Protein 4A2A (pdb70)

Organism: Thermotoga maritima (strain ATCC 43589 / DSM 3109 / JCM 10099 / NBRC 100826 / MSB8) (NCBI:txid243274)

Nearest PDB structures (foldseek):
  4a2a-assembly1_C  TM=1.077E+00  e=4.559E-01  Thermotoga maritima
  4a2a-assembly2_B  TM=1.003E+00  e=1.695E-87  Thermotoga maritima
  1e4f-assembly1_T  TM=9.667E-01  e=2.352E-77  Thermotoga maritima
  3wqt-assembly3_C  TM=9.026E-01  e=4.898E-34  Staphylococcus aureus subsp. aureus MRSA252
  3wqu-assembly2_B  TM=8.959E-01  e=2.141E-33  Staphylococcus aureus subsp. aureus MRSA252

Solvent-accessible surface area: 35206 Å² total; per-residue (Å²): 144,80,84,64,0,0,0,7,2,12,22,37,89,0,22,0,0,3,0,2,141,87,74,3,53,1,39,18,56,18,111,9,105,16,20,51,92,19,66,1,40,29,4,46,7,2,72,84,4,0,64,78,0,20,151,67,0,65,105,74,46,143,134,74,25,206,19,93,6,16,0,0,0,38,17,67,41,12,64,84,40,68,27,72,3,117,64,96,34,40,188,132,120,130,42,0,58,126,100,23,34,66,106,0,70,61,55,0,49,113,110,6,108,90,121,44,45,10,16,28,21,35,38,42,95,86,40,26,0,29,99,134,97,109,21,193,95,2,62,112,45,122,0,28,82,1,13,2,45,4,3,1,1,0,0,34,66,137,24,51,69,21,1,75,61,36,0,96,84,7,2,166,30,104,34,114,5,25,0,10,19,0,2,5,0,17,0,0,0,25,75,75,24,27,59,159,5,2,2,0,1,27,1,17,41,11,29,0,2,2,0,0,1,76,118,28,13,2,30,66,19,43,82,10,91,11,0,21,46,28,1,9,94,2,0,4,54,31,16,56,0,7,57,99,27,0,27,93,0,16,119,77,66,5,24,0,30,31,120,96,42,180,136,84,125,10,111,14,103,3,10,19,36,86,69,100,66,74,10,16,6,61,72,0,0,0,0,0,18,0,5,0,57,5,0,1,45,95,2,60,116,5,11,131,79,9,107,78,174,50,80,21,0,1,0,0,0,9,41,2,6,105,16,67,72,3,44,95,2,0,63,103,16,5,164,19,90,25,58,41,0,4,6,42,85,11,71,64,108,107,12,115,91,1,123,133,3,10,94,24,7,23,11,1,3,0,0,0,2,26,31,89,141,45,63,56,16,0,1,6,3,12,26,41,74,0,22,0,0,7,0,8,62,85,155,133,18,53,6,53,2,45,23,53,18,138,16,112,18,22,62,99,27,82,30,125,66,50,135,14,0,90,86,3,1,53,66,0,26,142,70,4,89,106,78,46,155,120,131,87,65,23,10,0,0,0,38,19,70,38,10,76,97,38,52,18,66,7,100,53,92,33,40,191,141,113,121,54,0,57,121,102,10,31,68,87,0,73,60,74,0,51,109,110,0,102,86,125,53,61,9,18,26,19,38,40,42,79,73,35,32,0,38,89,145,66,86,4,118,36,0,32,73,5,110,0,20,51,0,8,2,40,3,1,0,0,1,0,34,77,179,29,49,77,53,2,71,89,24,0,99,125,10,9,203,30,100,31,122,8,18,0,11,17,1,1,4,0,16,0,0,0,5,83,27,2,25,70,62,0,1,1,0,0,25,1,17,45,19,34,0,2,2,0,0,0,32,103,36,18,1,34,68,19,42,81,10,89,8,0,21,47,26,1,9,76,0,0,18,62,29,14,68,7,38,68,127,25,0,20,94,0,14,125,77,86,6,23,0,20,34,112,88,46,157,135,91,145,7,123,12,136,4,119,95,41,116,70,117,54,76,7,16,10,57,65,0,0,0,0,0,15,0,0,1,58,4,0,0,48,91,1,58,122,8,11,126,70,0,58,70,158,12,96,173,69,14,38,11,0,1,0,0,0,9,38,2,6,104,14,64,74,3,42,97,4,0,60,100,16,3,160,12,94,25,37,42,0,5,6,48,59,13,77,63,65,109,20,89,102,1,109,136,4,8,85,24,6,24,15,0,3,0,0,0,1,14,23,75,118,101,16,0,0,95,108,79,51,36,82,77,68,70,108,60,104,19,0,0,96,102,81,54,38,79,78,68,62

InterPro domains:
  IPR003494 SHS2 domain inserted in FtsA [PF02491] (102-163)
  IPR003494 SHS2 domain inserted in FtsA [SM00842] (10-198)
  IPR020823 Cell division protein FtsA [MF_02033] (6-418)
  IPR020823 Cell division protein FtsA [cd24048] (9-389)
  IPR043129 ATPase, nucleotide binding domain [SSF53067] (8-198)
  IPR043129 ATPase, nucleotide binding domain [SSF53067] (202-387)
  IPR050696 Bacterial cell division protein FtsA/MreB [PTHR32432] (6-417)

GO terms:
  GO:0042802 identical protein binding (F, IPI)
  GO:0005515 protein binding (F, IPI)

Sequence (778 aa):
TVFYTSIDIGSRYIKGLVLGKWEALAFSSVKSRGLDEGEIKDAIAFKESVNTLLKELEEQLQKSLRSDFVISFSSVSFEREDTVIERDFGEEKRSITLDILSEMQSEALEKLKENGKTPLHIFSKRYLLDDERIVFNPLDMKASKIAIEYTSIVVPLKVYEMFYNFLQDTVKSPFQLKSSLVSTAEGVLTTPEKDRGVVVVNLGYNFTGLIAYKNGVPIKISYVPVGMKHVIKDVSAVLDTSFEESERLIITHGNAVYNDLKEEEIQYRGLDGNTIKTTTAKKLSVIIHARLREIMSKSKKFFREVEAKIPGGVVLTGGGAKIPRINELATEVFKSPVRTGCYANSDRPSIINADEVANDPSFAAAFGNVFATVFYTSIDIGSRYIKGLVLGKDQEWEALAFSSVKSRGLDEGEIKDAIAFKESVNTLLKELEEQLQKSSDFVISFSSVSFEREDTVIERDFGEEKRSITLDILSEMQSEALEKLKENGKTPLHIFSKRYLLDDERIVFNPLDMKASKIAIEYTSIVVPLKVYEMFYNFLQDTVKSPFQLKSSLVSTAEGVLTTPEKDRGVVVVNLGYNFTGLIAYKNGVPIKISYVPVGMKHVIKDVSAVLDTSFEESERLIITHGNAVYNDLKEEEIQYRGLDGNTIKTTTAKKLSVIIHARLREIMSKSKKFFREVEAKIVEGIPGGVVLTGGGAKIPRINELATEVFKSPVRTGCYANSDRPSIINADEVANDPSFAAAFGNVFADIPAIYRYGLEGLLGDIPAIYRYGLEGLL

Structure (mmCIF, N/CA/C/O backbone):
data_4A2A
#
_entry.id   4A2A
#
_cell.length_a   56.719
_cell.length_b   75.718
_cell.length_c   100.265
_cell.angle_alpha   90.00
_cell.angle_beta   93.64
_cell.angle_gamma   90.00
#
_symmetry.space_group_name_H-M   'P 1 21 1'
#
loop_
_entity.id
_entity.type
_entity.pdbx_description
1 polymer 'CELL DIVISION PROTEIN FTSA, PUTATIVE'
2 polymer 'CELL DIVISION PROTEIN FTSZ'
3 non-polymer "ADENOSINE-5'-TRIPHOSPHATE"
4 water water
#
loop_
_atom_site.group_PDB
_atom_site.id
_atom_site.type_symbol
_atom_site.label_atom_id
_atom_site.label_alt_id
_atom_site.label_comp_id
_atom_site.label_asym_id
_atom_site.label_entity_id
_atom_site.label_seq_id
_atom_site.pdbx_PDB_ins_code
_atom_site.Cartn_x
_atom_site.Cartn_y
_atom_site.Cartn_z
_atom_site.occupancy
_atom_site.B_iso_or_equiv
_atom_site.auth_seq_id
_atom_site.auth_comp_id
_atom_site.auth_asym_id
_atom_site.auth_atom_id
_atom_site.pdbx_PDB_model_num
ATOM 1 N N . THR A 1 7 ? 18.533 19.514 89.727 1.00 55.41 7 THR A N 1
ATOM 2 C CA . THR A 1 7 ? 17.658 19.385 88.567 1.00 52.21 7 THR A CA 1
ATOM 3 C C . THR A 1 7 ? 17.913 18.069 87.835 1.00 51.44 7 THR A C 1
ATOM 4 O O . THR A 1 7 ? 19.052 17.759 87.464 1.00 49.72 7 THR A O 1
ATOM 8 N N . VAL A 1 8 ? 16.841 17.302 87.629 1.00 47.73 8 VAL A N 1
ATOM 9 C CA . VAL A 1 8 ? 16.934 15.979 87.015 1.00 44.94 8 VAL A CA 1
ATOM 10 C C . VAL A 1 8 ? 15.927 15.826 85.870 1.00 41.80 8 VAL A C 1
ATOM 11 O O . VAL A 1 8 ? 14.749 16.160 86.016 1.00 38.72 8 VAL A O 1
ATOM 15 N N . PHE A 1 9 ? 16.406 15.332 84.732 1.00 41.29 9 PHE A N 1
ATOM 16 C CA . PHE A 1 9 ? 15.556 15.189 83.551 1.00 39.93 9 PHE A CA 1
ATOM 17 C C . PHE A 1 9 ? 15.326 13.730 83.172 1.00 37.30 9 PHE A C 1
ATOM 18 O O . PHE A 1 9 ? 16.221 12.896 83.302 1.00 34.40 9 PHE A O 1
ATOM 26 N N . TYR A 1 10 ? 14.127 13.443 82.670 1.00 34.59 10 TYR A N 1
ATOM 27 C CA . TYR A 1 10 ? 13.784 12.110 82.192 1.00 34.82 10 TYR A CA 1
ATOM 28 C C . TYR A 1 10 ? 13.230 12.232 80.798 1.00 29.50 10 TYR A C 1
ATOM 29 O O . TYR A 1 10 ? 12.396 13.118 80.551 1.00 27.07 10 TYR A O 1
ATOM 38 N N . THR A 1 11 ? 13.691 11.359 79.899 1.00 30.09 11 THR A N 1
ATOM 39 C CA . THR A 1 11 ? 13.073 11.190 78.588 1.00 27.71 11 THR A CA 1
ATOM 40 C C . THR A 1 11 ? 12.345 9.850 78.572 1.00 25.65 11 THR A C 1
ATOM 41 O O . THR A 1 11 ? 12.956 8.792 78.766 1.00 28.69 11 THR A O 1
ATOM 45 N N . SER A 1 12 ? 11.038 9.894 78.365 1.00 26.29 12 SER A N 1
ATOM 46 C CA . SER A 1 12 ? 10.239 8.679 78.381 1.00 22.35 12 SER A CA 1
ATOM 47 C C . SER A 1 12 ? 9.682 8.462 76.992 1.00 20.90 12 SER A C 1
ATOM 48 O O . SER A 1 12 ? 9.079 9.365 76.420 1.00 22.50 12 SER A O 1
ATOM 51 N N . ILE A 1 13 ? 9.884 7.265 76.459 1.00 21.55 13 ILE A N 1
ATOM 52 C CA . ILE A 1 13 ? 9.347 6.917 75.136 1.00 19.84 13 ILE A CA 1
ATOM 53 C C . ILE A 1 13 ? 8.459 5.706 75.255 1.00 20.29 13 ILE A C 1
ATOM 54 O O . ILE A 1 13 ? 8.847 4.711 75.854 1.00 20.15 13 ILE A O 1
ATOM 59 N N . ASP A 1 14 ? 7.275 5.781 74.650 1.00 20.46 14 ASP A N 1
ATOM 60 C CA . ASP A 1 14 ? 6.353 4.648 74.636 1.00 20.89 14 ASP A CA 1
ATOM 61 C C . ASP A 1 14 ? 6.135 4.239 73.203 1.00 23.26 14 ASP A C 1
ATOM 62 O O . ASP A 1 14 ? 5.536 4.978 72.413 1.00 21.92 14 ASP A O 1
ATOM 67 N N . ILE A 1 15 ? 6.635 3.062 72.865 1.00 22.48 15 ILE A N 1
ATOM 68 C CA . ILE A 1 15 ? 6.563 2.576 71.493 1.00 22.07 15 ILE A CA 1
ATOM 69 C C . ILE A 1 15 ? 5.309 1.762 71.285 1.00 25.01 15 ILE A C 1
ATOM 70 O O . ILE A 1 15 ? 5.207 0.647 71.795 1.00 27.87 15 ILE A O 1
ATOM 75 N N . GLY A 1 16 ? 4.369 2.321 70.525 1.00 26.57 16 GLY A N 1
ATOM 76 C CA . GLY A 1 16 ? 3.145 1.628 70.175 1.00 30.47 16 GLY A CA 1
ATOM 77 C C . GLY A 1 16 ? 3.225 1.228 68.721 1.00 27.02 16 GLY A C 1
ATOM 78 O O . GLY A 1 16 ? 4.128 1.666 68.005 1.00 25.36 16 GLY A O 1
ATOM 79 N N . SER A 1 17 ? 2.286 0.400 68.282 1.00 28.95 17 SER A N 1
ATOM 80 C CA . SER A 1 17 ? 2.263 -0.063 66.904 1.00 28.08 17 SER A CA 1
ATOM 81 C C . SER A 1 17 ? 1.758 0.988 65.917 1.00 32.28 17 SER A C 1
ATOM 82 O O . SER A 1 17 ? 2.005 0.888 64.708 1.00 29.62 17 SER A O 1
ATOM 85 N N . ARG A 1 18 ? 1.031 1.980 66.418 1.00 26.78 18 ARG A N 1
ATOM 86 C CA . ARG A 1 18 ? 0.484 3.009 65.542 1.00 30.69 18 ARG A CA 1
ATOM 87 C C . ARG A 1 18 ? 1.175 4.336 65.811 1.00 27.82 18 ARG A C 1
ATOM 88 O O . ARG A 1 18 ? 1.468 5.093 64.883 1.00 23.25 18 ARG A O 1
ATOM 96 N N . TYR A 1 19 ? 1.472 4.601 67.085 1.00 25.57 19 TYR A N 1
ATOM 97 C CA . TYR A 1 19 ? 2.117 5.850 67.461 1.00 22.82 19 TYR A CA 1
ATOM 98 C C . TYR A 1 19 ? 3.262 5.608 68.437 1.00 23.91 19 TYR A C 1
ATOM 99 O O . TYR A 1 19 ? 3.173 4.731 69.289 1.00 24.55 19 TYR A O 1
ATOM 108 N N . ILE A 1 20 ? 4.332 6.387 68.300 1.00 23.64 20 ILE A N 1
ATOM 109 C CA . ILE A 1 20 ? 5.391 6.416 69.311 1.00 22.52 20 ILE A CA 1
ATOM 110 C C . ILE A 1 20 ? 5.244 7.716 70.101 1.00 24.26 20 ILE A C 1
ATOM 111 O O . ILE A 1 20 ? 5.257 8.807 69.520 1.00 25.98 20 ILE A O 1
ATOM 116 N N . LYS A 1 21 ? 5.093 7.606 71.421 1.00 23.83 21 LYS A N 1
ATOM 117 C CA . LYS A 1 21 ? 4.862 8.776 72.267 1.00 23.03 21 LYS A CA 1
ATOM 118 C C . LYS A 1 21 ? 6.145 9.124 72.998 1.00 22.20 21 LYS A C 1
ATOM 119 O O . LYS A 1 21 ? 6.879 8.231 73.439 1.00 23.45 21 LYS A O 1
ATOM 125 N N . GLY A 1 22 ? 6.433 10.418 73.083 1.00 23.51 22 GLY A N 1
ATOM 126 C CA . GLY A 1 22 ? 7.643 10.890 73.733 1.00 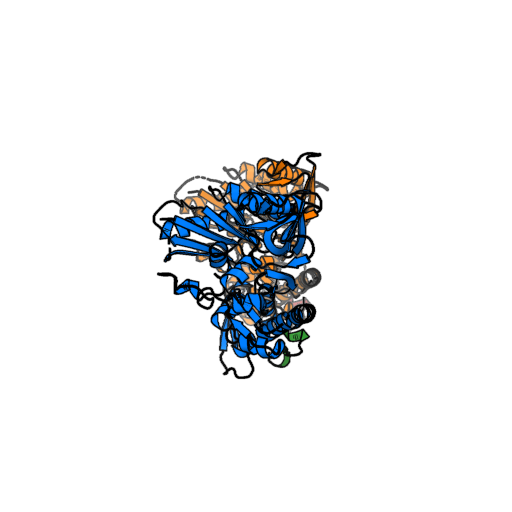22.12 22 GLY A CA 1
ATOM 127 C C . GLY A 1 22 ? 7.346 11.984 74.742 1.00 21.17 22 GLY A C 1
ATOM 128 O O . GLY A 1 22 ? 6.463 12.826 74.538 1.00 23.21 22 GLY A O 1
ATOM 129 N N . LEU A 1 23 ? 8.084 11.982 75.846 1.00 21.69 23 LEU A N 1
ATOM 130 C CA . LEU A 1 23 ? 7.802 12.931 76.899 1.00 26.67 23 LEU A CA 1
ATOM 131 C C . LEU A 1 23 ? 9.107 13.235 77.610 1.00 24.24 23 LEU A C 1
ATOM 132 O O . LEU A 1 23 ? 9.838 12.307 77.959 1.00 24.10 23 LEU A O 1
ATOM 137 N N . VAL A 1 24 ? 9.406 14.526 77.777 1.00 25.30 24 VAL A N 1
ATOM 138 C CA . VAL A 1 24 ? 10.557 14.960 78.569 1.00 26.26 24 VAL A CA 1
ATOM 139 C C . VAL A 1 24 ? 10.055 15.689 79.803 1.00 27.20 24 VAL A C 1
ATOM 140 O O . VAL A 1 24 ? 9.296 16.670 79.705 1.00 26.30 24 VAL A O 1
ATOM 144 N N . LEU A 1 25 ? 10.450 15.177 80.964 1.00 26.31 25 LEU A N 1
ATOM 145 C CA . LEU A 1 25 ? 9.994 15.731 82.215 1.00 28.97 25 LEU A CA 1
ATOM 146 C C . LEU A 1 25 ? 11.208 16.209 82.982 1.00 35.04 25 LEU A C 1
ATOM 147 O O . LEU A 1 25 ? 12.302 15.622 82.896 1.00 32.39 25 LEU A O 1
ATOM 152 N N . GLY A 1 26 ? 11.016 17.291 83.719 1.00 33.92 26 GLY A N 1
ATOM 153 C CA . GLY A 1 26 ? 12.091 17.821 84.530 1.00 38.29 26 GLY A CA 1
ATOM 154 C C . GLY A 1 26 ? 11.594 17.935 85.950 1.00 38.82 26 GLY A C 1
ATOM 155 O O . GLY A 1 26 ? 10.413 18.223 86.172 1.00 36.31 26 GLY A O 1
ATOM 156 N N . LYS A 1 27 ? 12.489 17.699 86.906 1.00 41.14 27 LYS A N 1
ATOM 157 C CA . LYS A 1 27 ? 12.186 17.919 88.315 1.00 47.69 27 LYS A CA 1
ATOM 158 C C . LYS A 1 27 ? 13.219 18.856 88.935 1.00 46.86 27 LYS A C 1
ATOM 159 O O . LYS A 1 27 ? 14.394 18.839 88.555 1.00 45.72 27 LYS A O 1
ATOM 165 N N . TRP A 1 32 ? 7.673 19.362 89.288 1.00 50.75 32 TRP A N 1
ATOM 166 C CA . TRP A 1 32 ? 7.558 18.651 88.016 1.00 35.78 32 TRP A CA 1
ATOM 167 C C . TRP A 1 32 ? 6.995 19.512 86.912 1.00 39.07 32 TRP A C 1
ATOM 168 O O . TRP A 1 32 ? 6.030 20.262 87.103 1.00 36.59 32 TRP A O 1
ATOM 179 N N . GLU A 1 33 ? 7.586 19.380 85.736 1.00 36.73 33 GLU A N 1
ATOM 180 C CA . GLU A 1 33 ? 7.054 20.060 84.578 1.00 38.78 33 GLU A CA 1
ATOM 181 C C . GLU A 1 33 ? 7.341 19.238 83.342 1.00 33.69 33 GLU A C 1
ATOM 182 O O . GLU A 1 33 ? 8.290 18.452 83.304 1.00 31.41 33 GLU A O 1
ATOM 188 N N . ALA A 1 34 ? 6.507 19.428 82.332 1.00 32.51 34 ALA A N 1
ATOM 189 C CA . ALA A 1 34 ? 6.728 18.794 81.044 1.00 32.15 34 ALA A CA 1
ATOM 190 C C . ALA A 1 34 ? 7.522 19.748 80.160 1.00 30.49 34 ALA A C 1
ATOM 191 O O . ALA A 1 34 ? 7.064 20.853 79.858 1.00 35.22 34 ALA A O 1
ATOM 193 N N . LEU A 1 35 ? 8.704 19.320 79.737 1.00 26.90 35 LEU A N 1
ATOM 194 C CA . LEU A 1 35 ? 9.566 20.165 78.914 1.00 26.46 35 LEU A CA 1
ATOM 195 C C . LEU A 1 35 ? 9.266 20.005 77.422 1.00 33.66 35 LEU A C 1
ATOM 196 O O . LEU A 1 35 ? 9.436 20.947 76.644 1.00 28.64 35 LEU A O 1
ATOM 201 N N . ALA A 1 36 ? 8.806 18.820 77.029 1.00 26.28 36 ALA A N 1
ATOM 202 C CA . ALA A 1 36 ? 8.538 18.547 75.629 1.00 27.86 36 ALA A CA 1
ATOM 203 C C . ALA A 1 36 ? 7.645 17.327 75.535 1.00 23.76 36 ALA A C 1
ATOM 204 O O . ALA A 1 36 ? 7.685 16.461 76.398 1.00 24.79 36 ALA A O 1
ATOM 206 N N . PHE A 1 37 ? 6.838 17.261 74.491 1.00 28.18 37 PHE A N 1
ATOM 207 C CA . PHE A 1 37 ? 6.046 16.064 74.272 1.00 27.04 37 PHE A CA 1
ATOM 208 C C . PHE A 1 37 ? 5.640 15.969 72.809 1.00 26.95 37 PHE A C 1
ATOM 209 O O . PHE A 1 37 ? 5.413 16.985 72.131 1.00 26.50 37 PHE A O 1
ATOM 217 N N . SER A 1 38 ? 5.580 14.741 72.308 1.00 27.28 38 SER A N 1
ATOM 218 C CA . SER A 1 38 ? 5.140 14.537 70.931 1.00 27.12 38 SER A CA 1
ATOM 219 C C . SER A 1 38 ? 4.681 13.115 70.687 1.00 26.81 38 SER A C 1
ATOM 220 O O . SER A 1 38 ? 4.969 12.207 71.452 1.00 23.87 38 SER A O 1
ATOM 223 N N . SER A 1 39 ? 3.976 12.939 69.584 1.00 25.20 39 SER A N 1
ATOM 224 C CA . SER A 1 39 ? 3.471 11.641 69.182 1.00 29.06 39 SER A CA 1
ATOM 225 C C . SER A 1 39 ? 3.812 11.595 67.708 1.00 29.40 39 SER A C 1
ATOM 226 O O . SER A 1 39 ? 3.538 12.554 66.983 1.00 31.98 39 SER A O 1
ATOM 229 N N . VAL A 1 40 ? 4.459 10.531 67.264 1.00 25.51 40 VAL A N 1
ATOM 230 C CA . VAL A 1 40 ? 4.789 10.415 65.847 1.00 29.51 40 VAL A CA 1
ATOM 231 C C . VAL A 1 40 ? 4.288 9.103 65.302 1.00 28.41 40 VAL A C 1
ATOM 232 O O . VAL A 1 40 ? 4.077 8.155 66.048 1.00 25.90 40 VAL A O 1
ATOM 236 N N . LYS A 1 41 ? 4.082 9.042 63.994 1.00 27.10 41 LYS A N 1
ATOM 237 C CA . LYS A 1 41 ? 3.620 7.801 63.403 1.00 26.93 41 LYS A CA 1
ATOM 238 C C . LYS A 1 41 ? 4.674 6.732 63.573 1.00 29.66 41 LYS A C 1
ATOM 239 O O . LYS A 1 41 ? 5.869 6.967 63.349 1.00 32.34 41 LYS A O 1
ATOM 245 N N . SER A 1 42 ? 4.219 5.563 63.992 1.00 26.59 42 SER A N 1
ATOM 246 C CA . SER A 1 42 ? 5.093 4.430 64.176 1.00 28.39 42 SER A CA 1
ATOM 247 C C . SER A 1 42 ? 5.134 3.673 62.850 1.00 33.35 42 SER A C 1
ATOM 248 O O . SER A 1 42 ? 4.091 3.384 62.260 1.00 33.52 42 SER A O 1
ATOM 251 N N . ARG A 1 43 ? 6.343 3.394 62.371 1.00 26.82 43 ARG A N 1
ATOM 252 C CA . ARG A 1 43 ? 6.529 2.637 61.139 1.00 32.08 43 ARG A CA 1
ATOM 253 C C . ARG A 1 43 ? 7.524 1.499 61.385 1.00 33.81 43 ARG A C 1
ATOM 254 O O . ARG A 1 43 ? 8.415 1.632 62.222 1.00 29.70 43 ARG A O 1
ATOM 262 N N . GLY A 1 44 ? 7.353 0.379 60.679 1.00 30.81 44 GLY A N 1
ATOM 263 C CA . GLY A 1 44 ? 8.305 -0.718 60.763 1.00 32.67 44 GLY A CA 1
ATOM 264 C C . GLY A 1 44 ? 7.981 -1.747 61.828 1.00 33.43 44 GLY A C 1
ATOM 265 O O . GLY A 1 44 ? 8.616 -2.809 61.902 1.00 34.56 44 GLY A O 1
ATOM 266 N N . LEU A 1 45 ? 6.998 -1.430 62.661 1.00 31.25 45 LEU A N 1
ATOM 267 C CA . LEU A 1 45 ? 6.473 -2.383 63.634 1.00 36.35 45 LEU A CA 1
ATOM 268 C C . LEU A 1 45 ? 5.186 -2.955 63.096 1.00 42.70 45 LEU A C 1
ATOM 269 O O . LEU A 1 45 ? 4.231 -2.224 62.807 1.00 41.26 45 LEU A O 1
ATOM 274 N N . ASP A 1 46 ? 5.162 -4.269 62.950 1.00 42.62 46 ASP A N 1
ATOM 275 C CA . ASP A 1 46 ? 3.978 -4.930 62.446 1.00 43.22 46 ASP A CA 1
ATOM 276 C C . ASP A 1 46 ? 3.637 -6.059 63.396 1.00 46.29 46 ASP A C 1
ATOM 277 O O . ASP A 1 46 ? 4.351 -7.056 63.469 1.00 47.70 46 ASP A O 1
ATOM 282 N N . GLU A 1 47 ? 2.556 -5.875 64.144 1.00 46.95 47 GLU A N 1
ATOM 283 C CA . GLU A 1 47 ? 2.131 -6.837 65.150 1.00 47.99 47 GLU A CA 1
ATOM 284 C C . GLU A 1 47 ? 3.225 -7.098 66.177 1.00 48.85 47 GLU A C 1
ATOM 285 O O . GLU A 1 47 ? 3.595 -8.248 66.418 1.00 55.23 47 GLU A O 1
ATOM 291 N N . GLY A 1 48 ? 3.740 -6.030 66.779 1.00 47.33 48 GLY A N 1
ATOM 292 C CA . GLY A 1 48 ? 4.701 -6.144 67.863 1.00 46.16 48 GLY A CA 1
ATOM 293 C C . GLY A 1 48 ? 6.080 -6.654 67.479 1.00 46.80 48 GLY A C 1
ATOM 294 O O . GLY A 1 48 ? 6.966 -6.796 68.327 1.00 44.87 48 GLY A O 1
ATOM 295 N N . GLU A 1 49 ? 6.275 -6.943 66.199 1.00 46.98 49 GLU A N 1
ATOM 296 C CA . GLU A 1 49 ? 7.591 -7.351 65.733 1.00 43.71 49 GLU A CA 1
ATOM 297 C C . GLU A 1 49 ? 8.180 -6.258 64.849 1.00 40.80 49 GLU A C 1
ATOM 298 O O . GLU A 1 49 ? 7.467 -5.642 64.049 1.00 38.74 49 GLU A O 1
ATOM 304 N N . ILE A 1 50 ? 9.474 -6.007 64.998 1.00 37.29 50 ILE A N 1
ATOM 305 C CA . ILE A 1 50 ? 10.151 -5.089 64.102 1.00 36.38 50 ILE A CA 1
ATOM 306 C C . ILE A 1 50 ? 10.363 -5.804 62.762 1.00 38.61 50 ILE A C 1
ATOM 307 O O . ILE A 1 50 ? 11.188 -6.718 62.662 1.00 34.92 50 ILE A O 1
ATOM 312 N N . LYS A 1 51 ? 9.599 -5.404 61.745 1.00 32.27 51 LYS A N 1
ATOM 313 C CA . LYS A 1 51 ? 9.667 -6.047 60.427 1.00 32.83 51 LYS A CA 1
ATOM 314 C C . LYS A 1 51 ? 10.367 -5.171 59.401 1.00 34.10 51 LYS A C 1
ATOM 315 O O . LYS A 1 51 ? 10.619 -5.587 58.265 1.00 32.68 51 LYS A O 1
ATOM 321 N N . ASP A 1 52 ? 10.671 -3.945 59.808 1.00 29.20 52 ASP A N 1
ATOM 322 C CA . ASP A 1 52 ? 11.457 -3.040 58.988 1.00 29.50 52 ASP A CA 1
ATOM 323 C C . ASP A 1 52 ? 12.257 -2.172 59.948 1.00 30.16 52 ASP A C 1
ATOM 324 O O . ASP A 1 52 ? 11.753 -1.168 60.460 1.00 28.62 52 ASP A O 1
ATOM 329 N N . ALA A 1 53 ? 13.500 -2.578 60.213 1.00 27.27 53 ALA A N 1
ATOM 330 C CA . ALA A 1 53 ? 14.335 -1.901 61.197 1.00 28.34 53 ALA A CA 1
ATOM 331 C C . ALA A 1 53 ? 14.723 -0.503 60.735 1.00 28.92 53 ALA A C 1
ATOM 332 O O . ALA A 1 53 ? 14.956 0.401 61.554 1.00 29.59 53 ALA A O 1
ATOM 334 N N . ILE A 1 54 ? 14.801 -0.333 59.419 1.00 29.28 54 ILE A N 1
ATOM 335 C CA . ILE A 1 54 ? 15.186 0.938 58.829 1.00 29.32 54 ILE A CA 1
ATOM 336 C C . ILE A 1 54 ? 14.085 1.959 59.085 1.00 33.34 54 ILE A C 1
ATOM 337 O O . ILE A 1 54 ? 14.361 3.072 59.543 1.00 31.31 54 ILE A O 1
ATOM 342 N N . ALA A 1 55 ? 12.847 1.576 58.768 1.00 31.20 55 ALA A N 1
ATOM 343 C CA . ALA A 1 55 ? 11.674 2.407 59.042 1.00 31.69 55 ALA A CA 1
ATOM 344 C C . ALA A 1 55 ? 11.528 2.686 60.537 1.00 29.53 55 ALA A C 1
ATOM 345 O O . ALA A 1 55 ? 11.279 3.828 60.932 1.00 28.63 55 ALA A O 1
ATOM 347 N N . PHE A 1 56 ? 11.647 1.638 61.355 1.00 28.66 56 PHE A N 1
ATOM 348 C CA . PHE A 1 56 ? 11.527 1.759 62.817 1.00 29.50 56 PHE A CA 1
ATOM 349 C C . PHE A 1 56 ? 12.504 2.787 63.369 1.00 28.27 56 PHE A C 1
ATOM 350 O O . PHE A 1 56 ? 12.132 3.637 64.200 1.00 23.57 56 PHE A O 1
ATOM 358 N N . LYS A 1 57 ? 13.753 2.700 62.922 1.00 26.89 57 LYS A N 1
ATOM 359 C CA . LYS A 1 57 ? 14.788 3.628 63.382 1.00 30.67 57 LYS A CA 1
ATOM 360 C C . LYS A 1 57 ? 14.454 5.043 62.937 1.00 28.65 57 LYS A C 1
ATOM 361 O O . LYS A 1 57 ? 14.696 6.005 63.670 1.00 25.75 57 LYS A O 1
ATOM 367 N N . GLU A 1 58 ? 13.906 5.170 61.733 1.00 29.32 58 GLU A N 1
ATOM 368 C CA . GLU A 1 58 ? 13.508 6.481 61.229 1.00 30.70 58 GLU A CA 1
ATOM 369 C C . GLU A 1 58 ? 12.429 7.098 62.102 1.00 29.44 58 GLU A C 1
ATOM 370 O O . GLU A 1 58 ? 12.488 8.291 62.416 1.00 28.80 58 GLU A O 1
ATOM 376 N N . SER A 1 59 ? 11.453 6.275 62.482 1.00 27.06 59 SER A N 1
ATOM 377 C CA . SER A 1 59 ? 10.315 6.715 63.280 1.00 27.25 59 SER A CA 1
ATOM 378 C C . SER A 1 59 ? 10.794 7.217 64.624 1.00 26.60 59 SER A C 1
ATOM 379 O O . SER A 1 59 ? 10.409 8.290 65.082 1.00 25.58 59 SER A O 1
ATOM 382 N N . VAL A 1 60 ? 11.621 6.417 65.277 1.00 25.43 60 VAL A N 1
ATOM 383 C CA . VAL A 1 60 ? 12.192 6.828 66.548 1.00 25.54 60 VAL A CA 1
ATOM 384 C C . VAL A 1 60 ? 13.004 8.113 66.410 1.00 26.25 60 VAL A C 1
ATOM 385 O O . VAL A 1 60 ? 12.842 9.038 67.192 1.00 25.16 60 VAL A O 1
ATOM 389 N N . ASN A 1 61 ? 13.862 8.185 65.403 1.00 20.91 61 ASN A N 1
ATOM 390 C CA . ASN A 1 61 ? 14.629 9.407 65.173 1.00 25.93 61 ASN A CA 1
ATOM 391 C C . ASN A 1 61 ? 13.753 10.630 64.948 1.00 26.64 61 ASN A C 1
ATOM 392 O O . ASN A 1 61 ? 14.113 11.742 65.357 1.00 26.50 61 ASN A O 1
ATOM 397 N N . THR A 1 62 ? 12.611 10.425 64.294 1.00 26.45 62 THR A N 1
ATOM 398 C CA . THR A 1 62 ? 11.678 11.518 64.063 1.00 25.95 62 THR A CA 1
ATOM 399 C C . THR A 1 62 ? 11.129 12.056 65.388 1.00 27.41 62 THR A C 1
ATOM 400 O O . THR A 1 62 ? 10.991 13.271 65.556 1.00 27.22 62 THR A O 1
ATOM 404 N N . LEU A 1 63 ? 10.854 11.161 66.335 1.00 25.81 63 LEU A N 1
ATOM 405 C CA . LEU A 1 63 ? 10.388 11.578 67.658 1.00 24.99 63 LEU A CA 1
ATOM 406 C C . LEU A 1 63 ? 11.510 12.296 68.412 1.00 25.21 63 LEU A C 1
ATOM 407 O O . LEU A 1 63 ? 11.300 13.357 69.000 1.00 25.18 63 LEU A O 1
ATOM 412 N N . LEU A 1 64 ? 12.710 11.729 68.382 1.00 23.23 64 LEU A N 1
ATOM 413 C CA . LEU A 1 64 ? 13.832 12.347 69.085 1.00 24.90 64 LEU A CA 1
ATOM 414 C C . LEU A 1 64 ? 14.102 13.764 68.571 1.00 26.25 64 LEU A C 1
ATOM 415 O O . LEU A 1 64 ? 14.298 14.694 69.357 1.00 27.29 64 LEU A O 1
ATOM 420 N N . LYS A 1 65 ? 14.115 13.921 67.254 1.00 26.39 65 LYS A N 1
ATOM 421 C CA . LYS A 1 65 ? 14.296 15.227 66.634 1.00 29.09 65 LYS A CA 1
ATOM 422 C C . LYS A 1 65 ? 13.225 16.237 67.063 1.00 29.00 65 LYS A C 1
ATOM 423 O O . LYS A 1 65 ? 13.540 17.406 67.322 1.00 30.20 65 LYS A O 1
ATOM 429 N N . GLU A 1 66 ? 11.966 15.803 67.119 1.00 27.25 66 GLU A N 1
ATOM 430 C CA . GLU A 1 66 ? 10.873 16.698 67.530 1.00 30.37 66 GLU A CA 1
ATOM 431 C C . GLU A 1 66 ? 11.031 17.115 68.997 1.00 29.42 66 GLU A C 1
ATOM 432 O O . GLU A 1 66 ? 10.839 18.284 69.347 1.00 31.41 66 GLU A O 1
ATOM 438 N N . LEU A 1 67 ? 11.381 16.160 69.852 1.00 26.19 67 LEU A N 1
ATOM 439 C CA . LEU A 1 67 ? 11.636 16.471 71.262 1.00 24.20 67 LEU A CA 1
ATOM 440 C C . LEU A 1 67 ? 12.791 17.460 71.430 1.00 29.75 67 LEU A C 1
ATOM 441 O O . LEU A 1 67 ? 12.696 18.398 72.224 1.00 30.68 67 LEU A O 1
ATOM 446 N N . GLU A 1 68 ? 13.869 17.265 70.675 1.00 30.96 68 GLU A N 1
ATOM 447 C CA . GLU A 1 68 ? 14.992 18.196 70.723 1.00 35.92 68 GLU A CA 1
ATOM 448 C C . GLU A 1 68 ? 14.600 19.574 70.192 1.00 35.38 68 GLU A C 1
ATOM 449 O O . GLU A 1 68 ? 14.995 20.596 70.755 1.00 36.98 68 GLU A O 1
ATOM 455 N N . GLU A 1 69 ? 13.833 19.600 69.108 1.00 32.17 69 GLU A N 1
ATOM 456 C CA . GLU A 1 69 ? 13.378 20.859 68.546 1.00 35.65 69 GLU A CA 1
ATOM 457 C C . GLU A 1 69 ? 12.604 21.673 69.591 1.00 39.86 69 GLU A C 1
ATOM 458 O O . GLU A 1 69 ? 12.821 22.880 69.726 1.00 40.35 69 GLU A O 1
ATOM 464 N N . GLN A 1 70 ? 11.732 21.009 70.349 1.00 31.32 70 GLN A N 1
ATOM 465 C CA . GLN A 1 70 ? 10.973 21.677 71.411 1.00 35.84 70 GLN A CA 1
ATOM 466 C C . GLN A 1 70 ? 11.855 22.170 72.549 1.00 36.75 70 GLN A C 1
ATOM 467 O O . GLN A 1 70 ? 11.648 23.260 73.080 1.00 40.14 70 GLN A O 1
ATOM 473 N N . LEU A 1 71 ? 12.825 21.355 72.938 1.00 34.60 71 LEU A N 1
ATOM 474 C CA . LEU A 1 71 ? 13.714 21.712 74.038 1.00 39.40 71 LEU A CA 1
ATOM 475 C C . LEU A 1 71 ? 14.667 22.839 73.656 1.00 43.65 71 LEU A C 1
ATOM 476 O O . LEU A 1 71 ? 14.942 23.723 74.469 1.00 42.92 71 LEU A O 1
ATOM 481 N N . GLN A 1 72 ? 15.164 22.806 72.421 1.00 39.10 72 GLN A N 1
ATOM 482 C CA . GLN A 1 72 ? 16.310 23.639 72.040 1.00 48.62 72 GLN A CA 1
ATOM 483 C C . GLN A 1 72 ? 17.568 23.251 72.821 1.00 47.98 72 GLN A C 1
ATOM 484 O O . GLN A 1 72 ? 18.334 24.114 73.250 1.00 54.91 72 GLN A O 1
ATOM 490 N N . LYS A 1 73 ? 17.777 21.949 72.990 1.00 50.53 73 LYS A N 1
ATOM 491 C CA . LYS A 1 73 ? 18.937 21.439 73.714 1.00 56.75 73 LYS A CA 1
ATOM 492 C C . LYS A 1 73 ? 19.046 19.930 73.500 1.00 61.57 73 LYS A C 1
ATOM 493 O O . LYS A 1 73 ? 18.028 19.243 73.366 1.00 57.28 73 LYS A O 1
ATOM 499 N N . SER A 1 74 ? 20.274 19.415 73.451 1.00 66.03 74 SER A N 1
ATOM 500 C CA . SER A 1 74 ? 20.489 17.981 73.225 1.00 63.09 74 SER A CA 1
ATOM 501 C C . SER A 1 74 ? 20.003 17.134 74.401 1.00 62.09 74 SER A C 1
ATOM 502 O O . SER A 1 74 ? 20.131 17.535 75.560 1.00 63.55 74 SER A O 1
ATOM 505 N N . LEU A 1 75 ? 19.444 15.966 74.090 1.00 58.56 75 LEU A N 1
ATOM 506 C CA . LEU A 1 75 ? 18.803 15.115 75.094 1.00 58.16 75 LEU A CA 1
ATOM 507 C C . LEU A 1 75 ? 19.779 14.523 76.114 1.00 63.49 75 LEU A C 1
ATOM 508 O O . LEU A 1 75 ? 20.421 13.503 75.846 1.00 64.33 75 LEU A O 1
ATOM 513 N N . ARG A 1 76 ? 19.880 15.167 77.281 1.00 63.52 76 ARG A N 1
ATOM 514 C CA . ARG A 1 76 ? 20.740 14.692 78.371 1.00 62.31 76 ARG A CA 1
ATOM 515 C C . ARG A 1 76 ? 19.934 14.233 79.592 1.00 57.22 76 ARG A C 1
ATOM 516 O O . ARG A 1 76 ? 19.721 14.993 80.543 1.00 55.06 76 ARG A O 1
ATOM 524 N N . SER A 1 77 ? 19.503 12.978 79.562 1.00 51.19 77 SER A N 1
ATOM 525 C CA . SER A 1 77 ? 18.677 12.415 80.620 1.00 43.66 77 SER A CA 1
ATOM 526 C C . SER A 1 77 ? 18.823 10.900 80.640 1.00 43.01 77 SER A C 1
ATOM 527 O O . SER A 1 77 ? 19.531 10.322 79.810 1.00 42.38 77 SER A O 1
ATOM 530 N N . ASP A 1 78 ? 18.162 10.246 81.585 1.00 38.66 78 ASP A N 1
ATOM 531 C CA . ASP A 1 78 ? 18.055 8.803 81.498 1.00 44.36 78 ASP A CA 1
ATOM 532 C C . ASP A 1 78 ? 16.791 8.485 80.710 1.00 37.00 78 ASP A C 1
ATOM 533 O O . ASP A 1 78 ? 15.730 9.073 80.950 1.00 41.38 78 ASP A O 1
ATOM 538 N N . PHE A 1 79 ? 16.920 7.593 79.737 1.00 35.57 79 PHE A N 1
ATOM 539 C CA . PHE A 1 79 ? 15.770 7.191 78.938 1.00 29.63 79 PHE A CA 1
ATOM 540 C C . PHE A 1 79 ? 15.084 6.000 79.585 1.00 30.17 79 PHE A C 1
ATOM 541 O O . PHE A 1 79 ? 15.743 5.076 80.082 1.00 28.12 79 PHE A O 1
ATOM 549 N N . VAL A 1 80 ? 13.758 6.036 79.604 1.00 22.38 80 VAL A N 1
ATOM 550 C CA . VAL A 1 80 ? 12.990 4.874 79.986 1.00 21.46 80 VAL A CA 1
ATOM 551 C C . VAL A 1 80 ? 12.082 4.634 78.800 1.00 20.72 80 VAL A C 1
ATOM 552 O O . VAL A 1 80 ? 11.427 5.563 78.326 1.00 22.21 80 VAL A O 1
ATOM 556 N N . ILE A 1 81 ? 12.081 3.413 78.289 1.00 19.68 81 ILE A N 1
ATOM 557 C CA . ILE A 1 81 ? 11.370 3.142 77.027 1.00 19.63 81 ILE A CA 1
ATOM 558 C C . ILE A 1 81 ? 10.481 1.919 77.150 1.00 20.55 81 ILE A C 1
ATOM 559 O O . ILE A 1 81 ? 10.953 0.834 77.503 1.00 24.66 81 ILE A O 1
ATOM 564 N N . SER A 1 82 ? 9.199 2.075 76.835 1.00 20.72 82 SER A N 1
ATOM 565 C CA . SER A 1 82 ? 8.274 0.973 77.015 1.00 24.69 82 SER A CA 1
ATOM 566 C C . SER A 1 82 ? 7.801 0.471 75.671 1.00 23.49 82 SER A C 1
ATOM 567 O O . SER A 1 82 ? 7.792 1.223 74.696 1.00 20.69 82 SER A O 1
ATOM 570 N N . PHE A 1 83 ? 7.414 -0.801 75.623 1.00 21.27 83 PHE A N 1
ATOM 571 C CA . PHE A 1 83 ? 6.850 -1.381 74.403 1.00 24.11 83 PHE A CA 1
ATOM 572 C C . PHE A 1 83 ? 5.751 -2.387 74.739 1.00 26.41 83 PHE A C 1
ATOM 573 O O . PHE A 1 83 ? 5.635 -2.834 75.888 1.00 22.63 83 PHE A O 1
ATOM 581 N N . SER A 1 84 ? 4.922 -2.706 73.743 1.00 24.36 84 SER A N 1
ATOM 582 C CA . SER A 1 84 ? 3.822 -3.664 73.889 1.00 28.20 84 SER A CA 1
ATOM 583 C C . SER A 1 84 ? 4.164 -5.004 73.277 1.00 27.94 84 SER A C 1
ATOM 584 O O . SER A 1 84 ? 4.813 -5.080 72.234 1.00 28.46 84 SER A O 1
ATOM 587 N N . SER A 1 85 ? 3.706 -6.065 73.922 1.00 27.41 85 SER A N 1
ATOM 588 C CA . SER A 1 85 ? 3.881 -7.405 73.375 1.00 30.26 85 SER A CA 1
ATOM 589 C C . SER A 1 85 ? 2.838 -8.323 73.973 1.00 30.40 85 SER A C 1
ATOM 590 O O . SER A 1 85 ? 2.483 -8.183 75.142 1.00 29.10 85 SER A O 1
ATOM 593 N N . VAL A 1 86 ? 2.339 -9.264 73.174 1.00 23.99 86 VAL A N 1
ATOM 594 C CA . VAL A 1 86 ? 1.384 -10.224 73.693 1.00 28.06 86 VAL A CA 1
ATOM 595 C C . VAL A 1 86 ? 2.074 -11.244 74.598 1.00 27.20 86 VAL A C 1
ATOM 596 O O . VAL A 1 86 ? 1.411 -12.047 75.258 1.00 28.72 86 VAL A O 1
ATOM 600 N N . SER A 1 87 ? 3.403 -11.197 74.644 1.00 26.84 87 SER A N 1
ATOM 601 C CA . SER A 1 87 ? 4.177 -12.235 75.330 1.00 28.63 87 SER A CA 1
ATOM 602 C C . SER A 1 87 ? 4.549 -11.917 76.764 1.00 27.93 87 SER A C 1
ATOM 603 O O . SER A 1 87 ? 5.205 -12.739 77.409 1.00 25.88 87 SER A O 1
ATOM 606 N N . PHE A 1 88 ? 4.167 -10.735 77.255 1.00 24.81 88 PHE A N 1
ATOM 607 C CA . PHE A 1 88 ? 4.408 -10.429 78.672 1.00 26.51 88 PHE A CA 1
ATOM 608 C C . PHE A 1 88 ? 3.625 -11.394 79.542 1.00 26.89 88 PHE A C 1
ATOM 609 O O . PHE A 1 88 ? 2.460 -11.705 79.270 1.00 26.38 88 PHE A O 1
ATOM 617 N N . GLU A 1 89 ? 4.252 -11.867 80.606 1.00 27.26 89 GLU A N 1
ATOM 618 C CA . GLU A 1 89 ? 3.520 -12.716 81.522 1.00 28.98 89 GLU A CA 1
ATOM 619 C C . GLU A 1 89 ? 4.004 -12.567 82.942 1.00 25.86 89 GLU A C 1
ATOM 620 O O . GLU A 1 89 ? 5.071 -12.001 83.190 1.00 23.54 89 GLU A O 1
ATOM 626 N N . ARG A 1 90 ? 3.189 -13.055 83.865 1.00 27.57 90 ARG A N 1
ATOM 627 C CA . ARG A 1 90 ? 3.499 -12.967 85.282 1.00 28.33 90 ARG A CA 1
ATOM 628 C C . ARG A 1 90 ? 4.330 -14.169 85.695 1.00 29.83 90 ARG A C 1
ATOM 629 O O . ARG A 1 90 ? 4.029 -15.295 85.300 1.00 29.02 90 ARG A O 1
ATOM 637 N N . GLU A 1 91 ? 5.381 -13.925 86.472 1.00 28.09 91 GLU A N 1
ATOM 638 C CA . GLU A 1 91 ? 6.169 -15.011 87.029 1.00 30.33 91 GLU A CA 1
ATOM 639 C C . GLU A 1 91 ? 6.588 -14.669 88.439 1.00 31.96 91 GLU A C 1
ATOM 640 O O . GLU A 1 91 ? 6.932 -13.525 88.731 1.00 27.21 91 GLU A O 1
ATOM 646 N N . ASP A 1 92 ? 6.575 -15.673 89.305 1.00 34.78 92 ASP A N 1
ATOM 647 C CA . ASP A 1 92 ? 6.833 -15.455 90.716 1.00 29.32 92 ASP A CA 1
ATOM 648 C C . ASP A 1 92 ? 8.066 -16.215 91.157 1.00 33.78 92 ASP A C 1
ATOM 649 O O . ASP A 1 92 ? 8.438 -17.218 90.548 1.00 33.81 92 ASP A O 1
ATOM 654 N N . THR A 1 93 ? 8.700 -15.726 92.216 1.00 30.44 93 THR A N 1
ATOM 655 C CA . THR A 1 93 ? 9.767 -16.473 92.861 1.00 33.89 93 THR A CA 1
ATOM 656 C C . THR A 1 93 ? 9.926 -16.053 94.321 1.00 35.40 93 THR A C 1
ATOM 657 O O . THR A 1 93 ? 9.490 -14.968 94.732 1.00 33.57 93 THR A O 1
ATOM 661 N N . VAL A 1 94 ? 10.556 -16.921 95.102 1.00 32.24 94 VAL A N 1
ATOM 662 C CA . VAL A 1 94 ? 10.766 -16.654 96.516 1.00 33.26 94 VAL A CA 1
ATOM 663 C C . VAL A 1 94 ? 12.246 -16.705 96.798 1.00 35.56 94 VAL A C 1
ATOM 664 O O . VAL A 1 94 ? 12.947 -17.597 96.313 1.00 35.41 94 VAL A O 1
ATOM 668 N N . ILE A 1 95 ? 12.728 -15.735 97.562 1.00 32.16 95 ILE A N 1
ATOM 669 C CA . ILE A 1 95 ? 14.104 -15.738 98.002 1.00 31.80 95 ILE A CA 1
ATOM 670 C C . ILE A 1 95 ? 14.097 -15.818 99.521 1.00 33.43 95 ILE A C 1
ATOM 671 O O . ILE A 1 95 ? 13.280 -15.179 100.187 1.00 26.85 95 ILE A O 1
ATOM 676 N N . GLU A 1 96 ? 14.991 -16.629 100.070 1.00 36.94 96 GLU A N 1
ATOM 677 C CA . GLU A 1 96 ? 15.039 -16.787 101.514 1.00 33.39 96 GLU A CA 1
ATOM 678 C C . GLU A 1 96 ? 16.439 -16.558 102.027 1.00 37.03 96 GLU A C 1
ATOM 679 O O . GLU A 1 96 ? 17.427 -16.812 101.325 1.00 34.28 96 GLU A O 1
ATOM 685 N N . ARG A 1 97 ? 16.510 -16.052 103.253 1.00 31.39 97 ARG A N 1
ATOM 686 C CA . ARG A 1 97 ? 17.761 -15.975 103.993 1.00 37.55 97 ARG A CA 1
ATOM 687 C C . ARG A 1 97 ? 17.549 -16.742 105.281 1.00 37.51 97 ARG A C 1
ATOM 688 O O . ARG A 1 97 ? 16.468 -16.684 105.876 1.00 35.65 97 ARG A O 1
ATOM 696 N N . ASP A 1 98 ? 18.570 -17.488 105.687 1.00 39.33 98 ASP A N 1
ATOM 697 C CA . ASP A 1 98 ? 18.526 -18.232 106.926 1.00 36.98 98 ASP A CA 1
ATOM 698 C C . ASP A 1 98 ? 19.842 -17.886 107.612 1.00 37.62 98 ASP A C 1
ATOM 699 O O . ASP A 1 98 ? 20.917 -18.238 107.126 1.00 33.24 98 ASP A O 1
ATOM 704 N N . PHE A 1 99 ? 19.755 -17.136 108.701 1.00 39.43 99 PHE A N 1
ATOM 705 C CA . PHE A 1 99 ? 20.949 -16.572 109.318 1.00 40.93 99 PHE A CA 1
ATOM 706 C C . PHE A 1 99 ? 21.584 -17.524 110.327 1.00 48.15 99 PHE A C 1
ATOM 707 O O . PHE A 1 99 ? 22.677 -17.271 110.845 1.00 48.22 99 PHE A O 1
ATOM 715 N N . GLY A 1 100 ? 20.901 -18.631 110.590 1.00 45.86 100 GLY A N 1
ATOM 716 C CA . GLY A 1 100 ? 21.399 -19.609 111.537 1.00 51.36 100 GLY A CA 1
ATOM 717 C C . GLY A 1 100 ? 20.816 -19.400 112.920 1.00 57.15 100 GLY A C 1
ATOM 718 O O . GLY A 1 100 ? 19.703 -18.890 113.070 1.00 53.29 100 GLY A O 1
ATOM 719 N N . GLU A 1 101 ? 21.574 -19.791 113.940 1.00 64.24 101 GLU A N 1
ATOM 720 C CA . GLU A 1 101 ? 21.078 -19.757 115.312 1.00 66.19 101 GLU A CA 1
ATOM 721 C C . GLU A 1 101 ? 21.208 -18.368 115.934 1.00 64.64 101 GLU A C 1
ATOM 722 O O . GLU A 1 101 ? 21.139 -18.220 117.156 1.00 68.57 101 GLU A O 1
ATOM 728 N N . GLU A 1 102 ? 21.390 -17.356 115.090 1.00 55.35 102 GLU A N 1
ATOM 729 C CA . GLU A 1 102 ? 21.452 -15.977 115.559 1.00 55.17 102 GLU A CA 1
ATOM 730 C C . GLU A 1 102 ? 20.480 -15.103 114.759 1.00 53.42 102 GLU A C 1
ATOM 731 O O . GLU A 1 102 ? 20.214 -15.372 113.584 1.00 55.62 102 GLU A O 1
ATOM 737 N N . LYS A 1 103 ? 19.926 -14.082 115.409 1.00 46.92 103 LYS A N 1
ATOM 738 C CA . LYS A 1 103 ? 19.026 -13.143 114.751 1.00 47.56 103 LYS A CA 1
ATOM 739 C C . LYS A 1 103 ? 19.818 -11.981 114.162 1.00 47.67 103 LYS A C 1
ATOM 740 O O . LYS A 1 103 ? 20.812 -11.546 114.744 1.00 46.94 103 LYS A O 1
ATOM 746 N N . ARG A 1 104 ? 19.380 -11.476 113.009 1.00 39.53 104 ARG A N 1
ATOM 747 C CA . ARG A 1 104 ? 20.069 -10.357 112.378 1.00 38.34 104 ARG A CA 1
ATOM 748 C C . ARG A 1 104 ? 19.101 -9.287 111.903 1.00 36.06 104 ARG A C 1
ATOM 749 O O . ARG A 1 104 ? 17.940 -9.575 111.590 1.00 36.60 104 ARG A O 1
ATOM 757 N N . SER A 1 105 ? 19.568 -8.045 111.872 1.00 32.97 105 SER A N 1
ATOM 758 C CA . SER A 1 105 ? 18.741 -6.972 111.349 1.00 32.81 105 SER A CA 1
ATOM 759 C C . SER A 1 105 ? 18.592 -7.142 109.840 1.00 32.36 105 SER A C 1
ATOM 760 O O . SER A 1 105 ? 19.551 -7.503 109.141 1.00 31.34 105 SER A O 1
ATOM 763 N N . ILE A 1 106 ? 17.385 -6.887 109.349 1.00 30.09 106 ILE A N 1
ATOM 764 C CA . ILE A 1 106 ? 17.144 -6.870 107.916 1.00 31.80 106 ILE A CA 1
ATOM 765 C C . ILE A 1 106 ? 17.490 -5.479 107.418 1.00 30.26 106 ILE A C 1
ATOM 766 O O . ILE A 1 106 ? 16.805 -4.512 107.738 1.00 33.77 106 ILE A O 1
ATOM 771 N N . THR A 1 107 ? 18.559 -5.390 106.635 1.00 27.66 107 THR A N 1
ATOM 772 C CA . THR A 1 107 ? 19.100 -4.111 106.191 1.00 28.47 107 THR A CA 1
ATOM 773 C C . THR A 1 107 ? 18.716 -3.835 104.741 1.00 30.10 107 THR A C 1
ATOM 774 O O . THR A 1 107 ? 18.191 -4.713 104.062 1.00 30.12 107 THR A O 1
ATOM 778 N N . LEU A 1 108 ? 18.984 -2.622 104.266 1.00 31.93 108 LEU A N 1
ATOM 779 C CA . LEU A 1 108 ? 18.823 -2.304 102.842 1.00 34.43 108 LEU A CA 1
ATOM 780 C C . LEU A 1 108 ? 19.728 -3.181 101.985 1.00 37.78 108 LEU A C 1
ATOM 781 O O . LEU A 1 108 ? 19.318 -3.674 100.926 1.00 37.60 108 LEU A O 1
ATOM 786 N N . ASP A 1 109 ? 20.966 -3.365 102.436 1.00 33.61 109 ASP A N 1
ATOM 787 C CA . ASP A 1 109 ? 21.905 -4.234 101.738 1.00 36.69 109 ASP A CA 1
ATOM 788 C C . ASP A 1 109 ? 21.347 -5.644 101.588 1.00 33.44 109 ASP A C 1
ATOM 789 O O . ASP A 1 109 ? 21.481 -6.265 100.535 1.00 37.12 109 ASP A O 1
ATOM 794 N N . ILE A 1 110 ? 20.706 -6.153 102.633 1.00 31.63 110 ILE A N 1
ATOM 795 C CA . ILE A 1 110 ? 20.131 -7.489 102.560 1.00 27.22 110 ILE A CA 1
ATOM 796 C C . ILE A 1 110 ? 18.972 -7.515 101.562 1.00 30.58 110 ILE A C 1
ATOM 797 O O . ILE A 1 110 ? 18.831 -8.466 100.797 1.00 28.98 110 ILE A O 1
ATOM 802 N N . LEU A 1 111 ? 18.142 -6.480 101.572 1.00 28.46 111 LEU A N 1
ATOM 803 C CA . LEU A 1 111 ? 16.974 -6.473 100.689 1.00 32.16 111 LEU A CA 1
ATOM 804 C C . LEU A 1 111 ? 17.392 -6.278 99.240 1.00 29.92 111 LEU A C 1
ATOM 805 O O . LEU A 1 111 ? 16.804 -6.868 98.316 1.00 29.42 111 LEU A O 1
ATOM 810 N N . SER A 1 112 ? 18.407 -5.439 99.051 1.00 32.50 112 SER A N 1
ATOM 811 C CA . SER A 1 112 ? 18.946 -5.167 97.725 1.00 34.13 112 SER A CA 1
ATOM 812 C C . SER A 1 112 ? 19.520 -6.450 97.165 1.00 34.88 112 SER A C 1
ATOM 813 O O . SER A 1 112 ? 19.238 -6.826 96.022 1.00 36.32 112 SER A O 1
ATOM 816 N N . GLU A 1 113 ? 20.310 -7.132 97.987 1.00 32.99 113 GLU A N 1
ATOM 817 C CA . GLU A 1 113 ? 20.874 -8.420 97.617 1.00 36.67 113 GLU A CA 1
ATOM 818 C C . GLU A 1 113 ? 19.804 -9.451 97.259 1.00 34.65 113 GLU A C 1
ATOM 819 O O . GLU A 1 113 ? 19.942 -10.171 96.267 1.00 33.46 113 GLU A O 1
ATOM 825 N N . MET A 1 114 ? 18.739 -9.532 98.054 1.00 29.41 114 MET A N 1
ATOM 826 C CA . MET A 1 114 ? 17.714 -10.550 97.803 1.00 27.32 114 MET A CA 1
ATOM 827 C C . MET A 1 114 ? 16.956 -10.254 96.510 1.00 26.73 114 MET A C 1
ATOM 828 O O . MET A 1 114 ? 16.645 -11.159 95.747 1.00 26.52 114 MET A O 1
ATOM 833 N N . GLN A 1 115 ? 16.676 -8.984 96.268 1.00 29.75 115 GLN A N 1
ATOM 834 C CA . GLN A 1 115 ? 15.998 -8.602 95.033 1.00 30.21 115 GLN A CA 1
ATOM 835 C C . GLN A 1 115 ? 16.866 -8.843 93.796 1.00 32.79 115 GLN A C 1
ATOM 836 O O . GLN A 1 115 ? 16.380 -9.390 92.800 1.00 28.79 115 GLN A O 1
ATOM 842 N N . SER A 1 116 ? 18.136 -8.435 93.855 1.00 34.56 116 SER A N 1
ATOM 843 C CA . SER A 1 116 ? 19.083 -8.743 92.778 1.00 34.43 116 SER A CA 1
ATOM 844 C C . SER A 1 116 ? 19.086 -10.233 92.487 1.00 32.00 116 SER A C 1
ATOM 845 O O . SER A 1 116 ? 19.147 -10.659 91.328 1.00 35.67 116 SER A O 1
ATOM 848 N N . GLU A 1 117 ? 19.001 -11.030 93.546 1.00 32.49 117 GLU A N 1
ATOM 849 C CA . GLU A 1 117 ? 19.004 -12.485 93.409 1.00 26.38 117 GLU A CA 1
ATOM 850 C C . GLU A 1 117 ? 17.719 -12.999 92.771 1.00 34.66 117 GLU A C 1
ATOM 851 O O . GLU A 1 117 ? 17.728 -13.952 91.988 1.00 34.50 117 GLU A O 1
ATOM 857 N N . ALA A 1 118 ? 16.603 -12.367 93.110 1.00 31.23 118 ALA A N 1
ATOM 858 C CA . ALA A 1 118 ? 15.330 -12.718 92.503 1.00 33.43 118 ALA A CA 1
ATOM 859 C C . ALA A 1 118 ? 15.416 -12.438 91.006 1.00 29.47 118 ALA A C 1
ATOM 860 O O . ALA A 1 118 ? 14.953 -13.233 90.189 1.00 28.52 118 ALA A O 1
ATOM 862 N N . LEU A 1 119 ? 16.022 -11.308 90.650 1.00 32.30 119 LEU A N 1
ATOM 863 C CA . LEU A 1 119 ? 16.046 -10.886 89.250 1.00 33.29 119 LEU A CA 1
ATOM 864 C C . LEU A 1 119 ? 16.865 -11.864 88.438 1.00 36.47 119 LEU A C 1
ATOM 865 O O . LEU A 1 119 ? 16.490 -12.231 87.314 1.00 31.36 119 LEU A O 1
ATOM 870 N N . GLU A 1 120 ? 17.981 -12.293 89.016 1.00 32.53 120 GLU A N 1
ATOM 871 C CA . GLU A 1 120 ? 18.846 -13.253 88.355 1.00 34.01 120 GLU A CA 1
ATOM 872 C C . GLU A 1 120 ? 18.135 -14.588 88.237 1.00 32.36 120 GLU A C 1
ATOM 873 O O . GLU A 1 120 ? 18.235 -15.259 87.210 1.00 35.78 120 GLU A O 1
ATOM 879 N N . LYS A 1 121 ? 17.374 -14.958 89.262 1.00 32.40 121 LYS A N 1
ATOM 880 C CA . LYS A 1 121 ? 16.584 -16.185 89.203 1.00 29.35 121 LYS A CA 1
ATOM 881 C C . LYS A 1 121 ? 15.444 -16.147 88.177 1.00 34.57 121 LYS A C 1
ATOM 882 O O . LYS A 1 121 ? 15.046 -17.188 87.658 1.00 33.21 121 LYS A O 1
ATOM 888 N N . LEU A 1 122 ? 14.906 -14.963 87.893 1.00 29.20 122 LEU A N 1
ATOM 889 C CA . LEU A 1 122 ? 13.799 -14.877 86.931 1.00 30.37 122 LEU A CA 1
ATOM 890 C C . LEU A 1 122 ? 14.277 -14.878 85.489 1.00 29.24 122 LEU A C 1
ATOM 891 O O . LEU A 1 122 ? 13.475 -15.040 84.564 1.00 31.49 122 LEU A O 1
ATOM 896 N N . LYS A 1 123 ? 15.578 -14.695 85.298 1.00 30.09 123 LYS A N 1
ATOM 897 C CA . LYS A 1 123 ? 16.162 -14.780 83.968 1.00 31.88 123 LYS A CA 1
ATOM 898 C C . LYS A 1 123 ? 16.426 -16.240 83.629 1.00 35.55 123 LYS A C 1
ATOM 899 O O . LYS A 1 123 ? 17.551 -16.726 83.761 1.00 36.65 123 LYS A O 1
ATOM 905 N N . GLU A 1 124 ? 15.379 -16.944 83.215 1.00 33.92 124 GLU A N 1
ATOM 906 C CA . GLU A 1 124 ? 15.513 -18.353 82.876 1.00 35.34 124 GLU A CA 1
ATOM 907 C C . GLU A 1 124 ? 14.377 -18.801 81.978 1.00 36.01 124 GLU A C 1
ATOM 908 O O . GLU A 1 124 ? 13.432 -18.048 81.734 1.00 35.01 124 GLU A O 1
ATOM 914 N N . ASN A 1 125 ? 14.480 -20.026 81.477 1.00 37.53 125 ASN A N 1
ATOM 915 C CA . ASN A 1 125 ? 13.511 -20.552 80.531 1.00 37.35 125 ASN A CA 1
ATOM 916 C C . ASN A 1 125 ? 13.276 -19.595 79.360 1.00 36.19 125 ASN A C 1
ATOM 917 O O . ASN A 1 125 ? 12.162 -19.500 78.847 1.00 32.83 125 ASN A O 1
ATOM 922 N N . GLY A 1 126 ? 14.329 -18.892 78.944 1.00 35.08 126 GLY A N 1
ATOM 923 C CA . GLY A 1 126 ? 14.260 -18.024 77.778 1.00 34.22 126 GLY A CA 1
ATOM 924 C C . GLY A 1 126 ? 13.504 -16.726 77.995 1.00 32.16 126 GLY A C 1
ATOM 925 O O . GLY A 1 126 ? 13.083 -16.081 77.034 1.00 29.19 126 GLY A O 1
ATOM 926 N N . LYS A 1 127 ? 13.339 -16.338 79.257 1.00 28.41 127 LYS A N 1
ATOM 927 C CA . LYS A 1 127 ? 12.624 -15.112 79.607 1.00 28.66 127 LYS A CA 1
ATOM 928 C C . LYS A 1 127 ? 13.475 -14.198 80.471 1.00 31.16 127 LYS A C 1
ATOM 929 O O . LYS A 1 127 ? 14.476 -14.638 81.054 1.00 31.97 127 LYS A O 1
ATOM 935 N N . THR A 1 128 ? 13.081 -12.928 80.553 1.00 25.60 128 THR A N 1
ATOM 936 C CA . THR A 1 128 ? 13.823 -11.946 81.349 1.00 27.03 128 THR A CA 1
ATOM 937 C C . THR A 1 128 ? 12.852 -10.923 81.988 1.00 25.31 128 THR A C 1
ATOM 938 O O . THR A 1 128 ? 11.920 -10.460 81.344 1.00 25.17 128 THR A O 1
ATOM 942 N N . PRO A 1 129 ? 13.075 -10.563 83.266 1.00 27.13 129 PRO A N 1
ATOM 943 C CA . PRO A 1 129 ? 12.101 -9.698 83.957 1.00 25.29 129 PRO A CA 1
ATOM 944 C C . PRO A 1 129 ? 12.237 -8.210 83.617 1.00 25.04 129 PRO A C 1
ATOM 945 O O . PRO A 1 129 ? 13.355 -7.705 83.556 1.00 26.95 129 PRO A O 1
ATOM 949 N N . LEU A 1 130 ? 11.119 -7.515 83.414 1.00 22.55 130 LEU A N 1
ATOM 950 C CA . LEU A 1 130 ? 11.145 -6.070 83.189 1.00 24.58 130 LEU A CA 1
ATOM 951 C C . LEU A 1 130 ? 10.644 -5.306 84.405 1.00 22.07 130 LEU A C 1
ATOM 952 O O . LEU A 1 130 ? 11.005 -4.141 84.603 1.00 25.41 130 LEU A O 1
ATOM 957 N N . HIS A 1 131 ? 9.818 -5.962 85.215 1.00 23.40 131 HIS A N 1
ATOM 958 C CA . HIS A 1 131 ? 9.285 -5.349 86.429 1.00 24.58 131 HIS A CA 1
ATOM 959 C C . HIS A 1 131 ? 9.301 -6.369 87.537 1.00 24.96 131 HIS A C 1
ATOM 960 O O . HIS A 1 131 ? 9.007 -7.527 87.295 1.00 26.11 131 HIS A O 1
ATOM 967 N N . ILE A 1 132 ? 9.626 -5.944 88.754 1.00 24.40 132 ILE A N 1
ATOM 968 C CA . ILE A 1 132 ? 9.595 -6.864 89.898 1.00 24.03 132 ILE A CA 1
ATOM 969 C C . ILE A 1 132 ? 8.950 -6.155 91.093 1.00 23.65 132 ILE A C 1
ATOM 970 O O . ILE A 1 132 ? 9.173 -4.965 91.322 1.00 26.53 132 ILE A O 1
ATOM 975 N N . PHE A 1 133 ? 8.131 -6.886 91.829 1.00 23.82 133 PHE A N 1
ATOM 976 C CA . PHE A 1 133 ? 7.427 -6.319 92.961 1.00 26.11 133 PHE A CA 1
ATOM 977 C C . PHE A 1 133 ? 7.583 -7.273 94.133 1.00 26.81 133 PHE A C 1
ATOM 978 O O . PHE A 1 133 ? 7.441 -8.484 93.968 1.00 24.91 133 PHE A O 1
ATOM 986 N N . SER A 1 134 ? 7.856 -6.729 95.313 1.00 26.00 134 SER A N 1
ATOM 987 C CA . SER A 1 134 ? 7.878 -7.531 96.530 1.00 25.40 134 SER A CA 1
ATOM 988 C C . SER A 1 134 ? 6.447 -7.753 96.973 1.00 29.01 134 SER A C 1
ATOM 989 O O . SER A 1 134 ? 5.730 -6.794 97.274 1.00 37.00 134 SER A O 1
ATOM 992 N N . LYS A 1 135 ? 6.025 -9.010 97.009 1.00 26.13 135 LYS A N 1
ATOM 993 C CA . LYS A 1 135 ? 4.615 -9.332 97.209 1.00 32.98 135 LYS A CA 1
ATOM 994 C C . LYS A 1 135 ? 4.301 -9.694 98.663 1.00 32.41 135 LYS A C 1
ATOM 995 O O . LYS A 1 135 ? 3.306 -9.231 99.226 1.00 34.53 135 LYS A O 1
ATOM 1001 N N . ARG A 1 136 ? 5.142 -10.524 99.269 1.00 27.98 136 ARG A N 1
ATOM 1002 C CA . ARG A 1 136 ? 4.929 -10.920 100.661 1.00 29.58 136 ARG A CA 1
ATOM 1003 C C . ARG A 1 136 ? 6.246 -11.036 101.427 1.00 28.10 136 ARG A C 1
ATOM 1004 O O . ARG A 1 136 ? 7.259 -11.463 100.879 1.00 24.45 136 ARG A O 1
ATOM 1012 N N . TYR A 1 137 ? 6.214 -10.670 102.705 1.00 26.37 137 TYR A N 1
ATOM 1013 C CA . TYR A 1 137 ? 7.382 -10.793 103.566 1.00 22.75 137 TYR A CA 1
ATOM 1014 C C . TYR A 1 137 ? 7.050 -11.682 104.763 1.00 27.29 137 TYR A C 1
ATOM 1015 O O . TYR A 1 137 ? 6.064 -11.429 105.465 1.00 28.01 137 TYR A O 1
ATOM 1024 N N . LEU A 1 138 ? 7.861 -12.715 104.985 1.00 27.58 138 LEU A N 1
ATOM 1025 C CA . LEU A 1 138 ? 7.608 -13.687 106.046 1.00 30.48 138 LEU A CA 1
ATOM 1026 C C . LEU A 1 138 ? 8.862 -13.825 106.887 1.00 30.62 138 LEU A C 1
ATOM 1027 O O . LEU A 1 138 ? 9.928 -14.183 106.372 1.00 30.94 138 LEU A O 1
ATOM 1032 N N . LEU A 1 139 ? 8.733 -13.534 108.178 1.00 30.21 139 LEU A N 1
ATOM 1033 C CA . LEU A 1 139 ? 9.852 -13.678 109.101 1.00 33.82 139 LEU A CA 1
ATOM 1034 C C . LEU A 1 139 ? 9.727 -14.913 109.982 1.00 36.53 139 LEU A C 1
ATOM 1035 O O . LEU A 1 139 ? 8.630 -15.296 110.396 1.00 38.52 139 LEU A O 1
ATOM 1040 N N . ASP A 1 140 ? 10.869 -15.524 110.275 1.00 42.05 140 ASP A N 1
ATOM 1041 C CA . ASP A 1 140 ? 10.930 -16.655 111.198 1.00 45.71 140 ASP A CA 1
ATOM 1042 C C . ASP A 1 140 ? 9.804 -17.661 110.949 1.00 47.14 140 ASP A C 1
ATOM 1043 O O . ASP A 1 140 ? 9.276 -18.276 111.883 1.00 46.68 140 ASP A O 1
ATOM 1048 N N . ASP A 1 141 ? 9.437 -17.811 109.677 1.00 45.44 141 ASP A N 1
ATOM 1049 C CA . ASP A 1 141 ? 8.485 -18.833 109.259 1.00 41.20 141 ASP A CA 1
ATOM 1050 C C . ASP A 1 141 ? 7.098 -18.695 109.866 1.00 40.66 141 ASP A C 1
ATOM 1051 O O . ASP A 1 141 ? 6.329 -19.652 109.860 1.00 47.52 141 ASP A O 1
ATOM 1056 N N . GLU A 1 142 ? 6.760 -17.527 110.398 1.00 43.11 142 GLU A N 1
ATOM 1057 C CA . GLU A 1 142 ? 5.434 -17.379 111.001 1.00 46.03 142 GLU A CA 1
ATOM 1058 C C . GLU A 1 142 ? 4.905 -15.949 110.987 1.00 44.36 142 GLU A C 1
ATOM 1059 O O . GLU A 1 142 ? 3.693 -15.736 111.043 1.00 47.70 142 GLU A O 1
ATOM 1065 N N . ARG A 1 143 ? 5.801 -14.971 110.918 1.00 38.53 143 ARG A N 1
ATOM 1066 C CA . ARG A 1 143 ? 5.388 -13.580 111.067 1.00 37.84 143 ARG A CA 1
ATOM 1067 C C . ARG A 1 143 ? 5.292 -12.853 109.725 1.00 36.12 143 ARG A C 1
ATOM 1068 O O . ARG A 1 143 ? 6.316 -12.569 109.102 1.00 32.19 143 ARG A O 1
ATOM 1076 N N . ILE A 1 144 ? 4.073 -12.531 109.300 1.00 35.54 144 ILE A N 1
ATOM 1077 C CA . ILE A 1 144 ? 3.878 -11.763 108.075 1.00 34.66 144 ILE A CA 1
ATOM 1078 C C . ILE A 1 144 ? 3.950 -10.276 108.370 1.00 32.82 144 ILE A C 1
ATOM 1079 O O . ILE A 1 144 ? 3.201 -9.756 109.197 1.00 37.13 144 ILE A O 1
ATOM 1084 N N . VAL A 1 145 ? 4.846 -9.581 107.683 1.00 28.58 145 VAL A N 1
ATOM 1085 C CA . VAL A 1 145 ? 5.001 -8.153 107.905 1.00 32.08 145 VAL A CA 1
ATOM 1086 C C . VAL A 1 145 ? 4.810 -7.373 106.606 1.00 33.79 145 VAL A C 1
ATOM 1087 O O . VAL A 1 145 ? 4.891 -7.939 105.518 1.00 31.41 145 VAL A O 1
ATOM 1091 N N . PHE A 1 146 ? 4.531 -6.083 106.726 1.00 31.47 146 PHE A N 1
ATOM 1092 C CA . PHE A 1 146 ? 4.308 -5.232 105.565 1.00 34.54 146 PHE A CA 1
ATOM 1093 C C . PHE A 1 146 ? 5.618 -4.647 105.043 1.00 33.45 146 PHE A C 1
ATOM 1094 O O . PHE A 1 146 ? 5.752 -4.338 103.858 1.00 33.40 146 PHE A O 1
ATOM 1102 N N . ASN A 1 147 ? 6.590 -4.501 105.936 1.00 33.50 147 ASN A N 1
ATOM 1103 C CA . ASN A 1 147 ? 7.891 -3.939 105.585 1.00 29.16 147 ASN A CA 1
ATOM 1104 C C . ASN A 1 147 ? 8.923 -4.564 106.509 1.00 29.00 147 ASN A C 1
ATOM 1105 O O . ASN A 1 147 ? 8.847 -4.383 107.720 1.00 34.71 147 ASN A O 1
ATOM 1110 N N . PRO A 1 148 ? 9.875 -5.325 105.949 1.00 29.85 148 PRO A N 1
ATOM 1111 C CA . PRO A 1 148 ? 10.842 -6.062 106.780 1.00 31.66 148 PRO A CA 1
ATOM 1112 C C . PRO A 1 148 ? 11.993 -5.204 107.315 1.00 33.49 148 PRO A C 1
ATOM 1113 O O . PRO A 1 148 ? 12.696 -5.624 108.252 1.00 33.91 148 PRO A O 1
ATOM 1117 N N . LEU A 1 149 ? 12.186 -4.026 106.728 1.00 34.40 149 LEU A N 1
ATOM 1118 C CA . LEU A 1 149 ? 13.350 -3.193 107.028 1.00 32.23 149 LEU A CA 1
ATOM 1119 C C . LEU A 1 149 ? 13.476 -2.852 108.510 1.00 37.41 149 LEU A C 1
ATOM 1120 O O . LEU A 1 149 ? 12.513 -2.394 109.139 1.00 32.10 149 LEU A O 1
ATOM 1125 N N . ASP A 1 150 ? 14.680 -3.080 109.042 1.00 34.61 150 ASP A N 1
ATOM 1126 C CA . ASP A 1 150 ? 15.022 -2.797 110.440 1.00 35.48 150 ASP A CA 1
ATOM 1127 C C . ASP A 1 150 ? 14.464 -3.821 111.410 1.00 39.28 150 ASP A C 1
ATOM 1128 O O . ASP A 1 150 ? 14.644 -3.705 112.625 1.00 40.79 150 ASP A O 1
ATOM 1133 N N . MET A 1 151 ? 13.785 -4.833 110.888 1.00 34.52 151 MET A N 1
ATOM 1134 C CA . MET A 1 151 ? 13.318 -5.881 111.766 1.00 36.72 151 MET A CA 1
ATOM 1135 C C . MET A 1 151 ? 14.418 -6.916 111.938 1.00 36.10 151 MET A C 1
ATOM 1136 O O . MET A 1 151 ? 15.321 -7.021 111.101 1.00 34.24 151 MET A O 1
ATOM 1141 N N . LYS A 1 152 ? 14.366 -7.642 113.048 1.00 38.81 152 LYS A N 1
ATOM 1142 C CA . LYS A 1 152 ? 15.375 -8.643 113.347 1.00 35.81 152 LYS A CA 1
ATOM 1143 C C . LYS A 1 152 ? 14.723 -10.006 113.211 1.00 36.14 152 LYS A C 1
ATOM 1144 O O . LYS A 1 152 ? 13.580 -10.200 113.635 1.00 37.57 152 LYS A O 1
ATOM 1150 N N . ALA A 1 153 ? 15.443 -10.947 112.612 1.00 36.57 153 ALA A N 1
ATOM 1151 C CA . ALA A 1 153 ? 14.878 -12.259 112.332 1.00 36.63 153 ALA A CA 1
ATOM 1152 C C . ALA A 1 153 ? 15.974 -13.282 112.111 1.00 37.11 153 ALA A C 1
ATOM 1153 O O . ALA A 1 153 ? 17.077 -12.934 111.693 1.00 39.76 153 ALA A O 1
ATOM 1155 N N . SER A 1 154 ? 15.660 -14.547 112.378 1.00 35.52 154 SER A N 1
ATOM 1156 C CA . SER A 1 154 ? 16.580 -15.637 112.097 1.00 39.49 154 SER A CA 1
ATOM 1157 C C . SER A 1 154 ? 16.436 -16.111 110.653 1.00 37.19 154 SER A C 1
ATOM 1158 O O . SER A 1 154 ? 17.378 -16.654 110.068 1.00 36.04 154 SER A O 1
ATOM 1161 N N . LYS A 1 155 ? 15.240 -15.919 110.095 1.00 38.32 155 LYS A N 1
ATOM 1162 C CA . LYS A 1 155 ? 14.947 -16.300 108.715 1.00 37.48 155 LYS A CA 1
ATOM 1163 C C . LYS A 1 155 ? 14.052 -15.248 108.074 1.00 34.25 155 LYS A C 1
ATOM 1164 O O . LYS A 1 155 ? 13.160 -14.701 108.728 1.00 30.59 155 LYS A O 1
ATOM 1170 N N . ILE A 1 156 ? 14.285 -14.969 106.796 1.00 31.34 156 ILE A N 1
ATOM 1171 C CA . ILE A 1 156 ? 13.354 -14.134 106.051 1.00 28.41 156 ILE A CA 1
ATOM 1172 C C . ILE A 1 156 ? 13.049 -14.787 104.704 1.00 26.87 156 ILE A C 1
ATOM 1173 O O . ILE A 1 156 ? 13.921 -15.389 104.072 1.00 27.15 156 ILE A O 1
ATOM 1178 N N . ALA A 1 157 ? 11.795 -14.704 104.290 1.00 27.19 157 ALA A N 1
ATOM 1179 C CA . ALA A 1 157 ? 11.409 -15.226 102.990 1.00 27.28 157 ALA A CA 1
ATOM 1180 C C . ALA A 1 157 ? 10.624 -14.130 102.304 1.00 25.33 157 ALA A C 1
ATOM 1181 O O . ALA A 1 157 ? 9.678 -13.592 102.888 1.00 26.25 157 ALA A O 1
ATOM 1183 N N . ILE A 1 158 ? 11.003 -13.796 101.071 1.00 26.62 158 ILE A N 1
ATOM 1184 C CA . ILE A 1 158 ? 10.271 -12.779 100.323 1.00 20.38 158 ILE A CA 1
ATOM 1185 C C . ILE A 1 158 ? 9.752 -13.383 99.035 1.00 24.03 158 ILE A C 1
ATOM 1186 O O . ILE A 1 158 ? 10.527 -13.976 98.267 1.00 23.21 158 ILE A O 1
ATOM 1191 N N . GLU A 1 159 ? 8.442 -13.262 98.835 1.00 23.96 159 GLU A N 1
ATOM 1192 C CA . GLU A 1 159 ? 7.799 -13.641 97.582 1.00 27.71 159 GLU A CA 1
ATOM 1193 C C . GLU A 1 159 ? 7.817 -12.442 96.653 1.00 22.52 159 GLU A C 1
ATOM 1194 O O . GLU A 1 159 ? 7.378 -11.361 97.040 1.00 24.66 159 GLU A O 1
ATOM 1200 N N . TYR A 1 160 ? 8.303 -12.643 95.425 1.00 24.77 160 TYR A N 1
ATOM 1201 C CA . TYR A 1 160 ? 8.323 -11.585 94.427 1.00 23.97 160 TYR A CA 1
ATOM 1202 C C . TYR A 1 160 ? 7.396 -11.985 93.300 1.00 27.08 160 TYR A C 1
ATOM 1203 O O . TYR A 1 160 ? 7.250 -13.169 92.989 1.00 26.68 160 TYR A O 1
ATOM 1212 N N . THR A 1 161 ? 6.742 -10.997 92.712 1.00 24.97 161 THR A N 1
ATOM 1213 C CA . THR A 1 161 ? 6.017 -11.236 91.480 1.00 27.64 161 THR A CA 1
ATOM 1214 C C . THR A 1 161 ? 6.627 -10.321 90.413 1.00 24.78 161 THR A C 1
ATOM 1215 O O . THR A 1 161 ? 7.026 -9.192 90.703 1.00 22.09 161 THR A O 1
ATOM 1219 N N . SER A 1 162 ? 6.758 -10.822 89.189 1.00 27.14 162 SER A N 1
ATOM 1220 C CA . SER A 1 162 ? 7.424 -10.036 88.157 1.00 21.54 162 SER A CA 1
ATOM 1221 C C . SER A 1 162 ? 6.650 -10.113 86.869 1.00 22.01 162 SER A C 1
ATOM 1222 O O . SER A 1 162 ? 5.761 -10.959 86.706 1.00 23.14 162 SER A O 1
ATOM 1225 N N . ILE A 1 163 ? 6.983 -9.200 85.968 1.00 22.47 163 ILE A N 1
ATOM 1226 C CA . ILE A 1 163 ? 6.437 -9.237 84.622 1.00 21.38 163 ILE A CA 1
ATOM 1227 C C . ILE A 1 163 ? 7.628 -9.494 83.706 1.00 23.28 163 ILE A C 1
ATOM 1228 O O . ILE A 1 163 ? 8.562 -8.689 83.655 1.00 23.37 163 ILE A O 1
ATOM 1233 N N . VAL A 1 164 ? 7.609 -10.633 83.011 1.00 22.20 164 VAL A N 1
ATOM 1234 C CA . VAL A 1 164 ? 8.743 -11.045 82.196 1.00 22.80 164 VAL A CA 1
ATOM 1235 C C . VAL A 1 164 ? 8.362 -11.045 80.715 1.00 21.72 164 VAL A C 1
ATOM 1236 O O . VAL A 1 164 ? 7.190 -10.984 80.379 1.00 23.35 164 VAL A O 1
ATOM 1240 N N . VAL A 1 165 ? 9.374 -11.121 79.852 1.00 25.40 165 VAL A N 1
ATOM 1241 C CA . VAL A 1 165 ? 9.175 -11.153 78.405 1.00 26.11 165 VAL A CA 1
ATOM 1242 C C . VAL A 1 165 ? 10.230 -12.083 77.814 1.00 24.88 165 VAL A C 1
ATOM 1243 O O . VAL A 1 165 ? 11.302 -12.241 78.390 1.00 27.66 165 VAL A O 1
ATOM 1247 N N . PRO A 1 166 ? 9.926 -12.727 76.670 1.00 26.94 166 PRO A N 1
ATOM 1248 C CA . PRO A 1 166 ? 10.939 -13.591 76.057 1.00 27.61 166 PRO A CA 1
ATOM 1249 C C . PRO A 1 166 ? 12.224 -12.808 75.769 1.00 30.50 166 PRO A C 1
ATOM 1250 O O . PRO A 1 166 ? 12.162 -11.627 75.398 1.00 27.18 166 PRO A O 1
ATOM 1254 N N . LEU A 1 167 ? 13.378 -13.446 75.973 1.00 28.10 167 LEU A N 1
ATOM 1255 C CA . LEU A 1 167 ? 14.668 -12.808 75.705 1.00 28.90 167 LEU A CA 1
ATOM 1256 C C . LEU A 1 167 ? 14.769 -12.333 74.247 1.00 32.21 167 LEU A C 1
ATOM 1257 O O . LEU A 1 167 ? 15.328 -11.270 73.963 1.00 31.58 167 LEU A O 1
ATOM 1262 N N . LYS A 1 168 ? 14.215 -13.119 73.330 1.00 33.65 168 LYS A N 1
ATOM 1263 C CA . LYS A 1 168 ? 14.286 -12.788 71.910 1.00 32.92 168 LYS A CA 1
ATOM 1264 C C . LYS A 1 168 ? 13.562 -11.490 71.613 1.00 34.04 168 LYS A C 1
ATOM 1265 O O . LYS A 1 168 ? 14.057 -10.670 70.833 1.00 32.26 168 LYS A O 1
ATOM 1271 N N . VAL A 1 169 ? 12.396 -11.303 72.234 1.00 30.70 169 VAL A N 1
ATOM 1272 C CA . VAL A 1 169 ? 11.646 -10.054 72.083 1.00 28.28 169 VAL A CA 1
ATOM 1273 C C . VAL A 1 169 ? 12.456 -8.904 72.699 1.00 30.24 169 VAL A C 1
ATOM 1274 O O . VAL A 1 169 ? 12.673 -7.881 72.069 1.00 28.16 169 VAL A O 1
ATOM 1278 N N . TYR A 1 170 ? 12.914 -9.091 73.933 1.00 26.45 170 TYR A N 1
ATOM 1279 C CA . TYR A 1 170 ? 13.735 -8.088 74.605 1.00 28.61 170 TYR A CA 1
ATOM 1280 C C . TYR A 1 170 ? 14.939 -7.670 73.766 1.00 26.53 170 TYR A C 1
ATOM 1281 O O . TYR A 1 170 ? 15.218 -6.475 73.606 1.00 26.49 170 TYR A O 1
ATOM 1290 N N . GLU A 1 171 ? 15.659 -8.654 73.242 1.00 27.55 171 GLU A N 1
ATOM 1291 C CA . GLU A 1 171 ? 16.873 -8.387 72.486 1.00 32.34 171 GLU A CA 1
ATOM 1292 C C . GLU A 1 171 ? 16.576 -7.645 71.185 1.00 29.24 171 GLU A C 1
ATOM 1293 O O . GLU A 1 171 ? 17.359 -6.785 70.767 1.00 31.87 171 GLU A O 1
ATOM 1299 N N . MET A 1 172 ? 15.453 -7.980 70.560 1.00 30.11 172 MET A N 1
ATOM 1300 C CA . MET A 1 172 ? 15.005 -7.301 69.343 1.00 31.68 172 MET A CA 1
ATOM 1301 C C . MET A 1 172 ? 14.940 -5.796 69.604 1.00 32.20 172 MET A C 1
ATOM 1302 O O . MET A 1 172 ? 15.637 -5.007 68.956 1.00 31.79 172 MET A O 1
ATOM 1307 N N . PHE A 1 173 ? 14.133 -5.393 70.579 1.00 28.33 173 PHE A N 1
ATOM 1308 C CA . PHE A 1 173 ? 14.032 -3.971 70.903 1.00 29.39 173 PHE A CA 1
ATOM 1309 C C . PHE A 1 173 ? 15.351 -3.376 71.384 1.00 29.02 173 PHE A C 1
ATOM 1310 O O . PHE A 1 173 ? 15.773 -2.324 70.915 1.00 31.62 173 PHE A O 1
ATOM 1318 N N . TYR A 1 174 ? 16.002 -4.043 72.326 1.00 30.16 174 TYR A N 1
ATOM 1319 C CA . TYR A 1 174 ? 17.227 -3.512 72.915 1.00 28.14 174 TYR A CA 1
ATOM 1320 C C . TYR A 1 174 ? 18.298 -3.213 71.857 1.00 31.72 174 TYR A C 1
ATOM 1321 O O . TYR A 1 174 ? 18.857 -2.120 71.820 1.00 30.82 174 TYR A O 1
ATOM 1330 N N . ASN A 1 175 ? 18.581 -4.180 70.992 1.00 31.34 175 ASN A N 1
ATOM 1331 C CA . ASN A 1 175 ? 19.620 -3.979 69.984 1.00 35.48 175 ASN A CA 1
ATOM 1332 C C . ASN A 1 175 ? 19.335 -2.801 69.052 1.00 36.45 175 ASN A C 1
ATOM 1333 O O . ASN A 1 175 ? 20.207 -1.958 68.813 1.00 36.07 175 ASN A O 1
ATOM 1338 N N . PHE A 1 176 ? 18.111 -2.710 68.542 1.00 31.39 176 PHE A N 1
ATOM 1339 C CA . PHE A 1 176 ? 17.795 -1.605 67.637 1.00 34.99 176 PHE A CA 1
ATOM 1340 C C . PHE A 1 176 ? 17.797 -0.245 68.341 1.00 35.38 176 PHE A C 1
ATOM 1341 O O . PHE A 1 176 ? 18.292 0.731 67.790 1.00 37.29 176 PHE A O 1
ATOM 1349 N N . LEU A 1 177 ? 17.266 -0.186 69.557 1.00 33.09 177 LEU A N 1
ATOM 1350 C CA . LEU A 1 177 ? 17.249 1.069 70.317 1.00 32.05 177 LEU A CA 1
ATOM 1351 C C . LEU A 1 177 ? 18.639 1.564 70.712 1.00 34.54 177 LEU A C 1
ATOM 1352 O O . LEU A 1 177 ? 18.899 2.762 70.738 1.00 33.98 177 LEU A O 1
ATOM 1357 N N . GLN A 1 178 ? 19.536 0.648 71.025 1.00 33.60 178 GLN A N 1
ATOM 1358 C CA . GLN A 1 178 ? 20.857 1.083 71.464 1.00 38.49 178 GLN A CA 1
ATOM 1359 C C . GLN A 1 178 ? 21.646 1.590 70.265 1.00 40.54 178 GLN A C 1
ATOM 1360 O O . GLN A 1 178 ? 22.653 2.275 70.416 1.00 40.60 178 GLN A O 1
ATOM 1366 N N . ASP A 1 179 ? 21.145 1.286 69.072 1.00 37.64 179 ASP A N 1
ATOM 1367 C CA . ASP A 1 179 ? 21.769 1.753 67.845 1.00 41.78 179 ASP A CA 1
ATOM 1368 C C . ASP A 1 179 ? 21.162 3.090 67.407 1.00 41.48 179 ASP A C 1
ATOM 1369 O O . ASP A 1 179 ? 21.676 3.753 66.503 1.00 47.30 179 ASP A O 1
ATOM 1374 N N . THR A 1 180 ? 20.084 3.493 68.074 1.00 39.60 180 THR A N 1
ATOM 1375 C CA . THR A 1 180 ? 19.348 4.695 67.701 1.00 36.22 180 THR A CA 1
ATOM 1376 C C . THR A 1 180 ? 19.311 5.737 68.822 1.00 35.66 180 THR A C 1
ATOM 1377 O O . THR A 1 180 ? 19.498 6.935 68.584 1.00 34.29 180 THR A O 1
ATOM 1381 N N . VAL A 1 181 ? 19.037 5.284 70.040 1.00 33.52 181 VAL A N 1
ATOM 1382 C CA . VAL A 1 181 ? 19.053 6.168 71.197 1.00 34.83 181 VAL A CA 1
ATOM 1383 C C . VAL A 1 181 ? 20.495 6.208 71.670 1.00 37.79 181 VAL A C 1
ATOM 1384 O O . VAL A 1 181 ? 21.086 5.176 71.996 1.00 41.27 181 VAL A O 1
ATOM 1388 N N . LYS A 1 182 ? 21.088 7.389 71.677 1.00 35.66 182 LYS A N 1
ATOM 1389 C CA . LYS A 1 182 ? 22.529 7.452 71.915 1.00 40.55 182 LYS A CA 1
ATOM 1390 C C . LYS A 1 182 ? 22.801 7.661 73.395 1.00 39.82 182 LYS A C 1
ATOM 1391 O O . LYS A 1 182 ? 23.610 8.508 73.770 1.00 42.62 182 LYS A O 1
ATOM 1397 N N . SER A 1 183 ? 22.120 6.871 74.223 1.00 37.95 183 SER A N 1
ATOM 1398 C CA . SER A 1 183 ? 22.073 7.085 75.668 1.00 36.13 183 SER A CA 1
ATOM 1399 C C . SER A 1 183 ? 21.716 5.790 76.371 1.00 36.07 183 SER A C 1
ATOM 1400 O O . SER A 1 183 ? 21.076 4.920 75.792 1.00 34.70 183 SER A O 1
ATOM 1403 N N . PRO A 1 184 ? 22.107 5.667 77.641 1.00 35.65 184 PRO A N 1
ATOM 1404 C CA . PRO A 1 184 ? 21.681 4.504 78.427 1.00 36.74 184 PRO A CA 1
ATOM 1405 C C . PRO A 1 184 ? 20.162 4.518 78.566 1.00 31.86 184 PRO A C 1
ATOM 1406 O O . PRO A 1 184 ? 19.550 5.593 78.561 1.00 31.01 184 PRO A O 1
ATOM 1410 N N . PHE A 1 185 ? 19.565 3.338 78.675 1.00 28.83 185 PHE A N 1
ATOM 1411 C CA . PHE A 1 185 ? 18.111 3.241 78.766 1.00 30.20 185 PHE A CA 1
ATOM 1412 C C . PHE A 1 185 ? 17.672 1.943 79.433 1.00 31.23 185 PHE A C 1
ATOM 1413 O O . PHE A 1 185 ? 18.426 0.960 79.483 1.00 29.92 185 PHE A O 1
ATOM 1421 N N . GLN A 1 186 ? 16.442 1.950 79.935 1.00 30.45 186 GLN A N 1
ATOM 1422 C CA . GLN A 1 186 ? 15.830 0.788 80.558 1.00 27.99 186 GLN A CA 1
ATOM 1423 C C . GLN A 1 186 ? 14.544 0.475 79.804 1.00 25.64 186 GLN A C 1
ATOM 1424 O O . GLN A 1 186 ? 13.793 1.397 79.483 1.00 25.22 186 GLN A O 1
ATOM 1430 N N . LEU A 1 187 ? 14.281 -0.802 79.521 1.00 24.10 187 LEU A N 1
ATOM 1431 C CA . LEU A 1 187 ? 13.029 -1.191 78.863 1.00 24.08 187 LEU A CA 1
ATOM 1432 C C . LEU A 1 187 ? 11.965 -1.624 79.869 1.00 24.67 187 LEU A C 1
ATOM 1433 O O . LEU A 1 187 ? 12.273 -2.246 80.887 1.00 23.94 187 LEU A O 1
ATOM 1438 N N . LYS A 1 188 ? 10.713 -1.284 79.571 1.00 19.98 188 LYS A N 1
ATOM 1439 C CA . LYS A 1 188 ? 9.578 -1.603 80.419 1.00 19.34 188 LYS A CA 1
ATOM 1440 C C . LYS A 1 188 ? 8.421 -2.084 79.572 1.00 22.26 188 LYS A C 1
ATOM 1441 O O . LYS A 1 188 ? 8.404 -1.869 78.357 1.00 21.10 188 LYS A O 1
ATOM 1447 N N . SER A 1 189 ? 7.459 -2.733 80.226 1.00 20.18 189 SER A N 1
ATOM 1448 C CA . SER A 1 189 ? 6.199 -3.101 79.599 1.00 23.67 189 SER A CA 1
ATOM 1449 C C . SER A 1 189 ? 5.277 -1.891 79.501 1.00 21.23 189 SER A C 1
ATOM 1450 O O . SER A 1 189 ? 4.981 -1.242 80.510 1.00 21.27 189 SER A O 1
ATOM 1453 N N . SER A 1 190 ? 4.814 -1.585 78.293 1.00 18.65 190 SER A N 1
ATOM 1454 C CA . SER A 1 190 ? 3.901 -0.458 78.111 1.00 22.91 190 SER A CA 1
ATOM 1455 C C . SER A 1 190 ? 2.595 -0.683 78.889 1.00 22.51 190 SER A C 1
ATOM 1456 O O . SER A 1 190 ? 1.977 0.259 79.404 1.00 22.13 190 SER A O 1
ATOM 1459 N N . LEU A 1 191 ? 2.184 -1.939 79.014 1.00 22.75 191 LEU A N 1
ATOM 1460 C CA . LEU A 1 191 ? 0.944 -2.215 79.718 1.00 23.13 191 LEU A CA 1
ATOM 1461 C C . LEU A 1 191 ? 1.099 -1.994 81.215 1.00 23.25 191 LEU A C 1
ATOM 1462 O O . LEU A 1 191 ? 0.211 -1.432 81.864 1.00 20.71 191 LEU A O 1
ATOM 1467 N N . VAL A 1 192 ? 2.242 -2.386 81.766 1.00 22.88 192 VAL A N 1
ATOM 1468 C CA . VAL A 1 192 ? 2.517 -2.137 83.176 1.00 25.13 192 VAL A CA 1
ATOM 1469 C C . VAL A 1 192 ? 2.646 -0.637 83.458 1.00 24.13 192 VAL A C 1
ATOM 1470 O O . VAL A 1 192 ? 2.055 -0.124 84.406 1.00 23.71 192 VAL A O 1
ATOM 1474 N N . SER A 1 193 ? 3.408 0.067 82.623 1.00 19.92 193 SER A N 1
ATOM 1475 C CA . SER A 1 193 ? 3.577 1.498 82.771 1.00 20.43 193 SER A CA 1
ATOM 1476 C C . SER A 1 193 ? 2.251 2.240 82.619 1.00 23.00 193 SER A C 1
ATOM 1477 O O . SER A 1 193 ? 2.015 3.260 83.265 1.00 22.19 193 SER A O 1
ATOM 1480 N N . THR A 1 194 ? 1.385 1.739 81.743 1.00 19.48 194 THR A N 1
ATOM 1481 C CA . THR A 1 194 ? 0.071 2.333 81.583 1.00 20.26 194 THR A CA 1
ATOM 1482 C C . THR A 1 194 ? -0.685 2.265 82.898 1.00 21.12 194 THR A C 1
ATOM 1483 O O . THR A 1 194 ? -1.248 3.257 83.359 1.00 23.45 194 THR A O 1
ATOM 1487 N N . ALA A 1 195 ? -0.679 1.098 83.511 1.00 21.43 195 ALA A N 1
ATOM 1488 C CA . ALA A 1 195 ? -1.377 0.920 84.773 1.00 27.32 195 ALA A CA 1
ATOM 1489 C C . ALA A 1 195 ? -0.751 1.817 85.837 1.00 25.81 195 ALA A C 1
ATOM 1490 O O . ALA A 1 195 ? -1.461 2.502 86.578 1.00 27.42 195 ALA A O 1
ATOM 1492 N N . GLU A 1 196 ? 0.576 1.850 85.881 1.00 25.59 196 GLU A N 1
ATOM 1493 C CA . GLU A 1 196 ? 1.265 2.673 86.875 1.00 26.92 196 GLU A CA 1
ATOM 1494 C C . GLU A 1 196 ? 0.963 4.155 86.640 1.00 31.45 196 GLU A C 1
ATOM 1495 O O . GLU A 1 196 ? 0.927 4.950 87.579 1.00 32.24 196 GLU A O 1
ATOM 1501 N N . GLY A 1 197 ? 0.720 4.530 85.388 1.00 24.00 197 GLY A N 1
ATOM 1502 C CA . GLY A 1 197 ? 0.425 5.913 85.065 1.00 21.72 197 GLY A CA 1
ATOM 1503 C C . GLY A 1 197 ? -0.988 6.376 85.389 1.00 27.83 197 GLY A C 1
ATOM 1504 O O . GLY A 1 197 ? -1.217 7.576 85.534 1.00 28.45 197 GLY A O 1
ATOM 1505 N N . VAL A 1 198 ? -1.938 5.447 85.496 1.00 25.40 198 VAL A N 1
ATOM 1506 C CA . VAL A 1 198 ? -3.344 5.844 85.666 1.00 25.32 198 VAL A CA 1
ATOM 1507 C C . VAL A 1 198 ? -4.019 5.425 86.975 1.00 26.17 198 VAL A C 1
ATOM 1508 O O . VAL A 1 198 ? -5.014 6.032 87.374 1.00 29.02 198 VAL A O 1
ATOM 1512 N N . LEU A 1 199 ? -3.526 4.383 87.625 1.00 27.18 199 LEU A N 1
ATOM 1513 C CA . LEU A 1 199 ? -4.249 3.871 88.779 1.00 27.85 199 LEU A CA 1
ATOM 1514 C C . LEU A 1 199 ? -3.975 4.693 90.045 1.00 34.08 199 LEU A C 1
ATOM 1515 O O . LEU A 1 199 ? -2.904 5.297 90.200 1.00 31.55 199 LEU A O 1
ATOM 1520 N N . THR A 1 200 ? -4.961 4.734 90.935 1.00 32.62 200 THR A N 1
ATOM 1521 C CA . THR A 1 200 ? -4.770 5.328 92.252 1.00 40.17 200 THR A CA 1
ATOM 1522 C C . THR A 1 200 ? -4.320 4.235 93.195 1.00 34.65 200 THR A C 1
ATOM 1523 O O . THR A 1 200 ? -4.501 3.056 92.916 1.00 32.22 200 THR A O 1
ATOM 1527 N N . THR A 1 201 ? -3.746 4.621 94.326 1.00 39.73 201 THR A N 1
ATOM 1528 C CA . THR A 1 201 ? -3.262 3.641 95.292 1.00 35.11 201 THR A CA 1
ATOM 1529 C C . THR A 1 201 ? -4.371 2.717 95.812 1.00 33.87 201 THR A C 1
ATOM 1530 O O . THR A 1 201 ? -4.189 1.499 95.877 1.00 34.80 201 THR A O 1
ATOM 1534 N N . PRO A 1 202 ? -5.531 3.285 96.174 1.00 36.51 202 PRO A N 1
ATOM 1535 C CA . PRO A 1 202 ? -6.639 2.427 96.613 1.00 37.65 202 PRO A CA 1
ATOM 1536 C C . PRO A 1 202 ? -7.125 1.486 95.521 1.00 38.55 202 PRO A C 1
ATOM 1537 O O . PRO A 1 202 ? -7.523 0.362 95.830 1.00 39.98 202 PRO A O 1
ATOM 1541 N N . GLU A 1 203 ? -7.104 1.930 94.267 1.00 34.28 203 GLU A N 1
ATOM 1542 C CA . GLU A 1 203 ? -7.469 1.039 93.167 1.00 36.25 203 GLU A CA 1
ATOM 1543 C C . GLU A 1 203 ? -6.509 -0.155 93.144 1.00 32.79 203 GLU A C 1
ATOM 1544 O O . GLU A 1 203 ? -6.933 -1.311 93.154 1.00 33.36 203 GLU A O 1
ATOM 1550 N N . LYS A 1 204 ? -5.211 0.121 93.140 1.00 29.92 204 LYS A N 1
ATOM 1551 C CA . LYS A 1 204 ? -4.215 -0.946 93.124 1.00 34.82 204 LYS A CA 1
ATOM 1552 C C . LYS A 1 204 ? -4.287 -1.874 94.344 1.00 35.19 204 LYS A C 1
ATOM 1553 O O . LYS A 1 204 ? -3.945 -3.059 94.256 1.00 31.92 204 LYS A O 1
ATOM 1559 N N . ASP A 1 205 ? -4.738 -1.336 95.476 1.00 38.80 205 ASP A N 1
ATOM 1560 C CA . ASP A 1 205 ? -4.847 -2.111 96.715 1.00 38.06 205 ASP A CA 1
ATOM 1561 C C . ASP A 1 205 ? -6.061 -3.032 96.728 1.00 37.80 205 ASP A C 1
ATOM 1562 O O . ASP A 1 205 ? -5.928 -4.247 96.886 1.00 38.28 205 ASP A O 1
ATOM 1567 N N . ARG A 1 206 ? -7.243 -2.440 96.557 1.00 39.73 206 ARG A N 1
ATOM 1568 C CA . ARG A 1 206 ? -8.506 -3.162 96.694 1.00 42.30 206 ARG A CA 1
ATOM 1569 C C . ARG A 1 206 ? -8.814 -4.063 95.496 1.00 41.94 206 ARG A C 1
ATOM 1570 O O . ARG A 1 206 ? -9.457 -5.107 95.648 1.00 38.12 206 ARG A O 1
ATOM 1578 N N . GLY A 1 207 ? -8.353 -3.664 94.310 1.00 36.91 207 GLY A N 1
ATOM 1579 C CA . GLY A 1 207 ? -8.581 -4.453 93.105 1.00 32.88 207 GLY A CA 1
ATOM 1580 C C . GLY A 1 207 ? -9.131 -3.614 91.967 1.00 35.86 207 GLY A C 1
ATOM 1581 O O . GLY A 1 207 ? -10.073 -2.843 92.152 1.00 32.82 207 GLY A O 1
ATOM 1582 N N . VAL A 1 208 ? -8.540 -3.762 90.783 1.00 28.94 208 VAL A N 1
ATOM 1583 C CA . VAL A 1 208 ? -8.931 -2.956 89.631 1.00 31.76 208 VAL A CA 1
ATOM 1584 C C . VAL A 1 208 ? -8.371 -3.612 88.379 1.00 27.18 208 VAL A C 1
ATOM 1585 O O . VAL A 1 208 ? -7.346 -4.289 88.450 1.00 27.71 208 VAL A O 1
ATOM 1589 N N . VAL A 1 209 ? -9.054 -3.434 87.249 1.00 27.16 209 VAL A N 1
ATOM 1590 C CA . VAL A 1 209 ? -8.597 -3.991 85.979 1.00 25.92 209 VAL A CA 1
ATOM 1591 C C . VAL A 1 209 ? -8.382 -2.861 84.977 1.00 27.00 209 VAL A C 1
ATOM 1592 O O . VAL A 1 209 ? -9.234 -1.980 84.827 1.00 27.26 209 VAL A O 1
ATOM 1596 N N . VAL A 1 210 ? -7.229 -2.873 84.318 1.00 24.43 210 VAL A N 1
ATOM 1597 C CA . VAL A 1 210 ? -6.955 -1.913 83.255 1.00 24.04 210 VAL A CA 1
ATOM 1598 C C . VAL A 1 210 ? -7.197 -2.607 81.921 1.00 23.12 210 VAL A C 1
ATOM 1599 O O . VAL A 1 210 ? -6.702 -3.716 81.679 1.00 23.60 210 VAL A O 1
ATOM 1603 N N . VAL A 1 211 ? -7.970 -1.949 81.066 1.00 24.08 211 VAL A N 1
ATOM 1604 C CA . VAL A 1 211 ? -8.192 -2.425 79.705 1.00 21.69 211 VAL A CA 1
ATOM 1605 C C . VAL A 1 211 ? -7.556 -1.405 78.768 1.00 23.79 211 VAL A C 1
ATOM 1606 O O . VAL A 1 211 ? -8.010 -0.255 78.676 1.00 24.62 211 VAL A O 1
ATOM 1610 N N . ASN A 1 212 ? -6.470 -1.811 78.111 1.00 22.25 212 ASN A N 1
ATOM 1611 C CA . ASN A 1 212 ? -5.748 -0.896 77.250 1.00 18.72 212 ASN A CA 1
ATOM 1612 C C . ASN A 1 212 ? -6.140 -1.113 75.799 1.00 22.55 212 ASN A C 1
ATOM 1613 O O . ASN A 1 212 ? -5.772 -2.116 75.195 1.00 20.66 212 ASN A O 1
ATOM 1618 N N . LEU A 1 213 ? -6.862 -0.149 75.248 1.00 20.47 213 LEU A N 1
ATOM 1619 C CA . LEU A 1 213 ? -7.429 -0.264 73.891 1.00 20.28 213 LEU A CA 1
ATOM 1620 C C . LEU A 1 213 ? -6.396 0.175 72.861 1.00 22.53 213 LEU A C 1
ATOM 1621 O O . LEU A 1 213 ? -6.500 1.265 72.276 1.00 25.96 213 LEU A O 1
ATOM 1626 N N . GLY A 1 214 ? -5.399 -0.686 72.655 1.00 20.71 214 GLY A N 1
ATOM 1627 C CA . GLY A 1 214 ? -4.286 -0.407 71.766 1.00 23.93 214 GLY A CA 1
ATOM 1628 C C . GLY A 1 214 ? -4.575 -0.808 70.326 1.00 26.06 214 GLY A C 1
ATOM 1629 O O . GLY A 1 214 ? -5.704 -1.154 69.967 1.00 22.41 214 GLY A O 1
ATOM 1630 N N . TYR A 1 215 ? -3.554 -0.771 69.488 1.00 27.05 215 TYR A N 1
ATOM 1631 C CA . TYR A 1 215 ? -3.798 -0.921 68.053 1.00 24.59 215 TYR A CA 1
ATOM 1632 C C . TYR A 1 215 ? -4.002 -2.388 67.634 1.00 25.66 215 TYR A C 1
ATOM 1633 O O . TYR A 1 215 ? -5.089 -2.777 67.194 1.00 22.88 215 TYR A O 1
ATOM 1642 N N . ASN A 1 216 ? -2.967 -3.210 67.771 1.00 26.61 216 ASN A N 1
ATOM 1643 C CA . ASN A 1 216 ? -3.058 -4.598 67.309 1.00 26.33 216 ASN A CA 1
ATOM 1644 C C . ASN A 1 216 ? -3.850 -5.504 68.223 1.00 27.55 216 ASN A C 1
ATOM 1645 O O . ASN A 1 216 ? -4.447 -6.481 67.780 1.00 26.93 216 ASN A O 1
ATOM 1650 N N . PHE A 1 217 ? -3.833 -5.204 69.514 1.00 26.07 217 PHE A N 1
ATOM 1651 C CA . PHE A 1 217 ? -4.568 -6.033 70.460 1.00 24.25 217 PHE A CA 1
ATOM 1652 C C . PHE A 1 217 ? -4.972 -5.218 71.671 1.00 23.35 217 PHE A C 1
ATOM 1653 O O . PHE A 1 217 ? -4.499 -4.090 71.863 1.00 25.29 217 PHE A O 1
ATOM 1661 N N . THR A 1 218 ? -5.841 -5.798 72.488 1.00 21.76 218 THR A N 1
ATOM 1662 C CA . THR A 1 218 ? -6.316 -5.140 73.697 1.00 21.25 218 THR A CA 1
ATOM 1663 C C . THR A 1 218 ? -5.616 -5.746 74.923 1.00 23.93 218 THR A C 1
ATOM 1664 O O . THR A 1 218 ? -5.756 -6.934 75.202 1.00 23.59 218 THR A O 1
ATOM 1668 N N . GLY A 1 219 ? -4.849 -4.915 75.631 1.00 21.47 219 GLY A N 1
ATOM 1669 C CA . GLY A 1 219 ? -4.034 -5.371 76.759 1.00 21.46 219 GLY A CA 1
ATOM 1670 C C . GLY A 1 219 ? -4.858 -5.392 78.036 1.00 23.60 219 GLY A C 1
ATOM 1671 O O . GLY A 1 219 ? -5.706 -4.514 78.242 1.00 22.60 219 GLY A O 1
ATOM 1672 N N . LEU A 1 220 ? -4.613 -6.386 78.896 1.00 20.52 220 LEU A N 1
ATOM 1673 C CA . LEU A 1 220 ? -5.435 -6.577 80.082 1.00 19.62 220 LEU A CA 1
ATOM 1674 C C . LEU A 1 220 ? -4.536 -6.793 81.287 1.00 22.58 220 LEU A C 1
ATOM 1675 O O . LEU A 1 220 ? -3.713 -7.705 81.278 1.00 24.86 220 LEU A O 1
ATOM 1680 N N . ILE A 1 221 ? -4.680 -5.961 82.310 1.00 20.79 221 ILE A N 1
ATOM 1681 C CA . ILE A 1 221 ? -3.854 -6.145 83.514 1.00 20.15 221 ILE A CA 1
ATOM 1682 C C . ILE A 1 221 ? -4.663 -5.870 84.770 1.00 24.36 221 ILE A C 1
ATOM 1683 O O . ILE A 1 221 ? -5.442 -4.928 84.816 1.00 24.90 221 ILE A O 1
ATOM 1688 N N . ALA A 1 222 ? -4.499 -6.715 85.783 1.00 24.83 222 ALA A N 1
ATOM 1689 C CA . ALA A 1 222 ? -5.280 -6.584 87.006 1.00 25.92 222 ALA A CA 1
ATOM 1690 C C . ALA A 1 222 ? -4.310 -6.372 88.143 1.00 25.29 222 ALA A C 1
ATOM 1691 O O . ALA A 1 222 ? -3.269 -7.009 88.193 1.00 24.35 222 ALA A O 1
ATOM 1693 N N . TYR A 1 223 ? -4.663 -5.473 89.050 1.00 26.99 223 TYR A N 1
ATOM 1694 C CA . TYR A 1 223 ? -3.867 -5.271 90.259 1.00 28.33 223 TYR A CA 1
ATOM 1695 C C . TYR A 1 223 ? -4.688 -5.646 91.480 1.00 30.85 223 TYR A C 1
ATOM 1696 O O . TYR A 1 223 ? -5.889 -5.398 91.521 1.00 28.72 223 TYR A O 1
ATOM 1705 N N . LYS A 1 224 ? -4.039 -6.243 92.475 1.00 30.09 224 LYS A N 1
ATOM 1706 C CA . LYS A 1 224 ? -4.632 -6.336 93.807 1.00 30.68 224 LYS A CA 1
ATOM 1707 C C . LYS A 1 224 ? -3.509 -6.326 94.848 1.00 32.46 224 LYS A C 1
ATOM 1708 O O . LYS A 1 224 ? -2.426 -6.848 94.587 1.00 30.81 224 LYS A O 1
ATOM 1714 N N . ASN A 1 225 ? -3.758 -5.691 95.994 1.00 35.40 225 ASN A N 1
ATOM 1715 C CA . ASN A 1 225 ? -2.757 -5.582 97.059 1.00 35.52 225 ASN A CA 1
ATOM 1716 C C . ASN A 1 225 ? -1.506 -4.814 96.612 1.00 36.73 225 ASN A C 1
ATOM 1717 O O . ASN A 1 225 ? -0.400 -5.048 97.107 1.00 37.07 225 ASN A O 1
ATOM 1722 N N . GLY A 1 226 ? -1.691 -3.902 95.665 1.00 32.05 226 GLY A N 1
ATOM 1723 C CA . GLY A 1 226 ? -0.627 -3.026 95.224 1.00 29.18 226 GLY A CA 1
ATOM 1724 C C . GLY A 1 226 ? 0.234 -3.533 94.075 1.00 29.61 226 GLY A C 1
ATOM 1725 O O . GLY A 1 226 ? 1.086 -2.790 93.585 1.00 32.68 226 GLY A O 1
ATOM 1726 N N . VAL A 1 227 ? 0.016 -4.779 93.647 1.00 31.58 227 VAL A N 1
ATOM 1727 C CA . VAL A 1 227 ? 0.819 -5.398 92.587 1.00 26.28 227 VAL A CA 1
ATOM 1728 C C . VAL A 1 227 ? -0.031 -6.043 91.479 1.00 29.03 227 VAL A C 1
ATOM 1729 O O . VAL A 1 227 ? -1.194 -6.373 91.684 1.00 26.48 227 VAL A O 1
ATOM 1733 N N . PRO A 1 228 ? 0.567 -6.236 90.297 1.00 30.03 228 PRO A N 1
ATOM 1734 C CA . PRO A 1 228 ? -0.141 -6.961 89.235 1.00 28.34 228 PRO A CA 1
ATOM 1735 C C . PRO A 1 228 ? -0.396 -8.405 89.651 1.00 27.63 228 PRO A C 1
ATOM 1736 O O . PRO A 1 228 ? 0.508 -9.039 90.191 1.00 32.42 228 PRO A O 1
ATOM 1740 N N . ILE A 1 229 ? -1.595 -8.919 89.394 1.00 28.34 229 ILE A N 1
ATOM 1741 C CA . ILE A 1 229 ? -1.906 -10.311 89.703 1.00 23.97 229 ILE A CA 1
ATOM 1742 C C . ILE A 1 229 ? -2.201 -11.142 88.460 1.00 31.89 229 ILE A C 1
ATOM 1743 O O . ILE A 1 229 ? -2.091 -12.372 88.485 1.00 30.48 229 ILE A O 1
ATOM 1748 N N . LYS A 1 230 ? -2.565 -10.471 87.369 1.00 28.39 230 LYS A N 1
ATOM 1749 C CA . LYS A 1 230 ? -2.828 -11.167 86.107 1.00 26.25 230 LYS A CA 1
ATOM 1750 C C . LYS A 1 230 ? -2.567 -10.204 84.952 1.00 27.61 230 LYS A C 1
ATOM 1751 O O . LYS A 1 230 ? -2.858 -9.009 85.064 1.00 24.47 230 LYS A O 1
ATOM 1757 N N . ILE A 1 231 ? -1.992 -10.727 83.870 1.00 28.03 231 ILE A N 1
ATOM 1758 C CA . ILE A 1 231 ? -1.699 -9.940 82.670 1.00 27.07 231 ILE A CA 1
ATOM 1759 C C . ILE A 1 231 ? -1.981 -10.806 81.444 1.00 26.40 231 ILE A C 1
ATOM 1760 O O . ILE A 1 231 ? -1.533 -11.957 81.356 1.00 27.72 231 ILE A O 1
ATOM 1765 N N . SER A 1 232 ? -2.739 -10.263 80.495 1.00 25.25 232 SER A N 1
ATOM 1766 C CA . SER A 1 232 ? -3.114 -11.035 79.313 1.00 25.47 232 SER A CA 1
ATOM 1767 C C . SER A 1 232 ? -3.543 -10.049 78.233 1.00 23.68 232 SER A C 1
ATOM 1768 O O . SER A 1 232 ? -3.187 -8.859 78.278 1.00 23.10 232 SER A O 1
ATOM 1771 N N . TYR A 1 233 ? -4.284 -10.532 77.254 1.00 28.22 233 TYR A N 1
ATOM 1772 C CA . TYR A 1 233 ? -4.674 -9.674 76.154 1.00 25.24 233 TYR A CA 1
ATOM 1773 C C . TYR A 1 233 ? -5.801 -10.332 75.379 1.00 28.81 233 TYR A C 1
ATOM 1774 O O . TYR A 1 233 ? -6.058 -11.526 75.543 1.00 28.90 233 TYR A O 1
ATOM 1783 N N . VAL A 1 234 ? -6.473 -9.542 74.550 1.00 24.50 234 VAL A N 1
ATOM 1784 C CA . VAL A 1 234 ? -7.432 -10.055 73.581 1.00 24.80 234 VAL A CA 1
ATOM 1785 C C . VAL A 1 234 ? -6.866 -9.670 72.222 1.00 26.74 234 VAL A C 1
ATOM 1786 O O . VAL A 1 234 ? -6.439 -8.526 72.036 1.00 25.29 234 VAL A O 1
ATOM 1790 N N . PRO A 1 235 ? -6.822 -10.625 71.275 1.00 27.81 235 PRO A N 1
ATOM 1791 C CA . PRO A 1 235 ? -6.125 -10.358 70.009 1.00 26.76 235 PRO A CA 1
ATOM 1792 C C . PRO A 1 235 ? -6.986 -9.545 69.043 1.00 30.03 235 PRO A C 1
ATOM 1793 O O . PRO A 1 235 ? -6.953 -9.777 67.836 1.00 29.08 235 PRO A O 1
ATOM 1797 N N . VAL A 1 236 ? -7.742 -8.595 69.587 1.00 25.44 236 VAL A N 1
ATOM 1798 C CA . VAL A 1 236 ? -8.614 -7.718 68.803 1.00 26.52 236 VAL A CA 1
ATOM 1799 C C . VAL A 1 236 ? -8.387 -6.325 69.358 1.00 27.78 236 VAL A C 1
ATOM 1800 O O . VAL A 1 236 ? -8.369 -6.143 70.587 1.00 22.77 236 VAL A O 1
ATOM 1804 N N . GLY A 1 237 ? -8.163 -5.359 68.474 1.00 24.09 237 GLY A N 1
ATOM 1805 C CA . GLY A 1 237 ? -7.851 -4.000 68.899 1.00 23.06 237 GLY A CA 1
ATOM 1806 C C . GLY A 1 237 ? -8.365 -2.955 67.934 1.00 26.12 237 GLY A C 1
ATOM 1807 O O . GLY A 1 237 ? -9.221 -3.237 67.090 1.00 22.77 237 GLY A O 1
ATOM 1808 N N . MET A 1 238 ? -7.841 -1.742 68.044 1.00 21.90 238 MET A N 1
ATOM 1809 C CA . MET A 1 238 ? -8.339 -0.650 67.214 1.00 24.19 238 MET A CA 1
ATOM 1810 C C . MET A 1 238 ? -8.009 -0.851 65.729 1.00 23.65 238 MET A C 1
ATOM 1811 O O . MET A 1 238 ? -8.692 -0.326 64.855 1.00 23.93 238 MET A O 1
ATOM 1816 N N . LYS A 1 239 ? -6.960 -1.608 65.434 1.00 22.05 239 LYS A N 1
ATOM 1817 C CA . LYS A 1 239 ? -6.690 -1.948 64.043 1.00 26.77 239 LYS A CA 1
ATOM 1818 C C . LYS A 1 239 ? -7.908 -2.617 63.400 1.00 27.44 239 LYS A C 1
ATOM 1819 O O . LYS A 1 239 ? -8.218 -2.373 62.219 1.00 25.03 239 LYS A O 1
ATOM 1825 N N . HIS A 1 240 ? -8.609 -3.453 64.164 1.00 23.01 240 HIS A N 1
ATOM 1826 C CA . HIS A 1 240 ? -9.772 -4.159 63.615 1.00 27.78 240 HIS A CA 1
ATOM 1827 C C . HIS A 1 240 ? -10.994 -3.253 63.500 1.00 24.31 240 HIS A C 1
ATOM 1828 O O . HIS A 1 240 ? -11.869 -3.469 62.642 1.00 23.77 240 HIS A O 1
ATOM 1835 N N . VAL A 1 241 ? -11.066 -2.240 64.354 1.00 24.27 241 VAL A N 1
ATOM 1836 C CA . VAL A 1 241 ? -12.111 -1.236 64.218 1.00 21.91 241 VAL A CA 1
ATOM 1837 C C . VAL A 1 241 ? -11.893 -0.482 62.903 1.00 25.65 241 VAL A C 1
ATOM 1838 O O . VAL A 1 241 ? -12.832 -0.304 62.122 1.00 26.14 241 VAL A O 1
ATOM 1842 N N . ILE A 1 242 ? -10.653 -0.066 62.647 1.00 23.08 242 ILE A N 1
ATOM 1843 C CA . ILE A 1 242 ? -10.314 0.643 61.417 1.00 26.37 242 ILE A CA 1
ATOM 1844 C C . ILE A 1 242 ? -10.527 -0.241 60.196 1.00 29.91 242 ILE A C 1
ATOM 1845 O O . ILE A 1 242 ? -11.086 0.200 59.184 1.00 28.35 242 ILE A O 1
ATOM 1850 N N . LYS A 1 243 ? -10.088 -1.490 60.289 1.00 26.92 243 LYS A N 1
ATOM 1851 C CA . LYS A 1 243 ? -10.313 -2.457 59.213 1.00 32.36 243 LYS A CA 1
ATOM 1852 C C . LYS A 1 243 ? -11.793 -2.634 58.877 1.00 30.69 243 LYS A C 1
ATOM 1853 O O . LYS A 1 243 ? -12.179 -2.641 57.692 1.00 33.56 243 LYS A O 1
ATOM 1859 N N . ASP A 1 244 ? -12.630 -2.782 59.900 1.00 24.83 244 ASP A N 1
ATOM 1860 C CA . ASP A 1 244 ? -14.071 -2.937 59.689 1.00 29.46 244 ASP A CA 1
ATOM 1861 C C . ASP A 1 244 ? -14.660 -1.751 58.941 1.00 28.36 244 ASP A C 1
ATOM 1862 O O . ASP A 1 244 ? -15.460 -1.918 58.008 1.00 28.00 244 ASP A O 1
ATOM 1867 N N . VAL A 1 245 ? -14.285 -0.550 59.355 1.00 25.07 245 VAL A N 1
ATOM 1868 C CA . VAL A 1 245 ? -14.779 0.648 58.678 1.00 29.29 245 VAL A CA 1
ATOM 1869 C C . VAL A 1 245 ? -14.306 0.703 57.221 1.00 28.58 245 VAL A C 1
ATOM 1870 O O . VAL A 1 245 ? -15.112 0.960 56.316 1.00 29.81 245 VAL A O 1
ATOM 1874 N N . SER A 1 246 ? -13.019 0.446 56.986 1.00 27.42 246 SER A N 1
ATOM 1875 C CA . SER A 1 246 ? -12.491 0.403 55.606 1.00 30.10 246 SER A CA 1
ATOM 1876 C C . SER A 1 246 ? -13.252 -0.618 54.768 1.00 32.88 246 SER A C 1
ATOM 1877 O O . SER A 1 246 ? -13.569 -0.376 53.596 1.00 32.86 246 SER A O 1
ATOM 1880 N N . ALA A 1 247 ? -13.547 -1.762 55.368 1.00 28.19 247 ALA A N 1
ATOM 1881 C CA . ALA A 1 247 ? -14.252 -2.816 54.648 1.00 31.49 247 ALA A CA 1
ATOM 1882 C C . ALA A 1 247 ? -15.685 -2.395 54.335 1.00 32.67 247 ALA A C 1
ATOM 1883 O O . ALA A 1 247 ? -16.113 -2.446 53.179 1.00 31.34 247 ALA A O 1
ATOM 1885 N N . VAL A 1 248 ? -16.430 -1.973 55.356 1.00 28.87 248 VAL A N 1
ATOM 1886 C CA . VAL A 1 248 ? -17.844 -1.659 55.156 1.00 32.56 248 VAL A CA 1
ATOM 1887 C C . VAL A 1 248 ? -18.052 -0.427 54.275 1.00 33.09 248 VAL A C 1
ATOM 1888 O O . VAL A 1 248 ? -18.954 -0.409 53.435 1.00 27.85 248 VAL A O 1
ATOM 1892 N N . LEU A 1 249 ? -17.230 0.601 54.460 1.00 28.98 249 LEU A N 1
ATOM 1893 C CA . LEU A 1 249 ? -17.409 1.844 53.711 1.00 32.95 249 LEU A CA 1
ATOM 1894 C C . LEU A 1 249 ? -16.621 1.808 52.401 1.00 34.22 249 LEU A C 1
ATOM 1895 O O . LEU A 1 249 ? -16.727 2.716 51.572 1.00 35.55 249 LEU A O 1
ATOM 1900 N N . ASP A 1 250 ? -15.843 0.742 52.218 1.00 34.29 250 ASP A N 1
ATOM 1901 C CA . ASP A 1 250 ? -15.014 0.560 51.026 1.00 37.51 250 ASP A CA 1
ATOM 1902 C C . ASP A 1 250 ? -14.057 1.732 50.789 1.00 40.43 250 ASP A C 1
ATOM 1903 O O . ASP A 1 250 ? -14.133 2.427 49.770 1.00 39.56 250 ASP A O 1
ATOM 1908 N N . THR A 1 251 ? -13.154 1.948 51.740 1.00 32.54 251 THR A N 1
ATOM 1909 C CA . THR A 1 251 ? -12.189 3.034 51.651 1.00 32.76 251 THR A CA 1
ATOM 1910 C C . THR A 1 251 ? -10.833 2.587 52.188 1.00 35.89 251 THR A C 1
ATOM 1911 O O . THR A 1 251 ? -10.664 1.431 52.576 1.00 34.90 251 THR A O 1
ATOM 1915 N N . SER A 1 252 ? -9.871 3.504 52.203 1.00 32.43 252 SER A N 1
ATOM 1916 C CA . SER A 1 252 ? -8.536 3.187 52.684 1.00 39.87 252 SER A CA 1
ATOM 1917 C C . SER A 1 252 ? -8.512 3.100 54.207 1.00 38.25 252 SER A C 1
ATOM 1918 O O . SER A 1 252 ? -9.453 3.537 54.885 1.00 32.90 252 SER A O 1
ATOM 1921 N N . PHE A 1 253 ? -7.430 2.530 54.725 1.00 40.93 253 PHE A N 1
ATOM 1922 C CA . PHE A 1 253 ? -7.173 2.453 56.158 1.00 39.86 253 PHE A CA 1
ATOM 1923 C C . PHE A 1 253 ? -7.104 3.854 56.778 1.00 38.12 253 PHE A C 1
ATOM 1924 O O . PHE A 1 253 ? -7.677 4.116 57.841 1.00 37.51 253 PHE A O 1
ATOM 1932 N N . GLU A 1 254 ? -6.406 4.760 56.099 1.00 37.45 254 GLU A N 1
ATOM 1933 C CA . GLU A 1 254 ? -6.221 6.124 56.593 1.00 38.66 254 GLU A CA 1
ATOM 1934 C C . GLU A 1 254 ? -7.480 7.001 56.558 1.00 36.43 254 GLU A C 1
ATOM 1935 O O . GLU A 1 254 ? -7.679 7.813 57.459 1.00 33.63 254 GLU A O 1
ATOM 1941 N N . GLU A 1 255 ? -8.321 6.862 55.529 1.00 34.91 255 GLU A N 1
ATOM 1942 C CA . GLU A 1 255 ? -9.608 7.556 55.526 1.00 35.11 255 GLU A CA 1
ATOM 1943 C C . GLU A 1 255 ? -10.506 7.010 56.624 1.00 32.26 255 GLU A C 1
ATOM 1944 O O . GLU A 1 255 ? -11.290 7.743 57.238 1.00 29.31 255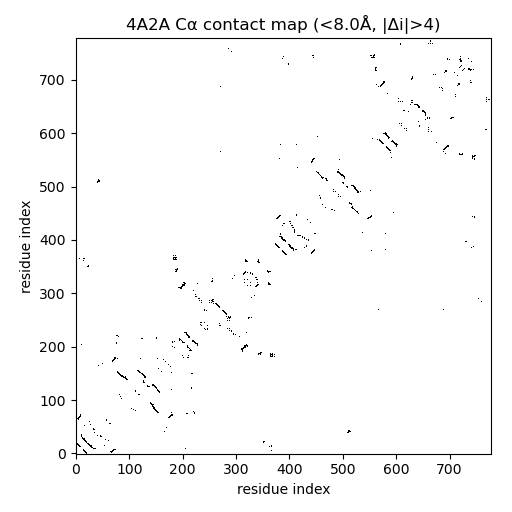 GLU A O 1
ATOM 1950 N N . SER A 1 256 ? -10.418 5.705 56.847 1.00 28.61 256 SER A N 1
ATOM 1951 C CA . SER A 1 256 ? -11.224 5.080 57.877 1.00 30.27 256 SER A CA 1
ATOM 1952 C C . SER A 1 256 ? -10.785 5.646 59.228 1.00 31.32 256 SER A C 1
ATOM 1953 O O . SER A 1 256 ? -11.608 6.067 60.054 1.00 25.02 256 SER A O 1
ATOM 1956 N N . GLU A 1 257 ? -9.476 5.716 59.433 1.00 31.87 257 GLU A N 1
ATOM 1957 C CA . GLU A 1 257 ? -8.967 6.256 60.683 1.00 32.09 257 GLU A CA 1
ATOM 1958 C C . GLU A 1 257 ? -9.426 7.695 60.882 1.00 31.02 257 GLU A C 1
ATOM 1959 O O . GLU A 1 257 ? -9.864 8.058 61.978 1.00 28.77 257 GLU A O 1
ATOM 1965 N N . ARG A 1 258 ? -9.339 8.514 59.831 1.00 33.01 258 ARG A N 1
ATOM 1966 C CA . ARG A 1 258 ? -9.820 9.901 59.916 1.00 33.04 258 ARG A CA 1
ATOM 1967 C C . ARG A 1 258 ? -11.280 9.983 60.354 1.00 32.04 258 ARG A C 1
ATOM 1968 O O . ARG A 1 258 ? -11.619 10.753 61.258 1.00 30.74 258 ARG A O 1
ATOM 1976 N N . LEU A 1 259 ? -12.147 9.197 59.711 1.00 29.49 259 LEU A N 1
ATOM 1977 C CA . LEU A 1 259 ? -13.567 9.190 60.063 1.00 27.19 259 LEU A CA 1
ATOM 1978 C C . LEU A 1 259 ? -13.786 8.836 61.532 1.00 27.78 259 LEU A C 1
ATOM 1979 O O . LEU A 1 259 ? -14.588 9.455 62.216 1.00 27.08 259 LEU A O 1
ATOM 1984 N N . ILE A 1 260 ? -13.064 7.835 62.018 1.00 29.30 260 ILE A N 1
ATOM 1985 C CA . ILE A 1 260 ? -13.306 7.356 63.365 1.00 26.04 260 ILE A CA 1
ATOM 1986 C C . ILE A 1 260 ? -12.896 8.412 64.371 1.00 31.17 260 ILE A C 1
ATOM 1987 O O . ILE A 1 260 ? -13.618 8.707 65.322 1.00 26.77 260 ILE A O 1
ATOM 1992 N N . ILE A 1 261 ? -11.727 8.992 64.155 1.00 30.93 261 ILE A N 1
ATOM 1993 C CA . ILE A 1 261 ? -11.251 10.011 65.073 1.00 30.24 261 ILE A CA 1
ATOM 1994 C C . ILE A 1 261 ? -12.131 11.240 65.034 1.00 34.65 261 ILE A C 1
ATOM 1995 O O . ILE A 1 261 ? -12.425 11.828 66.073 1.00 37.94 261 ILE A O 1
ATOM 2000 N N . THR A 1 262 ? -12.574 11.622 63.841 1.00 29.26 262 THR A N 1
ATOM 2001 C CA . THR A 1 262 ? -13.337 12.859 63.703 1.00 35.26 262 THR A CA 1
ATOM 2002 C C . THR A 1 262 ? -14.824 12.725 64.060 1.00 36.44 262 THR A C 1
ATOM 2003 O O . THR A 1 262 ? -15.385 13.610 64.709 1.00 39.09 262 THR A O 1
ATOM 2007 N N . HIS A 1 263 ? -15.465 11.624 63.662 1.00 32.49 263 HIS A N 1
ATOM 2008 C CA . HIS A 1 263 ? -16.923 11.513 63.815 1.00 33.85 263 HIS A CA 1
ATOM 2009 C C . HIS A 1 263 ? -17.417 10.271 64.572 1.00 33.43 263 HIS A C 1
ATOM 2010 O O . HIS A 1 263 ? -18.628 10.078 64.723 1.00 31.99 263 HIS A O 1
ATOM 2017 N N . GLY A 1 264 ? -16.499 9.425 65.034 1.00 27.20 264 GLY A N 1
ATOM 2018 C CA . GLY A 1 264 ? -16.879 8.165 65.659 1.00 29.14 264 GLY A CA 1
ATOM 2019 C C . GLY A 1 264 ? -17.543 8.328 67.016 1.00 27.81 264 GLY A C 1
ATOM 2020 O O . GLY A 1 264 ? -17.257 9.273 67.736 1.00 28.25 264 GLY A O 1
ATOM 2021 N N . ASN A 1 265 ? -18.444 7.410 67.356 1.00 24.28 265 ASN A N 1
ATOM 2022 C CA . ASN A 1 265 ? -19.072 7.367 68.682 1.00 24.68 265 ASN A CA 1
ATOM 2023 C C . ASN A 1 265 ? -19.272 5.897 69.022 1.00 25.80 265 ASN A C 1
ATOM 2024 O O . ASN A 1 265 ? -19.557 5.099 68.122 1.00 25.73 265 ASN A O 1
ATOM 2029 N N . ALA A 1 266 ? -19.124 5.528 70.293 1.00 21.56 266 ALA A N 1
ATOM 2030 C CA . ALA A 1 266 ? -19.310 4.131 70.706 1.00 23.43 266 ALA A CA 1
ATOM 2031 C C . ALA A 1 266 ? -20.790 3.763 70.814 1.00 27.29 266 ALA A C 1
ATOM 2032 O O . ALA A 1 266 ? -21.144 2.577 70.846 1.00 27.43 266 ALA A O 1
ATOM 2034 N N . VAL A 1 267 ? -21.638 4.788 70.892 1.00 27.32 267 VAL A N 1
ATOM 2035 C CA . VAL A 1 267 ? -23.076 4.627 71.102 1.00 30.06 267 VAL A CA 1
ATOM 2036 C C . VAL A 1 267 ? -23.778 5.241 69.898 1.00 30.42 267 VAL A C 1
ATOM 2037 O O . VAL A 1 267 ? -23.566 6.415 69.594 1.00 27.43 267 VAL A O 1
ATOM 2041 N N . TYR A 1 268 ? -24.611 4.462 69.216 1.00 26.40 268 TYR A N 1
ATOM 2042 C CA . TYR A 1 268 ? -25.202 4.934 67.959 1.00 27.78 268 TYR A CA 1
ATOM 2043 C C . TYR A 1 268 ? -26.705 5.170 68.012 1.00 32.83 268 TYR A C 1
ATOM 2044 O O . TYR A 1 268 ? -27.266 5.816 67.109 1.00 31.96 268 TYR A O 1
ATOM 2053 N N . ASN A 1 269 ? -27.378 4.630 69.022 1.00 31.07 269 ASN A N 1
ATOM 2054 C CA . ASN A 1 269 ? -28.841 4.566 68.925 1.00 35.74 269 ASN A CA 1
ATOM 2055 C C . ASN A 1 269 ? -29.483 5.944 68.881 1.00 36.89 269 ASN A C 1
ATOM 2056 O O . ASN A 1 269 ? -30.466 6.148 68.172 1.00 39.15 269 ASN A O 1
ATOM 2061 N N . ASP A 1 270 ? -28.921 6.894 69.622 1.00 33.59 270 ASP A N 1
ATOM 2062 C CA . ASP A 1 270 ? -29.547 8.199 69.760 1.00 31.70 270 ASP A CA 1
ATOM 2063 C C . ASP A 1 270 ? -28.963 9.247 68.811 1.00 33.08 270 ASP A C 1
ATOM 2064 O O . ASP A 1 270 ? -29.296 10.426 68.919 1.00 34.79 270 ASP A O 1
ATOM 2069 N N . LEU A 1 271 ? -28.127 8.822 67.863 1.00 29.36 271 LEU A N 1
ATOM 2070 C CA . LEU A 1 271 ? -27.450 9.770 66.974 1.00 31.39 271 LEU A CA 1
ATOM 2071 C C . LEU A 1 271 ? -28.360 10.421 65.930 1.00 33.96 271 LEU A C 1
ATOM 2072 O O . LEU A 1 271 ? -29.108 9.737 65.231 1.00 36.56 271 LEU A O 1
ATOM 2077 N N . LYS A 1 272 ? -28.267 11.743 65.825 1.00 35.71 272 LYS A N 1
ATOM 2078 C CA . LYS A 1 272 ? -28.973 12.507 64.801 1.00 39.59 272 LYS A CA 1
ATOM 2079 C C . LYS A 1 272 ? -28.486 12.147 63.401 1.00 42.24 272 LYS A C 1
ATOM 2080 O O . LYS A 1 272 ? -27.335 11.738 63.215 1.00 39.38 272 LYS A O 1
ATOM 2086 N N . GLU A 1 273 ? -29.364 12.305 62.413 1.00 41.45 273 GLU A N 1
ATOM 2087 C CA . GLU A 1 273 ? -28.980 12.139 61.014 1.00 41.97 273 GLU A CA 1
ATOM 2088 C C . GLU A 1 273 ? -27.863 13.128 60.688 1.00 43.57 273 GLU A C 1
ATOM 2089 O O . GLU A 1 273 ? -28.001 14.330 60.941 1.00 43.98 273 GLU A O 1
ATOM 2095 N N . GLU A 1 274 ? -26.744 12.628 60.165 1.00 39.91 274 GLU A N 1
ATOM 2096 C CA . GLU A 1 274 ? -25.591 13.480 59.872 1.00 36.23 274 GLU A CA 1
ATOM 2097 C C . GLU A 1 274 ? -24.755 12.861 58.760 1.00 35.80 274 GLU A C 1
ATOM 2098 O O . GLU A 1 274 ? -23.998 11.924 58.987 1.00 30.89 274 GLU A O 1
ATOM 2104 N N . GLU A 1 275 ? -24.906 13.375 57.548 1.00 33.92 275 GLU A N 1
ATOM 2105 C CA . GLU A 1 275 ? -24.115 12.880 56.432 1.00 34.67 275 GLU A CA 1
ATOM 2106 C C . GLU A 1 275 ? -22.659 13.329 56.540 1.00 37.71 275 GLU A C 1
ATOM 2107 O O . GLU A 1 275 ? -22.353 14.464 56.954 1.00 36.36 275 GLU A O 1
ATOM 2113 N N . ILE A 1 276 ? -21.757 12.413 56.210 1.00 31.11 276 ILE A N 1
ATOM 2114 C CA . ILE A 1 276 ? -20.347 12.732 56.225 1.00 30.69 276 ILE A CA 1
ATOM 2115 C C . ILE A 1 276 ? -19.683 12.177 54.972 1.00 31.64 276 ILE A C 1
ATOM 2116 O O . ILE A 1 276 ? -19.976 11.057 54.543 1.00 28.12 276 ILE A O 1
ATOM 2121 N N . GLN A 1 277 ? -18.779 12.966 54.401 1.00 31.24 277 GLN A N 1
ATOM 2122 C CA . GLN A 1 277 ? -18.106 12.586 53.169 1.00 32.41 277 GLN A CA 1
ATOM 2123 C C . GLN A 1 277 ? -16.738 11.969 53.423 1.00 30.08 277 GLN A C 1
ATOM 2124 O O . GLN A 1 277 ? -16.090 12.226 54.454 1.00 28.28 277 GLN A O 1
ATOM 2130 N N . TYR A 1 278 ? -16.315 11.119 52.491 1.00 28.19 278 TYR A N 1
ATOM 2131 C CA . TYR A 1 278 ? -14.995 10.510 52.547 1.00 30.80 278 TYR A CA 1
ATOM 2132 C C . TYR A 1 278 ? -14.549 10.084 51.147 1.00 34.00 278 TYR A C 1
ATOM 2133 O O . TYR A 1 278 ? -15.365 10.029 50.225 1.00 33.72 278 TYR A O 1
ATOM 2142 N N . ARG A 1 279 ? -13.259 9.783 50.997 1.00 32.26 279 ARG A N 1
ATOM 2143 C CA . ARG A 1 279 ? -12.696 9.393 49.701 1.00 36.51 279 ARG A CA 1
ATOM 2144 C C . ARG A 1 279 ? -12.656 7.881 49.504 1.00 38.50 279 ARG A C 1
ATOM 2145 O O . ARG A 1 279 ? -12.475 7.125 50.460 1.00 37.03 279 ARG A O 1
ATOM 2153 N N . GLY A 1 280 ? -12.819 7.439 48.259 1.00 38.78 280 GLY A N 1
ATOM 2154 C CA . GLY A 1 280 ? -12.622 6.036 47.926 1.00 38.66 280 GLY A CA 1
ATOM 2155 C C . GLY A 1 280 ? -11.143 5.679 47.850 1.00 39.47 280 GLY A C 1
ATOM 2156 O O . GLY A 1 280 ? -10.282 6.518 48.115 1.00 37.15 280 GLY A O 1
ATOM 2157 N N . LEU A 1 281 ? -10.850 4.430 47.487 1.00 36.92 281 LEU A N 1
ATOM 2158 C CA . LEU A 1 281 ? -9.473 3.956 47.385 1.00 36.82 281 LEU A CA 1
ATOM 2159 C C . LEU A 1 281 ? -8.656 4.713 46.342 1.00 37.98 281 LEU A C 1
ATOM 2160 O O . LEU A 1 281 ? -7.420 4.717 46.383 1.00 40.35 281 LEU A O 1
ATOM 2165 N N . ASP A 1 282 ? -9.352 5.349 45.409 1.00 41.50 282 ASP A N 1
ATOM 2166 C CA . ASP A 1 282 ? -8.722 6.116 44.340 1.00 43.29 282 ASP A CA 1
ATOM 2167 C C . ASP A 1 282 ? -8.253 7.459 44.879 1.00 41.96 282 ASP A C 1
ATOM 2168 O O . ASP A 1 282 ? -7.544 8.202 44.197 1.00 39.48 282 ASP A O 1
ATOM 2173 N N . GLY A 1 283 ? -8.681 7.776 46.101 1.00 42.66 283 GLY A N 1
ATOM 2174 C CA . GLY A 1 283 ? -8.321 9.024 46.752 1.00 42.83 283 GLY A CA 1
ATOM 2175 C C . GLY A 1 283 ? -9.002 10.270 46.206 1.00 46.61 283 GLY A C 1
ATOM 2176 O O . GLY A 1 283 ? -8.718 11.378 46.660 1.00 50.53 283 GLY A O 1
ATOM 2177 N N . ASN A 1 284 ? -9.901 10.109 45.242 1.00 44.39 284 ASN A N 1
ATOM 2178 C CA . ASN A 1 284 ? -10.572 11.270 44.646 1.00 50.38 284 ASN A CA 1
ATOM 2179 C C . ASN A 1 284 ? -12.098 11.171 44.632 1.00 47.17 284 ASN A C 1
ATOM 2180 O O . ASN A 1 284 ? -12.797 12.153 44.899 1.00 50.52 284 ASN A O 1
ATOM 2185 N N . THR A 1 285 ? -12.613 9.992 44.308 1.00 40.99 285 THR A N 1
ATOM 2186 C CA . THR A 1 285 ? -14.056 9.781 44.297 1.00 44.38 285 THR A CA 1
ATOM 2187 C C . THR A 1 285 ? -14.638 10.107 45.664 1.00 43.04 285 THR A C 1
ATOM 2188 O O . THR A 1 285 ? -14.273 9.487 46.653 1.00 35.34 285 THR A O 1
ATOM 2192 N N . ILE A 1 286 ? -15.553 11.069 45.720 1.00 41.14 286 ILE A N 1
ATOM 2193 C CA . ILE A 1 286 ? -16.221 11.382 46.983 1.00 37.43 286 ILE A CA 1
ATOM 2194 C C . ILE A 1 286 ? -17.390 10.427 47.242 1.00 35.41 286 ILE A C 1
ATOM 2195 O O . ILE A 1 286 ? -18.238 10.201 46.365 1.00 34.97 286 ILE A O 1
ATOM 2200 N N . LYS A 1 287 ? -17.390 9.833 48.434 1.00 30.85 287 LYS A N 1
ATOM 2201 C CA . LYS A 1 287 ? -18.475 8.977 48.906 1.00 31.26 287 LYS A CA 1
ATOM 2202 C C . LYS A 1 287 ? -19.086 9.570 50.176 1.00 27.97 287 LYS A C 1
ATOM 2203 O O . LYS A 1 287 ? -18.462 10.421 50.830 1.00 31.28 287 LYS A O 1
ATOM 2209 N N . THR A 1 288 ? -20.279 9.095 50.531 1.00 30.01 288 THR A N 1
ATOM 2210 C CA . THR A 1 288 ? -21.047 9.632 51.658 1.00 28.47 288 THR A CA 1
ATOM 2211 C C . THR A 1 288 ? -21.614 8.508 52.520 1.00 32.29 288 THR A C 1
ATOM 2212 O O . THR A 1 288 ? -22.133 7.512 52.002 1.00 29.90 288 THR A O 1
ATOM 2216 N N . THR A 1 289 ? -21.516 8.671 53.838 1.00 29.64 289 THR A N 1
ATOM 2217 C CA . THR A 1 289 ? -22.190 7.782 54.786 1.00 29.84 289 THR A CA 1
ATOM 2218 C C . THR A 1 289 ? -22.828 8.662 55.846 1.00 31.31 289 THR A C 1
ATOM 2219 O O . THR A 1 289 ? -22.992 9.868 55.630 1.00 30.01 289 THR A O 1
ATOM 2223 N N . THR A 1 290 ? -23.191 8.082 56.986 1.00 27.92 290 THR A N 1
ATOM 2224 C CA . THR A 1 290 ? -23.693 8.896 58.095 1.00 29.61 290 THR A CA 1
ATOM 2225 C C . THR A 1 290 ? -22.885 8.650 59.347 1.00 28.46 290 THR A C 1
ATOM 2226 O O . THR A 1 290 ? -22.266 7.598 59.484 1.00 25.83 290 THR A O 1
ATOM 2230 N N . ALA A 1 291 ? -22.891 9.616 60.263 1.00 27.28 291 ALA A N 1
ATOM 2231 C CA . ALA A 1 291 ? -22.245 9.425 61.564 1.00 31.77 291 ALA A CA 1
ATOM 2232 C C . ALA A 1 291 ? -22.817 8.209 62.295 1.00 27.75 291 ALA A C 1
ATOM 2233 O O . ALA A 1 291 ? -22.091 7.478 62.992 1.00 27.10 291 ALA A O 1
ATOM 2235 N N . LYS A 1 292 ? -24.120 7.990 62.140 1.00 28.15 292 LYS A N 1
ATOM 2236 C CA . LYS A 1 292 ? -24.776 6.849 62.780 1.00 26.88 292 LYS A CA 1
ATOM 2237 C C . LYS A 1 292 ? -24.285 5.520 62.225 1.00 25.94 292 LYS A C 1
ATOM 2238 O O . LYS A 1 292 ? -23.995 4.601 62.994 1.00 28.07 292 LYS A O 1
ATOM 2244 N N . LYS A 1 293 ? -24.198 5.406 60.899 1.00 26.13 293 LYS A N 1
ATOM 2245 C CA . LYS A 1 293 ? -23.727 4.158 60.299 1.00 26.20 293 LYS A CA 1
ATOM 2246 C C . LYS A 1 293 ? -22.257 3.902 60.676 1.00 25.88 293 LYS A C 1
ATOM 2247 O O . LYS A 1 293 ? -21.864 2.781 61.005 1.00 24.99 293 LYS A O 1
ATOM 2253 N N . LEU A 1 294 ? -21.450 4.949 60.641 1.00 22.95 294 LEU A N 1
ATOM 2254 C CA . LEU A 1 294 ? -20.069 4.824 61.072 1.00 25.49 294 LEU A CA 1
ATOM 2255 C C . LEU A 1 294 ? -20.020 4.269 62.494 1.00 25.68 294 LEU A C 1
ATOM 2256 O O . LEU A 1 294 ? -19.238 3.360 62.789 1.00 24.44 294 LEU A O 1
ATOM 2261 N N . SER A 1 295 ? -20.872 4.786 63.375 1.00 23.63 295 SER A N 1
ATOM 2262 C CA . SER A 1 295 ? -20.844 4.377 64.777 1.00 25.68 295 SER A CA 1
ATOM 2263 C C . SER A 1 295 ? -21.353 2.962 64.978 1.00 24.11 295 SER A C 1
ATOM 2264 O O . SER A 1 295 ? -20.944 2.270 65.914 1.00 22.99 295 SER A O 1
ATOM 2267 N N . VAL A 1 296 ? -22.266 2.519 64.124 1.00 24.61 296 VAL A N 1
ATOM 2268 C CA . VAL A 1 296 ? -22.714 1.147 64.261 1.00 26.09 296 VAL A CA 1
ATOM 2269 C C . VAL A 1 296 ? -21.553 0.197 64.009 1.00 21.61 296 VAL A C 1
ATOM 2270 O O . VAL A 1 296 ? -21.373 -0.781 64.751 1.00 27.35 296 VAL A O 1
ATOM 2274 N N . ILE A 1 297 ? -20.767 0.490 62.971 1.00 21.31 297 ILE A N 1
ATOM 2275 C CA . ILE A 1 297 ? -19.619 -0.349 62.607 1.00 20.38 297 ILE A CA 1
ATOM 2276 C C . ILE A 1 297 ? -18.620 -0.344 63.760 1.00 22.96 297 ILE A C 1
ATOM 2277 O O . ILE A 1 297 ? -18.109 -1.394 64.160 1.00 20.58 297 ILE A O 1
ATOM 2282 N N . ILE A 1 298 ? -18.337 0.837 64.297 1.00 21.79 298 ILE A N 1
ATOM 2283 C CA . ILE A 1 298 ? -17.423 0.944 65.457 1.00 20.76 298 ILE A CA 1
ATOM 2284 C C . ILE A 1 298 ? -17.973 0.222 66.688 1.00 22.46 298 ILE A C 1
ATOM 2285 O O . ILE A 1 298 ? -17.273 -0.579 67.317 1.00 22.62 298 ILE A O 1
ATOM 2290 N N . HIS A 1 299 ? -19.214 0.538 67.052 1.00 22.15 299 HIS A N 1
ATOM 2291 C CA . HIS A 1 299 ? -19.900 -0.089 68.205 1.00 24.53 299 HIS A CA 1
ATOM 2292 C C . HIS A 1 299 ? -19.780 -1.605 68.198 1.00 23.88 299 HIS A C 1
ATOM 2293 O O . HIS A 1 299 ? -19.504 -2.227 69.235 1.00 25.52 299 HIS A O 1
ATOM 2300 N N . ALA A 1 300 ? -20.000 -2.215 67.039 1.00 24.43 300 ALA A N 1
ATOM 2301 C CA . ALA A 1 300 ? -20.022 -3.681 66.988 1.00 26.68 300 ALA A CA 1
ATOM 2302 C C . ALA A 1 300 ? -18.653 -4.251 67.335 1.00 26.79 300 ALA A C 1
ATOM 2303 O O . ALA A 1 300 ? -18.554 -5.220 68.101 1.00 25.34 300 ALA A O 1
ATOM 2305 N N . ARG A 1 301 ? -17.600 -3.653 66.781 1.00 23.70 301 ARG A N 1
ATOM 2306 C CA . ARG A 1 301 ? -16.255 -4.179 67.023 1.00 24.03 301 ARG A CA 1
ATOM 2307 C C . ARG A 1 301 ? -15.826 -3.873 68.462 1.00 25.64 301 ARG A C 1
ATOM 2308 O O . ARG A 1 301 ? -15.190 -4.700 69.119 1.00 24.95 301 ARG A O 1
ATOM 2316 N N . LEU A 1 302 ? -16.202 -2.704 68.964 1.00 24.02 302 LEU A N 1
ATOM 2317 C CA . LEU A 1 302 ? -15.903 -2.357 70.361 1.00 25.32 302 LEU A CA 1
ATOM 2318 C C . LEU A 1 302 ? -16.632 -3.294 71.332 1.00 27.62 302 LEU A C 1
ATOM 2319 O O . LEU A 1 302 ? -16.096 -3.678 72.375 1.00 24.41 302 LEU A O 1
ATOM 2324 N N . ARG A 1 303 ? -17.866 -3.655 70.992 1.00 25.58 303 ARG A N 1
ATOM 2325 C CA . ARG A 1 303 ? -18.644 -4.578 71.804 1.00 25.84 303 ARG A CA 1
ATOM 2326 C C . ARG A 1 303 ? -17.955 -5.937 71.818 1.00 28.85 303 ARG A C 1
ATOM 2327 O O . ARG A 1 303 ? -17.943 -6.634 72.834 1.00 26.25 303 ARG A O 1
ATOM 2335 N N . GLU A 1 304 ? -17.393 -6.327 70.680 1.00 23.44 304 GLU A N 1
ATOM 2336 C CA . GLU A 1 304 ? -16.676 -7.593 70.606 1.00 27.01 304 GLU A CA 1
ATOM 2337 C C . GLU A 1 304 ? -15.448 -7.587 71.508 1.00 28.82 304 GLU A C 1
ATOM 2338 O O . GLU A 1 304 ? -15.214 -8.529 72.287 1.00 27.06 304 GLU A O 1
ATOM 2344 N N . ILE A 1 305 ? -14.663 -6.521 71.402 1.00 22.99 305 ILE A N 1
ATOM 2345 C CA . ILE A 1 305 ? -13.470 -6.370 72.239 1.00 26.93 305 ILE A CA 1
ATOM 2346 C C . ILE A 1 305 ? -13.793 -6.513 73.722 1.00 25.27 305 ILE A C 1
ATOM 2347 O O . ILE A 1 305 ? -13.100 -7.238 74.456 1.00 27.49 305 ILE A O 1
ATOM 2352 N N . MET A 1 306 ? -14.841 -5.828 74.167 1.00 26.26 306 MET A N 1
ATOM 2353 C CA . MET A 1 306 ? -15.205 -5.856 75.584 1.00 26.81 306 MET A CA 1
ATOM 2354 C C . MET A 1 306 ? -15.796 -7.193 76.018 1.00 27.84 306 MET A C 1
ATOM 2355 O O . MET A 1 306 ? -15.517 -7.679 77.116 1.00 28.71 306 MET A O 1
ATOM 2360 N N . SER A 1 307 ? -16.619 -7.792 75.170 1.00 25.91 307 SER A N 1
ATOM 2361 C CA . SER A 1 307 ? -17.181 -9.088 75.507 1.00 28.69 307 SER A CA 1
ATOM 2362 C C . SER A 1 307 ? -16.060 -10.103 75.685 1.00 27.47 307 SER A C 1
ATOM 2363 O O . SER A 1 307 ? -16.105 -10.956 76.574 1.00 29.81 307 SER A O 1
ATOM 2366 N N . LYS A 1 308 ? -15.043 -10.019 74.838 1.00 28.98 308 LYS A N 1
ATOM 2367 C CA . LYS A 1 308 ? -13.934 -10.953 74.949 1.00 30.21 308 LYS A CA 1
ATOM 2368 C C . LYS A 1 308 ? -13.087 -10.671 76.186 1.00 29.87 308 LYS A C 1
ATOM 2369 O O . LYS A 1 308 ? -12.556 -11.600 76.809 1.00 31.75 308 LYS A O 1
ATOM 2375 N N . SER A 1 309 ? -12.980 -9.397 76.555 1.00 28.79 309 SER A N 1
ATOM 2376 C CA . SER A 1 309 ? -12.224 -9.019 77.753 1.00 29.86 309 SER A CA 1
ATOM 2377 C C . SER A 1 309 ? -12.934 -9.461 79.027 1.00 33.22 309 SER A C 1
ATOM 2378 O O . SER A 1 309 ? -12.311 -9.568 80.085 1.00 30.72 309 SER A O 1
ATOM 2381 N N . LYS A 1 310 ? -14.234 -9.717 78.934 1.00 31.51 310 LYS A N 1
ATOM 2382 C CA . LYS A 1 310 ? -15.009 -10.122 80.109 1.00 32.38 310 LYS A CA 1
ATOM 2383 C C . LYS A 1 310 ? -14.509 -11.448 80.666 1.00 33.75 310 LYS A C 1
ATOM 2384 O O . LYS A 1 310 ? -14.569 -11.682 81.875 1.00 33.24 310 LYS A O 1
ATOM 2390 N N . LYS A 1 311 ? -14.018 -12.321 79.793 1.00 30.75 311 LYS A N 1
ATOM 2391 C CA . LYS A 1 311 ? -13.464 -13.594 80.258 1.00 35.22 311 LYS A CA 1
ATOM 2392 C C . LYS A 1 311 ? -12.320 -13.372 81.258 1.00 36.74 311 LYS A C 1
ATOM 2393 O O . LYS A 1 311 ? -12.253 -14.017 82.309 1.00 37.82 311 LYS A O 1
ATOM 2399 N N . PHE A 1 312 ? -11.427 -12.446 80.929 1.00 30.20 312 PHE A N 1
ATOM 2400 C CA . PHE A 1 312 ? -10.326 -12.070 81.823 1.00 34.30 312 PHE A CA 1
ATOM 2401 C C . PHE A 1 312 ? -10.883 -11.573 83.153 1.00 36.10 312 PHE A C 1
ATOM 2402 O O . PHE A 1 312 ? -10.464 -12.008 84.222 1.00 36.57 312 PHE A O 1
ATOM 2410 N N . PHE A 1 313 ? -11.831 -10.650 83.056 1.00 36.17 313 PHE A N 1
ATOM 2411 C CA . PHE A 1 313 ? -12.499 -10.048 84.199 1.00 40.12 313 PHE A CA 1
ATOM 2412 C C . PHE A 1 313 ? -13.033 -11.138 85.132 1.00 44.43 313 PHE A C 1
ATOM 2413 O O . PHE A 1 313 ? -12.876 -11.064 86.348 1.00 48.78 313 PHE A O 1
ATOM 2421 N N . ARG A 1 314 ? -13.644 -12.166 84.550 1.00 45.49 314 ARG A N 1
ATOM 2422 C CA . ARG A 1 314 ? -14.178 -13.279 85.334 1.00 47.82 314 ARG A CA 1
ATOM 2423 C C . ARG A 1 314 ? -13.102 -14.219 85.899 1.00 47.48 314 ARG A C 1
ATOM 2424 O O . ARG A 1 314 ? -13.271 -14.763 86.994 1.00 50.36 314 ARG A O 1
ATOM 2432 N N . GLU A 1 315 ? -12.004 -14.417 85.170 1.00 45.44 315 GLU A N 1
ATOM 2433 C CA . GLU A 1 315 ? -10.886 -15.201 85.711 1.00 46.99 315 GLU A CA 1
ATOM 2434 C C . GLU A 1 315 ? -10.231 -14.494 86.882 1.00 48.69 315 GLU A C 1
ATOM 2435 O O . GLU A 1 315 ? -9.740 -15.141 87.806 1.00 56.08 315 GLU A O 1
ATOM 2441 N N . VAL A 1 316 ? -10.205 -13.166 86.836 1.00 45.84 316 VAL A N 1
ATOM 2442 C CA . VAL A 1 316 ? -9.693 -12.387 87.958 1.00 49.25 316 VAL A CA 1
ATOM 2443 C C . VAL A 1 316 ? -10.704 -12.419 89.103 1.00 54.35 316 VAL A C 1
ATOM 2444 O O . VAL A 1 316 ? -10.332 -12.514 90.272 1.00 55.45 316 VAL A O 1
ATOM 2448 N N . GLU A 1 317 ? -11.986 -12.346 88.753 1.00 54.63 317 GLU A N 1
ATOM 2449 C CA . GLU A 1 317 ? -13.062 -12.407 89.736 1.00 55.94 317 GLU A CA 1
ATOM 2450 C C . GLU A 1 317 ? -13.082 -13.786 90.396 1.00 58.32 317 GLU A C 1
ATOM 2451 O O . GLU A 1 317 ? -14.122 -14.437 90.485 1.00 64.09 317 GLU A O 1
ATOM 2457 N N . ALA A 1 318 ? -11.910 -14.220 90.852 1.00 63.38 318 ALA A N 1
ATOM 2458 C CA . ALA A 1 318 ? -11.759 -15.468 91.587 1.00 63.15 318 ALA A CA 1
ATOM 2459 C C . ALA A 1 318 ? -10.550 -15.341 92.501 1.00 64.83 318 ALA A C 1
ATOM 2460 O O . ALA A 1 318 ? -10.337 -16.156 93.399 1.00 66.62 318 ALA A O 1
ATOM 2462 N N . LYS A 1 319 ? -9.765 -14.294 92.267 1.00 65.61 319 LYS A N 1
ATOM 2463 C CA . LYS A 1 319 ? -8.536 -14.062 93.015 1.00 63.16 319 LYS A CA 1
ATOM 2464 C C . LYS A 1 319 ? -8.514 -12.663 93.630 1.00 61.05 319 LYS A C 1
ATOM 2465 O O . LYS A 1 319 ? -9.404 -11.843 93.382 1.00 57.48 319 LYS A O 1
ATOM 2471 N N . ILE A 1 328 ? -14.773 -6.858 92.073 1.00 51.89 328 ILE A N 1
ATOM 2472 C CA . ILE A 1 328 ? -13.691 -5.956 91.680 1.00 51.84 328 ILE A CA 1
ATOM 2473 C C . ILE A 1 328 ? -14.020 -4.511 92.042 1.00 49.22 328 ILE A C 1
ATOM 2474 O O . ILE A 1 328 ? -14.530 -3.757 91.214 1.00 47.91 328 ILE A O 1
ATOM 2479 N N . PRO A 1 329 ? -13.709 -4.124 93.287 1.00 48.98 329 PRO A N 1
ATOM 2480 C CA . PRO A 1 329 ? -14.044 -2.802 93.821 1.00 48.72 329 PRO A CA 1
ATOM 2481 C C . PRO A 1 329 ? -13.762 -1.688 92.819 1.00 46.25 329 PRO A C 1
ATOM 2482 O O . PRO A 1 329 ? -14.665 -0.919 92.489 1.00 49.30 329 PRO A O 1
ATOM 2486 N N . GLY A 1 330 ? -12.523 -1.618 92.339 1.00 42.53 330 GLY A N 1
ATOM 2487 C CA . GLY A 1 330 ? -12.044 -0.465 91.595 1.00 38.59 330 GLY A CA 1
ATOM 2488 C C . GLY A 1 330 ? -12.626 -0.325 90.208 1.00 39.82 330 GLY A C 1
ATOM 2489 O O . GLY A 1 330 ? -12.411 0.694 89.540 1.00 41.10 330 GLY A O 1
ATOM 2490 N N . GLY A 1 331 ? -13.368 -1.338 89.774 1.00 35.84 331 GLY A N 1
ATOM 2491 C CA . GLY A 1 331 ? -13.984 -1.306 88.466 1.00 39.78 331 GLY A CA 1
ATOM 2492 C C . GLY A 1 331 ? -12.949 -1.414 87.368 1.00 35.50 331 GLY A C 1
ATOM 2493 O O . GLY A 1 331 ? -11.876 -2.011 87.556 1.00 33.85 331 GLY A O 1
ATOM 2494 N N . VAL A 1 332 ? -13.284 -0.830 86.222 1.00 34.37 332 VAL A N 1
ATOM 2495 C CA . VAL A 1 332 ? -12.479 -0.945 85.022 1.00 26.85 332 VAL A CA 1
ATOM 2496 C C . VAL A 1 332 ? -11.935 0.426 84.680 1.00 27.70 332 VAL A C 1
ATOM 2497 O O . VAL A 1 332 ? -12.638 1.431 84.792 1.00 29.58 332 VAL A O 1
ATOM 2501 N N . VAL A 1 333 ? -10.670 0.479 84.284 1.00 23.55 333 VAL A N 1
ATOM 2502 C CA . VAL A 1 333 ? -10.090 1.735 83.832 1.00 22.49 333 VAL A CA 1
ATOM 2503 C C . VAL A 1 333 ? -9.694 1.510 82.383 1.00 23.24 333 VAL A C 1
ATOM 2504 O O . VAL A 1 333 ? -8.869 0.637 82.113 1.00 24.85 333 VAL A O 1
ATOM 2508 N N . LEU A 1 334 ? -10.288 2.259 81.455 1.00 21.89 334 LEU A N 1
ATOM 2509 C CA . LEU A 1 334 ? -9.914 2.128 80.048 1.00 23.62 334 LEU A CA 1
ATOM 2510 C C . LEU A 1 334 ? -8.756 3.054 79.718 1.00 23.98 334 LEU A C 1
ATOM 2511 O O . LEU A 1 334 ? -8.777 4.227 80.084 1.00 22.72 334 LEU A O 1
ATOM 2516 N N . THR A 1 335 ? -7.784 2.549 78.961 1.00 21.49 335 THR A N 1
ATOM 2517 C CA . THR A 1 335 ? -6.641 3.356 78.545 1.00 20.41 335 THR A CA 1
ATOM 2518 C C . THR A 1 335 ? -6.343 3.171 77.070 1.00 23.70 335 THR A C 1
ATOM 2519 O O . THR A 1 335 ? -7.017 2.397 76.381 1.00 22.58 335 THR A O 1
ATOM 2523 N N . GLY A 1 336 ? -5.321 3.871 76.586 1.00 24.34 336 GLY A N 1
ATOM 2524 C CA . GLY A 1 336 ? -4.925 3.755 75.192 1.00 25.38 336 GLY A CA 1
ATOM 2525 C C . GLY A 1 336 ? -5.789 4.552 74.229 1.00 26.89 336 GLY A C 1
ATOM 2526 O O . GLY A 1 336 ? -6.763 5.196 74.609 1.00 24.57 336 GLY A O 1
ATOM 2527 N N . GLY A 1 337 ? -5.431 4.508 72.953 1.00 29.10 337 GLY A N 1
ATOM 2528 C CA . GLY A 1 337 ? -6.099 5.344 71.964 1.00 30.49 337 GLY A CA 1
ATOM 2529 C C . GLY A 1 337 ? -7.608 5.179 71.902 1.00 29.92 337 GLY A C 1
ATOM 2530 O O . GLY A 1 337 ? -8.346 6.159 71.749 1.00 26.67 337 GLY A O 1
ATOM 2531 N N . GLY A 1 338 ? -8.060 3.935 72.012 1.00 25.67 338 GLY A N 1
ATOM 2532 C CA . GLY A 1 338 ? -9.469 3.619 71.961 1.00 25.99 338 GLY A CA 1
ATOM 2533 C C . GLY A 1 338 ? -10.282 4.223 73.088 1.00 22.99 338 GLY A C 1
ATOM 2534 O O . GLY A 1 338 ? -11.480 4.431 72.940 1.00 22.66 338 GLY A O 1
ATOM 2535 N N . ALA A 1 339 ? -9.640 4.502 74.222 1.00 21.22 339 ALA A N 1
ATOM 2536 C CA . ALA A 1 339 ? -10.359 5.062 75.359 1.00 20.20 339 ALA A CA 1
ATOM 2537 C C . ALA A 1 339 ? -10.869 6.455 75.033 1.00 21.16 339 ALA A C 1
ATOM 2538 O O . ALA A 1 339 ? -11.667 7.009 75.786 1.00 24.25 339 ALA A O 1
ATOM 2540 N N . LYS A 1 340 ? -10.405 7.024 73.920 1.00 21.97 340 LYS A N 1
ATOM 2541 C CA . LYS A 1 340 ? -10.821 8.373 73.522 1.00 20.24 340 LYS A CA 1
ATOM 2542 C C . LYS A 1 340 ? -12.071 8.399 72.649 1.00 24.73 340 LYS A C 1
ATOM 2543 O O . LYS A 1 340 ? -12.587 9.472 72.335 1.00 24.18 340 LYS A O 1
ATOM 2549 N N . ILE A 1 341 ? -12.565 7.233 72.254 1.00 23.84 341 ILE A N 1
ATOM 2550 C CA . ILE A 1 341 ? -13.788 7.217 71.460 1.00 22.30 341 ILE A CA 1
ATOM 2551 C C . ILE A 1 341 ? -14.930 7.732 72.334 1.00 23.00 341 ILE A C 1
ATOM 2552 O O . ILE A 1 341 ? -15.157 7.214 73.433 1.00 22.59 341 ILE A O 1
ATOM 2557 N N . PRO A 1 342 ? -15.647 8.765 71.858 1.00 25.42 342 PRO A N 1
ATOM 2558 C CA . PRO A 1 342 ? -16.766 9.319 72.627 1.00 26.29 342 PRO A CA 1
ATOM 2559 C C . PRO A 1 342 ? -17.719 8.233 73.118 1.00 25.89 342 PRO A C 1
ATOM 2560 O O . PRO A 1 342 ? -18.105 7.339 72.347 1.00 24.16 342 PRO A O 1
ATOM 2564 N N . ARG A 1 343 ? -18.050 8.312 74.405 1.00 24.91 343 ARG A N 1
ATOM 2565 C CA . ARG A 1 343 ? -19.039 7.456 75.048 1.00 26.79 343 ARG A CA 1
ATOM 2566 C C . ARG A 1 343 ? -18.662 5.983 75.174 1.00 27.06 343 ARG A C 1
ATOM 2567 O O . ARG A 1 343 ? -19.508 5.145 75.498 1.00 26.53 343 ARG A O 1
ATOM 2575 N N . ILE A 1 344 ? -17.394 5.658 74.951 1.00 26.07 344 ILE A N 1
ATOM 2576 C CA . ILE A 1 344 ? -16.977 4.275 75.121 1.00 25.21 344 ILE A CA 1
ATOM 2577 C C . ILE A 1 344 ? -17.212 3.789 76.560 1.00 26.57 344 ILE A C 1
ATOM 2578 O O . ILE A 1 344 ? -17.420 2.595 76.791 1.00 27.30 344 ILE A O 1
ATOM 2583 N N . ASN A 1 345 ? -17.190 4.708 77.524 1.00 24.61 345 ASN A N 1
ATOM 2584 C CA . ASN A 1 345 ? -17.388 4.322 78.915 1.00 26.74 345 ASN A CA 1
ATOM 2585 C C . ASN A 1 345 ? -18.799 3.822 79.155 1.00 28.09 345 ASN A C 1
ATOM 2586 O O . ASN A 1 345 ? -19.015 2.950 79.993 1.00 27.28 345 ASN A O 1
ATOM 2591 N N . GLU A 1 346 ? -19.754 4.375 78.409 1.00 30.17 346 GLU A N 1
ATOM 2592 C CA . GLU A 1 346 ? -21.142 3.929 78.488 1.00 34.66 346 GLU A CA 1
ATOM 2593 C C . GLU A 1 346 ? -21.257 2.498 78.016 1.00 32.63 346 GLU A C 1
ATOM 2594 O O . GLU A 1 346 ? -21.869 1.654 78.675 1.00 31.89 346 GLU A O 1
ATOM 2600 N N . LEU A 1 347 ? -20.685 2.237 76.848 1.00 31.39 347 LEU A N 1
ATOM 2601 C CA . LEU A 1 347 ? -20.689 0.898 76.289 1.00 28.03 347 LEU A CA 1
ATOM 2602 C C . LEU A 1 347 ? -20.041 -0.078 77.256 1.00 30.89 347 LEU A C 1
ATOM 2603 O O . LEU A 1 347 ? -20.623 -1.109 77.584 1.00 32.16 347 LEU A O 1
ATOM 2608 N N . ALA A 1 348 ? -18.844 0.255 77.739 1.00 30.03 348 ALA A N 1
ATOM 2609 C CA . ALA A 1 348 ? -18.135 -0.622 78.673 1.00 30.32 348 ALA A CA 1
ATOM 2610 C C . ALA A 1 348 ? -18.946 -0.929 79.938 1.00 30.45 348 ALA A C 1
ATOM 2611 O O . ALA A 1 348 ? -18.980 -2.068 80.416 1.00 30.56 348 ALA A O 1
ATOM 2613 N N . THR A 1 349 ? -19.572 0.094 80.494 1.00 29.95 349 THR A N 1
ATOM 2614 C CA . THR A 1 349 ? -20.354 -0.084 81.706 1.00 32.60 349 THR A CA 1
ATOM 2615 C C . THR A 1 349 ? -21.458 -1.110 81.459 1.00 34.22 349 THR A C 1
ATOM 2616 O O . THR A 1 349 ? -21.723 -1.970 82.298 1.00 36.79 349 THR A O 1
ATOM 2620 N N . GLU A 1 350 ? -22.077 -1.027 80.286 1.00 33.32 350 GLU A N 1
ATOM 2621 C CA . GLU A 1 350 ? -23.131 -1.953 79.907 1.00 35.13 350 GLU A CA 1
ATOM 2622 C C . GLU A 1 350 ? -22.595 -3.365 79.698 1.00 37.62 350 GLU A C 1
ATOM 2623 O O . GLU A 1 350 ? -23.228 -4.344 80.104 1.00 40.76 350 GLU A O 1
ATOM 2629 N N . VAL A 1 351 ? -21.418 -3.491 79.089 1.00 31.89 351 VAL A N 1
ATOM 2630 C CA . VAL A 1 351 ? -20.862 -4.830 78.880 1.00 32.86 351 VAL A CA 1
ATOM 2631 C C . VAL A 1 351 ? -20.241 -5.419 80.143 1.00 33.58 351 VAL A C 1
ATOM 2632 O O . VAL A 1 351 ? -20.492 -6.574 80.470 1.00 35.06 351 VAL A O 1
ATOM 2636 N N . PHE A 1 352 ? -19.427 -4.638 80.848 1.00 35.02 352 PHE A N 1
ATOM 2637 C CA . PHE A 1 352 ? -18.727 -5.153 82.028 1.00 36.79 352 PHE A CA 1
ATOM 2638 C C . PHE A 1 352 ? -19.607 -5.223 83.272 1.00 39.26 352 PHE A C 1
ATOM 2639 O O . PHE A 1 352 ? -19.283 -5.933 84.220 1.00 39.22 352 PHE A O 1
ATOM 2647 N N . LYS A 1 353 ? -20.703 -4.470 83.281 1.00 39.85 353 LYS A N 1
ATOM 2648 C CA . LYS A 1 353 ? -21.565 -4.428 84.458 1.00 43.25 353 LYS A CA 1
ATOM 2649 C C . LYS A 1 353 ? -20.764 -4.044 85.698 1.00 44.16 353 LYS A C 1
ATOM 2650 O O . LYS A 1 353 ? -20.799 -4.730 86.729 1.00 42.65 353 LYS A O 1
ATOM 2656 N N . SER A 1 354 ? -20.036 -2.941 85.592 1.00 39.31 354 SER A N 1
ATOM 2657 C CA . SER A 1 354 ? -19.251 -2.448 86.709 1.00 42.45 354 SER A CA 1
ATOM 2658 C C . SER A 1 354 ? -18.845 -1.020 86.411 1.00 39.92 354 SER A C 1
ATOM 2659 O O . SER A 1 354 ? -18.933 -0.576 85.266 1.00 39.89 354 SER A O 1
ATOM 2662 N N . PRO A 1 355 ? -18.399 -0.292 87.443 1.00 38.69 355 PRO A N 1
ATOM 2663 C CA . PRO A 1 355 ? -17.899 1.065 87.217 1.00 39.50 355 PRO A CA 1
ATOM 2664 C C . PRO A 1 355 ? -16.807 1.050 86.150 1.00 35.11 355 PRO A C 1
ATOM 2665 O O . PRO A 1 355 ? -16.046 0.084 86.033 1.00 33.59 355 PRO A O 1
ATOM 2669 N N . VAL A 1 356 ? -16.766 2.108 85.355 1.00 35.43 356 VAL A N 1
ATOM 2670 C CA . VAL A 1 356 ? -15.759 2.254 84.319 1.00 31.61 356 VAL A CA 1
ATOM 2671 C C . VAL A 1 356 ? -15.335 3.717 84.323 1.00 34.93 356 VAL A C 1
ATOM 2672 O O . VAL A 1 356 ? -16.172 4.604 84.493 1.00 33.03 356 VAL A O 1
ATOM 2676 N N . ARG A 1 357 ? -14.039 3.977 84.167 1.00 28.72 357 ARG A N 1
ATOM 2677 C CA . ARG A 1 357 ? -13.563 5.348 84.033 1.00 30.00 357 ARG A CA 1
ATOM 2678 C C . ARG A 1 357 ? -12.442 5.393 83.011 1.00 28.07 357 ARG A C 1
ATOM 2679 O O . ARG A 1 357 ? -11.853 4.365 82.691 1.00 26.87 357 ARG A O 1
ATOM 2687 N N . THR A 1 358 ? -12.164 6.584 82.498 1.00 25.24 358 THR A N 1
ATOM 2688 C CA . THR A 1 358 ? -11.052 6.791 81.579 1.00 28.41 358 THR A CA 1
ATOM 2689 C C . THR A 1 358 ? -9.762 7.019 82.357 1.00 28.57 358 THR A C 1
ATOM 2690 O O . THR A 1 358 ? -9.704 7.901 83.219 1.00 29.35 358 THR A O 1
ATOM 2694 N N . GLY A 1 359 ? -8.722 6.241 82.055 1.00 22.62 359 GLY A N 1
ATOM 2695 C CA . GLY A 1 359 ? -7.442 6.447 82.710 1.00 25.76 359 GLY A CA 1
ATOM 2696 C C . GLY A 1 359 ? -6.534 7.436 81.998 1.00 27.54 359 GLY A C 1
ATOM 2697 O O . GLY A 1 359 ? -6.335 7.341 80.790 1.00 24.41 359 GLY A O 1
ATOM 2698 N N . CYS A 1 360 ? -5.990 8.390 82.751 1.00 26.80 360 CYS A N 1
ATOM 2699 C CA . CYS A 1 360 ? -4.978 9.314 82.249 1.00 23.71 360 CYS A CA 1
ATOM 2700 C C . CYS A 1 360 ? -4.164 9.786 83.445 1.00 28.85 360 CYS A C 1
ATOM 2701 O O . CYS A 1 360 ? -4.577 9.610 84.596 1.00 28.30 360 CYS A O 1
ATOM 2704 N N . TYR A 1 361 ? -2.990 10.353 83.198 1.00 27.06 361 TYR A N 1
ATOM 2705 C CA . TYR A 1 361 ? -2.149 10.716 84.329 1.00 29.44 361 TYR A CA 1
ATOM 2706 C C . TYR A 1 361 ? -2.889 11.646 85.298 1.00 31.94 361 TYR A C 1
ATOM 2707 O O . TYR A 1 361 ? -2.804 11.473 86.520 1.00 35.94 361 TYR A O 1
ATOM 2716 N N . ALA A 1 362 ? -3.621 12.610 84.747 1.00 32.61 362 ALA A N 1
ATOM 2717 C CA . ALA A 1 362 ? -4.295 13.637 85.543 1.00 33.75 362 ALA A CA 1
ATOM 2718 C C . ALA A 1 362 ? -5.247 13.066 86.593 1.00 40.52 362 ALA A C 1
ATOM 2719 O O . ALA A 1 362 ? -5.386 13.627 87.685 1.00 41.36 362 ALA A O 1
ATOM 2721 N N . ASN A 1 363 ? -5.910 11.961 86.265 1.00 34.43 363 ASN A N 1
ATOM 2722 C CA . ASN A 1 363 ? -6.870 11.375 87.187 1.00 38.77 363 ASN A CA 1
ATOM 2723 C C . ASN A 1 363 ? -6.286 10.246 88.017 1.00 36.39 363 ASN A C 1
ATOM 2724 O O . ASN A 1 363 ? -7.026 9.503 88.666 1.00 39.92 363 ASN A O 1
ATOM 2729 N N . SER A 1 364 ? -4.963 10.112 87.992 1.00 36.98 364 SER A N 1
ATOM 2730 C CA . SER A 1 364 ? -4.269 9.266 88.957 1.00 34.13 364 SER A CA 1
ATOM 2731 C C . SER A 1 364 ? -4.214 10.054 90.260 1.00 42.26 364 SER A C 1
ATOM 2732 O O . SER A 1 364 ? -4.739 11.168 90.328 1.00 43.25 364 SER A O 1
ATOM 2735 N N . ASP A 1 365 ? -3.602 9.498 91.298 1.00 41.35 365 ASP A N 1
ATOM 2736 C CA . ASP A 1 365 ? -3.513 10.259 92.545 1.00 53.55 365 ASP A CA 1
ATOM 2737 C C . ASP A 1 365 ? -2.139 10.908 92.713 1.00 55.72 365 ASP A C 1
ATOM 2738 O O . ASP A 1 365 ? -1.381 10.552 93.615 1.00 59.97 365 ASP A O 1
ATOM 2743 N N . ARG A 1 366 ? -1.829 11.870 91.845 1.00 56.96 366 ARG A N 1
ATOM 2744 C CA . ARG A 1 366 ? -0.517 12.518 91.846 1.00 55.24 366 ARG A CA 1
ATOM 2745 C C . ARG A 1 366 ? -0.591 14.000 91.457 1.00 58.16 366 ARG A C 1
ATOM 2746 O O . ARG A 1 366 ? -1.506 14.416 90.739 1.00 54.01 366 ARG A O 1
ATOM 2754 N N . PRO A 1 367 ? 0.370 14.804 91.950 1.00 57.17 367 PRO A N 1
ATOM 2755 C CA . PRO A 1 367 ? 0.354 16.263 91.771 1.00 55.25 367 PRO A CA 1
ATOM 2756 C C . PRO A 1 367 ? 0.367 16.691 90.307 1.00 54.44 367 PRO A C 1
ATOM 2757 O O . PRO A 1 367 ? 1.010 16.046 89.475 1.00 52.23 367 PRO A O 1
ATOM 2761 N N . SER A 1 368 ? -0.341 17.774 90.003 1.00 48.61 368 SER A N 1
ATOM 2762 C CA . SER A 1 368 ? -0.369 18.292 88.647 1.00 51.29 368 SER A CA 1
ATOM 2763 C C . SER A 1 368 ? 1.053 18.543 88.174 1.00 49.85 368 SER A C 1
ATOM 2764 O O . SER A 1 368 ? 1.961 18.743 88.980 1.00 48.95 368 SER A O 1
ATOM 2767 N N . ILE A 1 369 ? 1.245 18.523 86.863 1.00 44.06 369 ILE A N 1
ATOM 2768 C CA . ILE A 1 369 ? 2.553 18.785 86.290 1.00 40.44 369 ILE A CA 1
ATOM 2769 C C . ILE A 1 369 ? 2.471 20.001 85.382 1.00 41.68 369 ILE A C 1
ATOM 2770 O O . ILE A 1 369 ? 1.581 20.093 84.532 1.00 38.68 369 ILE A O 1
ATOM 2775 N N . ILE A 1 370 ? 3.391 20.945 85.574 1.00 37.67 370 ILE A N 1
ATOM 2776 C CA . ILE A 1 370 ? 3.350 22.201 84.826 1.00 37.55 370 ILE A CA 1
ATOM 2777 C C . ILE A 1 370 ? 3.489 21.982 83.327 1.00 37.45 370 ILE A C 1
ATOM 2778 O O . ILE A 1 370 ? 4.429 21.326 82.877 1.00 37.09 370 ILE A O 1
ATOM 2783 N N . ASN A 1 371 ? 2.556 22.547 82.565 1.00 36.05 371 ASN A N 1
ATOM 2784 C CA . ASN A 1 371 ? 2.608 22.524 81.101 1.00 38.28 371 ASN A CA 1
ATOM 2785 C C . ASN A 1 371 ? 2.172 21.184 80.520 1.00 41.70 371 ASN A C 1
ATOM 2786 O O . ASN A 1 371 ? 2.258 20.967 79.306 1.00 42.21 371 ASN A O 1
ATOM 2791 N N . ALA A 1 372 ? 1.681 20.298 81.383 1.00 36.95 372 ALA A N 1
ATOM 2792 C CA . ALA A 1 372 ? 1.212 18.983 80.946 1.00 38.64 372 ALA A CA 1
ATOM 2793 C C . ALA A 1 372 ? -0.274 18.921 80.566 1.00 41.60 372 ALA A C 1
ATOM 2794 O O . ALA A 1 372 ? -0.781 17.846 80.257 1.00 41.09 372 ALA A O 1
ATOM 2796 N N . ASP A 1 373 ? -0.974 20.052 80.581 1.00 43.51 373 ASP A N 1
ATOM 2797 C CA . ASP A 1 373 ? -2.420 20.027 80.337 1.00 47.82 373 ASP A CA 1
ATOM 2798 C C . ASP A 1 373 ? -2.800 19.135 79.153 1.00 43.21 373 ASP A C 1
ATOM 2799 O O . ASP A 1 373 ? -3.655 18.254 79.271 1.00 46.17 373 ASP A O 1
ATOM 2804 N N . GLU A 1 374 ? -2.144 19.352 78.022 1.00 40.92 374 GLU A N 1
ATOM 2805 C CA . GLU A 1 374 ? -2.512 18.670 76.789 1.00 43.32 374 GLU A CA 1
ATOM 2806 C C . GLU A 1 374 ? -2.256 17.159 76.826 1.00 44.20 374 GLU A C 1
ATOM 2807 O O . GLU A 1 374 ? -2.967 16.391 76.174 1.00 40.02 374 GLU A O 1
ATOM 2813 N N . VAL A 1 375 ? -1.250 16.722 77.576 1.00 35.56 375 VAL A N 1
ATOM 2814 C CA . VAL A 1 375 ? -0.912 15.294 77.579 1.00 35.32 375 VAL A CA 1
ATOM 2815 C C . VAL A 1 375 ? -1.312 14.572 78.858 1.00 32.55 375 VAL A C 1
ATOM 2816 O O . VAL A 1 375 ? -1.498 13.356 78.841 1.00 31.20 375 VAL A O 1
ATOM 2820 N N . ALA A 1 376 ? -1.453 15.307 79.961 1.00 32.57 376 ALA A N 1
ATOM 2821 C CA . ALA A 1 376 ? -1.798 14.680 81.240 1.00 34.36 376 ALA A CA 1
ATOM 2822 C C . ALA A 1 376 ? -3.214 14.101 81.226 1.00 32.20 376 ALA A C 1
ATOM 2823 O O . ALA A 1 376 ? -3.537 13.184 81.998 1.00 29.87 376 ALA A O 1
ATOM 2825 N N . ASN A 1 377 ? -4.047 14.647 80.351 1.00 30.49 377 ASN A N 1
ATOM 2826 C CA . ASN A 1 377 ? -5.427 14.214 80.235 1.00 33.10 377 ASN A CA 1
ATOM 2827 C C . ASN A 1 377 ? -5.642 13.276 79.051 1.00 31.74 377 ASN A C 1
ATOM 2828 O O . ASN A 1 377 ? -6.785 12.932 78.713 1.00 32.80 377 ASN A O 1
ATOM 2833 N N . ASP A 1 378 ? -4.541 12.856 78.430 1.00 25.98 378 ASP A N 1
ATOM 2834 C CA . ASP A 1 378 ? -4.597 12.016 77.234 1.00 29.41 378 ASP A CA 1
ATOM 2835 C C . ASP A 1 378 ? -4.324 10.559 77.603 1.00 26.38 378 ASP A C 1
ATOM 2836 O O . ASP A 1 378 ? -3.219 10.227 78.010 1.00 25.79 378 ASP A O 1
ATOM 2841 N N . PRO A 1 379 ? -5.331 9.681 77.463 1.00 25.48 379 PRO A N 1
ATOM 2842 C CA . PRO A 1 379 ? -5.127 8.264 77.802 1.00 24.48 379 PRO A CA 1
ATOM 2843 C C . PRO A 1 379 ? -4.008 7.627 76.990 1.00 25.19 379 PRO A C 1
ATOM 2844 O O . PRO A 1 379 ? -3.485 6.594 77.409 1.00 24.45 379 PRO A O 1
ATOM 2848 N N . SER A 1 380 ? -3.673 8.219 75.846 1.00 24.92 380 SER A N 1
ATOM 2849 C CA . SER A 1 380 ? -2.579 7.732 75.003 1.00 25.84 380 SER A CA 1
ATOM 2850 C C . SER A 1 380 ? -1.204 7.932 75.586 1.00 24.72 380 SER A C 1
ATOM 2851 O O . SER A 1 380 ? -0.265 7.235 75.197 1.00 25.29 380 SER A O 1
ATOM 2854 N N . PHE A 1 381 ? -1.065 8.908 76.482 1.00 23.71 381 PHE A N 1
ATOM 2855 C CA . PHE A 1 381 ? 0.240 9.213 77.088 1.00 24.53 381 PHE A CA 1
ATOM 2856 C C . PHE A 1 381 ? 0.427 8.573 78.469 1.00 26.37 381 PHE A C 1
ATOM 2857 O O . PHE A 1 381 ? 1.405 8.841 79.158 1.00 23.33 381 PHE A O 1
ATOM 2865 N N . ALA A 1 382 ? -0.486 7.687 78.847 1.00 23.13 382 ALA A N 1
ATOM 2866 C CA . ALA A 1 382 ? -0.440 7.076 80.171 1.00 26.64 382 ALA A CA 1
ATOM 2867 C C . ALA A 1 382 ? 0.874 6.358 80.451 1.00 24.73 382 ALA A C 1
ATOM 2868 O O . ALA A 1 382 ? 1.490 6.558 81.504 1.00 23.99 382 ALA A O 1
ATOM 2870 N N . ALA A 1 383 ? 1.312 5.525 79.508 1.00 22.87 383 ALA A N 1
ATOM 2871 C CA . ALA A 1 383 ? 2.539 4.753 79.700 1.00 22.68 383 ALA A CA 1
ATOM 2872 C C . ALA A 1 383 ? 3.746 5.682 79.750 1.00 22.82 383 ALA A C 1
ATOM 2873 O O . ALA A 1 383 ? 4.687 5.501 80.552 1.00 23.52 383 ALA A O 1
ATOM 2875 N N . ALA A 1 384 ? 3.728 6.700 78.898 1.00 22.73 384 ALA A N 1
ATOM 2876 C CA . ALA A 1 384 ? 4.841 7.645 78.894 1.00 23.85 384 ALA A CA 1
ATOM 2877 C C . ALA A 1 384 ? 5.044 8.225 80.292 1.00 25.36 384 ALA A C 1
ATOM 2878 O O . ALA A 1 384 ? 6.183 8.336 80.749 1.00 26.78 384 ALA A O 1
ATOM 2880 N N . PHE A 1 385 ? 3.952 8.586 80.972 1.00 25.73 385 PHE A N 1
ATOM 2881 C CA . PHE A 1 385 ? 4.051 9.116 82.338 1.00 23.91 385 PHE A CA 1
ATOM 2882 C C . PHE A 1 385 ? 4.459 8.026 83.309 1.00 28.93 385 PHE A C 1
ATOM 2883 O O . PHE A 1 385 ? 5.342 8.229 84.153 1.00 30.35 385 PHE A O 1
ATOM 2891 N N . GLY A 1 386 ? 3.820 6.867 83.184 1.00 24.68 386 GLY A N 1
ATOM 2892 C CA . GLY A 1 386 ? 4.058 5.747 84.076 1.00 22.99 386 GLY A CA 1
ATOM 2893 C C . GLY A 1 386 ? 5.481 5.245 84.040 1.00 27.45 386 GLY A C 1
ATOM 2894 O O . GLY A 1 386 ? 5.999 4.749 85.053 1.00 26.76 386 GLY A O 1
ATOM 2895 N N . ASN A 1 387 ? 6.135 5.365 82.885 1.00 23.34 387 ASN A N 1
ATOM 2896 C CA . ASN A 1 387 ? 7.520 4.907 82.785 1.00 22.93 387 ASN A CA 1
ATOM 2897 C C . ASN A 1 387 ? 8.360 5.609 83.824 1.00 27.66 387 ASN A C 1
ATOM 2898 O O . ASN A 1 387 ? 9.357 5.071 84.303 1.00 26.18 387 ASN A O 1
ATOM 2903 N N . VAL A 1 388 ? 7.980 6.846 84.111 1.00 24.96 388 VAL A N 1
ATOM 2904 C CA . VAL A 1 388 ? 8.770 7.681 85.001 1.00 31.91 388 VAL A CA 1
ATOM 2905 C C . VAL A 1 388 ? 8.300 7.545 86.441 1.00 35.14 388 VAL A C 1
ATOM 2906 O O . VAL A 1 388 ? 9.107 7.366 87.364 1.00 40.39 388 VAL A O 1
ATOM 2910 N N . PHE A 1 389 ? 6.990 7.627 86.632 1.00 36.25 389 PHE A N 1
ATOM 2911 C CA . PHE A 1 389 ? 6.416 7.599 87.975 1.00 38.72 389 PHE A CA 1
ATOM 2912 C C . PHE A 1 389 ? 6.087 6.185 88.413 1.00 41.07 389 PHE A C 1
ATOM 2913 O O . PHE A 1 389 ? 4.942 5.874 88.742 1.00 51.45 389 PHE A O 1
ATOM 2921 N N . ALA A 1 390 ? 7.096 5.325 88.409 1.00 42.23 390 ALA A N 1
ATOM 2922 C CA . ALA A 1 390 ? 6.918 3.956 88.867 1.00 44.12 390 ALA A CA 1
ATOM 2923 C C . ALA A 1 390 ? 7.510 3.806 90.265 1.00 52.25 390 ALA A C 1
ATOM 2924 O O . ALA A 1 390 ? 7.378 2.760 90.902 1.00 58.75 390 ALA A O 1
ATOM 2926 N N . THR B 1 7 ? 20.494 17.452 42.031 1.00 45.69 7 THR B N 1
ATOM 2927 C CA . THR B 1 7 ? 19.609 17.392 40.866 1.00 45.40 7 THR B CA 1
ATOM 2928 C C . THR B 1 7 ? 19.905 16.172 39.990 1.00 41.29 7 THR B C 1
ATOM 2929 O O . THR B 1 7 ? 21.057 15.877 39.674 1.00 32.73 7 THR B O 1
ATOM 2933 N N . VAL B 1 8 ? 18.858 15.456 39.595 1.00 47.00 8 VAL B N 1
ATOM 2934 C CA . VAL B 1 8 ? 19.033 14.332 38.686 1.00 42.87 8 VAL B CA 1
ATOM 2935 C C . VAL B 1 8 ? 18.038 14.449 37.541 1.00 40.62 8 VAL B C 1
ATOM 2936 O O . VAL B 1 8 ? 16.983 15.088 37.673 1.00 40.12 8 VAL B O 1
ATOM 2940 N N . PHE B 1 9 ? 18.399 13.874 36.401 1.00 37.06 9 PHE B N 1
ATOM 2941 C CA . PHE B 1 9 ? 17.542 13.958 35.227 1.00 35.44 9 PHE B CA 1
ATOM 2942 C C . PHE B 1 9 ? 17.267 12.572 34.666 1.00 33.37 9 PHE B C 1
ATOM 2943 O O . PHE B 1 9 ? 18.092 11.665 34.782 1.00 31.22 9 PHE B O 1
ATOM 2951 N N . TYR B 1 10 ? 16.092 12.413 34.062 1.00 35.93 10 TYR B N 1
ATOM 2952 C CA . TYR B 1 10 ? 15.725 11.144 33.457 1.00 33.58 10 TYR B CA 1
ATOM 2953 C C . TYR B 1 10 ? 15.081 11.439 32.130 1.00 25.91 10 TYR B C 1
ATOM 2954 O O . TYR B 1 10 ? 14.303 12.372 32.025 1.00 26.75 10 TYR B O 1
ATOM 2963 N N . THR B 1 11 ? 15.434 10.668 31.108 1.00 25.45 11 THR B N 1
ATOM 2964 C CA . THR B 1 11 ? 14.694 10.704 29.860 1.00 27.72 11 THR B CA 1
ATOM 2965 C C . THR B 1 11 ? 13.944 9.382 29.782 1.00 25.81 11 THR B C 1
ATOM 2966 O O . THR B 1 11 ? 14.543 8.309 29.934 1.00 26.01 11 THR B O 1
ATOM 2970 N N . SER B 1 12 ? 12.632 9.466 29.576 1.00 27.63 12 SER B N 1
ATOM 2971 C CA . SER B 1 12 ? 11.788 8.282 29.564 1.00 24.49 12 SER B CA 1
ATOM 2972 C C . SER B 1 12 ? 11.181 8.151 28.193 1.00 24.32 12 SER B C 1
ATOM 2973 O O . SER B 1 12 ? 10.590 9.098 27.666 1.00 25.72 12 SER B O 1
ATOM 2976 N N . ILE B 1 13 ? 11.351 6.977 27.599 1.00 21.95 13 ILE B N 1
ATOM 2977 C CA . ILE B 1 13 ? 10.828 6.718 26.274 1.00 21.35 13 ILE B CA 1
ATOM 2978 C C . ILE B 1 13 ? 9.908 5.524 26.406 1.00 22.48 13 ILE B C 1
ATOM 2979 O O . ILE B 1 13 ? 10.295 4.494 26.952 1.00 21.69 13 ILE B O 1
ATOM 2984 N N . ASP B 1 14 ? 8.678 5.674 25.928 1.00 20.58 14 ASP B N 1
ATOM 2985 C CA . ASP B 1 14 ? 7.750 4.563 25.927 1.00 22.02 14 ASP B CA 1
ATOM 2986 C C . ASP B 1 14 ? 7.436 4.232 24.483 1.00 19.21 14 ASP B C 1
ATOM 2987 O O . ASP B 1 14 ? 6.759 4.985 23.802 1.00 20.49 14 ASP B O 1
ATOM 2992 N N . ILE B 1 15 ? 7.966 3.109 24.018 1.00 21.02 15 ILE B N 1
ATOM 2993 C CA . ILE B 1 15 ? 7.774 2.678 22.651 1.00 21.91 15 ILE B CA 1
ATOM 2994 C C . ILE B 1 15 ? 6.454 1.947 22.487 1.00 24.62 15 ILE B C 1
ATOM 2995 O O . ILE B 1 15 ? 6.300 0.815 22.957 1.00 23.44 15 ILE B O 1
ATOM 3000 N N . GLY B 1 16 ? 5.517 2.573 21.785 1.00 25.64 16 GLY B N 1
ATOM 3001 C CA . GLY B 1 16 ? 4.264 1.912 21.451 1.00 24.72 16 GLY B CA 1
ATOM 3002 C C . GLY B 1 16 ? 4.249 1.526 19.982 1.00 29.73 16 GLY B C 1
ATOM 3003 O O . GLY B 1 16 ? 5.108 1.950 19.210 1.00 26.81 16 GLY B O 1
ATOM 3004 N N . SER B 1 17 ? 3.272 0.724 19.592 1.00 29.58 17 SER B N 1
ATOM 3005 C CA . SER B 1 17 ? 3.186 0.296 18.212 1.00 33.34 17 SER B CA 1
ATOM 3006 C C . SER B 1 17 ? 2.607 1.399 17.312 1.00 33.96 17 SER B C 1
ATOM 3007 O O . SER B 1 17 ? 2.727 1.343 16.092 1.00 34.03 17 SER B O 1
ATOM 3010 N N . ARG B 1 18 ? 1.989 2.406 17.915 1.00 29.97 18 ARG B N 1
ATOM 3011 C CA . ARG B 1 18 ? 1.410 3.494 17.136 1.00 32.33 18 ARG B CA 1
ATOM 3012 C C . ARG B 1 18 ? 2.190 4.780 17.367 1.00 33.11 18 ARG B C 1
ATOM 3013 O O . ARG B 1 18 ? 2.471 5.539 16.431 1.00 29.72 18 ARG B O 1
ATOM 3021 N N . TYR B 1 19 ? 2.563 5.016 18.620 1.00 26.41 19 TYR B N 1
ATOM 3022 C CA . TYR B 1 19 ? 3.351 6.194 18.947 1.00 27.89 19 TYR B CA 1
ATOM 3023 C C . TYR B 1 19 ? 4.504 5.839 19.872 1.00 26.31 19 TYR B C 1
ATOM 3024 O O . TYR B 1 19 ? 4.411 4.910 20.687 1.00 25.89 19 TYR B O 1
ATOM 3033 N N . ILE B 1 20 ? 5.581 6.602 19.756 1.00 26.48 20 ILE B N 1
ATOM 3034 C CA . ILE B 1 20 ? 6.643 6.572 20.759 1.00 23.29 20 ILE B CA 1
ATOM 3035 C C . ILE B 1 20 ? 6.518 7.848 21.583 1.00 26.89 20 ILE B C 1
ATOM 3036 O O . ILE B 1 20 ? 6.501 8.947 21.022 1.00 26.87 20 ILE B O 1
ATOM 3041 N N . LYS B 1 21 ? 6.411 7.714 22.904 1.00 25.60 21 LYS B N 1
ATOM 3042 C CA . LYS B 1 21 ? 6.251 8.877 23.768 1.00 25.24 21 LYS B CA 1
ATOM 3043 C C . LYS B 1 21 ? 7.579 9.155 24.438 1.00 27.03 21 LYS B C 1
ATOM 3044 O O . LYS B 1 21 ? 8.328 8.229 24.759 1.00 25.11 21 LYS B O 1
ATOM 3050 N N . GLY B 1 22 ? 7.872 10.432 24.639 1.00 27.31 22 GLY B N 1
ATOM 3051 C CA . GLY B 1 22 ? 9.107 10.839 25.275 1.00 25.02 22 GLY B CA 1
ATOM 3052 C C . GLY B 1 22 ? 8.841 11.862 26.360 1.00 26.17 22 GLY B C 1
ATOM 3053 O O . GLY B 1 22 ? 8.012 12.770 26.193 1.00 27.35 22 GLY B O 1
ATOM 3054 N N . LEU B 1 23 ? 9.542 11.719 27.471 1.00 26.18 23 LEU B N 1
ATOM 3055 C CA . LEU B 1 23 ? 9.362 12.602 28.610 1.00 29.64 23 LEU B CA 1
ATOM 3056 C C . LEU B 1 23 ? 10.715 12.839 29.250 1.00 29.06 23 LEU B C 1
ATOM 3057 O O . LEU B 1 23 ? 11.488 11.895 29.453 1.00 29.36 23 LEU B O 1
ATOM 3062 N N . VAL B 1 24 ? 11.027 14.096 29.556 1.00 30.21 24 VAL B N 1
ATOM 3063 C CA . VAL B 1 24 ? 12.242 14.391 30.301 1.00 27.60 24 VAL B CA 1
ATOM 3064 C C . VAL B 1 24 ? 11.899 15.020 31.638 1.00 30.95 24 VAL B C 1
ATOM 3065 O O . VAL B 1 24 ? 11.270 16.077 31.698 1.00 31.89 24 VAL B O 1
ATOM 3069 N N . LEU B 1 25 ? 12.312 14.361 32.708 1.00 29.54 25 LEU B N 1
ATOM 3070 C CA . LEU B 1 25 ? 11.986 14.833 34.039 1.00 34.37 25 LEU B CA 1
ATOM 3071 C C . LEU B 1 25 ? 13.257 15.234 34.748 1.00 36.31 25 LEU B C 1
ATOM 3072 O O . LEU B 1 25 ? 14.293 14.572 34.616 1.00 34.02 25 LEU B O 1
ATOM 3077 N N . GLY B 1 26 ? 13.172 16.318 35.508 1.00 39.87 26 GLY B N 1
ATOM 3078 C CA . GLY B 1 26 ? 14.250 16.696 36.397 1.00 36.51 26 GLY B CA 1
ATOM 3079 C C . GLY B 1 26 ? 13.761 16.656 37.830 1.00 45.43 26 GLY B C 1
ATOM 3080 O O . GLY B 1 26 ? 12.627 17.070 38.113 1.00 42.06 26 GLY B O 1
ATOM 3081 N N . LYS B 1 27 ? 14.597 16.131 38.723 1.00 46.43 27 LYS B N 1
ATOM 3082 C CA . LYS B 1 27 ? 14.323 16.176 40.158 1.00 49.67 27 LYS B CA 1
ATOM 3083 C C . LYS B 1 27 ? 15.448 16.905 40.897 1.00 55.06 27 LYS B C 1
ATOM 3084 O O . LYS B 1 27 ? 16.444 16.294 41.302 1.00 57.22 27 LYS B O 1
ATOM 3090 N N . ASP B 1 29 ? 16.185 17.970 44.268 1.00 67.78 29 ASP B N 1
ATOM 3091 C CA . ASP B 1 29 ? 15.482 16.722 44.552 1.00 67.15 29 ASP B CA 1
ATOM 3092 C C . ASP B 1 29 ? 14.220 16.940 45.391 1.00 70.35 29 ASP B C 1
ATOM 3093 O O . ASP B 1 29 ? 14.160 17.853 46.221 1.00 70.73 29 ASP B O 1
ATOM 3098 N N . GLN B 1 30 ? 13.221 16.087 45.157 1.00 70.14 30 GLN B N 1
ATOM 3099 C CA . GLN B 1 30 ? 11.916 16.160 45.822 1.00 68.71 30 GLN B CA 1
ATOM 3100 C C . GLN B 1 30 ? 11.056 17.317 45.304 1.00 65.73 30 GLN B C 1
ATOM 3101 O O . GLN B 1 30 ? 10.080 17.715 45.940 1.00 69.46 30 GLN B O 1
ATOM 3107 N N . GLU B 1 31 ? 11.434 17.856 44.150 1.00 64.75 31 GLU B N 1
ATOM 3108 C CA . GLU B 1 31 ? 10.542 18.719 43.381 1.00 63.82 31 GLU B CA 1
ATOM 3109 C C . GLU B 1 31 ? 10.803 18.477 41.893 1.00 58.32 31 GLU B C 1
ATOM 3110 O O . GLU B 1 31 ? 11.854 18.845 41.358 1.00 53.75 31 GLU B O 1
ATOM 3116 N N . TRP B 1 32 ? 9.842 17.833 41.240 1.00 50.81 32 TRP B N 1
ATOM 3117 C CA . TRP B 1 32 ? 10.010 17.396 39.869 1.00 45.08 32 TRP B CA 1
ATOM 3118 C C . TRP B 1 32 ? 9.490 18.432 38.901 1.00 45.35 32 TRP B C 1
ATOM 3119 O O . TRP B 1 32 ? 8.540 19.158 39.202 1.00 43.36 32 TRP B O 1
ATOM 3130 N N . GLU B 1 33 ? 10.084 18.472 37.718 1.00 40.10 33 GLU B N 1
ATOM 3131 C CA . GLU B 1 33 ? 9.544 19.284 36.653 1.00 44.15 33 GLU B CA 1
ATOM 3132 C C . GLU B 1 33 ? 9.508 18.492 35.358 1.00 40.80 33 GLU B C 1
ATOM 3133 O O . GLU B 1 33 ? 10.376 17.657 35.102 1.00 40.63 33 GLU B O 1
ATOM 3139 N N . ALA B 1 34 ? 8.494 18.758 34.548 1.00 44.48 34 ALA B N 1
ATOM 3140 C CA . ALA B 1 34 ? 8.457 18.234 33.196 1.00 40.08 34 ALA B CA 1
ATOM 3141 C C . ALA B 1 34 ? 9.213 19.217 32.307 1.00 43.39 34 ALA B C 1
ATOM 3142 O O . ALA B 1 34 ? 8.744 20.328 32.052 1.00 45.15 34 ALA B O 1
ATOM 3144 N N . LEU B 1 35 ? 10.401 18.816 31.867 1.00 38.46 35 LEU B N 1
ATOM 3145 C CA . LEU B 1 35 ? 11.268 19.697 31.099 1.00 38.21 35 LEU B CA 1
ATOM 3146 C C . LEU B 1 35 ? 10.930 19.602 29.626 1.00 39.54 35 LEU B C 1
ATOM 3147 O O . LEU B 1 35 ? 11.001 20.591 28.895 1.00 38.73 35 LEU B O 1
ATOM 3152 N N . ALA B 1 36 ? 10.544 18.406 29.190 1.00 31.34 36 ALA B N 1
ATOM 3153 C CA . ALA B 1 36 ? 10.195 18.206 27.794 1.00 34.73 36 ALA B CA 1
ATOM 3154 C C . ALA B 1 36 ? 9.289 16.996 27.636 1.00 29.42 36 ALA B C 1
ATOM 3155 O O . ALA B 1 36 ? 9.314 16.085 28.471 1.00 31.60 36 ALA B O 1
ATOM 3157 N N . PHE B 1 37 ? 8.520 16.986 26.555 1.00 30.83 37 PHE B N 1
ATOM 3158 C CA . PHE B 1 37 ? 7.684 15.838 26.217 1.00 28.34 37 PHE B CA 1
ATOM 3159 C C . PHE B 1 37 ? 7.177 15.939 24.799 1.00 30.83 37 PHE B C 1
ATOM 3160 O O . PHE B 1 37 ? 6.916 17.033 24.281 1.00 31.43 37 PHE B O 1
ATOM 3168 N N . SER B 1 38 ? 7.042 14.789 24.157 1.00 28.73 38 SER B N 1
ATOM 3169 C CA . SER B 1 38 ? 6.513 14.747 22.801 1.00 31.75 38 SER B CA 1
ATOM 3170 C C . SER B 1 38 ? 6.123 13.325 22.478 1.00 28.47 38 SER B C 1
ATOM 3171 O O . SER B 1 38 ? 6.335 12.406 23.281 1.00 26.96 38 SER B O 1
ATOM 3174 N N . SER B 1 39 ? 5.558 13.147 21.296 1.00 31.62 39 SER B N 1
ATOM 3175 C CA . SER B 1 39 ? 5.269 11.824 20.799 1.00 34.22 39 SER B CA 1
ATOM 3176 C C . SER B 1 39 ? 5.431 11.896 19.303 1.00 36.10 39 SER B C 1
ATOM 3177 O O . SER B 1 39 ? 5.161 12.938 18.696 1.00 38.94 39 SER B O 1
ATOM 3180 N N . VAL B 1 40 ? 5.883 10.801 18.708 1.00 32.55 40 VAL B N 1
ATOM 3181 C CA . VAL B 1 40 ? 6.066 10.737 17.269 1.00 34.26 40 VAL B CA 1
ATOM 3182 C C . VAL B 1 40 ? 5.389 9.486 16.758 1.00 37.48 40 VAL B C 1
ATOM 3183 O O . VAL B 1 40 ? 5.176 8.536 17.520 1.00 35.01 40 VAL B O 1
ATOM 3187 N N . LYS B 1 41 ? 5.052 9.480 15.473 1.00 36.83 41 LYS B N 1
ATOM 3188 C CA . LYS B 1 41 ? 4.534 8.281 14.852 1.00 38.75 41 LYS B CA 1
ATOM 3189 C C . LYS B 1 41 ? 5.582 7.204 14.943 1.00 33.44 41 LYS B C 1
ATOM 3190 O O . LYS B 1 41 ? 6.758 7.431 14.653 1.00 36.06 41 LYS B O 1
ATOM 3196 N N . SER B 1 42 ? 5.154 6.026 15.355 1.00 31.40 42 SER B N 1
ATOM 3197 C CA . SER B 1 42 ? 6.050 4.901 15.465 1.00 31.94 42 SER B CA 1
ATOM 3198 C C . SER B 1 42 ? 6.139 4.240 14.090 1.00 42.25 42 SER B C 1
ATOM 3199 O O . SER B 1 42 ? 5.120 3.826 13.528 1.00 44.99 42 SER B O 1
ATOM 3202 N N . ARG B 1 43 ? 7.345 4.191 13.533 1.00 37.29 43 ARG B N 1
ATOM 3203 C CA . ARG B 1 43 ? 7.569 3.567 12.229 1.00 41.80 43 ARG B CA 1
ATOM 3204 C C . ARG B 1 43 ? 8.540 2.413 12.354 1.00 40.34 43 ARG B C 1
ATOM 3205 O O . ARG B 1 43 ? 9.413 2.415 13.232 1.00 39.67 43 ARG B O 1
ATOM 3213 N N . GLY B 1 44 ? 8.392 1.420 11.483 1.00 37.60 44 GLY B N 1
ATOM 3214 C CA . GLY B 1 44 ? 9.330 0.309 11.438 1.00 36.32 44 GLY B CA 1
ATOM 3215 C C . GLY B 1 44 ? 8.960 -0.758 12.436 1.00 36.10 44 GLY B C 1
ATOM 3216 O O . GLY B 1 44 ? 9.588 -1.816 12.527 1.00 36.20 44 GLY B O 1
ATOM 3217 N N . LEU B 1 45 ? 7.925 -0.467 13.206 1.00 36.00 45 LEU B N 1
ATOM 3218 C CA . LEU B 1 45 ? 7.438 -1.421 14.178 1.00 39.55 45 LEU B CA 1
ATOM 3219 C C . LEU B 1 45 ? 6.116 -1.979 13.672 1.00 40.18 45 LEU B C 1
ATOM 3220 O O . LEU B 1 45 ? 5.194 -1.225 13.354 1.00 46.17 45 LEU B O 1
ATOM 3225 N N . ASP B 1 46 ? 6.040 -3.300 13.558 1.00 41.66 46 ASP B N 1
ATOM 3226 C CA . ASP B 1 46 ? 4.821 -3.962 13.108 1.00 45.02 46 ASP B CA 1
ATOM 3227 C C . ASP B 1 46 ? 4.558 -5.206 13.949 1.00 44.66 46 ASP B C 1
ATOM 3228 O O . ASP B 1 46 ? 5.417 -6.083 14.068 1.00 42.18 46 ASP B O 1
ATOM 3233 N N . GLU B 1 47 ? 3.370 -5.267 14.546 1.00 48.18 47 GLU B N 1
ATOM 3234 C CA . GLU B 1 47 ? 2.975 -6.393 15.392 1.00 42.94 47 GLU B CA 1
ATOM 3235 C C . GLU B 1 47 ? 3.962 -6.677 16.521 1.00 46.42 47 GLU B C 1
ATOM 3236 O O . GLU B 1 47 ? 4.170 -7.834 16.889 1.00 48.80 47 GLU B O 1
ATOM 3242 N N . GLY B 1 48 ? 4.571 -5.628 17.063 1.00 38.68 48 GLY B N 1
ATOM 3243 C C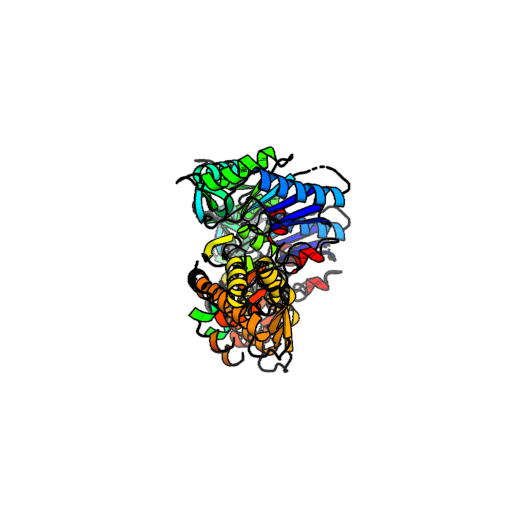A . GLY B 1 48 ? 5.442 -5.778 18.212 1.00 40.90 48 GLY B CA 1
ATOM 3244 C C . GLY B 1 48 ? 6.910 -6.002 17.902 1.00 43.30 48 GLY B C 1
ATOM 3245 O O . GLY B 1 48 ? 7.747 -5.982 18.808 1.00 45.45 48 GLY B O 1
ATOM 3246 N N . GLU B 1 49 ? 7.243 -6.211 16.635 1.00 40.15 49 GLU B N 1
ATOM 3247 C CA . GLU B 1 49 ? 8.637 -6.473 16.287 1.00 42.20 49 GLU B CA 1
ATOM 3248 C C . GLU B 1 49 ? 9.212 -5.440 15.323 1.00 35.49 49 GLU B C 1
ATOM 3249 O O . GLU B 1 49 ? 8.487 -4.865 14.510 1.00 38.52 49 GLU B O 1
ATOM 3255 N N . ILE B 1 50 ? 10.515 -5.203 15.433 1.00 34.26 50 ILE B N 1
ATOM 3256 C CA . ILE B 1 50 ? 11.207 -4.272 14.550 1.00 36.80 50 ILE B CA 1
ATOM 3257 C C . ILE B 1 50 ? 11.363 -4.920 13.164 1.00 37.61 50 ILE B C 1
ATOM 3258 O O . ILE B 1 50 ? 12.173 -5.824 12.981 1.00 37.91 50 ILE B O 1
ATOM 3263 N N . LYS B 1 51 ? 10.563 -4.466 12.204 1.00 37.90 51 LYS B N 1
ATOM 3264 C CA . LYS B 1 51 ? 10.618 -4.998 10.840 1.00 39.88 51 LYS B CA 1
ATOM 3265 C C . LYS B 1 51 ? 11.393 -4.090 9.889 1.00 38.24 51 LYS B C 1
ATOM 3266 O O . LYS B 1 51 ? 11.777 -4.503 8.789 1.00 34.52 51 LYS B O 1
ATOM 3272 N N . ASP B 1 52 ? 11.615 -2.854 10.323 1.00 34.63 52 ASP B N 1
ATOM 3273 C CA . ASP B 1 52 ? 12.442 -1.905 9.587 1.00 33.11 52 ASP B CA 1
ATOM 3274 C C . ASP B 1 52 ? 13.223 -1.036 10.584 1.00 34.65 52 ASP B C 1
ATOM 3275 O O . ASP B 1 52 ? 12.708 -0.029 11.086 1.00 35.72 52 ASP B O 1
ATOM 3280 N N . ALA B 1 53 ? 14.463 -1.428 10.860 1.00 37.67 53 ALA B N 1
ATOM 3281 C CA . ALA B 1 53 ? 15.283 -0.771 11.876 1.00 37.24 53 ALA B CA 1
ATOM 3282 C C . ALA B 1 53 ? 15.758 0.619 11.457 1.00 37.41 53 ALA B C 1
ATOM 3283 O O . ALA B 1 53 ? 16.066 1.463 12.309 1.00 36.62 53 ALA B O 1
ATOM 3285 N N . ILE B 1 54 ? 15.830 0.849 10.149 1.00 35.35 54 ILE B N 1
ATOM 3286 C CA . ILE B 1 54 ? 16.173 2.171 9.629 1.00 38.88 54 ILE B CA 1
ATOM 3287 C C . ILE B 1 54 ? 15.036 3.146 9.909 1.00 38.03 54 ILE B C 1
ATOM 3288 O O . ILE B 1 54 ? 15.260 4.262 10.373 1.00 35.77 54 ILE B O 1
ATOM 3293 N N . ALA B 1 55 ? 13.810 2.720 9.612 1.00 36.64 55 ALA B N 1
ATOM 3294 C CA . ALA B 1 55 ? 12.635 3.549 9.870 1.00 37.34 55 ALA B CA 1
ATOM 3295 C C . ALA B 1 55 ? 12.454 3.780 11.372 1.00 35.42 55 ALA B C 1
ATOM 3296 O O . ALA B 1 55 ? 12.132 4.887 11.806 1.00 38.80 55 ALA B O 1
ATOM 3298 N N . PHE B 1 56 ? 12.653 2.726 12.153 1.00 33.58 56 PHE B N 1
ATOM 3299 C CA . PHE B 1 56 ? 12.498 2.796 13.605 1.00 36.47 56 PHE B CA 1
ATOM 3300 C C . PHE B 1 56 ? 13.529 3.744 14.210 1.00 37.93 56 PHE B C 1
ATOM 3301 O O . PHE B 1 56 ? 13.187 4.604 15.025 1.00 32.86 56 PHE B O 1
ATOM 3309 N N . LYS B 1 57 ? 14.787 3.587 13.805 1.00 36.76 57 LYS B N 1
ATOM 3310 C CA . LYS B 1 57 ? 15.835 4.486 14.265 1.00 39.00 57 LYS B CA 1
ATOM 3311 C C . LYS B 1 57 ? 15.464 5.925 13.943 1.00 35.31 57 LYS B C 1
ATOM 3312 O O . LYS B 1 57 ? 15.591 6.812 14.782 1.00 39.50 57 LYS B O 1
ATOM 3318 N N . GLU B 1 58 ? 14.985 6.158 12.730 1.00 40.39 58 GLU B N 1
ATOM 3319 C CA . GLU B 1 58 ? 14.589 7.506 12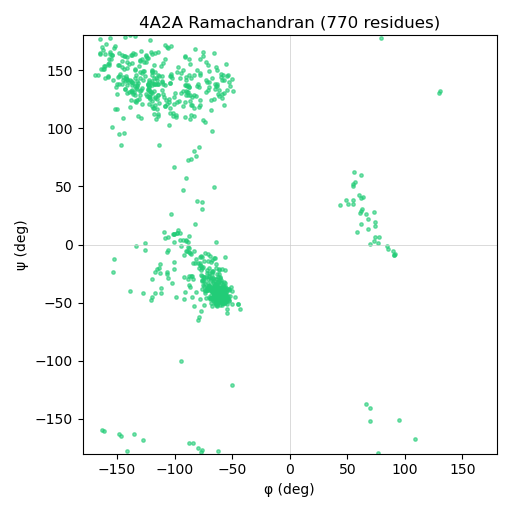.358 1.00 40.90 58 GLU B CA 1
ATOM 3320 C C . GLU B 1 58 ? 13.423 8.002 13.221 1.00 37.53 58 GLU B C 1
ATOM 3321 O O . GLU B 1 58 ? 13.383 9.174 13.584 1.00 36.03 58 GLU B O 1
ATOM 3327 N N . SER B 1 59 ? 12.494 7.113 13.573 1.00 35.88 59 SER B N 1
ATOM 3328 C CA . SER B 1 59 ? 11.384 7.509 14.440 1.00 34.86 59 SER B CA 1
ATOM 3329 C C . SER B 1 59 ? 11.915 7.922 15.808 1.00 31.95 59 SER B C 1
ATOM 3330 O O . SER B 1 59 ? 11.600 9.002 16.308 1.00 31.14 59 SER B O 1
ATOM 3333 N N . VAL B 1 60 ? 12.725 7.057 16.408 1.00 30.71 60 VAL B N 1
ATOM 3334 C CA . VAL B 1 60 ? 13.290 7.346 17.719 1.00 30.20 60 VAL B CA 1
ATOM 3335 C C . VAL B 1 60 ? 14.114 8.633 17.685 1.00 33.09 60 VAL B C 1
ATOM 3336 O O . VAL B 1 60 ? 13.953 9.496 18.545 1.00 30.55 60 VAL B O 1
ATOM 3340 N N . ASN B 1 61 ? 14.978 8.775 16.685 1.00 29.13 61 ASN B N 1
ATOM 3341 C CA . ASN B 1 61 ? 15.755 10.004 16.551 1.00 33.52 61 ASN B CA 1
ATOM 3342 C C . ASN B 1 61 ? 14.893 11.249 16.398 1.00 33.15 61 ASN B C 1
ATOM 3343 O O . ASN B 1 61 ? 15.246 12.304 16.912 1.00 35.53 61 ASN B O 1
ATOM 3348 N N . THR B 1 62 ? 13.768 11.137 15.700 1.00 31.77 62 THR B N 1
ATOM 3349 C CA . THR B 1 62 ? 12.879 12.283 15.551 1.00 32.53 62 THR B CA 1
ATOM 3350 C C . THR B 1 62 ? 12.390 12.722 16.927 1.00 30.72 62 THR B C 1
ATOM 3351 O O . THR B 1 62 ? 12.431 13.904 17.256 1.00 31.30 62 THR B O 1
ATOM 3355 N N . LEU B 1 63 ? 11.950 11.763 17.737 1.00 28.26 63 LEU B N 1
ATOM 3356 C CA . LEU B 1 63 ? 11.575 12.036 19.129 1.00 31.52 63 LEU B CA 1
ATOM 3357 C C . LEU B 1 63 ? 12.696 12.659 19.978 1.00 29.91 63 LEU B C 1
ATOM 3358 O O . LEU B 1 63 ? 12.476 13.651 20.683 1.00 29.54 63 LEU B O 1
ATOM 3363 N N . LEU B 1 64 ? 13.893 12.073 19.936 1.00 29.65 64 LEU B N 1
ATOM 3364 C CA . LEU B 1 64 ? 15.013 12.606 20.705 1.00 29.13 64 LEU B CA 1
ATOM 3365 C C . LEU B 1 64 ? 15.339 14.039 20.297 1.00 32.83 64 LEU B C 1
ATOM 3366 O O . LEU B 1 64 ? 15.637 14.879 21.143 1.00 29.34 64 LEU B O 1
ATOM 3371 N N . LYS B 1 65 ? 15.281 14.313 19.000 1.00 32.00 65 LYS B N 1
ATOM 3372 C CA . LYS B 1 65 ? 15.544 15.659 18.511 1.00 34.13 65 LYS B CA 1
ATOM 3373 C C . LYS B 1 65 ? 14.503 16.653 19.018 1.00 35.93 65 LYS B C 1
ATOM 3374 O O . LYS B 1 65 ? 14.849 17.742 19.487 1.00 32.63 65 LYS B O 1
ATOM 3380 N N . GLU B 1 66 ? 13.227 16.281 18.933 1.00 33.06 66 GLU B N 1
ATOM 3381 C CA . GLU B 1 66 ? 12.177 17.166 19.419 1.00 34.89 66 GLU B CA 1
ATOM 3382 C C . GLU B 1 66 ? 12.371 17.435 20.912 1.00 33.37 66 GLU B C 1
ATOM 3383 O O . GLU B 1 66 ? 12.213 18.576 21.362 1.00 36.32 66 GLU B O 1
ATOM 3389 N N . LEU B 1 67 ? 12.744 16.407 21.678 1.00 29.99 67 LEU B N 1
ATOM 3390 C CA . LEU B 1 67 ? 12.996 16.595 23.109 1.00 30.77 67 LEU B CA 1
ATOM 3391 C C . LEU B 1 67 ? 14.139 17.588 23.361 1.00 34.25 67 LEU B C 1
ATOM 3392 O O . LEU B 1 67 ? 14.011 18.501 24.178 1.00 33.73 67 LEU B O 1
ATOM 3397 N N . GLU B 1 68 ? 15.250 17.396 22.655 1.00 28.72 68 GLU B N 1
ATOM 3398 C CA . GLU B 1 68 ? 16.401 18.293 22.750 1.00 35.53 68 GLU B CA 1
ATOM 3399 C C . GLU B 1 68 ? 16.055 19.730 22.365 1.00 37.02 68 GLU B C 1
ATOM 3400 O O . GLU B 1 68 ? 16.590 20.672 22.945 1.00 40.08 68 GLU B O 1
ATOM 3406 N N . GLU B 1 69 ? 15.185 19.896 21.370 1.00 37.16 69 GLU B N 1
ATOM 3407 C CA . GLU B 1 69 ? 14.738 21.233 20.975 1.00 44.58 69 GLU B CA 1
ATOM 3408 C C . GLU B 1 69 ? 14.013 21.944 22.115 1.00 44.31 69 GLU B C 1
ATOM 3409 O O . GLU B 1 69 ? 14.166 23.151 22.301 1.00 43.71 69 GLU B O 1
ATOM 3415 N N . GLN B 1 70 ? 13.234 21.188 22.883 1.00 39.07 70 GLN B N 1
ATOM 3416 C CA . GLN B 1 70 ? 12.506 21.750 24.015 1.00 40.73 70 GLN B CA 1
ATOM 3417 C C . GLN B 1 70 ? 13.411 22.047 25.200 1.00 44.04 70 GLN B C 1
ATOM 3418 O O . GLN B 1 70 ? 13.110 22.935 26.001 1.00 44.14 70 GLN B O 1
ATOM 3424 N N . LEU B 1 71 ? 14.508 21.300 25.317 1.00 43.32 71 LEU B N 1
ATOM 3425 C CA . LEU B 1 71 ? 15.460 21.496 26.406 1.00 42.50 71 LEU B CA 1
ATOM 3426 C C . LEU B 1 71 ? 16.450 22.609 26.095 1.00 48.72 71 LEU B C 1
ATOM 3427 O O . LEU B 1 71 ? 16.957 23.268 27.008 1.00 51.27 71 LEU B O 1
ATOM 3432 N N . GLN B 1 72 ? 16.742 22.794 24.809 1.00 46.91 72 GLN B N 1
ATOM 3433 C CA . GLN B 1 72 ? 17.824 23.681 24.395 1.00 54.32 72 GLN B CA 1
ATOM 3434 C C . GLN B 1 72 ? 19.108 23.252 25.094 1.00 56.17 72 GLN B C 1
ATOM 3435 O O . GLN B 1 72 ? 19.925 24.080 25.499 1.00 57.49 72 GLN B O 1
ATOM 3441 N N . LYS B 1 73 ? 19.269 21.939 25.222 1.00 55.96 73 LYS B N 1
ATOM 3442 C CA . LYS B 1 73 ? 20.354 21.357 25.994 1.00 60.38 73 LYS B CA 1
ATOM 3443 C C . LYS B 1 73 ? 20.569 19.895 25.614 1.00 64.96 73 LYS B C 1
ATOM 3444 O O . LYS B 1 73 ? 19.635 19.202 25.198 1.00 59.71 73 LYS B O 1
ATOM 3450 N N . SER B 1 74 ? 21.807 19.434 25.758 1.00 68.70 74 SER B N 1
ATOM 3451 C CA . SER B 1 74 ? 22.150 18.040 25.505 1.00 70.45 74 SER B CA 1
ATOM 3452 C C . SER B 1 74 ? 21.200 17.090 26.234 1.00 66.26 74 SER B C 1
ATOM 3453 O O . SER B 1 74 ? 20.785 16.065 25.691 1.00 65.43 74 SER B O 1
ATOM 3456 N N . SER B 1 77 ? 21.969 12.362 30.712 1.00 42.82 77 SER B N 1
ATOM 3457 C CA . SER B 1 77 ? 21.526 11.651 31.907 1.00 42.81 77 SER B CA 1
ATOM 3458 C C . SER B 1 77 ? 21.000 10.248 31.573 1.00 38.22 77 SER B C 1
ATOM 3459 O O . SER B 1 77 ? 21.220 9.758 30.470 1.00 38.66 77 SER B O 1
ATOM 3462 N N . ASP B 1 78 ? 20.333 9.598 32.521 1.00 32.95 78 ASP B N 1
ATOM 3463 C CA . ASP B 1 78 ? 19.948 8.197 32.345 1.00 35.27 78 ASP B CA 1
ATOM 3464 C C . ASP B 1 78 ? 18.652 8.033 31.552 1.00 30.48 78 ASP B C 1
ATOM 3465 O O . ASP B 1 78 ? 17.752 8.866 31.643 1.00 30.98 78 ASP B O 1
ATOM 3470 N N . PHE B 1 79 ? 18.574 6.964 30.765 1.00 30.12 79 PHE B N 1
ATOM 3471 C CA . PHE B 1 79 ? 17.371 6.669 29.979 1.00 27.79 79 PHE B CA 1
ATOM 3472 C C . PHE B 1 79 ? 16.652 5.464 30.572 1.00 26.68 79 PHE B C 1
ATOM 3473 O O . PHE B 1 79 ? 17.293 4.480 30.971 1.00 26.68 79 PHE B O 1
ATOM 3481 N N . VAL B 1 80 ? 15.326 5.544 30.658 1.00 24.96 80 VAL B N 1
ATOM 3482 C CA . VAL B 1 80 ? 14.517 4.366 30.968 1.00 19.90 80 VAL B CA 1
ATOM 3483 C C . VAL B 1 80 ? 13.560 4.201 29.790 1.00 18.70 80 VAL B C 1
ATOM 3484 O O . VAL B 1 80 ? 12.942 5.170 29.352 1.00 22.88 80 VAL B O 1
ATOM 3488 N N . ILE B 1 81 ? 13.496 2.994 29.244 1.00 21.32 81 ILE B N 1
ATOM 3489 C CA . ILE B 1 81 ? 12.768 2.785 27.994 1.00 22.04 81 ILE B CA 1
ATOM 3490 C C . ILE B 1 81 ? 11.862 1.583 28.105 1.00 21.64 81 ILE B C 1
ATOM 3491 O O . ILE B 1 81 ? 12.317 0.474 28.415 1.00 24.39 81 ILE B O 1
ATOM 3496 N N . SER B 1 82 ? 10.578 1.795 27.839 1.00 21.87 82 SER B N 1
ATOM 3497 C CA . SER B 1 82 ? 9.609 0.715 27.942 1.00 20.50 82 SER B CA 1
ATOM 3498 C C . SER B 1 82 ? 9.088 0.295 26.585 1.00 22.44 82 SER B C 1
ATOM 3499 O O . SER B 1 82 ? 9.120 1.064 25.618 1.00 21.34 82 SER B O 1
ATOM 3502 N N . PHE B 1 83 ? 8.614 -0.943 26.518 1.00 22.01 83 PHE B N 1
ATOM 3503 C CA . PHE B 1 83 ? 7.950 -1.435 25.313 1.00 21.36 83 PHE B CA 1
ATOM 3504 C C . PHE B 1 83 ? 6.835 -2.410 25.663 1.00 24.27 83 PHE B C 1
ATOM 3505 O O . PHE B 1 83 ? 6.767 -2.914 26.791 1.00 25.40 83 PHE B O 1
ATOM 3513 N N . SER B 1 84 ? 5.949 -2.655 24.694 1.00 24.65 84 SER B N 1
ATOM 3514 C CA . SER B 1 84 ? 4.856 -3.600 24.861 1.00 25.54 84 SER B CA 1
ATOM 3515 C C . SER B 1 84 ? 5.133 -4.919 24.158 1.00 25.43 84 SER B C 1
ATOM 3516 O O . SER B 1 84 ? 5.767 -4.949 23.113 1.00 26.27 84 SER B O 1
ATOM 3519 N N . SER B 1 85 ? 4.635 -6.007 24.733 1.00 25.22 85 SER B N 1
ATOM 3520 C CA . SER B 1 85 ? 4.727 -7.315 24.092 1.00 26.84 85 SER B CA 1
ATOM 3521 C C . SER B 1 85 ? 3.703 -8.251 24.688 1.00 27.33 85 SER B C 1
ATOM 3522 O O . SER B 1 85 ? 3.452 -8.202 25.896 1.00 27.11 85 SER B O 1
ATOM 3525 N N . VAL B 1 86 ? 3.113 -9.114 23.857 1.00 21.40 86 VAL B N 1
ATOM 3526 C CA . VAL B 1 86 ? 2.168 -10.101 24.375 1.00 23.70 86 VAL B CA 1
ATOM 3527 C C . VAL B 1 86 ? 2.889 -11.185 25.178 1.00 25.34 86 VAL B C 1
ATOM 3528 O O . VAL B 1 86 ? 2.250 -11.963 25.886 1.00 27.52 86 VAL B O 1
ATOM 3532 N N . SER B 1 87 ? 4.210 -11.247 25.055 1.00 23.94 87 SER B N 1
ATOM 3533 C CA . SER B 1 87 ? 4.973 -12.329 25.677 1.00 28.87 87 SER B CA 1
ATOM 3534 C C . SER B 1 87 ? 5.412 -12.059 27.120 1.00 29.17 87 SER B C 1
ATOM 3535 O O . SER B 1 87 ? 6.100 -12.898 27.722 1.00 27.00 87 SER B O 1
ATOM 3538 N N . PHE B 1 88 ? 5.034 -10.921 27.697 1.00 27.13 88 PHE B N 1
ATOM 3539 C CA . PHE B 1 88 ? 5.388 -10.696 29.112 1.00 26.48 88 PHE B CA 1
ATOM 3540 C C . PHE B 1 88 ? 4.717 -11.728 30.039 1.00 27.96 88 PHE B C 1
ATOM 3541 O O . PHE B 1 88 ? 3.527 -12.035 29.903 1.00 25.33 88 PHE B O 1
ATOM 3549 N N . GLU B 1 89 ? 5.487 -12.253 30.990 1.00 26.25 89 GLU B N 1
ATOM 3550 C CA . GLU B 1 89 ? 4.992 -13.275 31.908 1.00 28.09 89 GLU B CA 1
ATOM 3551 C C . GLU B 1 89 ? 5.496 -13.036 33.321 1.00 27.63 89 GLU B C 1
ATOM 3552 O O . GLU B 1 89 ? 6.545 -12.427 33.510 1.00 28.54 89 GLU B O 1
ATOM 3558 N N . ARG B 1 90 ? 4.758 -13.536 34.305 1.00 24.64 90 ARG B N 1
ATOM 3559 C CA . ARG B 1 90 ? 5.239 -13.553 35.688 1.00 26.33 90 ARG B CA 1
ATOM 3560 C C . ARG B 1 90 ? 6.010 -14.842 35.979 1.00 31.02 90 ARG B C 1
ATOM 3561 O O . ARG B 1 90 ? 5.577 -15.931 35.601 1.00 25.95 90 ARG B O 1
ATOM 3569 N N . GLU B 1 91 ? 7.150 -14.726 36.661 1.00 27.21 91 GLU B N 1
ATOM 3570 C CA . GLU B 1 91 ? 7.924 -15.899 37.050 1.00 28.11 91 GLU B CA 1
ATOM 3571 C C . GLU B 1 91 ? 8.489 -15.611 38.423 1.00 31.90 91 GLU B C 1
ATOM 3572 O O . GLU B 1 91 ? 9.011 -14.520 38.650 1.00 25.12 91 GLU B O 1
ATOM 3578 N N . ASP B 1 92 ? 8.387 -16.573 39.335 1.00 31.56 92 ASP B N 1
ATOM 3579 C CA . ASP B 1 92 ? 8.920 -16.373 40.689 1.00 28.16 92 ASP B CA 1
ATOM 3580 C C . ASP B 1 92 ? 10.170 -17.194 40.922 1.00 33.69 92 ASP B C 1
ATOM 3581 O O . ASP B 1 92 ? 10.420 -18.183 40.227 1.00 30.75 92 ASP B O 1
ATOM 3586 N N . THR B 1 93 ? 10.962 -16.793 41.915 1.00 25.13 93 THR B N 1
ATOM 3587 C CA . THR B 1 93 ? 12.067 -17.627 42.321 1.00 27.88 93 THR B CA 1
ATOM 3588 C C . THR B 1 93 ? 12.399 -17.330 43.776 1.00 27.93 93 THR B C 1
ATOM 3589 O O . THR B 1 93 ? 11.941 -16.336 44.338 1.00 26.81 93 THR B O 1
ATOM 3593 N N . VAL B 1 94 ? 13.139 -18.232 44.395 1.00 27.28 94 VAL B N 1
ATOM 3594 C CA . VAL B 1 94 ? 13.568 -18.026 45.762 1.00 27.53 94 VAL B CA 1
ATOM 3595 C C . VAL B 1 94 ? 15.081 -18.111 45.789 1.00 29.85 94 VAL B C 1
ATOM 3596 O O . VAL B 1 94 ? 15.673 -18.975 45.126 1.00 27.06 94 VAL B O 1
ATOM 3600 N N . ILE B 1 95 ? 15.715 -17.213 46.542 1.00 25.95 95 ILE B N 1
ATOM 3601 C CA . ILE B 1 95 ? 17.152 -17.299 46.745 1.00 28.48 95 ILE B CA 1
ATOM 3602 C C . ILE B 1 95 ? 17.379 -17.422 48.231 1.00 27.76 95 ILE B C 1
ATOM 3603 O O . ILE B 1 95 ? 16.811 -16.662 49.018 1.00 24.41 95 ILE B O 1
ATOM 3608 N N . GLU B 1 96 ? 18.206 -18.386 48.613 1.00 28.25 96 GLU B N 1
ATOM 3609 C CA . GLU B 1 96 ? 18.458 -18.635 50.021 1.00 28.62 96 GLU B CA 1
ATOM 3610 C C . GLU B 1 96 ? 19.935 -18.509 50.341 1.00 29.90 96 GLU B C 1
ATOM 3611 O O . GLU B 1 96 ? 20.790 -18.908 49.549 1.00 30.15 96 GLU B O 1
ATOM 3617 N N . ARG B 1 97 ? 20.237 -17.936 51.501 1.00 26.15 97 ARG B N 1
ATOM 3618 C CA . ARG B 1 97 ? 21.615 -17.884 51.960 1.00 29.96 97 ARG B CA 1
ATOM 3619 C C . ARG B 1 97 ? 21.660 -18.413 53.390 1.00 25.00 97 ARG B C 1
ATOM 3620 O O . ARG B 1 97 ? 20.825 -18.050 54.227 1.00 23.80 97 ARG B O 1
ATOM 3628 N N . ASP B 1 98 ? 22.616 -19.303 53.655 1.00 31.93 98 ASP B N 1
ATOM 3629 C CA . ASP B 1 98 ? 22.762 -19.912 54.976 1.00 30.71 98 ASP B CA 1
ATOM 3630 C C . ASP B 1 98 ? 24.134 -19.531 55.534 1.00 31.51 98 ASP B C 1
ATOM 3631 O O . ASP B 1 98 ? 25.168 -19.852 54.936 1.00 32.30 98 ASP B O 1
ATOM 3636 N N . PHE B 1 99 ? 24.141 -18.810 56.652 1.00 28.64 99 PHE B N 1
ATOM 3637 C CA . PHE B 1 99 ? 25.399 -18.309 57.203 1.00 32.20 99 PHE B CA 1
ATOM 3638 C C . PHE B 1 99 ? 25.933 -19.262 58.260 1.00 35.59 99 PHE B C 1
ATOM 3639 O O . PHE B 1 99 ? 26.863 -18.932 58.995 1.00 36.59 99 PHE B O 1
ATOM 3647 N N . GLY B 1 100 ? 25.320 -20.433 58.343 1.00 36.07 100 GLY B N 1
ATOM 3648 C CA . GLY B 1 100 ? 25.736 -21.435 59.302 1.00 36.87 100 GLY B CA 1
ATOM 3649 C C . GLY B 1 100 ? 25.507 -21.036 60.744 1.00 38.91 100 GLY B C 1
ATOM 3650 O O . GLY B 1 100 ? 24.467 -20.475 61.099 1.00 36.68 100 GLY B O 1
ATOM 3651 N N . GLU B 1 101 ? 26.505 -21.327 61.578 1.00 40.25 101 GLU B N 1
ATOM 3652 C CA . GLU B 1 101 ? 26.348 -21.321 63.028 1.00 44.81 101 GLU B CA 1
ATOM 3653 C C . GLU B 1 101 ? 26.296 -19.932 63.697 1.00 44.56 101 GLU B C 1
ATOM 3654 O O . GLU B 1 101 ? 25.814 -19.807 64.822 1.00 48.65 101 GLU B O 1
ATOM 3660 N N . GLU B 1 102 ? 26.784 -18.894 63.022 1.00 40.06 102 GLU B N 1
ATOM 3661 C CA . GLU B 1 102 ? 26.764 -17.548 63.607 1.00 41.01 102 GLU B CA 1
ATOM 3662 C C . GLU B 1 102 ? 25.878 -16.590 62.797 1.00 34.95 102 GLU B C 1
ATOM 3663 O O . GLU B 1 102 ? 25.911 -16.603 61.567 1.00 39.83 102 GLU B O 1
ATOM 3669 N N . LYS B 1 103 ? 25.093 -15.760 63.479 1.00 32.55 103 LYS B N 1
ATOM 3670 C CA . LYS B 1 103 ? 24.207 -14.825 62.772 1.00 30.53 103 LYS B CA 1
ATOM 3671 C C . LYS B 1 103 ? 24.982 -13.676 62.119 1.00 33.91 103 LYS B C 1
ATOM 3672 O O . LYS B 1 103 ? 25.943 -13.163 62.689 1.00 37.88 103 LYS B O 1
ATOM 3678 N N . ARG B 1 104 ? 24.566 -13.273 60.921 1.00 31.75 104 ARG B N 1
ATOM 3679 C CA . ARG B 1 104 ? 25.246 -12.198 60.202 1.00 29.99 104 ARG B CA 1
ATOM 3680 C C . ARG B 1 104 ? 24.306 -11.018 60.012 1.00 35.37 104 ARG B C 1
ATOM 3681 O O . ARG B 1 104 ? 23.094 -11.199 59.877 1.00 31.92 104 ARG B O 1
ATOM 3689 N N . SER B 1 105 ? 24.858 -9.811 59.995 1.00 32.33 105 SER B N 1
ATOM 3690 C CA . SER B 1 105 ? 24.067 -8.651 59.616 1.00 34.52 105 SER B CA 1
ATOM 3691 C C . SER B 1 105 ? 23.782 -8.713 58.127 1.00 32.88 105 SER B C 1
ATOM 3692 O O . SER B 1 105 ? 24.685 -8.950 57.308 1.00 30.23 105 SER B O 1
ATOM 3695 N N . ILE B 1 106 ? 22.521 -8.493 57.781 1.00 30.46 106 ILE B N 1
ATOM 3696 C CA . ILE B 1 106 ? 22.123 -8.434 56.386 1.00 29.18 106 ILE B CA 1
ATOM 3697 C C . ILE B 1 106 ? 22.403 -7.042 55.839 1.00 26.04 106 ILE B C 1
ATOM 3698 O O . ILE B 1 106 ? 21.849 -6.044 56.303 1.00 32.59 106 ILE B O 1
ATOM 3703 N N . THR B 1 107 ? 23.290 -6.992 54.854 1.00 27.86 107 THR B N 1
ATOM 3704 C CA . THR B 1 107 ? 23.776 -5.739 54.314 1.00 31.58 107 THR B CA 1
ATOM 3705 C C . THR B 1 107 ? 23.216 -5.489 52.927 1.00 32.82 107 THR B C 1
ATOM 3706 O O . THR B 1 107 ? 22.583 -6.369 52.331 1.00 27.94 107 THR B O 1
ATOM 3710 N N . LEU B 1 108 ? 23.459 -4.289 52.410 1.00 31.29 108 LEU B N 1
ATOM 3711 C CA . LEU B 1 108 ? 23.095 -3.971 51.034 1.00 34.34 108 LEU B CA 1
ATOM 3712 C C . LEU B 1 108 ? 23.870 -4.856 50.051 1.00 35.87 108 LEU B C 1
ATOM 3713 O O . LEU B 1 108 ? 23.316 -5.294 49.040 1.00 35.21 108 LEU B O 1
ATOM 3718 N N . ASP B 1 109 ? 25.138 -5.133 50.351 1.00 34.11 109 ASP B N 1
ATOM 3719 C CA . ASP B 1 109 ? 25.946 -5.998 49.493 1.00 31.46 109 ASP B CA 1
ATOM 3720 C C . ASP B 1 109 ? 25.355 -7.394 49.438 1.00 34.58 109 ASP B C 1
ATOM 3721 O O . ASP B 1 109 ? 25.309 -8.025 48.381 1.00 33.71 109 ASP B O 1
ATOM 3726 N N . ILE B 1 110 ? 24.915 -7.884 50.588 1.00 28.58 110 ILE B N 1
ATOM 3727 C CA . ILE B 1 110 ? 24.276 -9.186 50.648 1.00 31.61 110 ILE B CA 1
ATOM 3728 C C . ILE B 1 110 ? 22.989 -9.207 49.831 1.00 30.42 110 ILE B C 1
ATOM 3729 O O . ILE B 1 110 ? 22.793 -10.110 49.003 1.00 27.88 110 ILE B O 1
ATOM 3734 N N . LEU B 1 111 ? 22.118 -8.221 50.044 1.00 28.13 111 LEU B N 1
ATOM 3735 C CA . LEU B 1 111 ? 20.856 -8.145 49.283 1.00 32.54 111 LEU B CA 1
ATOM 3736 C C . LEU B 1 111 ? 21.073 -7.970 47.788 1.00 33.44 111 LEU B C 1
ATOM 3737 O O . LEU B 1 111 ? 20.326 -8.523 46.963 1.00 30.20 111 LEU B O 1
ATOM 3742 N N . SER B 1 112 ? 22.082 -7.183 47.431 1.00 27.83 112 SER B N 1
ATOM 3743 C CA . SER B 1 112 ? 22.407 -6.948 46.029 1.00 32.54 112 SER B CA 1
ATOM 3744 C C . SER B 1 112 ? 22.897 -8.248 45.392 1.00 33.82 112 SER B C 1
ATOM 3745 O O . SER B 1 112 ? 22.487 -8.600 44.279 1.00 29.80 112 SER B O 1
ATOM 3748 N N . GLU B 1 113 ? 23.755 -8.974 46.105 1.00 30.24 113 GLU B N 1
ATOM 3749 C CA . GLU B 1 113 ? 24.268 -10.253 45.603 1.00 32.51 113 GLU B CA 1
ATOM 3750 C C . GLU B 1 113 ? 23.134 -11.264 45.392 1.00 31.75 113 GLU B C 1
ATOM 3751 O O . GLU B 1 113 ? 23.113 -11.993 44.397 1.00 29.59 113 GLU B O 1
ATOM 3757 N N . MET B 1 114 ? 22.191 -11.298 46.327 1.00 27.70 114 MET B N 1
ATOM 3758 C CA . MET B 1 114 ? 21.090 -12.251 46.245 1.00 30.03 114 MET B CA 1
ATOM 3759 C C . MET B 1 114 ? 20.160 -11.924 45.083 1.00 28.04 114 MET B C 1
ATOM 3760 O O . MET B 1 114 ? 19.705 -12.819 44.383 1.00 27.63 114 MET B O 1
ATOM 3765 N N . GLN B 1 115 ? 19.895 -10.642 44.860 1.00 26.82 115 GLN B N 1
ATOM 3766 C CA . GLN B 1 115 ? 19.044 -10.252 43.729 1.00 29.45 115 GLN B CA 1
ATOM 3767 C C . GLN B 1 115 ? 19.720 -10.568 42.401 1.00 31.10 115 GLN B C 1
ATOM 3768 O O . GLN B 1 115 ? 19.061 -10.979 41.446 1.00 27.05 115 GLN B O 1
ATOM 3774 N N . SER B 1 116 ? 21.032 -10.353 42.335 1.00 26.92 116 SER B N 1
ATOM 3775 C CA . SER B 1 116 ? 21.802 -10.728 41.152 1.00 30.54 116 SER B CA 1
ATOM 3776 C C . SER B 1 116 ? 21.716 -12.225 40.861 1.00 32.36 116 SER B C 1
ATOM 3777 O O . SER B 1 116 ? 21.589 -12.625 39.698 1.00 36.35 116 SER B O 1
ATOM 3780 N N . GLU B 1 117 ? 21.774 -13.041 41.911 1.00 31.25 117 GLU B N 1
ATOM 3781 C CA . GLU B 1 117 ? 21.556 -14.474 41.780 1.00 31.80 117 GLU B CA 1
ATOM 3782 C C . GLU B 1 117 ? 20.165 -14.772 41.227 1.00 29.03 117 GLU B C 1
ATOM 3783 O O . GLU B 1 117 ? 20.026 -15.601 40.330 1.00 31.32 117 GLU B O 1
ATOM 3789 N N . ALA B 1 118 ? 19.141 -14.118 41.776 1.00 29.32 118 ALA B N 1
ATOM 3790 C CA . ALA B 1 118 ? 17.770 -14.288 41.281 1.00 29.74 118 ALA B CA 1
ATOM 3791 C C . ALA B 1 118 ? 17.644 -13.958 39.800 1.00 31.71 118 ALA B C 1
ATOM 3792 O O . ALA B 1 118 ? 17.025 -14.706 39.024 1.00 32.35 118 ALA B O 1
ATOM 3794 N N . LEU B 1 119 ? 18.212 -12.829 39.404 1.00 30.82 119 LEU B N 1
ATOM 3795 C CA . LEU B 1 119 ? 18.139 -12.409 38.010 1.00 30.89 119 LEU B CA 1
ATOM 3796 C C . LEU B 1 119 ? 18.796 -13.439 37.099 1.00 37.12 119 LEU B C 1
ATOM 3797 O O . LEU B 1 119 ? 18.281 -13.744 36.026 1.00 35.06 119 LEU B O 1
ATOM 3802 N N . GLU B 1 120 ? 19.934 -13.979 37.529 1.00 34.97 120 GLU B N 1
ATOM 3803 C CA . GLU B 1 120 ? 20.606 -15.018 36.754 1.00 36.84 120 GLU B CA 1
ATOM 3804 C C . GLU B 1 120 ? 19.824 -16.329 36.738 1.00 35.60 120 GLU B C 1
ATOM 3805 O O . GLU B 1 120 ? 19.870 -17.062 35.755 1.00 41.62 120 GLU B O 1
ATOM 3811 N N . LYS B 1 121 ? 19.083 -16.612 37.803 1.00 30.95 121 LYS B N 1
ATOM 3812 C CA . LYS B 1 121 ? 18.263 -17.821 37.837 1.00 35.59 121 LYS B CA 1
ATOM 3813 C C . LYS B 1 121 ? 17.015 -17.693 36.970 1.00 38.63 121 LYS B C 1
ATOM 3814 O O . LYS B 1 121 ? 16.577 -18.668 36.355 1.00 37.75 121 LYS B O 1
ATOM 3820 N N . LEU B 1 122 ? 16.448 -16.490 36.932 1.00 33.07 122 LEU B N 1
ATOM 3821 C CA . LEU B 1 122 ? 15.222 -16.240 36.174 1.00 39.92 122 LEU B CA 1
ATOM 3822 C C . LEU B 1 122 ? 15.465 -16.313 34.670 1.00 39.37 122 LEU B C 1
ATOM 3823 O O . LEU B 1 122 ? 14.522 -16.307 33.874 1.00 41.69 122 LEU B O 1
ATOM 3828 N N . LYS B 1 123 ? 16.731 -16.385 34.284 1.00 32.61 123 LYS B N 1
ATOM 3829 C CA . LYS B 1 123 ? 17.094 -16.620 32.899 1.00 41.12 123 LYS B CA 1
ATOM 3830 C C . LYS B 1 123 ? 17.007 -18.110 32.570 1.00 47.64 123 LYS B C 1
ATOM 3831 O O . LYS B 1 123 ? 18.023 -18.813 32.487 1.00 49.61 123 LYS B O 1
ATOM 3837 N N . GLU B 1 124 ? 15.779 -18.584 32.397 1.00 44.89 124 GLU B N 1
ATOM 3838 C CA . GLU B 1 124 ? 15.550 -19.970 32.033 1.00 44.83 124 GLU B CA 1
ATOM 3839 C C . GLU B 1 124 ? 14.405 -20.108 31.031 1.00 49.35 124 GLU B C 1
ATOM 3840 O O . GLU B 1 124 ? 13.532 -19.238 30.937 1.00 41.97 124 GLU B O 1
ATOM 3846 N N . ASN B 1 125 ? 14.413 -21.215 30.292 1.00 48.25 125 ASN B N 1
ATOM 3847 C CA . ASN B 1 125 ? 13.394 -21.470 29.283 1.00 47.39 125 ASN B CA 1
ATOM 3848 C C . ASN B 1 125 ? 13.397 -20.400 28.186 1.00 49.10 125 ASN B C 1
ATOM 3849 O O . ASN B 1 125 ? 12.370 -20.142 27.551 1.00 49.21 125 ASN B O 1
ATOM 3854 N N . GLY B 1 126 ? 14.561 -19.787 27.966 1.00 45.73 126 GLY B N 1
ATOM 3855 C CA . GLY B 1 126 ? 14.728 -18.789 26.921 1.00 45.78 126 GLY B CA 1
ATOM 3856 C C . GLY B 1 126 ? 14.080 -17.440 27.205 1.00 43.25 126 GLY B C 1
ATOM 3857 O O . GLY B 1 126 ? 13.704 -16.722 26.274 1.00 42.28 126 GLY B O 1
ATOM 3858 N N . LYS B 1 127 ? 13.950 -17.097 28.485 1.00 41.86 127 LYS B N 1
ATOM 3859 C CA . LYS B 1 127 ? 13.334 -15.836 28.899 1.00 40.55 127 LYS B CA 1
ATOM 3860 C C . LYS B 1 127 ? 14.282 -15.055 29.800 1.00 40.68 127 LYS B C 1
ATOM 3861 O O . LYS B 1 127 ? 15.235 -15.630 30.334 1.00 37.09 127 LYS B O 1
ATOM 3867 N N . THR B 1 128 ? 14.021 -13.756 29.964 1.00 33.69 128 THR B N 1
ATOM 3868 C CA . THR B 1 128 ? 14.888 -12.870 30.760 1.00 34.08 128 THR B CA 1
ATOM 3869 C C . THR B 1 128 ? 14.083 -11.807 31.519 1.00 33.75 128 THR B C 1
ATOM 3870 O O . THR B 1 128 ? 13.089 -11.282 31.012 1.00 31.54 128 THR B O 1
ATOM 3874 N N . PRO B 1 129 ? 14.493 -11.495 32.757 1.00 33.18 129 PRO B N 1
ATOM 3875 C CA . PRO B 1 129 ? 13.681 -10.605 33.596 1.00 26.39 129 PRO B CA 1
ATOM 3876 C C . PRO B 1 129 ? 13.857 -9.107 33.301 1.00 32.50 129 PRO B C 1
ATOM 3877 O O . PRO B 1 129 ? 14.995 -8.662 33.134 1.00 33.22 129 PRO B O 1
ATOM 3881 N N . LEU B 1 130 ? 12.746 -8.358 33.245 1.00 30.64 130 LEU B N 1
ATOM 3882 C CA . LEU B 1 130 ? 12.755 -6.893 33.094 1.00 28.47 130 LEU B CA 1
ATOM 3883 C C . LEU B 1 130 ? 12.401 -6.165 34.394 1.00 28.36 130 LEU B C 1
ATOM 3884 O O . LEU B 1 130 ? 12.836 -5.032 34.628 1.00 31.18 130 LEU B O 1
ATOM 3889 N N . HIS B 1 131 ? 11.595 -6.811 35.231 1.00 25.87 131 HIS B N 1
ATOM 3890 C CA . HIS B 1 131 ? 11.239 -6.262 36.535 1.00 27.00 131 HIS B CA 1
ATOM 3891 C C . HIS B 1 131 ? 11.405 -7.349 37.571 1.00 27.64 131 HIS B C 1
ATOM 3892 O O . HIS B 1 131 ? 11.017 -8.491 37.335 1.00 28.30 131 HIS B O 1
ATOM 3899 N N . ILE B 1 132 ? 11.974 -7.009 38.719 1.00 26.97 132 ILE B N 1
ATOM 3900 C CA . ILE B 1 132 ? 12.009 -7.962 39.826 1.00 27.30 132 ILE B CA 1
ATOM 3901 C C . ILE B 1 132 ? 11.557 -7.255 41.092 1.00 24.99 132 ILE B C 1
ATOM 3902 O O . ILE B 1 132 ? 11.970 -6.117 41.356 1.00 30.53 132 ILE B O 1
ATOM 3907 N N . PHE B 1 133 ? 10.673 -7.909 41.839 1.00 24.31 133 PHE B N 1
ATOM 3908 C CA . PHE B 1 133 ? 10.193 -7.402 43.122 1.00 27.03 133 PHE B CA 1
ATOM 3909 C C . PHE B 1 133 ? 10.477 -8.439 44.213 1.00 29.15 133 PHE B C 1
ATOM 3910 O O . PHE B 1 133 ? 10.258 -9.632 44.010 1.00 26.73 133 PHE B O 1
ATOM 3918 N N . SER B 1 134 ? 10.946 -8.003 45.376 1.00 29.47 134 SER B N 1
ATOM 3919 C CA . SER B 1 134 ? 11.046 -8.934 46.496 1.00 32.36 134 SER B CA 1
ATOM 3920 C C . SER B 1 134 ? 9.653 -9.120 47.098 1.00 32.66 134 SER B C 1
ATOM 3921 O O . SER B 1 134 ? 9.030 -8.154 47.531 1.00 38.68 134 SER B O 1
ATOM 3924 N N . LYS B 1 135 ? 9.159 -10.359 47.106 1.00 29.37 135 LYS B N 1
ATOM 3925 C CA . LYS B 1 135 ? 7.794 -10.635 47.557 1.00 37.47 135 LYS B CA 1
ATOM 3926 C C . LYS B 1 135 ? 7.734 -10.953 49.039 1.00 37.03 135 LYS B C 1
ATOM 3927 O O . LYS B 1 135 ? 6.820 -10.506 49.743 1.00 38.15 135 LYS B O 1
ATOM 3933 N N . ARG B 1 136 ? 8.712 -11.728 49.506 1.00 33.28 136 ARG B N 1
ATOM 3934 C CA . ARG B 1 136 ? 8.739 -12.193 50.881 1.00 33.31 136 ARG B CA 1
ATOM 3935 C C . ARG B 1 136 ? 10.186 -12.330 51.357 1.00 25.49 136 ARG B C 1
ATOM 3936 O O . ARG B 1 136 ? 11.060 -12.789 50.618 1.00 26.07 136 ARG B O 1
ATOM 3944 N N . TYR B 1 137 ? 10.426 -11.901 52.584 1.00 26.37 137 TYR B N 1
ATOM 3945 C CA . TYR B 1 137 ? 11.715 -12.095 53.240 1.00 28.89 137 TYR B CA 1
ATOM 3946 C C . TYR B 1 137 ? 11.514 -13.019 54.437 1.00 27.19 137 TYR B C 1
ATOM 3947 O O . TYR B 1 137 ? 10.694 -12.724 55.311 1.00 30.90 137 TYR B O 1
ATOM 3956 N N . LEU B 1 138 ? 12.267 -14.122 54.496 1.00 28.76 138 LEU B N 1
ATOM 3957 C CA . LEU B 1 138 ? 12.160 -15.060 55.617 1.00 27.30 138 LEU B CA 1
ATOM 3958 C C . LEU B 1 138 ? 13.504 -15.246 56.323 1.00 25.63 138 LEU B C 1
ATOM 3959 O O . LEU B 1 138 ? 14.486 -15.665 55.703 1.00 26.41 138 LEU B O 1
ATOM 3964 N N . LEU B 1 139 ? 13.545 -14.943 57.614 1.00 27.50 139 LEU B N 1
ATOM 3965 C CA . LEU B 1 139 ? 14.782 -15.089 58.380 1.00 28.07 139 LEU B CA 1
ATOM 3966 C C . LEU B 1 139 ? 14.741 -16.320 59.276 1.00 30.40 139 LEU B C 1
ATOM 3967 O O . LEU B 1 139 ? 13.706 -16.613 59.888 1.00 31.64 139 LEU B O 1
ATOM 3972 N N . ASP B 1 140 ? 15.866 -17.036 59.332 1.00 30.33 140 ASP B N 1
ATOM 3973 C CA . ASP B 1 140 ? 16.025 -18.189 60.215 1.00 31.64 140 ASP B CA 1
ATOM 3974 C C . ASP B 1 140 ? 14.867 -19.185 60.125 1.00 36.40 140 ASP B C 1
ATOM 3975 O O . ASP B 1 140 ? 14.441 -19.753 61.135 1.00 37.53 140 ASP B O 1
ATOM 3980 N N . ASP B 1 141 ? 14.360 -19.387 58.908 1.00 32.87 141 ASP B N 1
ATOM 3981 C CA . ASP B 1 141 ? 13.250 -20.312 58.648 1.00 36.05 141 ASP B CA 1
ATOM 3982 C C . ASP B 1 141 ? 11.951 -20.021 59.418 1.00 40.77 141 ASP B C 1
ATOM 3983 O O . ASP B 1 141 ? 11.037 -20.847 59.417 1.00 41.73 141 ASP B O 1
ATOM 3988 N N . GLU B 1 142 ? 11.846 -18.873 60.076 1.00 38.72 142 GLU B N 1
ATOM 3989 C CA . GLU B 1 142 ? 10.658 -18.646 60.896 1.00 43.43 142 GLU B CA 1
ATOM 3990 C C . GLU B 1 142 ? 10.055 -17.253 60.824 1.00 43.17 142 GLU B C 1
ATOM 3991 O O . GLU B 1 142 ? 8.829 -17.109 60.814 1.00 48.98 142 GLU B O 1
ATOM 3997 N N . ARG B 1 143 ? 10.908 -16.233 60.781 1.00 41.25 143 ARG B N 1
ATOM 3998 C CA . ARG B 1 143 ? 10.458 -14.843 60.888 1.00 41.42 143 ARG B CA 1
ATOM 3999 C C . ARG B 1 143 ? 10.323 -14.166 59.530 1.00 34.63 143 ARG B C 1
ATOM 4000 O O . ARG B 1 143 ? 11.288 -14.086 58.765 1.00 32.27 143 ARG B O 1
ATOM 4008 N N . ILE B 1 144 ? 9.127 -13.664 59.241 1.00 38.03 144 ILE B N 1
ATOM 4009 C CA . ILE B 1 144 ? 8.893 -12.905 58.019 1.00 33.38 144 ILE B CA 1
ATOM 4010 C C . ILE B 1 144 ? 9.044 -11.413 58.302 1.00 29.63 144 ILE B C 1
ATOM 4011 O O . ILE B 1 144 ? 8.470 -10.898 59.261 1.00 37.02 144 ILE B O 1
ATOM 4016 N N . VAL B 1 145 ? 9.820 -10.721 57.475 1.00 30.69 145 VAL B N 1
ATOM 4017 C CA . VAL B 1 145 ? 10.021 -9.287 57.629 1.00 31.23 145 VAL B CA 1
ATOM 4018 C C . VAL B 1 145 ? 9.766 -8.573 56.306 1.00 31.83 145 VAL B C 1
ATOM 4019 O O . VAL B 1 145 ? 9.677 -9.215 55.262 1.00 31.54 145 VAL B O 1
ATOM 4023 N N . PHE B 1 146 ? 9.641 -7.250 56.355 1.00 29.99 146 PHE B N 1
ATOM 4024 C CA . PHE B 1 146 ? 9.330 -6.464 55.159 1.00 31.26 146 PHE B CA 1
ATOM 4025 C C . PHE B 1 146 ? 10.580 -5.827 54.597 1.00 31.91 146 PHE B C 1
ATOM 4026 O O . PHE B 1 146 ? 10.635 -5.432 53.428 1.00 30.65 146 PHE B O 1
ATOM 4034 N N . ASN B 1 147 ? 11.580 -5.705 55.458 1.00 28.25 147 ASN B N 1
ATOM 4035 C CA . ASN B 1 147 ? 12.871 -5.172 55.078 1.00 29.97 147 ASN B CA 1
ATOM 4036 C C . ASN B 1 147 ? 13.884 -5.814 56.002 1.00 29.60 147 ASN B C 1
ATOM 4037 O O . ASN B 1 147 ? 13.827 -5.628 57.214 1.00 31.05 147 ASN B O 1
ATOM 4042 N N . PRO B 1 148 ? 14.805 -6.593 55.433 1.00 29.65 148 PRO B N 1
ATOM 4043 C CA . PRO B 1 148 ? 15.783 -7.298 56.264 1.00 31.64 148 PRO B CA 1
ATOM 4044 C C . PRO B 1 148 ? 17.024 -6.451 56.552 1.00 32.85 148 PRO B C 1
ATOM 4045 O O . PRO B 1 148 ? 17.913 -6.904 57.269 1.00 28.94 148 PRO B O 1
ATOM 4049 N N . LEU B 1 149 ? 17.098 -5.250 55.988 1.00 31.17 149 LEU B N 1
ATOM 4050 C CA . LEU B 1 149 ? 18.311 -4.449 56.106 1.00 32.58 149 LEU B CA 1
ATOM 4051 C C . LEU B 1 149 ? 18.658 -4.171 57.574 1.00 32.56 149 LEU B C 1
ATOM 4052 O O . LEU B 1 149 ? 17.804 -3.762 58.357 1.00 34.25 149 LEU B O 1
ATOM 4057 N N . ASP B 1 150 ? 19.907 -4.437 57.945 1.00 32.84 150 ASP B N 1
ATOM 4058 C CA . ASP B 1 150 ? 20.384 -4.193 59.312 1.00 34.34 150 ASP B CA 1
ATOM 4059 C C . ASP B 1 150 ? 19.864 -5.200 60.332 1.00 33.58 150 ASP B C 1
ATOM 4060 O O . ASP B 1 150 ? 20.075 -5.042 61.541 1.00 35.63 150 ASP B O 1
ATOM 4065 N N . MET B 1 151 ? 19.169 -6.230 59.874 1.00 32.23 151 MET B N 1
ATOM 4066 C CA . MET B 1 151 ? 18.808 -7.299 60.792 1.00 30.27 151 MET B CA 1
ATOM 4067 C C . MET B 1 151 ? 19.905 -8.357 60.762 1.00 29.81 151 MET B C 1
ATOM 4068 O O . MET B 1 151 ? 20.706 -8.395 59.822 1.00 32.82 151 MET B O 1
ATOM 4073 N N . LYS B 1 152 ? 19.944 -9.193 61.796 1.00 32.72 152 LYS B N 1
ATOM 4074 C CA . LYS B 1 152 ? 20.908 -10.293 61.878 1.00 30.79 152 LYS B CA 1
ATOM 4075 C C . LYS B 1 152 ? 20.205 -11.641 61.752 1.00 30.28 152 LYS B C 1
ATOM 4076 O O . LYS B 1 152 ? 19.191 -11.902 62.408 1.00 34.64 152 LYS B O 1
ATOM 4082 N N . ALA B 1 153 ? 20.744 -12.508 60.910 1.00 25.44 153 ALA B N 1
ATOM 4083 C CA . ALA B 1 153 ? 20.145 -13.822 60.742 1.00 27.63 153 ALA B CA 1
ATOM 4084 C C . ALA B 1 153 ? 21.201 -14.872 60.416 1.00 25.89 153 ALA B C 1
ATOM 4085 O O . ALA B 1 153 ? 22.256 -14.530 59.879 1.00 29.04 153 ALA B O 1
ATOM 4087 N N . SER B 1 154 ? 20.901 -16.132 60.743 1.00 27.55 154 SER B N 1
ATOM 4088 C CA . SER B 1 154 ? 21.722 -17.284 60.357 1.00 30.68 154 SER B CA 1
ATOM 4089 C C . SER B 1 154 ? 21.352 -17.763 58.959 1.00 26.22 154 SER B C 1
ATOM 4090 O O . SER B 1 154 ? 22.183 -18.362 58.264 1.00 28.55 154 SER B O 1
ATOM 4093 N N . LYS B 1 155 ? 20.095 -17.513 58.573 1.00 31.19 155 LYS B N 1
ATOM 4094 C CA . LYS B 1 155 ? 19.577 -17.893 57.263 1.00 26.28 155 LYS B CA 1
ATOM 4095 C C . LYS B 1 155 ? 18.623 -16.816 56.751 1.00 25.01 155 LYS B C 1
ATOM 4096 O O . LYS B 1 155 ? 17.831 -16.245 57.519 1.00 24.74 155 LYS B O 1
ATOM 4102 N N . ILE B 1 156 ? 18.695 -16.540 55.457 1.00 26.14 156 ILE B N 1
ATOM 4103 C CA . ILE B 1 156 ? 17.712 -15.653 54.841 1.00 21.52 156 ILE B CA 1
ATOM 4104 C C . ILE B 1 156 ? 17.275 -16.244 53.512 1.00 22.47 156 ILE B C 1
ATOM 4105 O O . ILE B 1 156 ? 18.108 -16.625 52.684 1.00 25.42 156 ILE B O 1
ATOM 4110 N N . ALA B 1 157 ? 15.964 -16.305 53.313 1.00 25.54 157 ALA B N 1
ATOM 4111 C CA . ALA B 1 157 ? 15.398 -16.747 52.045 1.00 23.81 157 ALA B CA 1
ATOM 4112 C C . ALA B 1 157 ? 14.509 -15.634 51.519 1.00 22.77 157 ALA B C 1
ATOM 4113 O O . ALA B 1 157 ? 13.627 -15.142 52.231 1.00 25.58 157 ALA B O 1
ATOM 4115 N N . ILE B 1 158 ? 14.755 -15.229 50.281 1.00 22.59 158 ILE B N 1
ATOM 4116 C CA . ILE B 1 158 ? 13.945 -14.178 49.661 1.00 20.23 158 ILE B CA 1
ATOM 4117 C C . ILE B 1 158 ? 13.172 -14.778 48.495 1.00 23.25 158 ILE B C 1
ATOM 4118 O O . ILE B 1 158 ? 13.756 -15.439 47.639 1.00 22.72 158 ILE B O 1
ATOM 4123 N N . GLU B 1 159 ? 11.864 -14.544 48.493 1.00 22.99 159 GLU B N 1
ATOM 4124 C CA . GLU B 1 159 ? 11.007 -14.899 47.375 1.00 26.27 159 GLU B CA 1
ATOM 4125 C C . GLU B 1 159 ? 10.849 -13.653 46.523 1.00 23.49 159 GLU B C 1
ATOM 4126 O O . GLU B 1 159 ? 10.430 -12.602 47.025 1.00 26.29 159 GLU B O 1
ATOM 4132 N N . TYR B 1 160 ? 11.202 -13.775 45.246 1.00 25.32 160 TYR B N 1
ATOM 4133 C CA . TYR B 1 160 ? 11.053 -12.686 44.290 1.00 25.32 160 TYR B CA 1
ATOM 4134 C C . TYR B 1 160 ? 9.977 -13.003 43.264 1.00 27.76 160 TYR B C 1
ATOM 4135 O O . TYR B 1 160 ? 9.816 -14.158 42.849 1.00 24.62 160 TYR B O 1
ATOM 4144 N N . THR B 1 161 ? 9.262 -11.964 42.851 1.00 26.29 161 THR B N 1
ATOM 4145 C CA . THR B 1 161 ? 8.386 -12.047 41.682 1.00 27.82 161 THR B CA 1
ATOM 4146 C C . THR B 1 161 ? 9.007 -11.184 40.602 1.00 25.27 161 THR B C 1
ATOM 4147 O O . THR B 1 161 ? 9.550 -10.106 40.887 1.00 26.46 161 THR B O 1
ATOM 4151 N N . SER B 1 162 ? 8.950 -11.659 39.363 1.00 25.94 162 SER B N 1
ATOM 4152 C CA . SER B 1 162 ? 9.527 -10.913 38.262 1.00 27.24 162 SER B CA 1
ATOM 4153 C C . SER B 1 162 ? 8.595 -10.941 37.065 1.00 26.67 162 SER B C 1
ATOM 4154 O O . SER B 1 162 ? 7.762 -11.843 36.923 1.00 25.49 162 SER B O 1
ATOM 4157 N N . ILE B 1 163 ? 8.749 -9.939 36.212 1.00 27.14 163 ILE B N 1
ATOM 4158 C CA . ILE B 1 163 ? 8.044 -9.913 34.940 1.00 26.58 163 ILE B CA 1
ATOM 4159 C C . ILE B 1 163 ? 9.114 -10.175 33.899 1.00 24.71 163 ILE B C 1
ATOM 4160 O O . ILE B 1 163 ? 10.091 -9.424 33.808 1.00 27.73 163 ILE B O 1
ATOM 4165 N N . VAL B 1 164 ? 8.961 -11.257 33.137 1.00 26.56 164 VAL B N 1
ATOM 4166 C CA . VAL B 1 164 ? 9.983 -11.648 32.172 1.00 26.04 164 VAL B CA 1
ATOM 4167 C C . VAL B 1 164 ? 9.463 -11.602 30.745 1.00 30.26 164 VAL B C 1
ATOM 4168 O O . VAL B 1 164 ? 8.261 -11.540 30.517 1.00 29.23 164 VAL B O 1
ATOM 4172 N N . VAL B 1 165 ? 10.389 -11.642 29.796 1.00 29.13 165 VAL B N 1
ATOM 4173 C CA . VAL B 1 165 ? 10.067 -11.561 28.381 1.00 30.15 165 VAL B CA 1
ATOM 4174 C C . VAL B 1 165 ? 11.008 -12.527 27.662 1.00 31.44 165 VAL B C 1
ATOM 4175 O O . VAL B 1 165 ? 12.095 -12.801 28.155 1.00 34.30 165 VAL B O 1
ATOM 4179 N N . PRO B 1 166 ? 10.589 -13.084 26.514 1.00 33.25 166 PRO B N 1
ATOM 4180 C CA . PRO B 1 166 ? 11.534 -13.959 25.801 1.00 34.80 166 PRO B CA 1
ATOM 4181 C C . PRO B 1 166 ? 12.825 -13.222 25.438 1.00 35.21 166 PRO B C 1
ATOM 4182 O O . PRO B 1 166 ? 12.799 -12.045 25.078 1.00 29.74 166 PRO B O 1
ATOM 4186 N N . LEU B 1 167 ? 13.949 -13.920 25.541 1.00 37.95 167 LEU B N 1
ATOM 4187 C CA . LEU B 1 167 ? 15.259 -13.326 25.279 1.00 36.56 167 LEU B CA 1
ATOM 4188 C C . LEU B 1 167 ? 15.384 -12.731 23.877 1.00 34.32 167 LEU B C 1
ATOM 4189 O O . LEU B 1 167 ? 16.036 -11.697 23.693 1.00 34.76 167 LEU B O 1
ATOM 4194 N N . LYS B 1 168 ? 14.783 -13.391 22.889 1.00 35.74 168 LYS B N 1
ATOM 4195 C CA . LYS B 1 168 ? 14.763 -12.872 21.523 1.00 39.91 168 LYS B CA 1
ATOM 4196 C C . LYS B 1 168 ? 14.178 -11.464 21.508 1.00 36.87 168 LYS B C 1
ATOM 4197 O O . LYS B 1 168 ? 14.727 -10.559 20.878 1.00 35.58 168 LYS B O 1
ATOM 4203 N N . VAL B 1 169 ? 13.065 -11.294 22.216 1.00 33.77 169 VAL B N 1
ATOM 4204 C CA . VAL B 1 169 ? 12.352 -10.018 22.257 1.00 34.24 169 VAL B CA 1
ATOM 4205 C C . VAL B 1 169 ? 13.201 -8.945 22.919 1.00 34.72 169 VAL B C 1
ATOM 4206 O O . VAL B 1 169 ? 13.381 -7.860 22.363 1.00 33.78 169 VAL B O 1
ATOM 4210 N N . TYR B 1 170 ? 13.735 -9.259 24.096 1.00 31.33 170 TYR B N 1
ATOM 4211 C CA . TYR B 1 170 ? 14.606 -8.346 24.810 1.00 30.76 170 TYR B CA 1
ATOM 4212 C C . TYR B 1 170 ? 15.766 -7.891 23.920 1.00 38.52 170 TYR B C 1
ATOM 4213 O O . TYR B 1 170 ? 16.079 -6.695 23.853 1.00 32.81 170 TYR B O 1
ATOM 4222 N N . GLU B 1 171 ? 16.388 -8.846 23.229 1.00 37.75 171 GLU B N 1
ATOM 4223 C CA . GLU B 1 171 ? 17.603 -8.578 22.459 1.00 39.06 171 GLU B CA 1
ATOM 4224 C C . GLU B 1 171 ? 17.348 -7.734 21.229 1.00 38.64 171 GLU B C 1
ATOM 4225 O O . GLU B 1 171 ? 18.194 -6.913 20.846 1.00 36.63 171 GLU B O 1
ATOM 4231 N N . MET B 1 172 ? 16.192 -7.953 20.605 1.00 36.62 172 MET B N 1
ATOM 4232 C CA . MET B 1 172 ? 15.756 -7.156 19.470 1.00 39.93 172 MET B CA 1
ATOM 4233 C C . MET B 1 172 ? 15.785 -5.688 19.878 1.00 38.33 172 MET B C 1
ATOM 4234 O O . MET B 1 172 ? 16.459 -4.873 19.239 1.00 37.10 172 MET B O 1
ATOM 4239 N N . PHE B 1 173 ? 15.092 -5.355 20.965 1.00 31.43 173 PHE B N 1
ATOM 4240 C CA . PHE B 1 173 ? 15.039 -3.962 21.411 1.00 30.20 173 PHE B CA 1
ATOM 4241 C C . PHE B 1 173 ? 16.376 -3.451 21.931 1.00 33.55 173 PHE B C 1
ATOM 4242 O O . PHE B 1 173 ? 16.802 -2.348 21.588 1.00 29.92 173 PHE B O 1
ATOM 4250 N N . TYR B 1 174 ? 17.032 -4.251 22.766 1.00 31.25 174 TYR B N 1
ATOM 4251 C CA . TYR B 1 174 ? 18.296 -3.830 23.372 1.00 33.30 174 TYR B CA 1
ATOM 4252 C C . TYR B 1 174 ? 19.336 -3.502 22.310 1.00 33.83 174 TYR B C 1
ATOM 4253 O O . TYR B 1 174 ? 19.920 -2.424 22.329 1.00 34.18 174 TYR B O 1
ATOM 4262 N N . ASN B 1 175 ? 19.557 -4.424 21.379 1.00 38.18 175 ASN B N 1
ATOM 4263 C CA . ASN B 1 175 ? 20.607 -4.248 20.382 1.00 38.11 175 ASN B CA 1
ATOM 4264 C C . ASN B 1 175 ? 20.393 -2.994 19.569 1.00 38.02 175 ASN B C 1
ATOM 4265 O O . ASN B 1 175 ? 21.337 -2.285 19.237 1.00 40.97 175 ASN B O 1
ATOM 4270 N N . PHE B 1 176 ? 19.138 -2.719 19.243 1.00 35.37 176 PHE B N 1
ATOM 4271 C CA . PHE B 1 176 ? 18.822 -1.565 18.425 1.00 35.69 176 PHE B CA 1
ATOM 4272 C C . PHE B 1 176 ? 18.967 -0.245 19.191 1.00 37.09 176 PHE B C 1
ATOM 4273 O O . PHE B 1 176 ? 19.464 0.746 18.650 1.00 37.45 176 PHE B O 1
ATOM 4281 N N . LEU B 1 177 ? 18.516 -0.228 20.442 1.00 31.89 177 LEU B N 1
ATOM 4282 C CA . LEU B 1 177 ? 18.581 0.981 21.255 1.00 32.01 177 LEU B CA 1
ATOM 4283 C C . LEU B 1 177 ? 20.027 1.319 21.628 1.00 35.09 177 LEU B C 1
ATOM 4284 O O . LEU B 1 177 ? 20.409 2.489 21.682 1.00 33.76 177 LEU B O 1
ATOM 4289 N N . GLN B 1 178 ? 20.824 0.284 21.877 1.00 32.33 178 GLN B N 1
ATOM 4290 C CA . GLN B 1 178 ? 22.250 0.437 22.198 1.00 40.49 178 GLN B CA 1
ATOM 4291 C C . GLN B 1 178 ? 22.987 1.325 21.188 1.00 39.67 178 GLN B C 1
ATOM 4292 O O . GLN B 1 178 ? 23.849 2.130 21.556 1.00 38.31 178 GLN B O 1
ATOM 4298 N N . ASP B 1 179 ? 22.650 1.167 19.912 1.00 34.90 179 ASP B N 1
ATOM 4299 C CA . ASP B 1 179 ? 23.305 1.931 18.852 1.00 39.36 179 ASP B CA 1
ATOM 4300 C C . ASP B 1 179 ? 22.563 3.219 18.506 1.00 37.71 179 ASP B C 1
ATOM 4301 O O . ASP B 1 179 ? 22.948 3.926 17.574 1.00 39.84 179 ASP B O 1
ATOM 4306 N N . THR B 1 180 ? 21.491 3.522 19.237 1.00 37.68 180 THR B N 1
ATOM 4307 C CA . THR B 1 180 ? 20.686 4.706 18.921 1.00 35.69 180 THR B CA 1
ATOM 4308 C C . THR B 1 180 ? 20.695 5.718 20.042 1.00 36.12 180 THR B C 1
ATOM 4309 O O . THR B 1 180 ? 20.777 6.923 19.807 1.00 34.95 180 THR B O 1
ATOM 4313 N N . VAL B 1 181 ? 20.590 5.222 21.267 1.00 32.62 181 VAL B N 1
ATOM 4314 C CA . VAL B 1 181 ? 20.577 6.084 22.432 1.00 34.10 181 VAL B CA 1
ATOM 4315 C C . VAL B 1 181 ? 22.020 6.248 22.904 1.00 36.73 181 VAL B C 1
ATOM 4316 O O . VAL B 1 181 ? 22.799 5.292 22.905 1.00 36.23 181 VAL B O 1
ATOM 4320 N N . LYS B 1 182 ? 22.389 7.466 23.263 1.00 34.98 182 LYS B N 1
ATOM 4321 C CA . LYS B 1 182 ? 23.787 7.748 23.576 1.00 33.79 182 LYS B CA 1
ATOM 4322 C C . LYS B 1 182 ? 24.021 7.855 25.063 1.00 36.38 182 LYS B C 1
ATOM 4323 O O . LYS B 1 182 ? 24.957 8.517 25.508 1.00 37.34 182 LYS B O 1
ATOM 4329 N N . SER B 1 183 ? 23.171 7.189 25.832 1.00 37.28 183 SER B N 1
ATOM 4330 C CA . SER B 1 183 ? 23.287 7.197 27.281 1.00 35.13 183 SER B CA 1
ATOM 4331 C C . SER B 1 183 ? 23.040 5.800 27.802 1.00 36.66 183 SER B C 1
ATOM 4332 O O . SER B 1 183 ? 22.479 4.962 27.095 1.00 38.75 183 SER B O 1
ATOM 4335 N N . PRO B 1 184 ? 23.448 5.540 29.048 1.00 36.42 184 PRO B N 1
ATOM 4336 C CA . PRO B 1 184 ? 23.060 4.259 29.645 1.00 37.85 184 PRO B CA 1
ATOM 4337 C C . PRO B 1 184 ? 21.531 4.179 29.676 1.00 31.79 184 PRO B C 1
ATOM 4338 O O . PRO B 1 184 ? 20.881 5.216 29.836 1.00 28.81 184 PRO B O 1
ATOM 4342 N N . PHE B 1 185 ? 20.972 2.984 29.520 1.00 32.53 185 PHE B N 1
ATOM 4343 C CA . PHE B 1 185 ? 19.520 2.821 29.608 1.00 26.99 185 PHE B CA 1
ATOM 4344 C C . PHE B 1 185 ? 19.118 1.476 30.233 1.00 34.19 185 PHE B C 1
ATOM 4345 O O . PHE B 1 185 ? 19.911 0.528 30.236 1.00 29.43 185 PHE B O 1
ATOM 4353 N N . GLN B 1 186 ? 17.894 1.406 30.768 1.00 27.18 186 GLN B N 1
ATOM 4354 C CA . GLN B 1 186 ? 17.316 0.156 31.272 1.00 28.49 186 GLN B CA 1
ATOM 4355 C C . GLN B 1 186 ? 15.999 -0.091 30.536 1.00 25.72 186 GLN B C 1
ATOM 4356 O O . GLN B 1 186 ? 15.233 0.856 30.344 1.00 24.94 186 GLN B O 1
ATOM 4362 N N . LEU B 1 187 ? 15.724 -1.339 30.139 1.00 23.47 187 LEU B N 1
ATOM 4363 C CA . LEU B 1 187 ? 14.423 -1.674 29.502 1.00 23.66 187 LEU B CA 1
ATOM 4364 C C . LEU B 1 187 ? 13.346 -2.105 30.497 1.00 28.63 187 LEU B C 1
ATOM 4365 O O . LEU B 1 187 ? 13.619 -2.839 31.463 1.00 26.31 187 LEU B O 1
ATOM 4370 N N . LYS B 1 188 ? 12.108 -1.671 30.241 1.00 25.31 188 LYS B N 1
ATOM 4371 C CA . LYS B 1 188 ? 10.988 -1.974 31.115 1.00 24.71 188 LYS B CA 1
ATOM 4372 C C . LYS B 1 188 ? 9.763 -2.417 30.326 1.00 23.13 188 LYS B C 1
ATOM 4373 O O . LYS B 1 188 ? 9.693 -2.208 29.111 1.00 20.97 188 LYS B O 1
ATOM 4379 N N . SER B 1 189 ? 8.810 -3.033 31.022 1.00 23.02 189 SER B N 1
ATOM 4380 C CA . SER B 1 189 ? 7.504 -3.339 30.432 1.00 22.94 189 SER B CA 1
ATOM 4381 C C . SER B 1 189 ? 6.593 -2.111 30.460 1.00 18.50 189 SER B C 1
ATOM 4382 O O . SER B 1 189 ? 6.376 -1.515 31.518 1.00 21.53 189 SER B O 1
ATOM 4385 N N . SER B 1 190 ? 6.018 -1.737 29.314 1.00 19.58 190 SER B N 1
ATOM 4386 C CA . SER B 1 190 ? 5.148 -0.564 29.304 1.00 21.58 190 SER B CA 1
ATOM 4387 C C . SER B 1 190 ? 3.936 -0.817 30.194 1.00 21.43 190 SER B C 1
ATOM 4388 O O . SER B 1 190 ? 3.416 0.083 30.839 1.00 23.18 190 SER B O 1
ATOM 4391 N N . LEU B 1 191 ? 3.469 -2.057 30.201 1.00 22.91 191 LEU B N 1
ATOM 4392 C CA . LEU B 1 191 ? 2.283 -2.400 30.969 1.00 24.50 191 LEU B CA 1
ATOM 4393 C C . LEU B 1 191 ? 2.560 -2.265 32.458 1.00 21.45 191 LEU B C 1
ATOM 4394 O O . LEU B 1 191 ? 1.731 -1.741 33.206 1.00 21.68 191 LEU B O 1
ATOM 4399 N N . VAL B 1 192 ? 3.741 -2.707 32.895 1.00 21.84 192 VAL B N 1
ATOM 4400 C CA . VAL B 1 192 ? 4.104 -2.587 34.285 1.00 23.13 192 VAL B CA 1
ATOM 4401 C C . VAL B 1 192 ? 4.301 -1.109 34.649 1.00 24.66 192 VAL B C 1
ATOM 4402 O O . VAL B 1 192 ? 3.832 -0.630 35.688 1.00 22.94 192 VAL B O 1
ATOM 4406 N N . SER B 1 193 ? 4.976 -0.380 33.771 1.00 21.89 193 SER B N 1
ATOM 4407 C CA . SER B 1 193 ? 5.206 1.039 34.012 1.00 22.07 193 SER B CA 1
ATOM 4408 C C . SER B 1 193 ? 3.900 1.821 34.034 1.00 22.50 193 SER B C 1
ATOM 4409 O O . SER B 1 193 ? 3.757 2.783 34.780 1.00 24.61 193 SER B O 1
ATOM 4412 N N . THR B 1 194 ? 2.930 1.399 33.221 1.00 20.89 194 THR B N 1
ATOM 4413 C CA . THR B 1 194 ? 1.650 2.072 33.203 1.00 21.14 194 THR B CA 1
ATOM 4414 C C . THR B 1 194 ? 0.986 1.942 34.563 1.00 22.14 194 THR B C 1
ATOM 4415 O O . THR B 1 194 ? 0.518 2.925 35.137 1.00 23.30 194 THR B O 1
ATOM 4419 N N . ALA B 1 195 ? 0.960 0.723 35.082 1.00 20.35 195 ALA B N 1
ATOM 4420 C CA . ALA B 1 195 ? 0.386 0.470 36.403 1.00 22.08 195 ALA B CA 1
ATOM 4421 C C . ALA B 1 195 ? 1.072 1.340 37.449 1.00 22.78 195 ALA B C 1
ATOM 4422 O O . ALA B 1 195 ? 0.420 2.000 38.253 1.00 27.15 195 ALA B O 1
ATOM 4424 N N . GLU B 1 196 ? 2.395 1.350 37.425 1.00 25.17 196 GLU B N 1
ATOM 4425 C CA . GLU B 1 196 ? 3.162 2.131 38.401 1.00 24.11 196 GLU B CA 1
ATOM 4426 C C . GLU B 1 196 ? 2.883 3.627 38.267 1.00 29.99 196 GLU B C 1
ATOM 4427 O O . GLU B 1 196 ? 2.927 4.371 39.243 1.00 32.58 196 GLU B O 1
ATOM 4433 N N . GLY B 1 197 ? 2.557 4.069 37.057 1.00 24.49 197 GLY B N 1
ATOM 4434 C CA . GLY B 1 197 ? 2.277 5.474 36.825 1.00 23.97 197 GLY B CA 1
ATOM 4435 C C . GLY B 1 197 ? 0.876 5.953 37.163 1.00 26.37 197 GLY B C 1
ATOM 4436 O O . GLY B 1 197 ? 0.647 7.173 37.234 1.00 25.95 197 GLY B O 1
ATOM 4437 N N . VAL B 1 198 ? -0.072 5.023 37.338 1.00 26.23 198 VAL B N 1
ATOM 4438 C CA . VAL B 1 198 ? -1.483 5.403 37.527 1.00 24.10 198 VAL B CA 1
ATOM 4439 C C . VAL B 1 198 ? -2.112 4.959 38.866 1.00 25.22 198 VAL B C 1
ATOM 4440 O O . VAL B 1 198 ? -3.012 5.621 39.368 1.00 27.93 198 VAL B O 1
ATOM 4444 N N . LEU B 1 199 ? -1.647 3.855 39.432 1.00 25.37 199 LEU B N 1
ATOM 4445 C CA . LEU B 1 199 ? -2.283 3.272 40.618 1.00 29.07 199 LEU B CA 1
ATOM 4446 C C . LEU B 1 199 ? -1.942 3.998 41.927 1.00 33.27 199 LEU B C 1
ATOM 4447 O O . LEU B 1 199 ? -0.841 4.534 42.076 1.00 32.70 199 LEU B O 1
ATOM 4452 N N . THR B 1 200 ? -2.887 4.015 42.870 1.00 32.70 200 THR B N 1
ATOM 4453 C CA . THR B 1 200 ? -2.593 4.520 44.219 1.00 33.33 200 THR B CA 1
ATOM 4454 C C . THR B 1 200 ? -2.041 3.399 45.092 1.00 33.69 200 THR B C 1
ATOM 4455 O O . THR B 1 200 ? -2.223 2.215 44.806 1.00 33.62 200 THR B O 1
ATOM 4459 N N . THR B 1 201 ? -1.350 3.764 46.165 1.00 34.44 201 THR B N 1
ATOM 4460 C CA . THR B 1 201 ? -0.805 2.740 47.036 1.00 34.95 201 THR B CA 1
ATOM 4461 C C . THR B 1 201 ? -1.901 1.820 47.589 1.00 31.23 201 THR B C 1
ATOM 4462 O O . THR B 1 201 ? -1.717 0.604 47.637 1.00 32.18 201 THR B O 1
ATOM 4466 N N . PRO B 1 202 ? -3.038 2.390 48.027 1.00 31.86 202 PRO B N 1
ATOM 4467 C CA . PRO B 1 202 ? -4.100 1.510 48.539 1.00 34.30 202 PRO B CA 1
ATOM 4468 C C . PRO B 1 202 ? -4.689 0.582 47.459 1.00 34.13 202 PRO B C 1
ATOM 4469 O O . PRO B 1 202 ? -5.065 -0.562 47.754 1.00 31.31 202 PRO B O 1
ATOM 4473 N N . GLU B 1 203 ? -4.768 1.064 46.223 1.00 33.46 203 GLU B N 1
ATOM 4474 C CA . GLU B 1 203 ? -5.186 0.211 45.110 1.00 33.37 203 GLU B CA 1
ATOM 4475 C C . GLU B 1 203 ? -4.194 -0.940 44.928 1.00 32.15 203 GLU B C 1
ATOM 4476 O O . GLU B 1 203 ? -4.588 -2.110 44.858 1.00 32.80 203 GLU B O 1
ATOM 4482 N N . LYS B 1 204 ? -2.907 -0.610 44.859 1.00 29.69 204 LYS B N 1
ATOM 4483 C CA . LYS B 1 204 ? -1.879 -1.624 44.653 1.00 31.19 204 LYS B CA 1
ATOM 4484 C C . LYS B 1 204 ? -1.839 -2.640 45.793 1.00 34.51 204 LYS B C 1
ATOM 4485 O O . LYS B 1 204 ? -1.436 -3.788 45.595 1.00 32.45 204 LYS B O 1
ATOM 4491 N N . ASP B 1 205 ? -2.244 -2.208 46.986 1.00 37.02 205 ASP B N 1
ATOM 4492 C CA . ASP B 1 205 ? -2.230 -3.068 48.171 1.00 36.11 205 ASP B CA 1
ATOM 4493 C C . ASP B 1 205 ? -3.486 -3.945 48.238 1.00 35.36 205 ASP B C 1
ATOM 4494 O O . ASP B 1 205 ? -3.396 -5.169 48.344 1.00 36.84 205 ASP B O 1
ATOM 4499 N N . ARG B 1 206 ? -4.652 -3.315 48.148 1.00 32.72 206 ARG B N 1
ATOM 4500 C CA . ARG B 1 206 ? -5.906 -4.015 48.377 1.00 36.34 206 ARG B CA 1
ATOM 4501 C C . ARG B 1 206 ? -6.299 -4.898 47.190 1.00 38.10 206 ARG B C 1
ATOM 4502 O O . ARG B 1 206 ? -6.913 -5.958 47.368 1.00 37.60 206 ARG B O 1
ATOM 4510 N N . GLY B 1 207 ? -5.921 -4.476 45.985 1.00 34.38 207 GLY B N 1
ATOM 4511 C CA . GLY B 1 207 ? -6.218 -5.255 44.794 1.00 33.11 207 GLY B CA 1
ATOM 4512 C C . GLY B 1 207 ? -6.867 -4.399 43.729 1.00 25.49 207 GLY B C 1
ATOM 4513 O O . GLY B 1 207 ? -7.839 -3.683 43.986 1.00 31.94 207 GLY B O 1
ATOM 4514 N N . VAL B 1 208 ? -6.337 -4.480 42.513 1.00 29.27 208 VAL B N 1
ATOM 4515 C CA . VAL B 1 208 ? -6.820 -3.616 41.433 1.00 25.55 208 VAL B CA 1
ATOM 4516 C C . VAL B 1 208 ? -6.389 -4.210 40.106 1.00 25.00 208 VAL B C 1
ATOM 4517 O O . VAL B 1 208 ? -5.411 -4.963 40.048 1.00 24.19 208 VAL B O 1
ATOM 4521 N N . VAL B 1 209 ? -7.144 -3.904 39.053 1.00 25.30 209 VAL B N 1
ATOM 4522 C CA . VAL B 1 209 ? -6.835 -4.379 37.706 1.00 23.91 209 VAL B CA 1
ATOM 4523 C C . VAL B 1 209 ? -6.688 -3.204 36.747 1.00 20.50 209 VAL B C 1
ATOM 4524 O O . VAL B 1 209 ? -7.507 -2.288 36.741 1.00 23.15 209 VAL B O 1
ATOM 4528 N N . VAL B 1 210 ? -5.629 -3.238 35.946 1.00 21.92 210 VAL B N 1
ATOM 4529 C CA . VAL B 1 210 ? -5.382 -2.202 34.960 1.00 19.74 210 VAL B CA 1
ATOM 4530 C C . VAL B 1 210 ? -5.608 -2.836 33.608 1.00 20.44 210 VAL B C 1
ATOM 4531 O O . VAL B 1 210 ? -5.065 -3.907 33.321 1.00 20.99 210 VAL B O 1
ATOM 4535 N N . VAL B 1 211 ? -6.422 -2.168 32.800 1.00 21.02 211 VAL B N 1
ATOM 4536 C CA . VAL B 1 211 ? -6.700 -2.583 31.429 1.00 23.32 211 VAL B CA 1
ATOM 4537 C C . VAL B 1 211 ? -6.127 -1.518 30.487 1.00 20.81 211 VAL B C 1
ATOM 4538 O O . VAL B 1 211 ? -6.596 -0.380 30.464 1.00 21.60 211 VAL B O 1
ATOM 4542 N N . ASN B 1 212 ? -5.093 -1.888 29.741 1.00 20.27 212 ASN B N 1
ATOM 4543 C CA . ASN B 1 212 ? -4.392 -0.928 28.905 1.00 17.29 212 ASN B CA 1
ATOM 4544 C C . ASN B 1 212 ? -4.879 -1.046 27.478 1.00 19.99 212 ASN B C 1
ATOM 4545 O O . ASN B 1 212 ? -4.621 -2.039 26.790 1.00 19.89 212 ASN B O 1
ATOM 4550 N N . LEU B 1 213 ? -5.570 -0.013 27.034 1.00 18.53 213 LEU B N 1
ATOM 4551 C CA . LEU B 1 213 ? -6.222 -0.052 25.736 1.00 20.43 213 LEU B CA 1
ATOM 4552 C C . LEU B 1 213 ? -5.237 0.418 24.697 1.00 21.49 213 LEU B C 1
ATOM 4553 O O . LEU B 1 213 ? -5.363 1.532 24.166 1.00 22.74 213 LEU B O 1
ATOM 4558 N N . GLY B 1 214 ? -4.256 -0.438 24.412 1.00 18.61 214 GLY B N 1
ATOM 4559 C CA . GLY B 1 214 ? -3.227 -0.130 23.432 1.00 22.96 214 GLY B CA 1
ATOM 4560 C C . GLY B 1 214 ? -3.609 -0.432 21.991 1.00 23.30 214 GLY B C 1
ATOM 4561 O O . GLY B 1 214 ? -4.756 -0.751 21.685 1.00 21.60 214 GLY B O 1
ATOM 4562 N N . TYR B 1 215 ? -2.634 -0.335 21.094 1.00 24.03 215 TYR B N 1
ATOM 4563 C CA . TYR B 1 215 ? -2.914 -0.386 19.652 1.00 24.65 215 TYR B CA 1
ATOM 4564 C C . TYR B 1 215 ? -3.135 -1.806 19.106 1.00 23.79 215 TYR B C 1
ATOM 4565 O O . TYR B 1 215 ? -4.219 -2.121 18.611 1.00 24.75 215 TYR B O 1
ATOM 4574 N N . ASN B 1 216 ? -2.119 -2.664 19.187 1.00 23.24 216 ASN B N 1
ATOM 4575 C CA . ASN B 1 216 ? -2.247 -4.017 18.631 1.00 25.11 216 ASN B CA 1
ATOM 4576 C C . ASN B 1 216 ? -3.063 -4.956 19.500 1.00 25.05 216 ASN B C 1
ATOM 4577 O O . ASN B 1 216 ? -3.665 -5.923 19.012 1.00 23.02 216 ASN B O 1
ATOM 4582 N N . PHE B 1 217 ? -3.084 -4.670 20.793 1.00 21.33 217 PHE B N 1
ATOM 4583 C CA . PHE B 1 217 ? -3.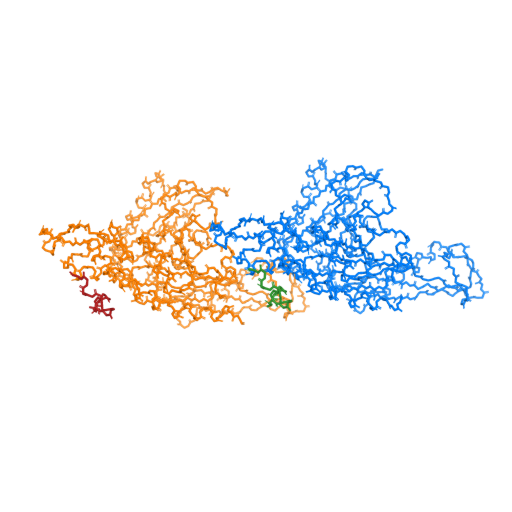743 -5.555 21.741 1.00 21.09 217 PHE B CA 1
ATOM 4584 C C . PHE B 1 217 ? -3.996 -4.829 23.045 1.00 20.63 217 PHE B C 1
ATOM 4585 O O . PHE B 1 217 ? -3.497 -3.720 23.256 1.00 19.96 217 PHE B O 1
ATOM 4593 N N . THR B 1 218 ? -4.777 -5.458 23.913 1.00 19.41 218 THR B N 1
ATOM 4594 C CA . THR B 1 218 ? -5.152 -4.851 25.179 1.00 20.28 218 THR B CA 1
ATOM 4595 C C . THR B 1 218 ? -4.380 -5.557 26.270 1.00 19.71 218 THR B C 1
ATOM 4596 O O . THR B 1 218 ? -4.488 -6.770 26.423 1.00 21.05 218 THR B O 1
ATOM 4600 N N . GLY B 1 219 ? -3.579 -4.790 27.010 1.00 17.56 219 GLY B N 1
ATOM 4601 C CA . GLY B 1 219 ? -2.730 -5.338 28.053 1.00 22.91 219 GLY B CA 1
ATOM 4602 C C . GLY B 1 219 ? -3.493 -5.405 29.357 1.00 20.99 219 GLY B C 1
ATOM 4603 O O . GLY B 1 219 ? -4.324 -4.534 29.627 1.00 20.83 219 GLY B O 1
ATOM 4604 N N . LEU B 1 220 ? -3.195 -6.435 30.161 1.00 19.24 220 LEU B N 1
ATOM 4605 C CA . LEU B 1 220 ? -3.930 -6.709 31.391 1.00 19.20 220 LEU B CA 1
ATOM 4606 C C . LEU B 1 220 ? -2.958 -7.006 32.521 1.00 19.15 220 LEU B C 1
ATOM 4607 O O . LEU B 1 220 ? -2.108 -7.894 32.405 1.00 21.46 220 LEU B O 1
ATOM 4612 N N . ILE B 1 221 ? -3.069 -6.243 33.601 1.00 23.36 221 ILE B N 1
ATOM 4613 C CA . ILE B 1 221 ? -2.199 -6.492 34.735 1.00 22.26 221 ILE B CA 1
ATOM 4614 C C . ILE B 1 221 ? -2.970 -6.272 36.023 1.00 20.60 221 ILE B C 1
ATOM 4615 O O . ILE B 1 221 ? -3.819 -5.393 36.104 1.00 21.77 221 ILE B O 1
ATOM 4620 N N . ALA B 1 222 ? -2.671 -7.099 37.030 1.00 23.84 222 ALA B N 1
ATOM 4621 C CA . ALA B 1 222 ? -3.325 -6.987 38.323 1.00 22.67 222 ALA B CA 1
ATOM 4622 C C . ALA B 1 222 ? -2.275 -6.913 39.410 1.00 23.01 222 ALA B C 1
ATOM 4623 O O . ALA B 1 222 ? -1.242 -7.595 39.354 1.00 23.50 222 ALA B O 1
ATOM 4625 N N . TYR B 1 223 ? -2.569 -6.084 40.395 1.00 25.62 223 TYR B N 1
ATOM 4626 C CA . TYR B 1 223 ? -1.693 -5.916 41.543 1.00 24.87 223 TYR B CA 1
ATOM 4627 C C . TYR B 1 223 ? -2.417 -6.346 42.805 1.00 28.14 223 TYR B C 1
ATOM 4628 O O . TYR B 1 223 ? -3.617 -6.103 42.962 1.00 27.56 223 TYR B O 1
ATOM 4637 N N . LYS B 1 224 ? -1.665 -6.964 43.712 1.00 32.46 224 LYS B N 1
ATOM 4638 C CA . LYS B 1 224 ? -2.142 -7.250 45.060 1.00 34.85 224 LYS B CA 1
ATOM 4639 C C . LYS B 1 224 ? -0.924 -7.258 45.988 1.00 32.34 224 LYS B C 1
ATOM 4640 O O . LYS B 1 224 ? 0.130 -7.817 45.643 1.00 29.48 224 LYS B O 1
ATOM 4646 N N . ASN B 1 225 ? -1.064 -6.619 47.145 1.00 37.10 225 ASN B N 1
ATOM 4647 C CA . ASN B 1 225 ? 0.029 -6.518 48.109 1.00 37.06 225 ASN B CA 1
ATOM 4648 C C . ASN B 1 225 ? 1.226 -5.750 47.554 1.00 36.09 225 ASN B C 1
ATOM 4649 O O . ASN B 1 225 ? 2.370 -6.026 47.923 1.00 39.01 225 ASN B O 1
ATOM 4654 N N . GLY B 1 226 ? 0.959 -4.793 46.665 1.00 36.53 226 GLY B N 1
ATOM 4655 C CA . GLY B 1 226 ? 1.996 -3.914 46.138 1.00 35.37 226 GLY B CA 1
ATOM 4656 C C . GLY B 1 226 ? 2.803 -4.434 44.953 1.00 37.64 226 GLY B C 1
ATOM 4657 O O . GLY B 1 226 ? 3.677 -3.733 44.445 1.00 33.98 226 GLY B O 1
ATOM 4658 N N . VAL B 1 227 ? 2.525 -5.657 44.502 1.00 31.64 227 VAL B N 1
ATOM 4659 C CA . VAL B 1 227 ? 3.269 -6.225 43.378 1.00 30.35 227 VAL B CA 1
ATOM 4660 C C . VAL B 1 227 ? 2.304 -6.732 42.313 1.00 29.26 227 VAL B C 1
ATOM 4661 O O . VAL B 1 227 ? 1.131 -6.964 42.605 1.00 26.98 227 VAL B O 1
ATOM 4665 N N . PRO B 1 228 ? 2.790 -6.889 41.070 1.00 34.67 228 PRO B N 1
ATOM 4666 C CA . PRO B 1 228 ? 1.920 -7.532 40.077 1.00 28.87 228 PRO B CA 1
ATOM 4667 C C . PRO B 1 228 ? 1.741 -9.016 40.402 1.00 33.31 228 PRO B C 1
ATOM 4668 O O . PRO B 1 228 ? 2.707 -9.706 40.758 1.00 33.86 228 PRO B O 1
ATOM 4672 N N . ILE B 1 229 ? 0.505 -9.499 40.311 1.00 31.09 229 ILE B N 1
ATOM 4673 C CA . ILE B 1 229 ? 0.222 -10.905 40.600 1.00 29.43 229 ILE B CA 1
ATOM 4674 C C . ILE B 1 229 ? -0.222 -11.676 39.357 1.00 33.30 229 ILE B C 1
ATOM 4675 O O . ILE B 1 229 ? -0.165 -12.911 39.312 1.00 30.79 229 ILE B O 1
ATOM 4680 N N . LYS B 1 230 ? -0.686 -10.943 38.348 1.00 28.26 230 LYS B N 1
ATOM 4681 C CA . LYS B 1 230 ? -1.093 -11.578 37.096 1.00 25.50 230 LYS B CA 1
ATOM 4682 C C . LYS B 1 230 ? -0.854 -10.605 35.935 1.00 26.53 230 LYS B C 1
ATOM 4683 O O . LYS B 1 230 ? -1.092 -9.396 36.062 1.00 26.69 230 LYS B O 1
ATOM 4689 N N . ILE B 1 231 ? -0.341 -11.122 34.828 1.00 27.90 231 ILE B N 1
ATOM 4690 C CA . ILE B 1 231 ? -0.133 -10.302 33.640 1.00 25.14 231 ILE B CA 1
ATOM 4691 C C . ILE B 1 231 ? -0.552 -11.069 32.380 1.00 26.67 231 ILE B C 1
ATOM 4692 O O . ILE B 1 231 ? -0.190 -12.231 32.184 1.00 30.36 231 ILE B O 1
ATOM 4697 N N . SER B 1 232 ? -1.329 -10.427 31.514 1.00 27.41 232 SER B N 1
ATOM 4698 C CA . SER B 1 232 ? -1.760 -11.113 30.306 1.00 23.96 232 SER B CA 1
ATOM 4699 C C . SER B 1 232 ? -2.264 -10.095 29.298 1.00 22.35 232 SER B C 1
ATOM 4700 O O . SER B 1 232 ? -1.919 -8.910 29.374 1.00 20.95 232 SER B O 1
ATOM 4703 N N . TYR B 1 233 ? -3.057 -10.556 28.340 1.00 22.98 233 TYR B N 1
ATOM 4704 C CA . TYR B 1 233 ? -3.515 -9.659 27.299 1.00 19.88 233 TYR B CA 1
ATOM 4705 C C . TYR B 1 233 ? -4.724 -10.246 26.574 1.00 26.74 233 TYR B C 1
ATOM 4706 O O . TYR B 1 233 ? -5.048 -11.427 26.718 1.00 25.11 233 TYR B O 1
ATOM 4715 N N . VAL B 1 234 ? -5.380 -9.406 25.789 1.00 19.32 234 VAL B N 1
ATOM 4716 C CA . VAL B 1 234 ? -6.396 -9.879 24.857 1.00 22.48 234 VAL B CA 1
ATOM 4717 C C . VAL B 1 234 ? -5.959 -9.403 23.470 1.00 23.85 234 VAL B C 1
ATOM 4718 O O . VAL B 1 234 ? -5.581 -8.245 23.320 1.00 21.97 234 VAL B O 1
ATOM 4722 N N . PRO B 1 235 ? -5.988 -10.295 22.455 1.00 26.25 235 PRO B N 1
ATOM 4723 C CA . PRO B 1 235 ? -5.432 -9.964 21.134 1.00 24.84 235 PRO B CA 1
ATOM 4724 C C . PRO B 1 235 ? -6.313 -9.042 20.299 1.00 28.78 235 PRO B C 1
ATOM 4725 O O . PRO B 1 235 ? -6.402 -9.229 19.082 1.00 27.16 235 PRO B O 1
ATOM 4729 N N . VAL B 1 236 ? -6.973 -8.088 20.942 1.00 23.71 236 VAL B N 1
ATOM 4730 C CA . VAL B 1 236 ? -7.818 -7.115 20.255 1.00 22.63 236 VAL B CA 1
ATOM 4731 C C . VAL B 1 236 ? -7.526 -5.764 20.878 1.00 22.05 236 VAL B C 1
ATOM 4732 O O . VAL B 1 236 ? -7.485 -5.644 22.103 1.00 20.68 236 VAL B O 1
ATOM 4736 N N . GLY B 1 237 ? -7.328 -4.760 20.042 1.00 20.06 237 GLY B N 1
ATOM 4737 C CA . GLY B 1 237 ? -6.923 -3.455 20.517 1.00 21.71 237 GLY B CA 1
ATOM 4738 C C . GLY B 1 237 ? -7.489 -2.319 19.695 1.00 18.75 237 GLY B C 1
ATOM 4739 O O . GLY B 1 237 ? -8.424 -2.508 18.895 1.00 22.52 237 GLY B O 1
ATOM 4740 N N . MET B 1 238 ? -6.928 -1.131 19.868 1.00 19.50 238 MET B N 1
ATOM 4741 C CA . MET B 1 238 ? -7.495 0.031 19.191 1.00 22.56 238 MET B CA 1
ATOM 4742 C C . MET B 1 238 ? -7.291 -0.078 17.671 1.00 22.57 238 MET B C 1
ATOM 4743 O O . MET B 1 238 ? -8.014 0.535 16.892 1.00 24.14 238 MET B O 1
ATOM 4748 N N . LYS B 1 239 ? -6.303 -0.857 17.249 1.00 22.55 239 LYS B N 1
ATOM 4749 C CA . LYS B 1 239 ? -6.077 -1.068 15.823 1.00 23.34 239 LYS B CA 1
ATOM 4750 C C . LYS B 1 239 ? -7.332 -1.654 15.192 1.00 25.79 239 LYS B C 1
ATOM 4751 O O . LYS B 1 239 ? -7.691 -1.331 14.058 1.00 23.91 239 LYS B O 1
ATOM 4757 N N . HIS B 1 240 ? -8.013 -2.514 15.942 1.00 24.24 240 HIS B N 1
ATOM 4758 C CA . HIS B 1 240 ? -9.222 -3.151 15.464 1.00 22.36 240 HIS B CA 1
ATOM 4759 C C . HIS B 1 240 ? -10.429 -2.212 15.451 1.00 25.15 240 HIS B C 1
ATOM 4760 O O . HIS B 1 240 ? -11.332 -2.371 14.620 1.00 23.68 240 HIS B O 1
ATOM 4767 N N . VAL B 1 241 ? -10.472 -1.264 16.383 1.00 23.14 241 VAL B N 1
ATOM 4768 C CA . VAL B 1 241 ? -11.504 -0.228 16.335 1.00 21.43 241 VAL B CA 1
ATOM 4769 C C . VAL B 1 241 ? -11.327 0.605 15.058 1.00 25.69 241 VAL B C 1
ATOM 4770 O O . VAL B 1 241 ? -12.287 0.825 14.305 1.00 23.07 241 VAL B O 1
ATOM 4774 N N . ILE B 1 242 ? -10.104 1.081 14.827 1.00 23.77 242 ILE B N 1
ATOM 4775 C CA . ILE B 1 242 ? -9.808 1.850 13.616 1.00 24.27 242 ILE B CA 1
ATOM 4776 C C . ILE B 1 242 ? -10.143 1.043 12.353 1.00 25.96 242 ILE B C 1
ATOM 4777 O O . ILE B 1 242 ? -10.819 1.543 11.451 1.00 28.47 242 ILE B O 1
ATOM 4782 N N . LYS B 1 243 ? -9.683 -0.202 12.294 1.00 25.48 243 LYS B N 1
ATOM 4783 C CA . LYS B 1 243 ? -10.028 -1.104 11.186 1.00 28.25 243 LYS B CA 1
ATOM 4784 C C . LYS B 1 243 ? -11.530 -1.248 10.931 1.00 30.61 243 LYS B C 1
ATOM 4785 O O . LYS B 1 243 ? -11.976 -1.260 9.774 1.00 26.60 243 LYS B O 1
ATOM 4791 N N . ASP B 1 244 ? -12.307 -1.405 11.997 1.00 26.45 244 ASP B N 1
ATOM 4792 C CA . ASP B 1 244 ? -13.744 -1.537 11.836 1.00 27.74 244 ASP B CA 1
ATOM 4793 C C . ASP B 1 244 ? -14.334 -0.262 11.269 1.00 28.22 244 ASP B C 1
ATOM 4794 O O . ASP B 1 244 ? -15.202 -0.319 10.396 1.00 26.10 244 ASP B O 1
ATOM 4799 N N . VAL B 1 245 ? -13.892 0.889 11.773 1.00 28.39 245 VAL B N 1
ATOM 4800 C CA . VAL B 1 245 ? -14.420 2.165 11.274 1.00 25.03 245 VAL B CA 1
ATOM 4801 C C . VAL B 1 245 ? -14.043 2.354 9.812 1.00 27.51 245 VAL B C 1
ATOM 4802 O O . VAL B 1 245 ? -14.872 2.783 9.001 1.00 29.13 245 VAL B O 1
ATOM 4806 N N . SER B 1 246 ? -12.810 2.003 9.467 1.00 26.60 246 SER B N 1
ATOM 4807 C CA . SER B 1 246 ? -12.351 2.107 8.078 1.00 34.06 246 SER B CA 1
ATOM 4808 C C . SER B 1 246 ? -13.170 1.215 7.177 1.00 32.05 246 SER B C 1
ATOM 4809 O O . SER B 1 246 ? -13.610 1.627 6.102 1.00 34.70 246 SER B O 1
ATOM 4812 N N . ALA B 1 247 ? -13.361 -0.023 7.615 1.00 31.55 247 ALA B N 1
ATOM 4813 C CA . ALA B 1 247 ? -14.095 -1.001 6.828 1.00 28.76 247 ALA B CA 1
ATOM 4814 C C . ALA B 1 247 ? -15.557 -0.605 6.672 1.00 32.76 247 ALA B C 1
ATOM 4815 O O . ALA B 1 247 ? -16.118 -0.668 5.573 1.00 33.82 247 ALA B O 1
ATOM 4817 N N . VAL B 1 248 ? -16.191 -0.195 7.763 1.00 27.21 248 VAL B N 1
ATOM 4818 C CA . VAL B 1 248 ? -17.623 0.101 7.692 1.00 27.57 248 VAL B CA 1
ATOM 4819 C C . VAL B 1 248 ? -17.939 1.413 6.963 1.00 28.39 248 VAL B C 1
ATOM 4820 O O . VAL B 1 248 ? -18.899 1.488 6.187 1.00 31.35 248 VAL B O 1
ATOM 4824 N N . LEU B 1 249 ? -17.133 2.440 7.188 1.00 27.57 249 LEU B N 1
ATOM 4825 C CA . LEU B 1 249 ? -17.371 3.741 6.559 1.00 32.38 249 LEU B CA 1
ATOM 4826 C C . LEU B 1 249 ? -16.735 3.821 5.167 1.00 37.68 249 LEU B C 1
ATOM 4827 O O . LEU B 1 249 ? -16.959 4.781 4.425 1.00 37.96 249 LEU B O 1
ATOM 4832 N N . ASP B 1 250 ? -15.955 2.800 4.817 1.00 37.45 250 ASP B N 1
ATOM 4833 C CA . ASP B 1 250 ? -15.258 2.759 3.536 1.00 39.09 250 ASP B CA 1
ATOM 4834 C C . ASP B 1 250 ? -14.272 3.929 3.425 1.00 42.24 250 ASP B C 1
ATOM 4835 O O . ASP B 1 250 ? -14.369 4.764 2.527 1.00 37.92 250 ASP B O 1
ATOM 4840 N N . THR B 1 251 ? -13.317 3.993 4.345 1.00 36.61 251 THR B N 1
ATOM 4841 C CA . THR B 1 251 ? -12.388 5.118 4.349 1.00 38.93 251 THR B CA 1
ATOM 4842 C C . THR B 1 251 ? -10.979 4.683 4.730 1.00 38.78 251 THR B C 1
ATOM 4843 O O . THR B 1 251 ? -10.737 3.502 5.000 1.00 34.85 251 THR B O 1
ATOM 4847 N N . SER B 1 252 ? -10.045 5.628 4.731 1.00 38.46 252 SER B N 1
ATOM 4848 C CA . SER B 1 252 ? -8.663 5.306 5.046 1.00 39.20 252 SER B CA 1
ATOM 4849 C C . SER B 1 252 ? -8.477 5.091 6.546 1.00 37.99 252 SER B C 1
ATOM 4850 O O . SER B 1 252 ? -9.313 5.498 7.357 1.00 37.18 252 SER B O 1
ATOM 4853 N N . PHE B 1 253 ? -7.375 4.446 6.900 1.00 39.98 253 PHE B N 1
ATOM 4854 C CA . PHE B 1 253 ? -7.002 4.239 8.288 1.00 36.79 253 PHE B CA 1
ATOM 4855 C C . PHE B 1 253 ? -6.836 5.596 8.979 1.00 38.08 253 PHE B C 1
ATOM 4856 O O . PHE B 1 253 ? -7.287 5.790 10.114 1.00 33.16 253 PHE B O 1
ATOM 4864 N N . GLU B 1 254 ? -6.209 6.535 8.272 1.00 33.77 254 GLU B N 1
ATOM 4865 C CA . GLU B 1 254 ? -6.000 7.888 8.771 1.00 35.44 254 GLU B CA 1
ATOM 4866 C C . GLU B 1 254 ? -7.307 8.597 9.086 1.00 36.30 254 GLU B C 1
ATOM 4867 O O . GLU B 1 254 ? -7.435 9.239 10.132 1.00 35.19 254 GLU B O 1
ATOM 4873 N N . GLU B 1 255 ? -8.271 8.504 8.171 1.00 35.39 255 GLU B N 1
ATOM 4874 C CA . GLU B 1 255 ? -9.564 9.150 8.377 1.00 36.85 255 GLU B CA 1
ATOM 4875 C C . GLU B 1 255 ? -10.326 8.498 9.534 1.00 34.77 255 GLU B C 1
ATOM 4876 O O . GLU B 1 255 ? -10.965 9.193 10.327 1.00 32.60 255 GLU B O 1
ATOM 4882 N N . SER B 1 256 ? -10.265 7.171 9.626 1.00 31.97 256 SER B N 1
ATOM 4883 C CA . SER B 1 256 ? -10.913 6.473 10.732 1.00 31.00 256 SER B CA 1
ATOM 4884 C C . SER B 1 256 ? -10.368 6.953 12.062 1.00 30.38 256 SER B C 1
ATOM 4885 O O . SER B 1 256 ? -11.129 7.310 12.973 1.00 30.58 256 SER B O 1
ATOM 4888 N N . GLU B 1 257 ? -9.046 6.969 12.179 1.00 31.99 257 GLU B N 1
ATOM 4889 C CA . GLU B 1 257 ? -8.428 7.372 13.433 1.00 29.28 257 GLU B CA 1
ATOM 4890 C C . GLU B 1 257 ? -8.851 8.780 13.799 1.00 30.01 257 GLU B C 1
ATOM 4891 O O . GLU B 1 257 ? -9.221 9.049 14.941 1.00 33.52 257 GLU B O 1
ATOM 4897 N N . ARG B 1 258 ? -8.813 9.678 12.822 1.00 32.19 258 ARG B N 1
ATOM 4898 C CA . ARG B 1 258 ? -9.276 11.048 13.024 1.00 34.66 258 ARG B CA 1
ATOM 4899 C C . ARG B 1 258 ? -10.708 11.107 13.551 1.00 35.79 258 ARG B C 1
ATOM 4900 O O . ARG B 1 258 ? -10.987 11.803 14.529 1.00 33.52 258 ARG B O 1
ATOM 4908 N N . LEU B 1 259 ? -11.618 10.402 12.880 1.00 32.77 259 LEU B N 1
ATOM 4909 C CA . LEU B 1 259 ? -13.020 10.377 13.294 1.00 34.19 259 LEU B CA 1
ATOM 4910 C C . LEU B 1 259 ? -13.168 9.879 14.717 1.00 32.19 259 LEU B C 1
ATOM 4911 O O . LEU B 1 259 ? -13.948 10.428 15.497 1.00 33.14 259 LEU B O 1
ATOM 4916 N N . ILE B 1 260 ? -12.421 8.833 15.058 1.00 30.28 260 ILE B N 1
ATOM 4917 C CA . ILE B 1 260 ? -12.508 8.244 16.389 1.00 28.83 260 ILE B CA 1
ATOM 4918 C C . ILE B 1 260 ? -11.992 9.196 17.463 1.00 35.11 260 ILE B C 1
ATOM 4919 O O . ILE B 1 260 ? -12.635 9.390 18.498 1.00 31.47 260 ILE B O 1
ATOM 4924 N N . ILE B 1 261 ? -10.821 9.784 17.219 1.00 33.50 261 ILE B N 1
ATOM 4925 C CA . ILE B 1 261 ? -10.220 10.701 18.180 1.00 32.46 261 ILE B CA 1
ATOM 4926 C C . ILE B 1 261 ? -11.074 11.953 18.341 1.00 33.04 261 ILE B C 1
ATOM 4927 O O . ILE B 1 261 ? -11.232 12.469 19.446 1.00 40.67 261 ILE B O 1
ATOM 4932 N N . THR B 1 262 ? -11.618 12.435 17.232 1.00 34.93 262 THR B N 1
ATOM 4933 C CA . THR B 1 262 ? -12.307 13.723 17.204 1.00 38.80 262 THR B CA 1
ATOM 4934 C C . THR B 1 262 ? -13.820 13.663 17.466 1.00 41.62 262 THR B C 1
ATOM 4935 O O . THR B 1 262 ? -14.409 14.635 17.950 1.00 45.14 262 THR B O 1
ATOM 4939 N N . HIS B 1 263 ? -14.456 12.543 17.140 1.00 36.54 263 HIS B N 1
ATOM 4940 C CA . HIS B 1 263 ? -15.921 12.466 17.214 1.00 41.11 263 HIS B CA 1
ATOM 4941 C C . HIS B 1 263 ? -16.437 11.214 17.901 1.00 37.13 263 HIS B C 1
ATOM 4942 O O . HIS B 1 263 ? -17.647 11.035 18.034 1.00 38.37 263 HIS B O 1
ATOM 4949 N N . GLY B 1 264 ? -15.532 10.345 18.329 1.00 35.85 264 GLY B N 1
ATOM 4950 C CA . GLY B 1 264 ? -15.938 9.061 18.863 1.00 34.05 264 GLY B CA 1
ATOM 4951 C C . GLY B 1 264 ? -16.610 9.148 20.215 1.00 32.86 264 GLY B C 1
ATOM 4952 O O . GLY B 1 264 ? -16.387 10.083 20.991 1.00 29.50 264 GLY B O 1
ATOM 4953 N N . ASN B 1 265 ? -17.445 8.156 20.488 1.00 30.85 265 ASN B N 1
ATOM 4954 C CA . ASN B 1 265 ? -18.070 7.994 21.790 1.00 28.28 265 ASN B CA 1
ATOM 4955 C C . ASN B 1 265 ? -18.254 6.502 22.000 1.00 26.50 265 ASN B C 1
ATOM 4956 O O . ASN B 1 265 ? -18.492 5.762 21.039 1.00 27.14 265 ASN B O 1
ATOM 4961 N N . ALA B 1 266 ? -18.120 6.048 23.241 1.00 26.11 266 ALA B N 1
ATOM 4962 C CA . ALA B 1 266 ? -18.291 4.629 23.539 1.00 26.41 266 ALA B CA 1
ATOM 4963 C C . ALA B 1 266 ? -19.761 4.259 23.744 1.00 28.39 266 ALA B C 1
ATOM 4964 O O . ALA B 1 266 ? -20.122 3.084 23.708 1.00 26.40 266 ALA B O 1
ATOM 4966 N N . VAL B 1 267 ? -20.595 5.271 23.960 1.00 30.06 267 VAL B N 1
ATOM 4967 C CA . VAL B 1 267 ? -22.026 5.076 24.217 1.00 28.32 267 VAL B CA 1
ATOM 4968 C C . VAL B 1 267 ? -22.818 5.737 23.106 1.00 27.45 267 VAL B C 1
ATOM 4969 O O . VAL B 1 267 ? -22.636 6.921 22.833 1.00 27.72 267 VAL B O 1
ATOM 4973 N N . TYR B 1 268 ? -23.708 4.990 22.464 1.00 25.25 268 TYR B N 1
ATOM 4974 C CA . TYR B 1 268 ? -24.391 5.521 21.291 1.00 26.20 268 TYR B CA 1
ATOM 4975 C C . TYR B 1 268 ? -25.883 5.761 21.476 1.00 30.85 268 TYR B C 1
ATOM 4976 O O . TYR B 1 268 ? -26.468 6.590 20.779 1.00 30.07 268 TYR B O 1
ATOM 4985 N N . ASN B 1 269 ? -26.486 5.041 22.413 1.00 31.39 269 ASN B N 1
ATOM 4986 C CA . ASN B 1 269 ? -27.949 4.951 22.494 1.00 31.20 269 ASN B CA 1
ATOM 4987 C C . ASN B 1 269 ? -28.665 6.287 22.703 1.00 33.98 269 ASN B C 1
ATOM 4988 O O . ASN B 1 269 ? -29.802 6.457 22.261 1.00 38.91 269 ASN B O 1
ATOM 4993 N N . ASP B 1 270 ? -28.012 7.228 23.380 1.00 29.49 270 ASP B N 1
ATOM 4994 C CA . ASP B 1 270 ? -28.618 8.525 23.675 1.00 32.80 270 ASP B CA 1
ATOM 4995 C C . ASP B 1 270 ? -28.146 9.651 22.752 1.00 38.03 270 ASP B C 1
ATOM 4996 O O . ASP B 1 270 ? -28.453 10.823 22.984 1.00 36.65 270 ASP B O 1
ATOM 5001 N N . LEU B 1 271 ? -27.404 9.313 21.701 1.00 35.53 271 LEU B N 1
ATOM 5002 C CA . LEU B 1 271 ? -26.845 10.356 20.849 1.00 34.75 271 LEU B CA 1
ATOM 5003 C C . LEU B 1 271 ? -27.889 10.921 19.889 1.00 40.20 271 LEU B C 1
ATOM 5004 O O . LEU B 1 271 ? -28.645 10.171 19.263 1.00 38.26 271 LEU B O 1
ATOM 5009 N N . LYS B 1 272 ? -27.924 12.244 19.769 1.00 39.26 272 LYS B N 1
ATOM 5010 C CA . LYS B 1 272 ? -28.805 12.884 18.795 1.00 45.75 272 LYS B CA 1
ATOM 5011 C C . LYS B 1 272 ? -28.168 12.898 17.416 1.00 43.68 272 LYS B C 1
ATOM 5012 O O . LYS B 1 272 ? -26.979 12.628 17.256 1.00 38.46 272 LYS B O 1
ATOM 5018 N N . GLU B 1 273 ? -28.978 13.227 16.420 1.00 44.49 273 GLU B N 1
ATOM 5019 C CA . GLU B 1 273 ? -28.520 13.274 15.044 1.00 41.04 273 GLU B CA 1
ATOM 5020 C C . GLU B 1 273 ? -27.541 14.427 14.812 1.00 40.73 273 GLU B C 1
ATOM 5021 O O . GLU B 1 273 ? -27.893 15.598 14.958 1.00 43.90 273 GLU B O 1
ATOM 5027 N N . GLU B 1 274 ? -26.305 14.081 14.470 1.00 35.65 274 GLU B N 1
ATOM 5028 C CA . GLU B 1 274 ? -25.290 15.060 14.091 1.00 34.73 274 GLU B CA 1
ATOM 5029 C C . GLU B 1 274 ? -24.514 14.504 12.904 1.00 35.72 274 GLU B C 1
ATOM 5030 O O . GLU B 1 274 ? -23.893 13.445 13.008 1.00 36.24 274 GLU B O 1
ATOM 5036 N N . GLU B 1 275 ? -24.560 15.193 11.768 1.00 34.96 275 GLU B N 1
ATOM 5037 C CA . GLU B 1 275 ? -23.853 14.702 10.591 1.00 38.41 275 GLU B CA 1
ATOM 5038 C C . GLU B 1 275 ? -22.364 14.994 10.704 1.00 41.73 275 GLU B C 1
ATOM 5039 O O . GLU B 1 275 ? -21.956 16.019 11.274 1.00 40.80 275 GLU B O 1
ATOM 5045 N N . ILE B 1 276 ? -21.564 14.073 10.167 1.00 40.31 276 ILE B N 1
ATOM 5046 C CA . ILE B 1 276 ? -20.111 14.144 10.239 1.00 37.23 276 ILE B CA 1
ATOM 5047 C C . ILE B 1 276 ? -19.544 13.801 8.873 1.00 40.65 276 ILE B C 1
ATOM 5048 O O . ILE B 1 276 ? -19.900 12.777 8.281 1.00 36.22 276 ILE B O 1
ATOM 5053 N N . GLN B 1 277 ? -18.654 14.652 8.378 1.00 39.57 277 GLN B N 1
ATOM 5054 C CA . GLN B 1 277 ? -18.089 14.452 7.055 1.00 45.36 277 GLN B CA 1
ATOM 5055 C C . GLN B 1 277 ? -16.739 13.771 7.142 1.00 39.54 277 GLN B C 1
ATOM 5056 O O . GLN B 1 277 ? -15.996 13.950 8.115 1.00 44.49 277 GLN B O 1
ATOM 5062 N N . TYR B 1 278 ? -16.425 12.982 6.124 1.00 37.56 278 TYR B N 1
ATOM 5063 C CA . TYR B 1 278 ? -15.098 12.405 6.009 1.00 39.43 278 TYR B CA 1
ATOM 5064 C C . TYR B 1 278 ? -14.787 12.182 4.541 1.00 40.26 278 TYR B C 1
ATOM 5065 O O . TYR B 1 278 ? -15.661 12.329 3.685 1.00 41.54 278 TYR B O 1
ATOM 5074 N N . ARG B 1 279 ? -13.539 11.840 4.253 1.00 38.17 279 ARG B N 1
ATOM 5075 C CA . ARG B 1 279 ? -13.125 11.595 2.883 1.00 45.90 279 ARG B CA 1
ATOM 5076 C C . ARG B 1 279 ? -13.250 10.119 2.533 1.00 42.62 279 ARG B C 1
ATOM 5077 O O . ARG B 1 279 ? -12.828 9.245 3.293 1.00 44.33 279 ARG B O 1
ATOM 5085 N N . GLY B 1 280 ? -13.854 9.851 1.384 1.00 43.50 280 GLY B N 1
ATOM 5086 C CA . GLY B 1 280 ? -13.935 8.503 0.870 1.00 44.64 280 GLY B CA 1
ATOM 5087 C C . GLY B 1 280 ? -12.561 7.930 0.590 1.00 51.14 280 GLY B C 1
ATOM 5088 O O . GLY B 1 280 ? -11.534 8.571 0.832 1.00 54.17 280 GLY B O 1
ATOM 5089 N N . LEU B 1 281 ? -12.556 6.707 0.076 1.00 55.71 281 LEU B N 1
ATOM 5090 C CA . LEU B 1 281 ? -11.331 5.983 -0.228 1.00 58.24 281 LEU B CA 1
ATOM 5091 C C . LEU B 1 281 ? -10.400 6.766 -1.161 1.00 61.06 281 LEU B C 1
ATOM 5092 O O . LEU B 1 281 ? -9.207 6.897 -0.880 1.00 63.67 281 LEU B O 1
ATOM 5097 N N . ASP B 1 282 ? -10.945 7.292 -2.258 1.00 61.49 282 ASP B N 1
ATOM 5098 C CA . ASP B 1 282 ? -10.137 7.994 -3.263 1.00 62.33 282 ASP B CA 1
ATOM 5099 C C . ASP B 1 282 ? -9.330 9.152 -2.672 1.00 63.81 282 ASP B C 1
ATOM 5100 O O . ASP B 1 282 ? -8.451 9.710 -3.333 1.00 67.44 282 ASP B O 1
ATOM 5105 N N . GLY B 1 283 ? -9.629 9.499 -1.424 1.00 62.87 283 GLY B N 1
ATOM 5106 C CA . GLY B 1 283 ? -8.936 10.572 -0.731 1.00 59.93 283 GLY B CA 1
ATOM 5107 C C . GLY B 1 283 ? -9.617 11.911 -0.930 1.00 59.09 283 GLY B C 1
ATOM 5108 O O . GLY B 1 283 ? -9.278 12.894 -0.270 1.00 57.95 283 GLY B O 1
ATOM 5109 N N . ASN B 1 284 ? -10.594 11.945 -1.833 1.00 57.64 284 ASN B N 1
ATOM 5110 C CA . ASN B 1 284 ? -11.208 13.204 -2.250 1.00 58.67 284 ASN B CA 1
ATOM 5111 C C . ASN B 1 284 ? -12.713 13.314 -2.016 1.00 52.75 284 ASN B C 1
ATOM 5112 O O . ASN B 1 284 ? -13.204 14.326 -1.509 1.00 53.86 284 ASN B O 1
ATOM 5117 N N . THR B 1 285 ? -13.444 12.283 -2.420 1.00 50.98 285 THR B N 1
ATOM 5118 C CA . THR B 1 285 ? -14.898 12.276 -2.313 1.00 50.35 285 THR B CA 1
ATOM 5119 C C . THR B 1 285 ? -15.354 12.623 -0.901 1.00 50.16 285 THR B C 1
ATOM 5120 O O . THR B 1 285 ? -14.785 12.136 0.081 1.00 48.33 285 THR B O 1
ATOM 5124 N N . ILE B 1 286 ? -16.372 13.474 -0.806 1.00 47.56 286 ILE B N 1
ATOM 5125 C CA . ILE B 1 286 ? -16.943 13.836 0.483 1.00 44.06 286 ILE B CA 1
ATOM 5126 C C . ILE B 1 286 ? -18.085 12.899 0.834 1.00 42.24 286 ILE B C 1
ATOM 5127 O O . ILE B 1 286 ? -19.055 12.766 0.078 1.00 41.70 286 ILE B O 1
ATOM 5132 N N . LYS B 1 287 ? -17.963 12.248 1.986 1.00 41.50 287 LYS B N 1
ATOM 5133 C CA . LYS B 1 287 ? -18.995 11.339 2.460 1.00 42.12 287 LYS B CA 1
ATOM 5134 C C . LYS B 1 287 ? -19.497 11.821 3.810 1.00 36.27 287 LYS B C 1
ATOM 5135 O O . LYS B 1 287 ? -18.877 12.672 4.444 1.00 36.17 287 LYS B O 1
ATOM 5141 N N . THR B 1 288 ? -20.633 11.288 4.235 1.00 36.03 288 THR B N 1
ATOM 5142 C CA . THR B 1 288 ? -21.262 11.733 5.469 1.00 37.49 288 THR B CA 1
ATOM 5143 C C . THR B 1 288 ? -21.692 10.525 6.294 1.00 40.08 288 THR B C 1
ATOM 5144 O O . THR B 1 288 ? -22.261 9.574 5.760 1.00 34.04 288 THR B O 1
ATOM 5148 N N . THR B 1 289 ? -21.410 10.563 7.591 1.00 32.21 289 THR B N 1
ATOM 5149 C CA . THR B 1 289 ? -21.993 9.606 8.524 1.00 35.66 289 THR B CA 1
ATOM 5150 C C . THR B 1 289 ? -22.647 10.396 9.664 1.00 36.28 289 THR B C 1
ATOM 5151 O O . THR B 1 289 ? -22.816 11.610 9.558 1.00 33.78 289 THR B O 1
ATOM 5155 N N . THR B 1 290 ? -23.030 9.717 10.739 1.00 32.09 290 THR B N 1
ATOM 5156 C CA . THR B 1 290 ? -23.582 10.413 11.894 1.00 30.20 290 THR B CA 1
ATOM 5157 C C . THR B 1 290 ? -22.775 10.064 13.136 1.00 29.93 290 THR B C 1
ATOM 5158 O O . THR B 1 290 ? -22.055 9.056 13.164 1.00 30.15 290 THR B O 1
ATOM 5162 N N . ALA B 1 291 ? -22.891 10.900 14.161 1.00 31.36 291 ALA B N 1
ATOM 5163 C CA . ALA B 1 291 ? -22.210 10.643 15.417 1.00 30.00 291 ALA B CA 1
ATOM 5164 C C . ALA B 1 291 ? -22.604 9.268 15.964 1.00 30.66 291 ALA B C 1
ATOM 5165 O O . ALA B 1 291 ? -21.771 8.533 16.529 1.00 29.24 291 ALA B O 1
ATOM 5167 N N . LYS B 1 292 ? -23.875 8.921 15.797 1.00 30.30 292 LYS B N 1
ATOM 5168 C CA . LYS B 1 292 ? -24.401 7.681 16.351 1.00 27.34 292 LYS B CA 1
ATOM 5169 C C . LYS B 1 292 ? -23.836 6.464 15.639 1.00 27.85 292 LYS B C 1
ATOM 5170 O O . LYS B 1 292 ? -23.455 5.491 16.285 1.00 26.65 292 LYS B O 1
ATOM 5176 N N . LYS B 1 293 ? -23.813 6.496 14.308 1.00 27.18 293 LYS B N 1
ATOM 5177 C CA . LYS B 1 293 ? -23.297 5.357 13.557 1.00 26.75 293 LYS B CA 1
ATOM 5178 C C . LYS B 1 293 ? -21.820 5.124 13.842 1.00 28.30 293 LYS B C 1
ATOM 5179 O O . LYS B 1 293 ? -21.383 3.979 14.011 1.00 26.91 293 LYS B O 1
ATOM 5185 N N . LEU B 1 294 ? -21.047 6.206 13.892 1.00 27.36 294 LEU B N 1
ATOM 5186 C CA . LEU B 1 294 ? -19.630 6.099 14.225 1.00 24.43 294 LEU B CA 1
ATOM 5187 C C . LEU B 1 294 ? -19.487 5.446 15.598 1.00 26.72 294 LEU B C 1
ATOM 5188 O O . LEU B 1 294 ? -18.654 4.568 15.811 1.00 24.86 294 LEU B O 1
ATOM 5193 N N . SER B 1 295 ? -20.315 5.882 16.535 1.00 25.93 295 SER B N 1
ATOM 5194 C CA . SER B 1 295 ? -20.223 5.403 17.903 1.00 26.79 295 SER B CA 1
ATOM 5195 C C . SER B 1 295 ? -20.655 3.944 18.032 1.00 24.98 295 SER B C 1
ATOM 5196 O O . SER B 1 295 ? -20.116 3.209 18.856 1.00 25.10 295 SER B O 1
ATOM 5199 N N . VAL B 1 296 ? -21.646 3.529 17.243 1.00 23.42 296 VAL B N 1
ATOM 5200 C CA . VAL B 1 296 ? -22.058 2.128 17.248 1.00 21.89 296 VAL B CA 1
ATOM 5201 C C . VAL B 1 296 ? -20.914 1.216 16.846 1.00 24.36 296 VAL B C 1
ATOM 5202 O O . VAL B 1 296 ? -20.668 0.173 17.486 1.00 23.84 296 VAL B O 1
ATOM 5206 N N . ILE B 1 297 ? -20.208 1.606 15.788 1.00 22.66 297 ILE B N 1
ATOM 5207 C CA . ILE B 1 297 ? -19.078 0.825 15.305 1.00 20.95 297 ILE B CA 1
ATOM 5208 C C . ILE B 1 297 ? -17.993 0.724 16.395 1.00 20.06 297 ILE B C 1
ATOM 5209 O O . ILE B 1 297 ? -17.446 -0.355 16.659 1.00 21.61 297 ILE B O 1
ATOM 5214 N N . ILE B 1 298 ? -17.682 1.859 17.014 1.00 23.35 298 ILE B N 1
ATOM 5215 C CA . ILE B 1 298 ? -16.705 1.904 18.107 1.00 24.93 298 ILE B CA 1
ATOM 5216 C C . ILE B 1 298 ? -17.167 1.093 19.320 1.00 25.06 298 ILE B C 1
ATOM 5217 O O . ILE B 1 298 ? -16.438 0.248 19.831 1.00 22.83 298 ILE B O 1
ATOM 5222 N N . HIS B 1 299 ? -18.376 1.385 19.790 1.00 24.54 299 HIS B N 1
ATOM 5223 C CA . HIS B 1 299 ? -18.995 0.636 20.882 1.00 22.95 299 HIS B CA 1
ATOM 5224 C C . HIS B 1 299 ? -18.841 -0.871 20.722 1.00 22.77 299 HIS B C 1
ATOM 5225 O O . HIS B 1 299 ? -18.426 -1.560 21.652 1.00 22.87 299 HIS B O 1
ATOM 5232 N N . ALA B 1 300 ? -19.206 -1.397 19.560 1.00 21.67 300 ALA B N 1
ATOM 5233 C CA . ALA B 1 300 ? -19.185 -2.841 19.383 1.00 25.34 300 ALA B CA 1
ATOM 5234 C C . ALA B 1 300 ? -17.781 -3.460 19.583 1.00 23.18 300 ALA B C 1
ATOM 5235 O O . ALA B 1 300 ? -17.630 -4.537 20.182 1.00 22.52 300 ALA B O 1
ATOM 5237 N N . ARG B 1 301 ? -16.750 -2.784 19.092 1.00 19.45 301 ARG B N 1
ATOM 5238 C CA . ARG B 1 301 ? -15.410 -3.328 19.201 1.00 23.11 301 ARG B CA 1
ATOM 5239 C C . ARG B 1 301 ? -14.906 -3.180 20.628 1.00 21.95 301 ARG B C 1
ATOM 5240 O O . ARG B 1 301 ? -14.195 -4.063 21.132 1.00 19.51 301 ARG B O 1
ATOM 5248 N N . LEU B 1 302 ? -15.290 -2.084 21.287 1.00 19.39 302 LEU B N 1
ATOM 5249 C CA . LEU B 1 302 ? -14.851 -1.846 22.670 1.00 20.10 302 LEU B CA 1
ATOM 5250 C C . LEU B 1 302 ? -15.544 -2.854 23.591 1.00 24.56 302 LEU B C 1
ATOM 5251 O O . LEU B 1 302 ? -14.962 -3.330 24.574 1.00 20.72 302 LEU B O 1
ATOM 5256 N N . ARG B 1 303 ? -16.789 -3.187 23.268 1.00 20.37 303 ARG B N 1
ATOM 5257 C CA . ARG B 1 303 ? -17.523 -4.190 24.042 1.00 23.38 303 ARG B CA 1
ATOM 5258 C C . ARG B 1 303 ? -16.842 -5.533 23.899 1.00 20.53 303 ARG B C 1
ATOM 5259 O O . ARG B 1 303 ? -16.722 -6.281 24.873 1.00 23.77 303 ARG B O 1
ATOM 5267 N N . GLU B 1 304 ? -16.400 -5.854 22.685 1.00 22.52 304 GLU B N 1
ATOM 5268 C CA . GLU B 1 304 ? -15.649 -7.083 22.472 1.00 21.48 304 GLU B CA 1
ATOM 5269 C C . GLU B 1 304 ? -14.398 -7.096 23.326 1.00 23.20 304 GLU B C 1
ATOM 5270 O O . GLU B 1 304 ? -14.070 -8.106 23.954 1.00 23.63 304 GLU B O 1
ATOM 5276 N N . ILE B 1 305 ? -13.659 -5.987 23.327 1.00 18.25 305 ILE B N 1
ATOM 5277 C CA . ILE B 1 305 ? -12.427 -5.933 24.129 1.00 18.05 305 ILE B CA 1
ATOM 5278 C C . ILE B 1 305 ? -12.694 -6.168 25.609 1.00 19.26 305 ILE B C 1
ATOM 5279 O O . ILE B 1 305 ? -12.020 -6.985 26.244 1.00 21.22 305 ILE B O 1
ATOM 5284 N N . MET B 1 306 ? -13.674 -5.471 26.161 1.00 21.95 306 MET B N 1
ATOM 5285 C CA . MET B 1 306 ? -13.962 -5.604 27.589 1.00 22.47 306 MET B CA 1
ATOM 5286 C C . MET B 1 306 ? -14.528 -6.977 27.931 1.00 24.21 306 MET B C 1
ATOM 5287 O O . MET B 1 306 ? -14.211 -7.524 28.977 1.00 23.31 306 MET B O 1
ATOM 5292 N N . SER B 1 307 ? -15.350 -7.539 27.042 1.00 22.21 307 SER B N 1
ATOM 5293 C CA . SER B 1 307 ? -15.946 -8.855 27.281 1.00 24.18 307 SER B CA 1
ATOM 5294 C C . SER B 1 307 ? -14.876 -9.931 27.337 1.00 24.07 307 SER B C 1
ATOM 5295 O O . SER B 1 307 ? -14.921 -10.846 28.173 1.00 24.48 307 SER B O 1
ATOM 5298 N N . LYS B 1 308 ? -13.893 -9.815 26.455 1.00 22.57 308 LYS B N 1
ATOM 5299 C CA . LYS B 1 308 ? -12.808 -10.768 26.435 1.00 23.07 308 LYS B CA 1
ATOM 5300 C C . LYS B 1 308 ? -11.873 -10.568 27.629 1.00 21.94 308 LYS B C 1
ATOM 5301 O O . LYS B 1 308 ? -11.253 -11.509 28.092 1.00 25.23 308 LYS B O 1
ATOM 5307 N N . SER B 1 309 ? -11.799 -9.341 28.127 1.00 22.48 309 SER B N 1
ATOM 5308 C CA . SER B 1 309 ? -10.962 -9.035 29.280 1.00 24.20 309 SER B CA 1
ATOM 5309 C C . SER B 1 309 ? -11.589 -9.488 30.594 1.00 24.71 309 SER B C 1
ATOM 5310 O O . SER B 1 309 ? -10.934 -9.472 31.642 1.00 24.58 309 SER B O 1
ATOM 5313 N N . LYS B 1 310 ? -12.850 -9.894 30.544 1.00 23.12 310 LYS B N 1
ATOM 5314 C CA . LYS B 1 310 ? -13.592 -10.170 31.761 1.00 26.39 310 LYS B CA 1
ATOM 5315 C C . LYS B 1 310 ? -13.132 -11.484 32.350 1.00 26.30 310 LYS B C 1
ATOM 5316 O O . LYS B 1 310 ? -13.185 -11.687 33.566 1.00 27.96 310 LYS B O 1
ATOM 5322 N N . LYS B 1 311 ? -12.660 -12.375 31.489 1.00 23.36 311 LYS B N 1
ATOM 5323 C CA . LYS B 1 311 ? -12.105 -13.642 31.951 1.00 30.00 311 LYS B CA 1
ATOM 5324 C C . LYS B 1 311 ? -10.939 -13.387 32.914 1.00 30.87 311 LYS B C 1
ATOM 5325 O O . LYS B 1 311 ? -10.890 -13.934 34.025 1.00 28.39 311 LYS B O 1
ATOM 5331 N N . PHE B 1 312 ? -10.014 -12.534 32.487 1.00 26.55 312 PHE B N 1
ATOM 5332 C CA . PHE B 1 312 ? -8.878 -12.141 33.315 1.00 23.35 312 PHE B CA 1
ATOM 5333 C C . PHE B 1 312 ? -9.377 -11.571 34.635 1.00 25.62 312 PHE B C 1
ATOM 5334 O O . PHE B 1 312 ? -8.898 -11.948 35.711 1.00 29.78 312 PHE B O 1
ATOM 5342 N N . PHE B 1 313 ? -10.339 -10.656 34.547 1.00 24.39 313 PHE B N 1
ATOM 5343 C CA . PHE B 1 313 ? -10.907 -10.009 35.722 1.00 26.21 313 PHE B CA 1
ATOM 5344 C C . PHE B 1 313 ? -11.480 -11.046 36.707 1.00 32.62 313 PHE B C 1
ATOM 5345 O O . PHE B 1 313 ? -11.233 -10.985 37.910 1.00 30.05 313 PHE B O 1
ATOM 5353 N N . ARG B 1 314 ? -12.238 -12.005 36.193 1.00 30.73 314 ARG B N 1
ATOM 5354 C CA . ARG B 1 314 ? -12.825 -13.024 37.059 1.00 33.61 314 ARG B CA 1
ATOM 5355 C C . ARG B 1 314 ? -11.777 -13.915 37.716 1.00 33.96 314 ARG B C 1
ATOM 5356 O O . ARG B 1 314 ? -11.929 -14.286 38.881 1.00 37.56 314 ARG B O 1
ATOM 5364 N N . GLU B 1 315 ? -10.721 -14.256 36.980 1.00 31.59 315 GLU B N 1
ATOM 5365 C CA . GLU B 1 315 ? -9.643 -15.086 37.520 1.00 34.21 315 GLU B CA 1
ATOM 5366 C C . GLU B 1 315 ? -8.847 -14.384 38.617 1.00 37.23 315 GLU B C 1
ATOM 5367 O O . GLU B 1 315 ? -8.425 -15.015 39.587 1.00 38.49 315 GLU B O 1
ATOM 5373 N N . VAL B 1 316 ? -8.611 -13.087 38.446 1.00 37.27 316 VAL B N 1
ATOM 5374 C CA . VAL B 1 316 ? -7.932 -12.309 39.478 1.00 37.26 316 VAL B CA 1
ATOM 5375 C C . VAL B 1 316 ? -8.859 -12.126 40.671 1.00 39.34 316 VAL B C 1
ATOM 5376 O O . VAL B 1 316 ? -8.427 -12.140 41.826 1.00 42.25 316 VAL B O 1
ATOM 5380 N N . GLU B 1 317 ? -10.141 -11.952 40.386 1.00 36.98 317 GLU B N 1
ATOM 5381 C CA . GLU B 1 317 ? -11.115 -11.771 41.450 1.00 41.69 317 GLU B CA 1
ATOM 5382 C C . GLU B 1 317 ? -11.122 -12.985 42.370 1.00 44.14 317 GLU B C 1
ATOM 5383 O O . GLU B 1 317 ? -11.184 -12.847 43.590 1.00 49.97 317 GLU B O 1
ATOM 5389 N N . ALA B 1 318 ? -11.046 -14.173 41.778 1.00 42.32 318 ALA B N 1
ATOM 5390 C CA . ALA B 1 318 ? -11.001 -15.408 42.549 1.00 44.85 318 ALA B CA 1
ATOM 5391 C C . ALA B 1 318 ? -9.735 -15.465 43.400 1.00 49.94 318 ALA B C 1
ATOM 5392 O O . ALA B 1 318 ? -9.775 -15.841 44.573 1.00 54.20 318 ALA B O 1
ATOM 5394 N N . LYS B 1 319 ? -8.610 -15.083 42.807 1.00 48.27 319 LYS B N 1
ATOM 5395 C CA . LYS B 1 319 ? -7.326 -15.141 43.498 1.00 48.71 319 LYS B CA 1
ATOM 5396 C C . LYS B 1 319 ? -7.281 -14.156 44.666 1.00 52.43 319 LYS B C 1
ATOM 5397 O O . LYS B 1 319 ? -6.579 -14.378 45.655 1.00 50.66 319 LYS B O 1
ATOM 5403 N N . ILE B 1 320 ? -8.035 -13.067 44.544 1.00 48.73 320 ILE B N 1
ATOM 5404 C CA . ILE B 1 320 ? -8.026 -12.005 45.547 1.00 51.06 320 ILE B CA 1
ATOM 5405 C C . ILE B 1 320 ? -9.009 -12.280 46.688 1.00 55.07 320 ILE B C 1
ATOM 5406 O O . ILE B 1 320 ? -8.729 -11.967 47.846 1.00 55.11 320 ILE B O 1
ATOM 5411 N N . VAL B 1 321 ? -10.158 -12.867 46.368 1.00 54.84 321 VAL B N 1
ATOM 5412 C CA . VAL B 1 321 ? -11.053 -13.348 47.417 1.00 59.40 321 VAL B CA 1
ATOM 5413 C C . VAL B 1 321 ? -10.481 -14.677 47.919 1.00 58.86 321 VAL B C 1
ATOM 5414 O O . VAL B 1 321 ? -10.881 -15.755 47.472 1.00 62.35 321 VAL B O 1
ATOM 5418 N N . GLU B 1 322 ? -9.525 -14.586 48.838 1.00 60.18 322 GLU B N 1
ATOM 5419 C CA . GLU B 1 322 ? -8.668 -15.726 49.178 1.00 63.42 322 GLU B CA 1
ATOM 5420 C C . GLU B 1 322 ? -9.415 -16.906 49.800 1.00 66.42 322 GLU B C 1
ATOM 5421 O O . GLU B 1 322 ? -10.343 -16.726 50.588 1.00 71.12 322 GLU B O 1
ATOM 5427 N N . GLY B 1 327 ? -14.783 -8.021 46.467 1.00 48.01 327 GLY B N 1
ATOM 5428 C CA . GLY B 1 327 ? -14.120 -8.693 45.360 1.00 46.03 327 GLY B CA 1
ATOM 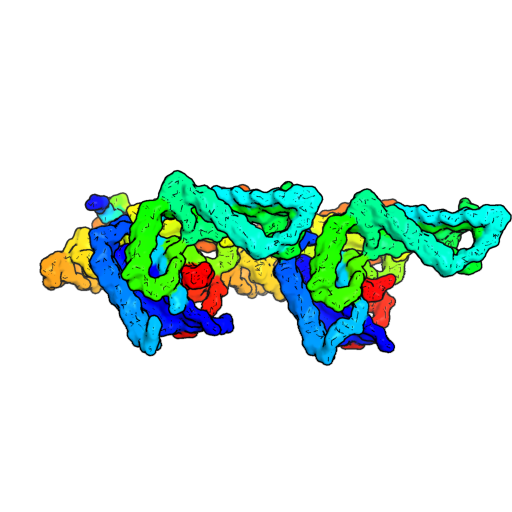5429 C C . GLY B 1 327 ? -12.751 -8.108 45.062 1.00 43.53 327 GLY B C 1
ATOM 5430 O O . GLY B 1 327 ? -11.767 -8.429 45.732 1.00 43.02 327 GLY B O 1
ATOM 5431 N N . ILE B 1 328 ? -12.687 -7.261 44.038 1.00 41.77 328 ILE B N 1
ATOM 5432 C CA . ILE B 1 328 ? -11.482 -6.482 43.753 1.00 38.93 328 ILE B CA 1
ATOM 5433 C C . ILE B 1 328 ? -11.729 -5.039 44.186 1.00 35.30 328 ILE B C 1
ATOM 5434 O O . ILE B 1 328 ? -12.421 -4.283 43.501 1.00 33.76 328 ILE B O 1
ATOM 5439 N N . PRO B 1 329 ? -11.164 -4.654 45.338 1.00 35.16 329 PRO B N 1
ATOM 5440 C CA . PRO B 1 329 ? -11.496 -3.380 45.986 1.00 37.93 329 PRO B CA 1
ATOM 5441 C C . PRO B 1 329 ? -11.238 -2.148 45.114 1.00 32.27 329 PRO B C 1
ATOM 5442 O O . PRO B 1 329 ? -12.092 -1.270 45.054 1.00 40.62 329 PRO B O 1
ATOM 5446 N N . GLY B 1 330 ? -10.089 -2.087 44.448 1.00 35.64 330 GLY B N 1
ATOM 5447 C CA . GLY B 1 330 ? -9.758 -0.943 43.609 1.00 32.01 330 GLY B CA 1
ATOM 5448 C C . GLY B 1 330 ? -10.480 -0.918 42.271 1.00 33.27 330 GLY B C 1
ATOM 5449 O O . GLY B 1 330 ? -10.448 0.094 41.556 1.00 31.37 330 GLY B O 1
ATOM 5450 N N . GLY B 1 331 ? -11.141 -2.021 41.931 1.00 29.36 331 GLY B N 1
ATOM 5451 C CA . GLY B 1 331 ? -11.841 -2.104 40.672 1.00 31.21 331 GLY B CA 1
ATOM 5452 C C . GLY B 1 331 ? -10.903 -2.152 39.476 1.00 25.19 331 GLY B C 1
ATOM 5453 O O . GLY B 1 331 ? -9.869 -2.819 39.503 1.00 26.63 331 GLY B O 1
ATOM 5454 N N . VAL B 1 332 ? -11.299 -1.454 38.417 1.00 26.02 332 VAL B N 1
ATOM 5455 C CA . VAL B 1 332 ? -10.589 -1.473 37.137 1.00 25.48 332 VAL B CA 1
ATOM 5456 C C . VAL B 1 332 ? -10.108 -0.082 36.769 1.00 22.52 332 VAL B C 1
ATOM 5457 O O . VAL B 1 332 ? -10.838 0.887 36.910 1.00 23.97 332 VAL B O 1
ATOM 5461 N N . VAL B 1 333 ? -8.881 0.026 36.279 1.00 23.21 333 VAL B N 1
ATOM 5462 C CA . VAL B 1 333 ? -8.372 1.333 35.856 1.00 23.10 333 VAL B CA 1
ATOM 5463 C C . VAL B 1 333 ? -8.045 1.208 34.370 1.00 19.19 333 VAL B C 1
ATOM 5464 O O . VAL B 1 333 ? -7.237 0.369 34.000 1.00 22.05 333 VAL B O 1
ATOM 5468 N N . LEU B 1 334 ? -8.702 2.007 33.534 1.00 19.86 334 LEU B N 1
ATOM 5469 C CA . LEU B 1 334 ? -8.428 1.992 32.099 1.00 21.24 334 LEU B CA 1
ATOM 5470 C C . LEU B 1 334 ? -7.289 2.952 31.760 1.00 21.46 334 LEU B C 1
ATOM 5471 O O . LEU B 1 334 ? -7.282 4.099 32.206 1.00 20.80 334 LEU B O 1
ATOM 5476 N N . THR B 1 335 ? -6.369 2.498 30.920 1.00 20.41 335 THR B N 1
ATOM 5477 C CA . THR B 1 335 ? -5.218 3.303 30.549 1.00 21.27 335 THR B CA 1
ATOM 5478 C C . THR B 1 335 ? -4.945 3.162 29.070 1.00 24.03 335 THR B C 1
ATOM 5479 O O . THR B 1 335 ? -5.643 2.418 28.367 1.00 21.48 335 THR B O 1
ATOM 5483 N N . GLY B 1 336 ? -3.909 3.856 28.598 1.00 22.81 336 GLY B N 1
ATOM 5484 C CA . GLY B 1 336 ? -3.602 3.866 27.180 1.00 26.48 336 GLY B CA 1
ATOM 5485 C C . GLY B 1 336 ? -4.495 4.753 26.329 1.00 26.81 336 GLY B C 1
ATOM 5486 O O . GLY B 1 336 ? -5.414 5.424 26.822 1.00 23.29 336 GLY B O 1
ATOM 5487 N N . GLY B 1 337 ? -4.225 4.756 25.029 1.00 27.70 337 GLY B N 1
ATOM 5488 C CA . GLY B 1 337 ? -4.956 5.596 24.098 1.00 27.16 337 GLY B CA 1
ATOM 5489 C C . GLY B 1 337 ? -6.464 5.450 24.158 1.00 28.58 337 GLY B C 1
ATOM 5490 O O . GLY B 1 337 ? -7.191 6.447 24.197 1.00 27.66 337 GLY B O 1
ATOM 5491 N N . GLY B 1 338 ? -6.944 4.210 24.150 1.00 24.63 338 GLY B N 1
ATOM 5492 C CA . GLY B 1 338 ? -8.364 3.954 24.158 1.00 23.76 338 GLY B CA 1
ATOM 5493 C C . GLY B 1 338 ? -9.086 4.478 25.384 1.00 21.48 338 GLY B C 1
ATOM 5494 O O . GLY B 1 338 ? -10.295 4.704 25.338 1.00 24.54 338 GLY B O 1
ATOM 5495 N N . ALA B 1 339 ? -8.365 4.686 26.484 1.00 21.52 339 ALA B N 1
ATOM 5496 C CA . ALA B 1 339 ? -9.028 5.165 27.703 1.00 22.14 339 ALA B CA 1
ATOM 5497 C C . ALA B 1 339 ? -9.559 6.596 27.552 1.00 26.15 339 ALA B C 1
ATOM 5498 O O . ALA B 1 339 ? -10.361 7.063 28.374 1.00 24.17 339 ALA B O 1
ATOM 5500 N N . LYS B 1 340 ? -9.123 7.283 26.496 1.00 22.84 340 LYS B N 1
ATOM 5501 C CA . LYS B 1 340 ? -9.569 8.652 26.228 1.00 26.69 340 LYS B CA 1
ATOM 5502 C C . LYS B 1 340 ? -10.848 8.755 25.374 1.00 28.13 340 LYS B C 1
ATOM 5503 O O . LYS B 1 340 ? -11.352 9.851 25.114 1.00 26.63 340 LYS B O 1
ATOM 5509 N N . ILE B 1 341 ? -11.377 7.622 24.934 1.00 24.41 341 ILE B N 1
ATOM 5510 C CA . ILE B 1 341 ? -12.647 7.639 24.208 1.00 25.24 341 ILE B CA 1
ATOM 5511 C C . ILE B 1 341 ? -13.758 8.035 25.179 1.00 24.05 341 ILE B C 1
ATOM 5512 O O . ILE B 1 341 ? -13.907 7.433 26.243 1.00 24.25 341 ILE B O 1
ATOM 5517 N N . PRO B 1 342 ? -14.512 9.088 24.841 1.00 25.14 342 PRO B N 1
ATOM 5518 C CA . PRO B 1 342 ? -15.525 9.579 25.78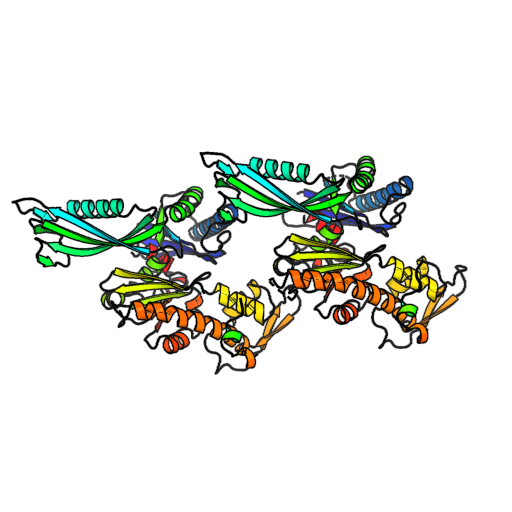3 1.00 27.69 342 PRO B CA 1
ATOM 5519 C C . PRO B 1 342 ? -16.524 8.509 26.242 1.00 28.02 342 PRO B C 1
ATOM 5520 O O . PRO B 1 342 ? -17.040 7.745 25.427 1.00 23.63 342 PRO B O 1
ATOM 5524 N N . ARG B 1 343 ? -16.760 8.456 27.554 1.00 23.12 343 ARG B N 1
ATOM 5525 C CA . ARG B 1 343 ? -17.754 7.567 28.160 1.00 25.13 343 ARG B CA 1
ATOM 5526 C C . ARG B 1 343 ? -17.394 6.088 28.072 1.00 27.31 343 ARG B C 1
ATOM 5527 O O . ARG B 1 343 ? -18.262 5.225 28.194 1.00 24.91 343 ARG B O 1
ATOM 5535 N N . ILE B 1 344 ? -16.108 5.784 27.900 1.00 23.89 344 ILE B N 1
ATOM 5536 C CA . ILE B 1 344 ? -15.715 4.387 27.841 1.00 21.95 344 ILE B CA 1
ATOM 5537 C C . ILE B 1 344 ? -15.868 3.779 29.236 1.00 22.84 344 ILE B C 1
ATOM 5538 O O . ILE B 1 344 ? -16.118 2.579 29.381 1.00 23.77 344 ILE B O 1
ATOM 5543 N N . ASN B 1 345 ? -15.741 4.619 30.263 1.00 25.15 345 ASN B N 1
ATOM 5544 C CA . ASN B 1 345 ? -15.862 4.141 31.633 1.00 24.55 345 ASN B CA 1
ATOM 5545 C C . ASN B 1 345 ? -17.255 3.606 31.944 1.00 24.71 345 ASN B C 1
ATOM 5546 O O . ASN B 1 345 ? -17.393 2.682 32.752 1.00 27.25 345 ASN B O 1
ATOM 5551 N N . GLU B 1 346 ? -18.272 4.212 31.329 1.00 26.19 346 GLU B N 1
ATOM 5552 C CA . GLU B 1 346 ? -19.657 3.709 31.398 1.00 28.50 346 GLU B CA 1
ATOM 5553 C C . GLU B 1 346 ? -19.786 2.312 30.800 1.00 27.16 346 GLU B C 1
ATOM 5554 O O . GLU B 1 346 ? -20.390 1.418 31.402 1.00 29.09 346 GLU B O 1
ATOM 5560 N N . LEU B 1 347 ? -19.237 2.125 29.603 1.00 27.93 347 LEU B N 1
ATOM 5561 C CA . LEU B 1 347 ? -19.324 0.824 28.936 1.00 28.89 347 LEU B CA 1
ATOM 5562 C C . LEU B 1 347 ? -18.571 -0.220 29.755 1.00 27.55 347 LEU B C 1
ATOM 5563 O O . LEU B 1 347 ? -19.059 -1.333 29.950 1.00 27.12 347 LEU B O 1
ATOM 5568 N N . ALA B 1 348 ? -17.395 0.149 30.262 1.00 25.00 348 ALA B N 1
ATOM 5569 C CA . ALA B 1 348 ? -16.592 -0.778 31.059 1.00 26.00 348 ALA B CA 1
ATOM 5570 C C . ALA B 1 348 ? -17.335 -1.181 32.319 1.00 25.55 348 ALA B C 1
ATOM 5571 O O . ALA B 1 348 ? -17.312 -2.345 32.713 1.00 27.60 348 ALA B O 1
ATOM 5573 N N . THR B 1 349 ? -18.002 -0.218 32.944 1.00 25.06 349 THR B N 1
ATOM 5574 C CA . THR B 1 349 ? -18.674 -0.483 34.218 1.00 28.22 349 THR B CA 1
ATOM 5575 C C . THR B 1 349 ? -19.786 -1.495 34.008 1.00 29.43 349 THR B C 1
ATOM 5576 O O . THR B 1 349 ? -19.972 -2.404 34.814 1.00 30.95 349 THR B O 1
ATOM 5580 N N . GLU B 1 350 ? -20.510 -1.338 32.903 1.00 28.03 350 GLU B N 1
ATOM 5581 C CA . GLU B 1 350 ? -21.583 -2.254 32.542 1.00 28.75 350 GLU B CA 1
ATOM 5582 C C . GLU B 1 350 ? -21.034 -3.647 32.262 1.00 30.02 350 GLU B C 1
ATOM 5583 O O . GLU B 1 350 ? -21.619 -4.647 32.687 1.00 32.33 350 GLU B O 1
ATOM 5589 N N . VAL B 1 351 ? -19.897 -3.727 31.572 1.00 25.51 351 VAL B N 1
ATOM 5590 C CA . VAL B 1 351 ? -19.312 -5.036 31.250 1.00 26.02 351 VAL B CA 1
ATOM 5591 C C . VAL B 1 351 ? -18.651 -5.736 32.430 1.00 32.54 351 VAL B C 1
ATOM 5592 O O . VAL B 1 351 ? -18.934 -6.914 32.704 1.00 30.90 351 VAL B O 1
ATOM 5596 N N . PHE B 1 352 ? -17.754 -5.031 33.115 1.00 29.29 352 PHE B N 1
ATOM 5597 C CA . PHE B 1 352 ? -17.015 -5.622 34.228 1.00 30.29 352 PHE B CA 1
ATOM 5598 C C . PHE B 1 352 ? -17.865 -5.717 35.493 1.00 33.49 352 PHE B C 1
ATOM 5599 O O . PHE B 1 352 ? -17.519 -6.461 36.408 1.00 33.14 352 PHE B O 1
ATOM 5607 N N . LYS B 1 353 ? -18.951 -4.950 35.559 1.00 31.99 353 LYS B N 1
ATOM 5608 C CA . LYS B 1 353 ? -19.762 -4.885 36.788 1.00 36.28 353 LYS B CA 1
ATOM 5609 C C . LYS B 1 353 ? -18.921 -4.494 38.001 1.00 36.51 353 LYS B C 1
ATOM 5610 O O . LYS B 1 353 ? -18.973 -5.128 39.056 1.00 32.92 353 LYS B O 1
ATOM 5616 N N . SER B 1 354 ? -18.159 -3.422 37.840 1.00 33.39 354 SER B N 1
ATOM 5617 C CA . SER B 1 354 ? -17.190 -3.013 38.836 1.00 30.41 354 SER B CA 1
ATOM 5618 C C . SER B 1 354 ? -16.925 -1.532 38.638 1.00 32.70 354 SER B C 1
ATOM 5619 O O . SER B 1 354 ? -17.123 -1.011 37.535 1.00 33.87 354 SER B O 1
ATOM 5622 N N . PRO B 1 355 ? -16.503 -0.836 39.703 1.00 32.85 355 PRO B N 1
ATOM 5623 C CA . PRO B 1 355 ? -16.095 0.560 39.531 1.00 31.56 355 PRO B CA 1
ATOM 5624 C C . PRO B 1 355 ? -14.965 0.643 38.505 1.00 26.93 355 PRO B C 1
ATOM 5625 O O . PRO B 1 355 ? -14.144 -0.267 38.384 1.00 27.24 355 PRO B O 1
ATOM 5629 N N . VAL B 1 356 ? -14.963 1.726 37.750 1.00 29.99 356 VAL B N 1
ATOM 5630 C CA . VAL B 1 356 ? -13.999 1.921 36.688 1.00 27.30 356 VAL B CA 1
ATOM 5631 C C . VAL B 1 356 ? -13.564 3.374 36.774 1.00 26.92 356 VAL B C 1
ATOM 5632 O O . VAL B 1 356 ? -14.376 4.264 37.049 1.00 28.07 356 VAL B O 1
ATOM 5636 N N . ARG B 1 357 ? -12.279 3.617 36.561 1.00 24.32 357 ARG B N 1
ATOM 5637 C CA . ARG B 1 357 ? -11.796 4.978 36.478 1.00 25.26 357 ARG B CA 1
ATOM 5638 C C . ARG B 1 357 ? -10.710 5.068 35.418 1.00 22.50 357 ARG B C 1
ATOM 5639 O O . ARG B 1 357 ? -10.121 4.058 35.038 1.00 24.86 357 ARG B O 1
ATOM 5647 N N . THR B 1 358 ? -10.431 6.288 34.977 1.00 24.01 358 THR B N 1
ATOM 5648 C CA . THR B 1 358 ? -9.391 6.540 33.985 1.00 22.95 358 THR B CA 1
ATOM 5649 C C . THR B 1 358 ? -8.039 6.699 34.671 1.00 28.67 358 THR B C 1
ATOM 5650 O O . THR B 1 358 ? -7.919 7.489 35.606 1.00 28.29 358 THR B O 1
ATOM 5654 N N . GLY B 1 359 ? -7.025 5.957 34.219 1.00 21.52 359 GLY B N 1
ATOM 5655 C CA . GLY B 1 359 ? -5.690 6.069 34.783 1.00 25.39 359 GLY B CA 1
ATOM 5656 C C . GLY B 1 359 ? -4.844 7.141 34.102 1.00 27.27 359 GLY B C 1
ATOM 5657 O O . GLY B 1 359 ? -4.759 7.210 32.869 1.00 25.45 359 GLY B O 1
ATOM 5658 N N . CYS B 1 360 ? -4.226 7.995 34.913 1.00 26.05 360 CYS B N 1
ATOM 5659 C CA . CYS B 1 360 ? -3.236 8.937 34.414 1.00 24.74 360 CYS B CA 1
ATOM 5660 C C . CYS B 1 360 ? -2.349 9.305 35.580 1.00 26.53 360 CYS B C 1
ATOM 5661 O O . CYS B 1 360 ? -2.690 9.052 36.741 1.00 26.77 360 CYS B O 1
ATOM 5664 N N . TYR B 1 361 ? -1.198 9.879 35.285 1.00 24.36 361 TYR B N 1
ATOM 5665 C CA . TYR B 1 361 ? -0.275 10.201 36.360 1.00 25.57 361 TYR B CA 1
ATOM 5666 C C . TYR B 1 361 ? -0.919 11.128 37.381 1.00 26.70 361 TYR B C 1
ATOM 5667 O O . TYR B 1 361 ? -0.754 10.937 38.584 1.00 31.14 361 TYR B O 1
ATOM 5676 N N . ALA B 1 362 ? -1.657 12.122 36.899 1.00 29.57 362 ALA B N 1
ATOM 5677 C CA . ALA B 1 362 ? -2.195 13.156 37.778 1.00 30.84 362 ALA B CA 1
ATOM 5678 C C . ALA B 1 362 ? -3.120 12.552 38.834 1.00 37.15 362 ALA B C 1
ATOM 5679 O O . ALA B 1 362 ? -3.109 12.983 39.997 1.00 36.76 3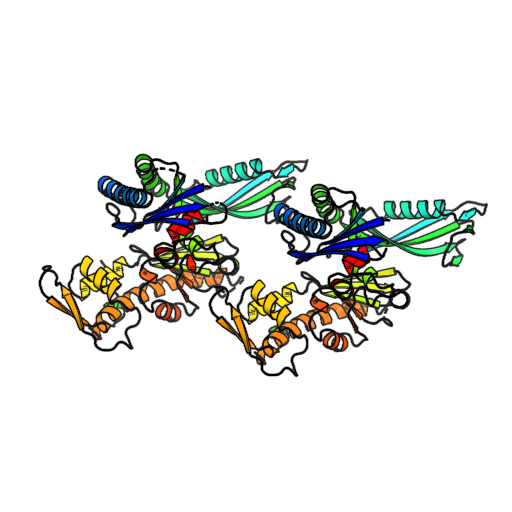62 ALA B O 1
ATOM 5681 N N . ASN B 1 363 ? -3.899 11.543 38.437 1.00 32.62 363 ASN B N 1
ATOM 5682 C CA . ASN B 1 363 ? -4.825 10.897 39.368 1.00 35.32 363 ASN B CA 1
ATOM 5683 C C . ASN B 1 363 ? -4.214 9.756 40.156 1.00 37.35 363 ASN B C 1
ATOM 5684 O O . ASN B 1 363 ? -4.923 9.051 40.873 1.00 40.80 363 ASN B O 1
ATOM 5689 N N . SER B 1 364 ? -2.904 9.562 40.029 1.00 32.79 364 SER B N 1
ATOM 5690 C CA . SER B 1 364 ? -2.210 8.650 40.919 1.00 29.83 364 SER B CA 1
ATOM 5691 C C . SER B 1 364 ? -1.956 9.370 42.242 1.00 37.08 364 SER B C 1
ATOM 5692 O O . SER B 1 364 ? -2.421 10.491 42.445 1.00 37.76 364 SER B O 1
ATOM 5695 N N . ASP B 1 365 ? -1.237 8.720 43.144 1.00 33.05 365 ASP B N 1
ATOM 5696 C CA . ASP B 1 365 ? -0.896 9.357 44.415 1.00 44.52 365 ASP B CA 1
ATOM 5697 C C . ASP B 1 365 ? 0.576 9.780 44.440 1.00 43.89 365 ASP B C 1
ATOM 5698 O O . ASP B 1 365 ? 1.082 10.243 45.467 1.00 43.62 365 ASP B O 1
ATOM 5703 N N . ARG B 1 366 ? 1.240 9.625 43.291 1.00 41.53 366 ARG B N 1
ATOM 5704 C CA . ARG B 1 366 ? 2.635 10.017 43.108 1.00 41.45 366 ARG B CA 1
ATOM 5705 C C . ARG B 1 366 ? 2.792 11.530 43.216 1.00 41.05 366 ARG B C 1
ATOM 5706 O O . ARG B 1 366 ? 1.801 12.269 43.148 1.00 41.57 366 ARG B O 1
ATOM 5714 N N . PRO B 1 367 ? 4.049 11.994 43.375 1.00 47.03 367 PRO B N 1
ATOM 5715 C CA . PRO B 1 367 ? 4.393 13.421 43.484 1.00 47.98 367 PRO B CA 1
ATOM 5716 C C . PRO B 1 367 ? 3.831 14.255 42.336 1.00 46.18 367 PRO B C 1
ATOM 5717 O O . PRO B 1 367 ? 3.869 13.811 41.187 1.00 44.48 367 PRO B O 1
ATOM 5721 N N . SER B 1 368 ? 3.331 15.451 42.641 1.00 45.17 368 SER B N 1
ATOM 5722 C CA . SER B 1 368 ? 2.905 16.389 41.603 1.00 46.75 368 SER B CA 1
ATOM 5723 C C . SER B 1 368 ? 4.131 16.991 40.896 1.00 49.34 368 SER B C 1
ATOM 5724 O O . SER B 1 368 ? 5.230 17.014 41.469 1.00 47.80 368 SER B O 1
ATOM 5727 N N . ILE B 1 369 ? 3.946 17.469 39.663 1.00 46.60 369 ILE B N 1
ATOM 5728 C CA . ILE B 1 369 ? 5.077 17.851 38.806 1.00 44.31 369 ILE B CA 1
ATOM 5729 C C . ILE B 1 369 ? 4.858 19.136 37.984 1.00 45.17 369 ILE B C 1
ATOM 5730 O O . ILE B 1 369 ? 3.840 19.280 37.297 1.00 49.22 369 ILE B O 1
ATOM 5735 N N . ILE B 1 370 ? 5.840 20.043 38.036 1.00 43.73 370 ILE B N 1
ATOM 5736 C CA . ILE B 1 370 ? 5.790 21.349 37.364 1.00 41.11 370 ILE B CA 1
ATOM 5737 C C . ILE B 1 370 ? 5.689 21.257 35.846 1.00 44.72 370 ILE B C 1
ATOM 5738 O O . ILE B 1 370 ? 6.489 20.577 35.208 1.00 47.54 370 ILE B O 1
ATOM 5743 N N . ASN B 1 371 ? 4.718 21.974 35.283 1.00 47.11 371 ASN B N 1
ATOM 5744 C CA . ASN B 1 371 ? 4.539 22.092 33.832 1.00 46.24 371 ASN B CA 1
ATOM 5745 C C . ASN B 1 371 ? 4.148 20.779 33.150 1.00 50.87 371 ASN B C 1
ATOM 5746 O O . ASN B 1 371 ? 4.396 20.593 31.960 1.00 49.77 371 ASN B O 1
ATOM 5751 N N . ALA B 1 372 ? 3.511 19.881 33.899 1.00 50.73 372 ALA B N 1
ATOM 5752 C CA . ALA B 1 372 ? 3.255 18.529 33.402 1.00 46.04 372 ALA B CA 1
ATOM 5753 C C . ALA B 1 372 ? 1.808 18.256 32.998 1.00 42.75 372 ALA B C 1
ATOM 5754 O O . ALA B 1 372 ? 1.512 17.183 32.479 1.00 40.55 372 ALA B O 1
ATOM 5756 N N . ASP B 1 373 ? 0.915 19.220 33.216 1.00 44.16 373 ASP B N 1
ATOM 5757 C CA . ASP B 1 373 ? -0.525 18.991 33.029 1.00 46.85 373 ASP B CA 1
ATOM 5758 C C . ASP B 1 373 ? -0.953 18.347 31.701 1.00 42.54 373 ASP B C 1
ATOM 5759 O O . ASP B 1 373 ? -1.699 17.362 31.700 1.00 42.23 373 ASP B O 1
ATOM 5764 N N . GLU B 1 374 ? -0.503 18.893 30.576 1.00 41.93 374 GLU B N 1
ATOM 5765 C CA . GLU B 1 374 ? -0.893 18.337 29.275 1.00 38.85 374 GLU B CA 1
ATOM 5766 C C . GLU B 1 374 ? -0.651 16.826 29.219 1.00 37.53 374 GLU B C 1
ATOM 5767 O O . GLU B 1 374 ? -1.440 16.081 28.620 1.00 37.40 374 GLU B O 1
ATOM 5773 N N . VAL B 1 375 ? 0.429 16.366 29.850 1.00 33.13 375 VAL B N 1
ATOM 5774 C CA . VAL B 1 375 ? 0.761 14.940 29.813 1.00 33.23 375 VAL B CA 1
ATOM 5775 C C . VAL B 1 375 ? 0.403 14.175 31.098 1.00 29.76 375 VAL B C 1
ATOM 5776 O O . VAL B 1 375 ? 0.064 12.994 31.037 1.00 30.42 375 VAL B O 1
ATOM 5780 N N . ALA B 1 376 ? 0.483 14.826 32.256 1.00 28.51 376 ALA B N 1
ATOM 5781 C CA . ALA B 1 376 ? 0.095 14.161 33.500 1.00 30.60 376 ALA B CA 1
ATOM 5782 C C . ALA B 1 376 ? -1.389 13.734 33.509 1.00 25.81 376 ALA B C 1
ATOM 5783 O O . ALA B 1 376 ? -1.757 12.782 34.203 1.00 27.85 376 ALA B O 1
ATOM 5785 N N . ASN B 1 377 ? -2.218 14.426 32.732 1.00 30.58 377 ASN B N 1
ATOM 5786 C CA . ASN B 1 377 ? -3.636 14.088 32.622 1.00 32.89 377 ASN B CA 1
ATOM 5787 C C . ASN B 1 377 ? -3.920 13.188 31.428 1.00 33.72 377 ASN B C 1
ATOM 5788 O O . ASN B 1 377 ? -5.078 12.875 31.144 1.00 31.91 377 ASN B O 1
ATOM 5793 N N . ASP B 1 378 ? -2.863 12.775 30.727 1.00 28.81 378 ASP B N 1
ATOM 5794 C CA . ASP B 1 378 ? -3.019 12.009 29.490 1.00 29.15 378 ASP B CA 1
ATOM 5795 C C . ASP B 1 378 ? -2.704 10.542 29.749 1.00 26.39 378 ASP B C 1
ATOM 5796 O O . ASP B 1 378 ? -1.556 10.183 30.047 1.00 28.55 378 ASP B O 1
ATOM 5801 N N . PRO B 1 379 ? -3.728 9.686 29.646 1.00 27.20 379 PRO B N 1
ATOM 5802 C CA . PRO B 1 379 ? -3.535 8.253 29.880 1.00 27.58 379 PRO B CA 1
ATOM 5803 C C . PRO B 1 379 ? -2.457 7.664 28.964 1.00 27.09 379 PRO B C 1
ATOM 5804 O O . PRO B 1 379 ? -1.892 6.624 29.300 1.00 28.16 379 PRO B O 1
ATOM 5808 N N . SER B 1 380 ? -2.176 8.318 27.839 1.00 26.98 380 SER B N 1
ATOM 5809 C CA . SER B 1 380 ? -1.185 7.805 26.891 1.00 28.45 380 SER B CA 1
ATOM 5810 C C . SER B 1 380 ? 0.225 7.936 27.413 1.00 27.39 380 SER B C 1
ATOM 5811 O O . SER B 1 380 ? 1.121 7.242 26.932 1.00 25.68 380 SER B O 1
ATOM 5814 N N . PHE B 1 381 ? 0.436 8.842 28.365 1.00 27.08 381 PHE B N 1
ATOM 5815 C CA . PHE B 1 381 ? 1.776 9.058 28.933 1.00 23.51 381 PHE B CA 1
ATOM 5816 C C . PHE B 1 381 ? 1.985 8.392 30.268 1.00 22.88 381 PHE B C 1
ATOM 5817 O O . PHE B 1 381 ? 2.978 8.635 30.922 1.00 23.67 381 PHE B O 1
ATOM 5825 N N . ALA B 1 382 ? 1.047 7.554 30.685 1.00 22.33 382 ALA B N 1
ATOM 5826 C CA . ALA B 1 382 ? 1.174 6.897 31.983 1.00 23.76 382 ALA B CA 1
ATOM 5827 C C . ALA B 1 382 ? 2.479 6.096 32.125 1.00 23.65 382 ALA B C 1
ATOM 5828 O O . ALA B 1 382 ? 3.162 6.208 33.131 1.00 21.70 382 ALA B O 1
ATOM 5830 N N . ALA B 1 383 ? 2.810 5.274 31.130 1.00 22.50 383 ALA B N 1
ATOM 5831 C CA . ALA B 1 383 ? 4.027 4.483 31.210 1.00 23.17 383 ALA B CA 1
ATOM 5832 C C . ALA B 1 383 ? 5.287 5.370 31.200 1.00 22.68 383 ALA B C 1
ATOM 5833 O O . ALA B 1 383 ? 6.271 5.104 31.913 1.00 20.68 383 ALA B O 1
ATOM 5835 N N . ALA B 1 384 ? 5.270 6.433 30.404 1.00 20.97 384 ALA B N 1
ATOM 5836 C CA . ALA B 1 384 ? 6.414 7.352 30.411 1.00 22.56 384 ALA B CA 1
ATOM 5837 C C . ALA B 1 384 ? 6.724 7.875 31.823 1.00 23.99 384 ALA B C 1
ATOM 5838 O O . ALA B 1 384 ? 7.887 7.998 32.206 1.00 23.75 384 ALA B O 1
ATOM 5840 N N . PHE B 1 385 ? 5.691 8.195 32.599 1.00 23.61 385 PHE B N 1
ATOM 5841 C CA . PHE B 1 385 ? 5.898 8.625 33.985 1.00 21.51 385 PHE B CA 1
ATOM 5842 C C . PHE B 1 385 ? 6.306 7.457 34.858 1.00 26.85 385 PHE B C 1
ATOM 5843 O O . PHE B 1 385 ? 7.232 7.573 35.665 1.00 27.71 385 PHE B O 1
ATOM 5851 N N . GLY B 1 386 ? 5.608 6.330 34.717 1.00 23.23 386 GLY B N 1
ATOM 5852 C CA . GLY B 1 386 ? 5.880 5.166 35.548 1.00 23.13 386 GLY B CA 1
ATOM 5853 C C . GLY B 1 386 ? 7.303 4.651 35.411 1.00 27.32 386 GLY B C 1
ATOM 5854 O O . GLY B 1 386 ? 7.878 4.140 36.378 1.00 26.85 386 GLY B O 1
ATOM 5855 N N . ASN B 1 387 ? 7.873 4.778 34.213 1.00 24.34 387 ASN B N 1
ATOM 5856 C CA . ASN B 1 387 ? 9.254 4.365 33.982 1.00 24.33 387 ASN B CA 1
ATOM 5857 C C . ASN B 1 387 ? 10.198 5.002 34.970 1.00 25.99 387 ASN B C 1
ATOM 5858 O O . ASN B 1 387 ? 11.170 4.389 35.412 1.00 25.93 387 ASN B O 1
ATOM 5863 N N . VAL B 1 388 ? 9.928 6.254 35.288 1.00 25.41 388 VAL B N 1
ATOM 5864 C CA . VAL B 1 388 ? 10.857 7.014 36.124 1.00 32.78 388 VAL B CA 1
ATOM 5865 C C . VAL B 1 388 ? 10.594 6.747 37.595 1.00 36.67 388 VAL B C 1
ATOM 5866 O O . VAL B 1 388 ? 11.515 6.514 38.382 1.00 44.06 388 VAL B O 1
ATOM 5870 N N . PHE B 1 389 ? 9.322 6.768 37.957 1.00 37.19 389 PHE B N 1
ATOM 5871 C CA . PHE B 1 389 ? 8.924 6.523 39.334 1.00 43.75 389 PHE B CA 1
ATOM 5872 C C . PHE B 1 389 ? 9.001 5.046 39.672 1.00 47.01 389 PHE B C 1
ATOM 5873 O O . PHE B 1 389 ? 8.256 4.543 40.512 1.00 55.15 389 PHE B O 1
ATOM 5881 N N . ALA B 1 390 ? 9.935 4.363 39.018 1.00 46.46 390 ALA B N 1
ATOM 5882 C CA . ALA B 1 390 ? 10.194 2.955 39.283 1.00 47.74 390 ALA B CA 1
ATOM 5883 C C . ALA B 1 390 ? 11.569 2.551 38.749 1.00 50.95 390 ALA B C 1
ATOM 5884 O O . ALA B 1 390 ? 12.599 3.077 39.191 1.00 57.97 390 ALA B O 1
ATOM 5886 N N . ASP C 2 3 ? -11.547 -12.240 57.567 1.00 53.10 338 ASP C N 1
ATOM 5887 C CA . ASP C 2 3 ? -12.204 -11.657 58.730 1.00 51.83 338 ASP C CA 1
ATOM 5888 C C . ASP C 2 3 ? -13.504 -10.992 58.297 1.00 47.76 338 ASP C C 1
ATOM 5889 O O . ASP C 2 3 ? -13.529 -10.256 57.313 1.00 57.08 338 ASP C O 1
ATOM 5894 N N . ILE C 2 4 ? -14.589 -11.274 59.009 1.00 42.38 339 ILE C N 1
ATOM 5895 C CA . ILE C 2 4 ? -15.870 -10.629 58.741 1.00 41.05 339 ILE C CA 1
ATOM 5896 C C . ILE C 2 4 ? -16.072 -9.505 59.761 1.00 39.33 339 ILE C C 1
ATOM 5897 O O . ILE C 2 4 ? -15.950 -9.739 60.969 1.00 34.25 339 ILE C O 1
ATOM 5902 N N . PRO C 2 5 ? -16.359 -8.276 59.286 1.00 36.67 340 PRO C N 1
ATOM 5903 C CA . PRO C 2 5 ? -16.526 -7.183 60.252 1.00 29.35 340 PRO C CA 1
ATOM 5904 C C . PRO C 2 5 ? -17.552 -7.534 61.322 1.00 32.43 340 PRO C C 1
ATOM 5905 O O . PRO C 2 5 ? -18.530 -8.241 61.062 1.00 29.50 340 PRO C O 1
ATOM 5909 N N . ALA C 2 6 ? -17.314 -7.044 62.532 1.00 25.96 341 ALA C N 1
ATOM 5910 C CA . ALA C 2 6 ? -18.173 -7.349 63.668 1.00 29.13 341 ALA C CA 1
ATOM 5911 C C . ALA C 2 6 ? -19.635 -6.995 63.432 1.00 29.88 341 ALA C C 1
ATOM 5912 O O . ALA C 2 6 ? -20.540 -7.660 63.942 1.00 29.51 341 ALA C O 1
ATOM 5914 N N . ILE C 2 7 ? -19.870 -5.935 62.672 1.00 29.86 342 ILE C N 1
ATOM 5915 C CA . ILE C 2 7 ? -21.226 -5.465 62.461 1.00 28.10 342 ILE C CA 1
ATOM 5916 C C . ILE C 2 7 ? -22.126 -6.588 61.915 1.00 27.64 342 ILE C C 1
ATOM 5917 O O . ILE C 2 7 ? -23.233 -6.769 62.397 1.00 30.75 342 ILE C O 1
ATOM 5922 N N . TYR C 2 8 ? -21.624 -7.349 60.946 1.00 28.95 343 TYR C N 1
ATOM 5923 C CA . TYR C 2 8 ? -22.353 -8.497 60.399 1.00 32.96 343 TYR C CA 1
ATOM 5924 C C . TYR C 2 8 ? -22.505 -9.608 61.426 1.00 36.57 343 TYR C C 1
ATOM 5925 O O . TYR C 2 8 ? -23.599 -10.140 61.614 1.00 34.78 343 TYR C O 1
ATOM 5934 N N . ARG C 2 9 ? -21.405 -9.946 62.097 1.00 34.03 344 ARG C N 1
ATOM 5935 C CA . ARG C 2 9 ? -21.415 -11.039 63.063 1.00 35.15 344 ARG C CA 1
ATOM 5936 C C . ARG C 2 9 ? -22.343 -10.739 64.258 1.00 39.21 344 ARG C C 1
ATOM 5937 O O . ARG C 2 9 ? -22.789 -11.652 64.962 1.00 38.42 344 ARG C O 1
ATOM 5945 N N . TYR C 2 10 ? -22.649 -9.462 64.468 1.00 33.17 345 TYR C N 1
ATOM 5946 C CA . TYR C 2 10 ? -23.556 -9.052 65.540 1.00 31.55 345 TYR C CA 1
ATOM 5947 C C . TYR C 2 10 ? -24.970 -8.767 65.009 1.00 37.06 345 TYR C C 1
ATOM 5948 O O . TYR C 2 10 ? -25.876 -8.373 65.762 1.00 34.81 345 TYR C O 1
ATOM 5957 N N . GLY C 2 11 ? -25.152 -8.975 63.707 1.00 33.65 346 GLY C N 1
ATOM 5958 C CA . GLY C 2 11 ? -26.452 -8.809 63.086 1.00 38.58 346 GLY C CA 1
ATOM 5959 C C . GLY C 2 11 ? -27.010 -7.406 63.227 1.00 39.64 346 GLY C C 1
ATOM 5960 O O . GLY C 2 11 ? -28.198 -7.227 63.501 1.00 40.55 346 GLY C O 1
ATOM 5961 N N . LEU C 2 12 ? -26.151 -6.409 63.026 1.00 36.37 347 LEU C N 1
ATOM 5962 C CA . LEU C 2 12 ? -26.576 -5.011 63.044 1.00 32.75 347 LEU C CA 1
ATOM 5963 C C . LEU C 2 12 ? -26.552 -4.393 61.648 1.00 34.86 347 LEU C C 1
ATOM 5964 O O . LEU C 2 12 ? -26.690 -3.176 61.512 1.00 30.42 347 LEU C O 1
ATOM 5969 N N . GLU C 2 13 ? -26.377 -5.220 60.617 1.00 31.38 348 GLU C N 1
ATOM 5970 C CA . GLU C 2 13 ? -26.188 -4.709 59.259 1.00 31.34 348 GLU C CA 1
ATOM 5971 C C . GLU C 2 13 ? -27.445 -4.055 58.683 1.00 32.62 348 GLU C C 1
ATOM 5972 O O . GLU C 2 13 ? -27.383 -3.331 57.681 1.00 33.33 348 GLU C O 1
ATOM 5978 N N . GLY C 2 14 ? -28.582 -4.302 59.323 1.00 33.48 349 GLY C N 1
ATOM 5979 C CA . GLY C 2 14 ? -29.833 -3.681 58.912 1.00 32.82 349 GLY C CA 1
ATOM 5980 C C . GLY C 2 14 ? -29.812 -2.169 59.065 1.00 37.72 349 GLY C C 1
ATOM 5981 O O . GLY C 2 14 ? -30.645 -1.469 58.493 1.00 33.23 349 GLY C O 1
ATOM 5982 N N . LEU C 2 15 ? -28.857 -1.659 59.841 1.00 33.53 350 LEU C N 1
ATOM 5983 C CA . LEU C 2 15 ? -28.744 -0.218 60.046 1.00 28.82 350 LEU C CA 1
ATOM 5984 C C . LEU C 2 15 ? -27.927 0.469 58.943 1.00 29.83 350 LEU C C 1
ATOM 5985 O O . LEU C 2 15 ? -27.873 1.701 58.882 1.00 35.35 350 LEU C O 1
ATOM 5990 N N . LEU C 2 16 ? -27.302 -0.318 58.068 1.00 26.27 351 LEU C N 1
ATOM 5991 C CA . LEU C 2 16 ? -26.497 0.240 56.982 1.00 28.24 351 LEU C CA 1
ATOM 5992 C C . LEU C 2 16 ? -27.367 0.758 55.832 1.00 35.74 351 LEU C C 1
ATOM 5993 O O . LEU C 2 16 ? -28.555 0.444 55.765 1.00 38.71 351 LEU C O 1
ATOM 5998 N N . GLY D 2 2 ? -8.644 -9.744 7.781 1.00 59.70 337 GLY D N 1
ATOM 5999 C CA . GLY D 2 2 ? -8.764 -10.074 9.192 1.00 55.40 337 GLY D CA 1
ATOM 6000 C C . GLY D 2 2 ? -10.183 -10.446 9.581 1.00 54.44 337 GLY D C 1
ATOM 6001 O O . GLY D 2 2 ? -10.935 -10.998 8.774 1.00 58.58 337 GLY D O 1
ATOM 6002 N N . ASP D 2 3 ? -10.558 -10.139 10.817 1.00 51.61 338 ASP D N 1
ATOM 6003 C CA . ASP D 2 3 ? -11.886 -10.492 11.300 1.00 49.77 338 ASP D CA 1
ATOM 6004 C C . ASP D 2 3 ? -12.986 -9.552 10.791 1.00 45.31 338 ASP D C 1
ATOM 6005 O O . ASP D 2 3 ? -12.718 -8.425 10.366 1.00 46.40 338 ASP D O 1
ATOM 6010 N N . ILE D 2 4 ? -14.221 -10.045 10.833 1.00 39.29 339 ILE D N 1
ATOM 6011 C CA . ILE D 2 4 ? -15.406 -9.250 10.558 1.00 34.49 339 ILE D CA 1
ATOM 6012 C C . ILE D 2 4 ? -15.538 -8.183 11.636 1.00 34.73 339 ILE D C 1
ATOM 6013 O O . ILE D 2 4 ? -15.313 -8.472 12.814 1.00 34.46 339 ILE D O 1
ATOM 6018 N N . PRO D 2 5 ? -15.901 -6.949 11.248 1.00 32.24 340 PRO D N 1
ATOM 6019 C CA . PRO D 2 5 ? -16.120 -5.901 12.251 1.00 30.61 340 PRO D CA 1
ATOM 6020 C C . PRO D 2 5 ? -17.039 -6.370 13.373 1.00 29.23 340 PRO D C 1
ATOM 6021 O O . PRO D 2 5 ? -18.013 -7.092 13.127 1.00 28.27 340 PRO D O 1
ATOM 6025 N N . ALA D 2 6 ? -16.732 -5.944 14.593 1.00 30.78 341 ALA D N 1
ATOM 6026 C CA . ALA D 2 6 ? -17.489 -6.356 15.773 1.00 28.55 341 ALA D CA 1
ATOM 6027 C C . ALA D 2 6 ? -18.956 -5.952 15.663 1.00 25.94 341 ALA D C 1
ATOM 6028 O O . ALA D 2 6 ? -19.844 -6.660 16.147 1.00 25.71 341 ALA D O 1
ATOM 6030 N N . ILE D 2 7 ? -19.221 -4.833 14.998 1.00 25.77 342 ILE D N 1
ATOM 6031 C CA . ILE D 2 7 ? -20.588 -4.379 14.862 1.00 28.18 342 ILE D CA 1
ATOM 6032 C C . ILE D 2 7 ? -21.476 -5.500 14.303 1.00 26.26 342 ILE D C 1
ATOM 6033 O O . ILE D 2 7 ? -22.599 -5.669 14.753 1.00 27.07 342 ILE D O 1
ATOM 6038 N N . TYR D 2 8 ? -20.955 -6.290 13.366 1.00 26.93 343 TYR D N 1
ATOM 6039 C CA . TYR D 2 8 ? -21.745 -7.376 12.775 1.00 33.38 343 TYR D CA 1
ATOM 6040 C C . TYR D 2 8 ? -21.864 -8.571 13.712 1.00 33.12 343 TYR D C 1
ATOM 6041 O O . TYR D 2 8 ? -22.917 -9.199 13.802 1.00 33.77 343 TYR D O 1
ATOM 6050 N N . ARG D 2 9 ? -20.790 -8.883 14.425 1.00 28.11 344 ARG D N 1
ATOM 6051 C CA . ARG D 2 9 ? -20.812 -10.050 15.297 1.00 30.47 344 ARG D CA 1
ATOM 6052 C C . ARG D 2 9 ? -21.732 -9.814 16.514 1.00 31.51 344 ARG D C 1
ATOM 6053 O O . ARG D 2 9 ? -22.314 -10.758 17.051 1.00 35.80 344 ARG D O 1
ATOM 6061 N N . TYR D 2 10 ? -21.904 -8.553 16.908 1.00 29.85 345 TYR D N 1
ATOM 6062 C CA . TYR D 2 10 ? -22.874 -8.190 17.953 1.00 27.48 345 TYR D CA 1
ATOM 6063 C C . TYR D 2 10 ? -24.298 -7.852 17.440 1.00 34.70 345 TYR D C 1
ATOM 6064 O O . TYR D 2 10 ? -25.175 -7.471 18.224 1.00 38.73 345 TYR D O 1
ATOM 6073 N N . GLY D 2 11 ? -24.526 -7.984 16.138 1.00 33.65 346 GLY D N 1
ATOM 6074 C CA . GLY D 2 11 ? -25.851 -7.729 15.579 1.00 35.32 346 GLY D CA 1
ATOM 6075 C C . GLY D 2 11 ? -26.372 -6.305 15.750 1.00 34.75 346 GLY D C 1
ATOM 6076 O O . GLY D 2 11 ? -27.564 -6.095 16.017 1.00 36.09 346 GLY D O 1
ATOM 6077 N N . LEU D 2 12 ? -25.490 -5.322 15.586 1.00 28.74 347 LEU D N 1
ATOM 6078 C CA . LEU D 2 12 ? -25.878 -3.926 15.692 1.00 28.07 347 LEU D CA 1
ATOM 6079 C C . LEU D 2 12 ? -25.878 -3.243 14.328 1.00 27.47 347 LEU D C 1
ATOM 6080 O O . LEU D 2 12 ? -26.056 -2.034 14.242 1.00 27.79 347 LEU D O 1
ATOM 6085 N N . GLU D 2 13 ? -25.658 -4.006 13.266 1.00 30.17 348 GLU D N 1
ATOM 6086 C CA . GLU D 2 13 ? -25.529 -3.411 11.936 1.00 31.04 348 GLU D CA 1
ATOM 6087 C C . GLU D 2 13 ? -26.820 -2.752 11.447 1.00 31.44 348 GLU D C 1
ATOM 6088 O O . GLU D 2 13 ? -26.808 -2.023 10.448 1.00 27.80 348 GLU D O 1
ATOM 6094 N N . GLY D 2 14 ? -27.926 -3.001 12.150 1.00 32.72 349 GLY D N 1
ATOM 6095 C CA . GLY D 2 14 ? -29.216 -2.420 11.785 1.00 33.40 349 GLY D CA 1
ATOM 6096 C C . GLY D 2 14 ? -29.231 -0.910 11.959 1.00 33.99 349 GLY D C 1
ATOM 6097 O O . GLY D 2 14 ? -30.016 -0.204 11.331 1.00 32.72 349 GLY D O 1
ATOM 6098 N N . LEU D 2 15 ? -28.337 -0.410 12.805 1.00 30.02 350 LEU D N 1
ATOM 6099 C CA . LEU D 2 15 ? -28.267 1.020 13.076 1.00 32.18 350 LEU D CA 1
ATOM 6100 C C . LEU D 2 15 ? -27.457 1.793 12.027 1.00 28.77 350 LEU D C 1
ATOM 6101 O O . LEU D 2 15 ? -27.394 3.018 12.065 1.00 33.18 350 LEU D O 1
ATOM 6106 N N . LEU D 2 16 ? -26.843 1.079 11.091 1.00 29.48 351 LEU D N 1
ATOM 6107 C CA . LEU D 2 16 ? -26.022 1.727 10.069 1.00 30.34 351 LEU D CA 1
ATOM 6108 C C . LEU D 2 16 ? -26.858 2.326 8.932 1.00 37.47 351 LEU D C 1
ATOM 6109 O O . LEU D 2 16 ? -26.352 3.135 8.149 1.00 35.19 351 LEU D O 1
#

Foldseek 3Di:
DAKEWEWEDAQAWIKIWIAPPHATQFIDIFGAPQQDQLARNDLPSRLVRVVVRLVRRCVSNVDHDDHEYEYEYAHQFKWKDKDKFKDAQPPDKDFCAPVNVVVRVVVVQVVVPDPQKHFQFKDFQWKDAPNHDTDPDRHRPIGRMIMTMMMTIMGGVVSVCNVVVSCVVRPVHHYGYHHLVQLLCLLFAAQVQLACKEWEWEQGAQWIWIWMHHNNGTDTTGTGRAHVVVLLVLQCVVQQADSVQSVVCCVPQEALDQPPDDWAKDWTDHNVRPDIDIDTSNVSHVSNNVSLLVRLLVCLVVVVVVVVVHVSYYEYAYPVLPHHPSQVSNCVNNVTHYYYTFNLNYPDDDHHPCVVRRPHSNCSSSSSSPSD/DAKEWEWEDAQFKIKIWIWDDPVAIATQFIDIFGAPCADQLARNDLVRRLVRVVVRQVRRCVSNVDDHEYEYEYADQQKWKDKDKFKDAQPDFKDACAPVNVVVRVVVVQVVVCPPQKGFQFKDFDWKDAPNHDTDPDRHRPIGRMIMTMMMTIMGGNVSVCRVVVSVVVRPPHHYGYHHLLQLLCLQFAAPVLLALKEKEWEQGAQWIWIWMHHRNHTDGTGTGRAHVVVLLVLQCVVQQADSVQSVVCQLPQEALDQPPDDWDKDWTDHHVRHDIDIDTSRVSHVSNNVSLLVRLLVCLVVVVVRCVVSVCRNVHYYEYAADVLPHHPSQVSNCVRNVTHYYYTFNVNYPDDDYHPCVVRRVHSNCSSSSSSVVD/DDDVCVVVPVVVVD/DDDDVCVVVVNVVVD

B-factor: mean 35.18, std 9.91, range [17.29, 91.42]

Radius of gyration: 33.22 Å; Cα contacts (8 Å, |Δi|>4): 1772; chains: 4; bounding box: 57×45×119 Å

CATH classification: 3.30.420.40 (+3 more: 3.30.1490.110, 3.30.420.40, 3.90.640.10)

Secondary structure (DSSP, 8-state):
--EEEEEEE-SSEEEEEEEE--EEEEEEEEE--SEETTEESBHHHHHHHHHHHHHHHHHHHTS---SEEEEEE--TT-EEEEEEEEEE--SS-EE--HHHHHHHHHHHHHHHS-TTEEEEEEEEEEEEETTTEEES--TT-EESEEEEEEEEEEEEHHHHHHHHHHHHTTS-S-EEEEEHHHHHHHHH--HHHHHH-EEEEEE-SSSEEEEEEETTEEEEEEEES--HHHHHHHHHHHHT--HHHHHHHHHHH--S--TTPPP-EEEEE-TTS-SEEEEEHHHHHHHHHHHHHHHHHHHHHHHHHHTT--TT-EEEESGGGGSTTHHHHHHHHHTS-EEE--GGGSSS---BT-HHHHT-GGGHHHHHTT--/--EEEEEEE-SSEEEEEEEE----EEEEEEEEEE--SEETTEES-HHHHHHHHHHHHHHHHHHHT---EEEEEE--TT-EEEEEEEEEE-TTS-EE--HHHHHHHHHHHHHHS--TTEEEEEEEEEEEEETTTEEESB-TT-EESEEEEEEEEEEEEHHHHHHHHHHHHTT--S-EEEEEHHHHHHHHH--HHHHHH-EEEEEE-SSSEEEEEEETTEEEEEEEES--HHHHHHHHHHHHT--HHHHHHHHHHH--S--TTPPP-EEEEE-TTS--EEEEEHHHHHHHHHHHHHHHHHHHHHHHHHHHHHH----TT-EEEESGGGGSTTHHHHHHHHHTS-EEE--STTSSSPPEET-HHHHT-GGGHHHHHHH--/---HHHHTT-GGG-/-PPPHHHHTT-GGG-